Protein AF-0000000076983529 (afdb_homodimer)

Secondary structure (DSSP, 8-state):
-------EEEEEEEEEBTTBSSHHHHHHHHHTT---EE---SSS-TTGGG--S-EE--S--S---TTTTT--HHHHHTS-HHHHHHHHHHHHHHHHTT--GGGGTT--EEEEEE----HHHHHHTSSGGG--SHHHHHH-TTHHHHHHHHHHT--S-EEEEE-GGGHHHHHHHHHHHHHHHTS-SEEEEEEEE----HHHHHHHHHTT-B-TTS---TTBTT---B-BB-EEEEEEEEEGGG-S--SEEEEEEEEEE----TT-TTS--HHHHHHHHHHHHHHHT--GGGEEEEE------TTHHHHHHHHHHHHH-TT-SSPEEEE-THHHH-B-GGGHHHHHHHHHHHHHHHTEEPPPPS--SB-TT-HHHHTTSEEE--S-EE----EEEEEEE-TTSEEEEEEEEE------PPPPSS-EEEEEEESSHHHHHHHHHHHHH---HHHHHHHHHHHTS--TT--EEEEEEESSS--EEE-/-------EEEEEEEEEBTTBSSHHHHHHHHHTT---EE---SSS-TTGGG--S-EE--S--S---TTTTT--HHHHHTS-HHHHHHHHHHHHHHHHTT--GGGGTT--EEEEEE----HHHHHHTSSGGG--SHHHHHH-TTHHHHHHHHHHT--S-EEEEE-GGGHHHHHHHHHHHHHHHTS-SEEEEEEEE----HHHHHHHHHTT-B-TTS---TTBTT---B-BB-EEEEEEEEEGGG-S--SEEEEEEEEEE----TT-TTS--HHHHHHHHHHHHHHHT--GGGEEEEE------TTHHHHHHHHHHHHH-TT-SSPEEEE-THHHH-B-GGGHHHHHHHHHHHHHHHTEEPPPPS--SB-TT-HHHHTTSEEE--S-EE----EEEEEEE-TTSEEEEEEEEE------PPPPSS-EEEEEEESSHHHHHHHHHHHHH---HHHHHHHHHHHTS--TT--EEEEEEESSS--EEE-

Radius of gyration: 28.49 Å; Cα contacts (8 Å, |Δi|>4): 2525; chains: 2; bounding box: 72×77×71 Å

InterPro domains:
  IPR014030 Beta-ketoacyl synthase-like, N-terminal domain [PF00109] (6-241)
  IPR014031 Beta-ketoacyl synthase, C-terminal domain [PF02801] (247-363)
  IPR016039 Thiolase-like [G3DSA:3.40.47.10] (5-410)
  IPR016039 Thiolase-like [SSF53901] (6-410)
  IPR018201 Beta-ketoacyl synthase, active site [PS00606] (156-172)
  IPR020841 Polyketide synthase, beta-ketoacyl synthase domain [PS52004] (5-410)
  IPR020841 Polyketide synthase, beta-ketoacyl synthase domain [SM00825] (8-413)
  IPR032821 Polyketide synthase, C-terminal extension [PF16197] (366-473)
  IPR050091 Polyketide and Nonribosomal Peptide Biosynthesis Enzymes [PTHR43775] (7-478)

Sequence (966 aa):
MPSIADEIVISGISARLPESDNLWEFKEHLFNGHDMVTADDRRWPMGLHGLPTRNGKLKDLSKFDATFFGVHAKQAHSMDPQLRMLLELTYEAIVDAGVNPQSLRGSNTGVYIGVSTSESEEAFTSDPDSITGYALTGCCRAMFPNRISFAFDFKGQSFAIDTACSSSSLALDQAMSALRAGLCDAAIVGGTNLCLKPTTSLQFHRLGMLSAEGKCKAFDSTGAGYVRSEAATVLFLQRSTAAKRIYATVVHSKSNTDGNKQEGVTYPSGEIQEKLLREVYNEAKINPSEVVYVEAHGTGTKVGDPEEVNAITRVFCNNRTTPLLIGSVKSNMGHSEPASGLCSIAKVIIAMESGEIPANLHFKDPNPEISGLQDGKLKVVSENTPWNGGLVGVNSFGFGGANVHVILRSYPKPKPTPLIEGLKIFAHSGRTEEAVDVTLKCMEETKDQDLHELMADLINNPQAGHYYRGYTLLNGETVREIQMPSIADEIVISGISARLPESDNLWEFKEHLFNGHDMVTADDRRWPMGLHGLPTRNGKLKDLSKFDATFFGVHAKQAHSMDPQLRMLLELTYEAIVDAGVNPQSLRGSNTGVYIGVSTSESEEAFTSDPDSITGYALTGCCRAMFPNRISFAFDFKGQSFAIDTACSSSSLALDQAMSALRAGLCDAAIVGGTNLCLKPTTSLQFHRLGMLSAEGKCKAFDSTGAGYVRSEAATVLFLQRSTAAKRIYATVVHSKSNTDGNKQEGVTYPSGEIQEKLLREVYNEAKINPSEVVYVEAHGTGTKVGDPEEVNAITRVFCNNRTTPLLIGSVKSNMGHSEPASGLCSIAKVIIAMESGEIPANLHFKDPNPEISGLQDGKLKVVSENTPWNGGLVGVNSFGFGGANVHVILRSYPKPKPTPLIEGLKIFAHSGRTEEAVDVTLKCMEETKDQDLHELMADLINNPQAGHYYRGYTLLNGETVREIQ

Foldseek 3Di:
DPPQPFFKFFLFKWKFFFVRRTLVVVLVLQQVVAFSWDFDAPFHHACVVHFARTFGEGDDLPDAPCVQLVHDPVLVVLAQSLLRVLLVRLCRRCVSLLHALQVCAQFQEAEEEQDDAFPSLCVQPVDVVNDDPSNVCRGPQQNSFVSSCVSSNHDHHTGYFYLWQCRLLVSVQVQNVCCVVVRGAKYKGKYWFDDRDVVVSVVCVVVQAADNNQFQQFQAQPQRHFHAHTMMMITIMHTPVPTLGGLWTFQWKDKDFPPDDPVDQLAEALVVLLVRLVVTCVVSVHQLLQAQEEAEQGRSHPRVRLSPLLSVCVRHLVPHPAAREYAYCCRRRIRNISRRQVVSVSQLSSCLVVQKRGARPNHDHGRPSRVCVVVRNHDYRRHIGGHNWAWYKYWTAHSSGMTMIIIIGGDDDDDQDQQDPDKDKQKDFALDQVVRVVVQVVVQVDSGPSVSVSRSSNRVDDDPNGPKMWMFIHPDPTDIDMD/DPPQPQFKFFLFKWKFFFVRRTLVVVLVLLQVVAFSWDFDAPFHHACVVHFARTFGEGDDLPDAPCVQLVHDPVLVVLAQSLLRVLLVRLCRRCVSLLHALQVCAQFQEAEEEQDDAFPSLCVQPVDVVNDDPSNVCRGPQQNSFVSSCVSSNHDHHTGYFYLWQCRLLVSVQVQNVCCVVVRGAKYKGKYWFDDRDVVVSVVCVVVQAADNNQFQQFQAQPQRHFHAHTMMMITIMHTPVPTLGGLWTFQWKDKDFPPDDPVDQLAEALVVLLVRLVVTCVVSVHQLLQAQEEAEQGRSHPRVRLSPLLSVCVRHLVPHPAAREYAYCCRRRIRNISRRQVVSVSQLSSCLVVQKRGARPNHDHGRPSRVCVVVRNHDYRRHIGGHNWAWYKYWTAHSSGMTMIIIIGGDDDDDQDQQDADKDKQKDFALDPVVRVVVQVVVQVDSGPSVSVSRSSNRVDDDPNGPKMWIFIHPDPTDIDMD

Solvent-accessible surface area (backbone atoms only — not comparable to full-atom values): 47038 Å² total; per-residue (Å²): 120,80,81,80,66,85,40,46,20,35,26,16,56,28,34,36,34,30,72,10,85,32,61,67,52,39,50,50,36,39,70,70,64,45,67,34,41,41,73,60,56,93,73,50,66,67,42,54,99,73,40,53,45,30,36,13,41,57,81,77,72,87,74,71,69,33,72,81,69,70,41,55,69,74,45,52,69,38,32,26,55,66,45,53,48,49,50,52,28,48,53,45,5,37,46,58,22,45,41,48,66,71,78,44,46,71,29,46,31,23,27,25,25,3,41,70,80,55,71,54,39,55,66,55,47,68,46,70,88,69,49,58,23,43,36,55,71,26,26,42,58,24,31,49,19,19,48,45,26,25,72,48,17,17,30,12,43,35,31,22,27,18,24,40,26,14,7,15,37,45,20,44,38,51,46,50,51,33,46,75,70,62,67,24,67,32,30,41,31,26,15,32,31,76,77,78,50,69,51,63,56,44,25,43,46,56,63,58,47,44,15,75,85,29,48,13,16,33,60,17,59,76,22,55,6,27,15,60,17,18,29,37,34,24,37,26,35,32,36,48,85,77,46,82,35,69,60,27,34,54,73,44,59,47,60,31,24,48,23,52,53,93,85,36,61,65,52,78,47,30,67,50,53,32,50,48,54,52,50,47,31,60,75,60,71,45,65,50,61,63,43,53,36,35,39,41,52,35,49,3,28,74,60,54,28,34,33,50,50,42,25,47,38,67,61,36,46,59,90,50,93,63,52,37,36,33,41,26,61,21,28,33,33,25,40,20,38,15,14,32,25,46,52,43,49,50,53,50,48,52,18,51,75,66,37,30,40,56,36,26,39,73,55,85,47,73,24,81,77,25,58,36,60,73,73,50,47,32,37,72,34,63,47,72,36,82,42,94,59,47,35,32,38,38,41,20,57,10,55,48,23,27,35,29,42,37,35,36,30,49,50,80,73,69,76,78,58,75,63,73,84,54,78,38,82,46,52,40,62,17,63,39,65,64,54,28,49,52,49,47,50,48,54,65,70,48,91,44,41,64,56,51,52,35,51,44,57,40,49,77,41,88,55,90,73,44,70,18,40,29,39,30,40,34,80,57,74,86,47,75,50,74,86,120,79,81,81,66,85,39,47,20,36,25,15,57,29,35,36,33,30,72,10,84,32,60,66,52,38,51,52,37,39,70,68,64,44,67,34,42,41,72,61,56,91,70,50,66,66,40,56,99,73,39,54,45,31,36,14,42,58,80,78,74,87,75,70,69,35,73,82,68,70,41,53,70,73,45,52,69,38,31,26,55,65,44,53,48,49,50,53,27,47,54,46,5,38,46,59,20,46,41,47,66,73,77,43,48,71,30,45,32,23,27,26,24,3,42,69,80,57,70,52,39,55,66,56,46,68,46,69,88,70,49,59,23,44,34,54,72,26,26,42,59,25,33,50,20,18,48,44,24,25,73,46,16,17,31,12,44,35,30,22,27,16,24,39,25,14,8,15,36,45,20,43,39,51,46,51,53,33,47,75,70,62,68,25,67,30,28,42,31,28,14,32,31,78,78,76,51,68,52,62,56,45,25,42,46,56,62,59,47,43,14,74,84,30,47,14,16,32,62,17,59,77,23,55,6,28,16,59,18,19,28,37,34,25,38,28,35,32,36,48,86,78,47,81,34,69,59,25,32,54,73,43,61,46,60,30,25,47,23,53,53,93,86,36,61,66,51,79,46,31,66,51,53,31,52,49,54,52,49,47,31,58,75,60,71,47,64,50,62,64,44,54,34,35,41,40,52,34,48,3,29,73,60,56,28,35,32,51,51,41,24,48,37,67,62,36,45,60,91,51,91,63,53,38,34,32,40,25,60,20,28,32,33,24,40,20,38,15,14,33,28,47,52,42,49,51,52,50,48,52,18,50,75,66,36,30,40,54,35,26,39,72,56,84,46,72,24,84,75,25,59,38,60,74,73,50,46,32,38,72,35,62,46,72,36,82,41,92,59,46,35,31,39,38,41,20,58,10,56,48,24,28,36,31,42,37,34,37,31,50,48,80,74,69,76,78,58,72,63,73,85,54,79,38,84,46,51,42,61,18,62,39,67,64,54,30,49,52,50,47,50,47,52,63,70,45,91,43,42,63,58,50,52,36,52,44,56,40,47,76,40,88,54,90,73,43,71,18,39,30,38,29,38,33,80,58,73,82,47,75,51,74,85

Organism: Strigamia maritima (NCBI:txid126957)

Structure (mmCIF, N/CA/C/O backbone):
data_AF-0000000076983529-model_v1
#
loop_
_entity.id
_entity.type
_entity.pdbx_description
1 polymer 'Fatty acid synthase'
#
loop_
_atom_site.group_PDB
_atom_site.id
_atom_site.type_symbol
_atom_site.label_atom_id
_atom_site.label_alt_id
_atom_site.label_comp_id
_atom_site.label_asym_id
_atom_site.label_entity_id
_atom_site.label_seq_id
_atom_site.pdbx_PDB_ins_code
_atom_site.Cartn_x
_atom_site.Cartn_y
_atom_site.Cartn_z
_atom_site.occupancy
_atom_site.B_iso_or_equiv
_atom_site.auth_seq_id
_atom_site.auth_comp_id
_atom_site.auth_asym_id
_atom_site.auth_atom_id
_atom_site.pdbx_PDB_model_num
ATOM 1 N N . MET A 1 1 ? 3.68 6.93 40.625 1 24.62 1 MET A N 1
ATOM 2 C CA . MET A 1 1 ? 3.369 7.5 39.312 1 24.62 1 MET A CA 1
ATOM 3 C C . MET A 1 1 ? 2.5 6.547 38.5 1 24.62 1 MET A C 1
ATOM 5 O O . MET A 1 1 ? 2.705 5.332 38.531 1 24.62 1 MET A O 1
ATOM 9 N N . PRO A 1 2 ? 1.278 6.738 38.281 1 30.84 2 PRO A N 1
ATOM 10 C CA . PRO A 1 2 ? 0.49 5.668 37.688 1 30.84 2 PRO A CA 1
ATOM 11 C C . PRO A 1 2 ? 1.298 4.836 36.688 1 30.84 2 PRO A C 1
ATOM 13 O O . PRO A 1 2 ? 2.295 5.316 36.125 1 30.84 2 PRO A O 1
ATOM 16 N N . SER A 1 3 ? 1.383 3.572 36.781 1 38.12 3 SER A N 1
ATOM 17 C CA . SER A 1 3 ? 2.084 2.619 35.938 1 38.12 3 SER A CA 1
ATOM 18 C C . SER A 1 3 ? 2.145 3.109 34.469 1 38.12 3 SER A C 1
ATOM 20 O O . SER A 1 3 ? 1.112 3.422 33.875 1 38.12 3 SER A O 1
ATOM 22 N N . ILE A 1 4 ? 2.947 4.027 34.031 1 41.5 4 ILE A N 1
ATOM 23 C CA . ILE A 1 4 ? 3.137 4.617 32.719 1 41.5 4 ILE A CA 1
ATOM 24 C C . ILE A 1 4 ? 2.756 3.604 31.625 1 41.5 4 ILE A C 1
ATOM 26 O O . ILE A 1 4 ? 3.414 2.572 31.484 1 41.5 4 ILE A O 1
ATOM 30 N N . ALA A 1 5 ? 1.45 3.365 31.297 1 58.94 5 ALA A N 1
ATOM 31 C CA . ALA A 1 5 ? 0.813 2.533 30.281 1 58.94 5 ALA A CA 1
ATOM 32 C C . ALA A 1 5 ? 1.605 2.561 28.984 1 58.94 5 ALA A C 1
ATOM 34 O O . ALA A 1 5 ? 2.221 3.574 28.641 1 58.94 5 ALA A O 1
ATOM 35 N N . ASP A 1 6 ? 2.121 1.486 28.438 1 85.44 6 ASP A N 1
ATOM 36 C CA . ASP A 1 6 ? 2.793 1.19 27.172 1 85.44 6 ASP A CA 1
ATOM 37 C C . ASP A 1 6 ? 1.938 1.613 25.984 1 85.44 6 ASP A C 1
ATOM 39 O O . ASP A 1 6 ? 1.436 0.767 25.234 1 85.44 6 ASP A O 1
ATOM 43 N N . GLU A 1 7 ? 1.826 3.041 25.922 1 95.69 7 GLU A N 1
ATOM 44 C CA . GLU A 1 7 ? 1.001 3.615 24.859 1 95.69 7 GLU A CA 1
ATOM 45 C C . GLU A 1 7 ? 1.832 3.916 23.625 1 95.69 7 GLU A C 1
ATOM 47 O O . GLU A 1 7 ? 3.055 4.047 23.703 1 95.69 7 GLU A O 1
ATOM 52 N N . ILE A 1 8 ? 1.18 3.906 22.547 1 98.19 8 ILE A N 1
ATOM 53 C CA . ILE A 1 8 ? 1.848 4.297 21.312 1 98.19 8 ILE A CA 1
ATOM 54 C C . ILE A 1 8 ? 1.788 5.812 21.141 1 98.19 8 ILE A C 1
ATOM 56 O O . ILE A 1 8 ? 0.71 6.41 21.203 1 98.19 8 ILE A O 1
ATOM 60 N N . VAL A 1 9 ? 2.961 6.492 20.953 1 98.44 9 VAL A N 1
ATOM 61 C CA . VAL A 1 9 ? 3.012 7.949 20.938 1 98.44 9 VAL A CA 1
ATOM 62 C C . VAL A 1 9 ? 3.734 8.438 19.688 1 98.44 9 VAL A C 1
ATOM 64 O O . VAL A 1 9 ? 4.527 7.703 19.094 1 98.44 9 VAL A O 1
ATOM 67 N N . ILE A 1 10 ? 3.35 9.594 19.266 1 98.75 10 ILE A N 1
ATOM 68 C CA . ILE A 1 10 ? 4.152 10.344 18.312 1 98.75 10 ILE A CA 1
ATOM 69 C C . ILE A 1 10 ? 5.285 11.062 19.031 1 98.75 10 ILE A C 1
ATOM 71 O O . ILE A 1 10 ? 5.043 11.977 19.828 1 98.75 10 ILE A O 1
ATOM 75 N N . SER A 1 11 ? 6.5 10.656 18.719 1 97.62 11 SER A N 1
ATOM 76 C CA . SER A 1 11 ? 7.633 11.227 19.438 1 97.62 11 SER A CA 1
ATOM 77 C C . SER A 1 11 ? 8.461 12.141 18.547 1 97.62 11 SER A C 1
ATOM 79 O O . SER A 1 11 ? 9.25 12.953 19.031 1 97.62 11 SER A O 1
ATOM 81 N N . GLY A 1 12 ? 8.312 11.984 17.266 1 98.06 12 GLY A N 1
ATOM 82 C CA . GLY A 1 12 ? 8.992 12.828 16.297 1 98.06 12 GLY A CA 1
ATOM 83 C C . GLY A 1 12 ? 8.125 13.164 15.094 1 98.06 12 GLY A C 1
ATOM 84 O O . GLY A 1 12 ? 7.281 12.367 14.68 1 98.06 12 GLY A O 1
ATOM 85 N N . ILE A 1 13 ? 8.398 14.352 14.523 1 98.69 13 ILE A N 1
ATOM 86 C CA . ILE A 1 13 ? 7.641 14.797 13.359 1 98.69 13 ILE A CA 1
ATOM 87 C C . ILE A 1 13 ? 8.5 15.742 12.516 1 98.69 13 ILE A C 1
ATOM 89 O O . ILE A 1 13 ? 9.336 16.469 13.047 1 98.69 13 ILE A O 1
ATOM 93 N N . SER A 1 14 ? 8.367 15.633 11.242 1 98.56 14 SER A N 1
ATOM 94 C CA . SER A 1 14 ? 8.961 16.547 10.273 1 98.56 14 SER A CA 1
ATOM 95 C C . SER A 1 14 ? 8.094 16.672 9.023 1 98.56 14 SER A C 1
ATOM 97 O O . SER A 1 14 ? 7.297 15.773 8.727 1 98.56 14 SER A O 1
ATOM 99 N N . ALA A 1 15 ? 8.219 17.828 8.352 1 98.81 15 ALA A N 1
ATOM 100 C CA . ALA A 1 15 ? 7.359 18 7.184 1 98.81 15 ALA A CA 1
ATOM 101 C C . ALA A 1 15 ? 7.875 19.125 6.281 1 98.81 15 ALA A C 1
ATOM 103 O O . ALA A 1 15 ? 8.625 19.984 6.727 1 98.81 15 ALA A O 1
ATOM 104 N N . ARG A 1 16 ? 7.629 19.016 5.066 1 98.75 16 ARG A N 1
ATOM 105 C CA . ARG A 1 16 ? 7.582 20.094 4.078 1 98.75 16 ARG A CA 1
ATOM 106 C C . ARG A 1 16 ? 6.16 20.312 3.58 1 98.75 16 ARG A C 1
ATOM 108 O O . ARG A 1 16 ? 5.5 19.375 3.127 1 98.75 16 ARG A O 1
ATOM 115 N N . LEU A 1 17 ? 5.668 21.469 3.795 1 98.81 17 LEU A N 1
ATOM 116 C CA . LEU A 1 17 ? 4.309 21.828 3.422 1 98.81 17 LEU A CA 1
ATOM 117 C C . LEU A 1 17 ? 4.301 23.078 2.549 1 98.81 17 LEU A C 1
ATOM 119 O O . LEU A 1 17 ? 5.34 23.719 2.359 1 98.81 17 LEU A O 1
ATOM 123 N N . PRO A 1 18 ? 3.168 23.422 1.961 1 98.75 18 PRO A N 1
ATOM 124 C CA . PRO A 1 18 ? 3.18 24.578 1.069 1 98.75 18 PRO A CA 1
ATOM 125 C C . PRO A 1 18 ? 3.807 25.812 1.715 1 98.75 18 PRO A C 1
ATOM 127 O O . PRO A 1 18 ? 3.449 26.172 2.84 1 98.75 18 PRO A O 1
ATOM 130 N N . GLU A 1 19 ? 4.781 26.375 1.033 1 98.44 19 GLU A N 1
ATOM 131 C CA . GLU A 1 19 ? 5.469 27.594 1.438 1 98.44 19 GLU A CA 1
ATOM 132 C C . GLU A 1 19 ? 6.191 27.406 2.768 1 98.44 19 GLU A C 1
ATOM 134 O O . GLU A 1 19 ? 6.52 28.375 3.445 1 98.44 19 GLU A O 1
ATOM 139 N N . SER A 1 20 ? 6.379 26.188 3.209 1 98.5 20 SER A N 1
ATOM 140 C CA . SER A 1 20 ? 6.977 25.891 4.508 1 98.5 20 SER A CA 1
ATOM 141 C C . SER A 1 20 ? 8.031 24.781 4.391 1 98.5 20 SER A C 1
ATOM 143 O O . SER A 1 20 ? 7.707 23.641 4.082 1 98.5 20 SER A O 1
ATOM 145 N N . ASP A 1 21 ? 9.281 25.062 4.738 1 96.81 21 ASP A N 1
ATOM 146 C CA . ASP A 1 21 ? 10.367 24.094 4.637 1 96.81 21 ASP A CA 1
ATOM 147 C C . ASP A 1 21 ? 10.43 23.219 5.883 1 96.81 21 ASP A C 1
ATOM 149 O O . ASP A 1 21 ? 11.133 22.203 5.898 1 96.81 21 ASP A O 1
ATOM 153 N N . ASN A 1 22 ? 9.734 23.656 6.887 1 95.44 22 ASN A N 1
ATOM 154 C CA . ASN A 1 22 ? 9.695 22.938 8.148 1 95.44 22 ASN A CA 1
ATOM 155 C C . ASN A 1 22 ? 8.438 23.266 8.953 1 95.44 22 ASN A C 1
ATOM 157 O O . ASN A 1 22 ? 7.648 24.125 8.555 1 95.44 22 ASN A O 1
ATOM 161 N N . LEU A 1 23 ? 8.281 22.672 10.102 1 96.81 23 LEU A N 1
ATOM 162 C CA . LEU A 1 23 ? 7.062 22.797 10.891 1 96.81 23 LEU A CA 1
ATOM 163 C C . LEU A 1 23 ? 7.008 24.156 11.578 1 96.81 23 LEU A C 1
ATOM 165 O O . LEU A 1 23 ? 5.922 24.672 11.867 1 96.81 23 LEU A O 1
ATOM 169 N N . TRP A 1 24 ? 8.156 24.688 11.844 1 95 24 TRP A N 1
ATOM 170 C CA . TRP A 1 24 ? 8.172 26.016 12.461 1 95 24 TRP A CA 1
ATOM 171 C C . TRP A 1 24 ? 7.582 27.062 11.523 1 95 24 TRP A C 1
ATOM 173 O O . TRP A 1 24 ? 6.758 27.875 11.938 1 95 24 TRP A O 1
ATOM 183 N N . GLU A 1 25 ? 8.039 27.031 10.32 1 97.25 25 GLU A N 1
ATOM 184 C CA . GLU A 1 25 ? 7.496 27.953 9.328 1 97.25 25 GLU A CA 1
ATOM 185 C C . GLU A 1 25 ? 6.008 27.719 9.109 1 97.25 25 GLU A C 1
ATOM 187 O O . GLU A 1 25 ? 5.227 28.656 8.984 1 97.25 25 GLU A O 1
ATOM 192 N N . PHE A 1 26 ? 5.676 26.516 9.07 1 98.62 26 PHE A N 1
ATOM 193 C CA . PHE A 1 26 ? 4.273 26.172 8.891 1 98.62 26 PHE A CA 1
ATOM 194 C C . PHE A 1 26 ? 3.424 26.719 10.023 1 98.62 26 PHE A C 1
ATOM 196 O O . PHE A 1 26 ? 2.352 27.281 9.789 1 98.62 26 PHE A O 1
ATOM 203 N N . LYS A 1 27 ? 3.902 26.531 11.234 1 98.25 27 LYS A N 1
ATOM 204 C CA . LYS A 1 27 ? 3.242 27.078 12.422 1 98.25 27 LYS A CA 1
ATOM 205 C C . LYS A 1 27 ? 3.031 28.594 12.289 1 98.25 27 LYS A C 1
ATOM 207 O O . LYS A 1 27 ? 1.943 29.094 12.57 1 98.25 27 LYS A O 1
ATOM 212 N N . GLU A 1 28 ? 4.043 29.234 11.828 1 98.19 28 GLU A N 1
ATOM 213 C CA . GLU A 1 28 ? 3.947 30.672 11.641 1 98.19 28 GLU A CA 1
ATOM 214 C C . GLU A 1 28 ? 2.861 31.031 10.625 1 98.19 28 GLU A C 1
ATOM 216 O O . GLU A 1 28 ? 2.059 31.938 10.859 1 98.19 28 GLU A O 1
ATOM 221 N N . HIS A 1 29 ? 2.848 30.344 9.555 1 98.69 29 HIS A N 1
ATOM 222 C CA . HIS A 1 29 ? 1.834 30.594 8.531 1 98.69 29 HIS A CA 1
ATOM 223 C C . HIS A 1 29 ? 0.432 30.344 9.078 1 98.69 29 HIS A C 1
ATOM 225 O O . HIS A 1 29 ? -0.491 31.109 8.805 1 98.69 29 HIS A O 1
ATOM 231 N N . LEU A 1 30 ? 0.274 29.266 9.828 1 98.69 30 LEU A N 1
ATOM 232 C CA . LEU A 1 30 ? -1.032 28.906 10.367 1 98.69 30 LEU A CA 1
ATOM 233 C C . LEU A 1 30 ? -1.556 29.984 11.297 1 98.69 30 LEU A C 1
ATOM 235 O O . LEU A 1 30 ? -2.684 30.453 11.133 1 98.69 30 LEU A O 1
ATOM 239 N N . PHE A 1 31 ? -0.784 30.469 12.219 1 98.44 31 PHE A N 1
ATOM 240 C CA . PHE A 1 31 ? -1.246 31.391 13.258 1 98.44 31 PHE A CA 1
ATOM 241 C C . PHE A 1 31 ? -1.34 32.812 12.711 1 98.44 31 PHE A C 1
ATOM 243 O O . PHE A 1 31 ? -2.076 33.625 13.25 1 98.44 31 PHE A O 1
ATOM 250 N N . ASN A 1 32 ? -0.629 33.062 11.633 1 98.38 32 ASN A N 1
ATOM 251 C CA . ASN A 1 32 ? -0.755 34.375 10.984 1 98.38 32 ASN A CA 1
ATOM 252 C C . ASN A 1 32 ? -1.919 34.406 10 1 98.38 32 ASN A C 1
ATOM 254 O O . ASN A 1 32 ? -2.186 35.438 9.375 1 98.38 32 ASN A O 1
ATOM 258 N N . GLY A 1 33 ? -2.568 33.312 9.797 1 98.12 33 GLY A N 1
ATOM 259 C CA . GLY A 1 33 ? -3.717 33.25 8.906 1 98.12 33 GLY A CA 1
ATOM 260 C C . GLY A 1 33 ? -3.344 33.344 7.441 1 98.12 33 GLY A C 1
ATOM 261 O O . GLY A 1 33 ? -4.113 33.875 6.637 1 98.12 33 GLY A O 1
ATOM 262 N N . HIS A 1 34 ? -2.172 32.844 7.125 1 98.12 34 HIS A N 1
ATOM 263 C CA . HIS A 1 34 ? -1.717 32.938 5.742 1 98.12 34 HIS A CA 1
ATOM 264 C C . HIS A 1 34 ? -2.369 31.859 4.879 1 98.12 34 HIS A C 1
ATOM 266 O O . HIS A 1 34 ? -2.477 30.703 5.301 1 98.12 34 HIS A O 1
ATOM 272 N N . ASP A 1 35 ? -2.863 32.281 3.719 1 98.44 35 ASP A N 1
ATOM 273 C CA . ASP A 1 35 ? -3.234 31.344 2.658 1 98.44 35 ASP A CA 1
ATOM 274 C C . ASP A 1 35 ? -2.004 30.875 1.88 1 98.44 35 ASP A C 1
ATOM 276 O O . ASP A 1 35 ? -1.413 31.656 1.126 1 98.44 35 ASP A O 1
ATOM 280 N N . MET A 1 36 ? -1.664 29.625 2.035 1 98.75 36 MET A N 1
ATOM 281 C CA . MET A 1 36 ? -0.399 29.141 1.493 1 98.75 36 MET A CA 1
ATOM 282 C C . MET A 1 36 ? -0.584 28.609 0.076 1 98.75 36 MET A C 1
ATOM 284 O O . MET A 1 36 ? 0.35 28.062 -0.514 1 98.75 36 MET A O 1
ATOM 288 N N . VAL A 1 37 ? -1.776 28.703 -0.466 1 98.44 37 VAL A N 1
ATOM 289 C CA . VAL A 1 37 ? -2.053 28.391 -1.865 1 98.44 37 VAL A CA 1
ATOM 290 C C . VAL A 1 37 ? -1.729 29.609 -2.736 1 98.44 37 VAL A C 1
ATOM 292 O O . VAL A 1 37 ? -2.311 30.672 -2.559 1 98.44 37 VAL A O 1
ATOM 295 N N . THR A 1 38 ? -0.85 29.406 -3.68 1 98 38 THR A N 1
ATOM 296 C CA . THR A 1 38 ? -0.312 30.562 -4.387 1 98 38 THR A CA 1
ATOM 297 C C . THR A 1 38 ? -0.577 30.453 -5.883 1 98 38 THR A C 1
ATOM 299 O O . THR A 1 38 ? -0.898 29.375 -6.387 1 98 38 THR A O 1
ATOM 302 N N . ALA A 1 39 ? -0.518 31.594 -6.551 1 97.62 39 ALA A N 1
ATOM 303 C CA . ALA A 1 39 ? -0.576 31.688 -8.008 1 97.62 39 ALA A CA 1
ATOM 304 C C . ALA A 1 39 ? 0.782 32.062 -8.586 1 97.62 39 ALA A C 1
ATOM 306 O O . ALA A 1 39 ? 1.187 33.219 -8.523 1 97.62 39 ALA A O 1
ATOM 307 N N . ASP A 1 40 ? 1.529 31.125 -9.062 1 96.69 40 ASP A N 1
ATOM 308 C CA . ASP A 1 40 ? 2.824 31.328 -9.703 1 96.69 40 ASP A CA 1
ATOM 309 C C . ASP A 1 40 ? 3.152 30.188 -10.656 1 96.69 40 ASP A C 1
ATOM 311 O O . ASP A 1 40 ? 2.375 29.234 -10.789 1 96.69 40 ASP A O 1
ATOM 315 N N . ASP A 1 41 ? 4.246 30.266 -11.352 1 95.88 41 ASP A N 1
ATOM 316 C CA . ASP A 1 41 ? 4.531 29.312 -12.422 1 95.88 41 ASP A CA 1
ATOM 317 C C . ASP A 1 41 ? 5.668 28.375 -12.031 1 95.88 41 ASP A C 1
ATOM 319 O O . ASP A 1 41 ? 6.395 27.875 -12.898 1 95.88 41 ASP A O 1
ATOM 323 N N . ARG A 1 42 ? 5.891 28.109 -10.711 1 94.31 42 ARG A N 1
ATOM 324 C CA . ARG A 1 42 ? 6.977 27.25 -10.242 1 94.31 42 ARG A CA 1
ATOM 325 C C . ARG A 1 42 ? 6.824 25.828 -10.781 1 94.31 42 ARG A C 1
ATOM 327 O O . ARG A 1 42 ? 7.805 25.094 -10.883 1 94.31 42 ARG A O 1
ATOM 334 N N . ARG A 1 43 ? 5.68 25.438 -11.234 1 96.25 43 ARG A N 1
ATOM 335 C CA . ARG A 1 43 ? 5.41 24.094 -11.727 1 96.25 43 ARG A CA 1
ATOM 336 C C . ARG A 1 43 ? 5.062 24.125 -13.211 1 96.25 43 ARG A C 1
ATOM 338 O O . ARG A 1 43 ? 5.762 23.516 -14.031 1 96.25 43 ARG A O 1
ATOM 345 N N . TRP A 1 44 ? 4.098 24.875 -13.609 1 96.31 44 TRP A N 1
ATOM 346 C CA . TRP A 1 44 ? 3.691 25.078 -14.992 1 96.31 44 TRP A CA 1
ATOM 347 C C . TRP A 1 44 ? 3.059 26.469 -15.172 1 96.31 44 TRP A C 1
ATOM 349 O O . TRP A 1 44 ? 2.701 27.125 -14.188 1 96.31 44 TRP A O 1
ATOM 359 N N . PRO A 1 45 ? 2.922 26.938 -16.438 1 97 45 PRO A N 1
ATOM 360 C CA . PRO A 1 45 ? 2.318 28.266 -16.656 1 97 45 PRO A CA 1
ATOM 361 C C . PRO A 1 45 ? 0.9 28.359 -16.109 1 97 45 PRO A C 1
ATOM 363 O O . PRO A 1 45 ? 0.119 27.406 -16.219 1 97 45 PRO A O 1
ATOM 366 N N . MET A 1 46 ? 0.607 29.484 -15.516 1 96.19 46 MET A N 1
ATOM 367 C CA . MET A 1 46 ? -0.706 29.719 -14.922 1 96.19 46 MET A CA 1
ATOM 368 C C . MET A 1 46 ? -1.81 29.562 -15.969 1 96.19 46 MET A C 1
ATOM 370 O O . MET A 1 46 ? -1.699 30.078 -17.078 1 96.19 46 MET A O 1
ATOM 374 N N . GLY A 1 47 ? -2.799 28.812 -15.656 1 95.62 47 GLY A N 1
ATOM 375 C CA . GLY A 1 47 ? -3.967 28.672 -16.516 1 95.62 47 GLY A CA 1
ATOM 376 C C . GLY A 1 47 ? -3.783 27.641 -17.609 1 95.62 47 GLY A C 1
ATOM 377 O O . GLY A 1 47 ? -4.668 27.469 -18.453 1 95.62 47 GLY A O 1
ATOM 378 N N . LEU A 1 48 ? -2.672 26.969 -17.594 1 95.94 48 LEU A N 1
ATOM 379 C CA . LEU A 1 48 ? -2.406 25.953 -18.594 1 95.94 48 LEU A CA 1
ATOM 380 C C . LEU A 1 48 ? -3.574 24.984 -18.703 1 95.94 48 LEU A C 1
ATOM 382 O O . LEU A 1 48 ? -4.066 24.469 -17.688 1 95.94 48 LEU A O 1
ATOM 386 N N . HIS A 1 49 ? -4.113 24.719 -19.969 1 94.94 49 HIS A N 1
ATOM 387 C CA . HIS A 1 49 ? -5.207 23.812 -20.281 1 94.94 49 HIS A CA 1
ATOM 388 C C . HIS A 1 49 ? -6.484 24.203 -19.562 1 94.94 49 HIS A C 1
ATOM 390 O O . HIS A 1 49 ? -7.359 23.375 -19.328 1 94.94 49 HIS A O 1
ATOM 396 N N . GLY A 1 50 ? -6.582 25.406 -18.969 1 94.94 50 GLY A N 1
ATOM 397 C CA . GLY A 1 50 ? -7.766 25.875 -18.25 1 94.94 50 GLY A CA 1
ATOM 398 C C . GLY A 1 50 ? -7.746 25.516 -16.781 1 94.94 50 GLY A C 1
ATOM 399 O O . GLY A 1 50 ? -8.75 25.656 -16.078 1 94.94 50 GLY A O 1
ATOM 400 N N . LEU A 1 51 ? -6.629 25.109 -16.266 1 96.56 51 LEU A N 1
ATOM 401 C CA . LEU A 1 51 ? -6.484 24.734 -14.867 1 96.56 51 LEU A CA 1
ATOM 402 C C . LEU A 1 51 ? -6.582 25.953 -13.969 1 96.56 51 LEU A C 1
ATOM 404 O O . LEU A 1 51 ? -6.246 27.078 -14.383 1 96.56 51 LEU A O 1
ATOM 408 N N . PRO A 1 52 ? -7.094 25.703 -12.727 1 96.62 52 PRO A N 1
ATOM 409 C CA . PRO A 1 52 ? -7.004 26.812 -11.766 1 96.62 52 PRO A CA 1
ATOM 410 C C . PRO A 1 52 ? -5.586 27.359 -11.625 1 96.62 52 PRO A C 1
ATOM 412 O O . PRO A 1 52 ? -4.617 26.594 -11.672 1 96.62 52 PRO A O 1
ATOM 415 N N . THR A 1 53 ? -5.492 28.641 -11.328 1 97.31 53 THR A N 1
ATOM 416 C CA . THR A 1 53 ? -4.188 29.297 -11.344 1 97.31 53 THR A CA 1
ATOM 417 C C . THR A 1 53 ? -3.467 29.094 -10.016 1 97.31 53 THR A C 1
ATOM 419 O O . THR A 1 53 ? -2.252 29.297 -9.922 1 97.31 53 THR A O 1
ATOM 422 N N . ARG A 1 54 ? -4.246 28.75 -9 1 97.5 54 ARG A N 1
ATOM 423 C CA . ARG A 1 54 ? -3.67 28.625 -7.66 1 97.5 54 ARG A CA 1
ATOM 424 C C . ARG A 1 54 ? -3.557 27.172 -7.238 1 97.5 54 ARG A C 1
ATOM 426 O O . ARG A 1 54 ? -4.449 26.359 -7.512 1 97.5 54 ARG A O 1
ATOM 433 N N . ASN A 1 55 ? -2.479 26.797 -6.645 1 97.88 55 ASN A N 1
ATOM 434 C CA . ASN A 1 55 ? -2.273 25.484 -6.02 1 97.88 55 ASN A CA 1
ATOM 435 C C . ASN A 1 55 ? -1.219 25.547 -4.922 1 97.88 55 ASN A C 1
ATOM 437 O O . ASN A 1 55 ? -0.562 26.578 -4.742 1 97.88 55 ASN A O 1
ATOM 441 N N . GLY A 1 56 ? -1.248 24.578 -4.012 1 98.5 56 GLY A N 1
ATOM 442 C CA . GLY A 1 56 ? -0.246 24.531 -2.957 1 98.5 56 GLY A CA 1
ATOM 443 C C . GLY A 1 56 ? 1.074 23.938 -3.416 1 98.5 56 GLY A C 1
ATOM 444 O O . GLY A 1 56 ? 1.108 22.844 -3.984 1 98.5 56 GLY A O 1
ATOM 445 N N . LYS A 1 57 ? 2.174 24.672 -3.188 1 98.56 57 LYS A N 1
ATOM 446 C CA . LYS A 1 57 ? 3.467 24.219 -3.703 1 98.56 57 LYS A CA 1
ATOM 447 C C . LYS A 1 57 ? 4.535 24.266 -2.617 1 98.56 57 LYS A C 1
ATOM 449 O O . LYS A 1 57 ? 4.559 25.188 -1.799 1 98.56 57 LYS A O 1
ATOM 454 N N . LEU A 1 58 ? 5.367 23.25 -2.633 1 98.62 58 LEU A N 1
ATOM 455 C CA . LEU A 1 58 ? 6.594 23.328 -1.848 1 98.62 58 LEU A CA 1
ATOM 456 C C . LEU A 1 58 ? 7.551 24.359 -2.436 1 98.62 58 LEU A C 1
ATOM 458 O O . LEU A 1 58 ? 7.469 24.688 -3.623 1 98.62 58 LEU A O 1
ATOM 462 N N . LYS A 1 59 ? 8.461 24.859 -1.655 1 97.44 59 LYS A N 1
ATOM 463 C CA . LYS A 1 59 ? 9.328 25.953 -2.053 1 97.44 59 LYS A CA 1
ATOM 464 C C . LYS A 1 59 ? 10.359 25.516 -3.086 1 97.44 59 LYS A C 1
ATOM 466 O O . LYS A 1 59 ? 10.5 26.125 -4.141 1 97.44 59 LYS A O 1
ATOM 471 N N . ASP A 1 60 ? 11.133 24.5 -2.822 1 95.81 60 ASP A N 1
ATOM 472 C CA . ASP A 1 60 ? 12.234 24.062 -3.678 1 95.81 60 ASP A CA 1
ATOM 473 C C . ASP A 1 60 ? 12.328 22.547 -3.721 1 95.81 60 ASP A C 1
ATOM 475 O O . ASP A 1 60 ? 12.383 21.891 -2.678 1 95.81 60 ASP A O 1
ATOM 479 N N . LEU A 1 61 ? 12.336 22 -4.93 1 96.06 61 LEU A N 1
ATOM 480 C CA . LEU A 1 61 ? 12.406 20.547 -5.105 1 96.06 61 LEU A CA 1
ATOM 481 C C . LEU A 1 61 ? 13.766 20.125 -5.652 1 96.06 61 LEU A C 1
ATOM 483 O O . LEU A 1 61 ? 14.023 18.938 -5.848 1 96.06 61 LEU A O 1
ATOM 487 N N . SER A 1 62 ? 14.703 21.016 -5.844 1 93.12 62 SER A N 1
ATOM 488 C CA . SER A 1 62 ? 15.906 20.766 -6.637 1 93.12 62 SER A CA 1
ATOM 489 C C . SER A 1 62 ? 17.047 20.266 -5.766 1 93.12 62 SER A C 1
ATOM 491 O O . SER A 1 62 ? 18.094 19.844 -6.277 1 93.12 62 SER A O 1
ATOM 493 N N . LYS A 1 63 ? 16.844 20.297 -4.496 1 92.06 63 LYS A N 1
ATOM 494 C CA . LYS A 1 63 ? 17.969 20 -3.617 1 92.06 63 LYS A CA 1
ATOM 495 C C . LYS A 1 63 ? 17.797 18.656 -2.932 1 92.06 63 LYS A C 1
ATOM 497 O O . LYS A 1 63 ? 16.656 18.219 -2.672 1 92.06 63 LYS A O 1
ATOM 502 N N . PHE A 1 64 ? 18.938 18.016 -2.75 1 92.69 64 PHE A N 1
ATOM 503 C CA . PHE A 1 64 ? 19.031 16.734 -2.039 1 92.69 64 PHE A CA 1
ATOM 504 C C . PHE A 1 64 ? 20.438 16.5 -1.516 1 92.69 64 PHE A C 1
ATOM 506 O O . PHE A 1 64 ? 21.422 16.734 -2.23 1 92.69 64 PHE A O 1
ATOM 513 N N . ASP A 1 65 ? 20.531 16.078 -0.31 1 88.94 65 ASP A N 1
ATOM 514 C CA . ASP A 1 65 ? 21.844 15.773 0.25 1 88.94 65 ASP A CA 1
ATOM 515 C C . ASP A 1 65 ? 22.297 14.367 -0.135 1 88.94 65 ASP A C 1
ATOM 517 O O . ASP A 1 65 ? 22.422 13.492 0.725 1 88.94 65 ASP A O 1
ATOM 521 N N . ALA A 1 66 ? 22.656 14.219 -1.296 1 92.44 66 ALA A N 1
ATOM 522 C CA . ALA A 1 66 ? 22.984 12.914 -1.868 1 92.44 66 ALA A CA 1
ATOM 523 C C . ALA A 1 66 ? 24.172 12.273 -1.148 1 92.44 66 ALA A C 1
ATOM 525 O O . ALA A 1 66 ? 24.156 11.078 -0.848 1 92.44 66 ALA A O 1
ATOM 526 N N . THR A 1 67 ? 25.188 13.039 -0.828 1 88.88 67 THR A N 1
ATOM 527 C CA . THR A 1 67 ? 26.391 12.531 -0.191 1 88.88 67 THR A CA 1
ATOM 528 C C . THR A 1 67 ? 26.094 12 1.209 1 88.88 67 THR A C 1
ATOM 530 O O . THR A 1 67 ? 26.594 10.953 1.606 1 88.88 67 THR A O 1
ATOM 533 N N . PHE A 1 68 ? 25.234 12.727 1.872 1 88.06 68 PHE A N 1
ATOM 534 C CA . PHE A 1 68 ? 24.875 12.328 3.23 1 88.06 68 PHE A CA 1
ATOM 535 C C . PHE A 1 68 ? 24.219 10.961 3.238 1 88.06 68 PHE A C 1
ATOM 537 O O . PHE A 1 68 ? 24.469 10.148 4.133 1 88.06 68 PHE A O 1
ATOM 544 N N . PHE A 1 69 ? 23.422 10.672 2.258 1 93.06 69 PHE A N 1
ATOM 545 C CA . PHE A 1 69 ? 22.672 9.422 2.23 1 93.06 69 PHE A CA 1
ATOM 546 C C . PHE A 1 69 ? 23.375 8.375 1.385 1 93.06 69 PHE A C 1
ATOM 548 O O . PHE A 1 69 ? 22.812 7.324 1.086 1 93.06 69 PHE A O 1
ATOM 555 N N . GLY A 1 70 ? 24.547 8.719 0.886 1 90.12 70 GLY A N 1
ATOM 556 C CA . GLY A 1 70 ? 25.328 7.766 0.127 1 90.12 70 GLY A CA 1
ATOM 557 C C . GLY A 1 70 ? 24.75 7.461 -1.239 1 90.12 70 GLY A C 1
ATOM 558 O O . GLY A 1 70 ? 24.828 6.324 -1.712 1 90.12 70 GLY A O 1
ATOM 559 N N . VAL A 1 71 ? 24.109 8.398 -1.84 1 93.19 71 VAL A N 1
ATOM 560 C CA . VAL A 1 71 ? 23.516 8.211 -3.156 1 93.19 71 VAL A CA 1
ATOM 561 C C . VAL A 1 71 ? 24.391 8.867 -4.223 1 93.19 71 VAL A C 1
ATOM 563 O O . VAL A 1 71 ? 24.719 10.047 -4.121 1 93.19 71 VAL A O 1
ATOM 566 N N . HIS A 1 72 ? 24.781 8.094 -5.191 1 92 72 HIS A N 1
ATOM 567 C CA . HIS A 1 72 ? 25.594 8.625 -6.285 1 92 72 HIS A CA 1
ATOM 568 C C . HIS A 1 72 ? 24.812 9.664 -7.09 1 92 72 HIS A C 1
ATOM 570 O O . HIS A 1 72 ? 23.594 9.586 -7.199 1 92 72 HIS A O 1
ATOM 576 N N . ALA A 1 73 ? 25.531 10.539 -7.742 1 91.12 73 ALA A N 1
ATOM 577 C CA . ALA A 1 73 ? 24.953 11.695 -8.414 1 91.12 73 ALA A CA 1
ATOM 578 C C . ALA A 1 73 ? 23.984 11.266 -9.516 1 91.12 73 ALA A C 1
ATOM 580 O O . ALA A 1 73 ? 22.922 11.859 -9.672 1 91.12 73 ALA A O 1
ATOM 581 N N . LYS A 1 74 ? 24.359 10.289 -10.25 1 89.75 74 LYS A N 1
ATOM 582 C CA . LYS A 1 74 ? 23.516 9.828 -11.352 1 89.75 74 LYS A CA 1
ATOM 583 C C . LYS A 1 74 ? 22.188 9.281 -10.836 1 89.75 74 LYS A C 1
ATOM 585 O O . LYS A 1 74 ? 21.125 9.562 -11.406 1 89.75 74 LYS A O 1
ATOM 590 N N . GLN A 1 75 ? 22.281 8.555 -9.75 1 91.44 75 GLN A N 1
ATOM 591 C CA . GLN A 1 75 ? 21.078 8.023 -9.125 1 91.44 75 GLN A CA 1
ATOM 592 C C . GLN A 1 75 ? 20.234 9.141 -8.508 1 91.44 75 GLN A C 1
ATOM 594 O O . GLN A 1 75 ? 19.016 9.141 -8.625 1 91.44 75 GLN A O 1
ATOM 599 N N . ALA A 1 76 ? 20.875 10.055 -7.871 1 93.69 76 ALA A N 1
ATOM 600 C CA . ALA A 1 76 ? 20.172 11.156 -7.219 1 93.69 76 ALA A CA 1
ATOM 601 C C . ALA A 1 76 ? 19.391 11.977 -8.234 1 93.69 76 ALA A C 1
ATOM 603 O O . ALA A 1 76 ? 18.281 12.438 -7.938 1 93.69 76 ALA A O 1
ATOM 604 N N . HIS A 1 77 ? 19.922 12.109 -9.367 1 92 77 HIS A N 1
ATOM 605 C CA . HIS A 1 77 ? 19.297 12.898 -10.414 1 92 77 HIS A CA 1
ATOM 606 C C . HIS A 1 77 ? 18 12.242 -10.883 1 92 77 HIS A C 1
ATOM 608 O O . HIS A 1 77 ? 17.016 12.938 -11.164 1 92 77 HIS A O 1
ATOM 614 N N . SER A 1 78 ? 17.984 10.93 -10.898 1 92.81 78 SER A N 1
ATOM 615 C CA . SER A 1 78 ? 16.828 10.195 -11.414 1 92.81 78 SER A CA 1
ATOM 616 C C . SER A 1 78 ? 15.883 9.797 -10.297 1 92.81 78 SER A C 1
ATOM 618 O O . SER A 1 78 ? 14.93 9.039 -10.516 1 92.81 78 SER A O 1
ATOM 620 N N . MET A 1 79 ? 16.188 10.297 -9.117 1 96.12 79 MET A N 1
ATOM 621 C CA . MET A 1 79 ? 15.312 9.977 -7.988 1 96.12 79 MET A CA 1
ATOM 622 C C . MET A 1 79 ? 14.117 10.914 -7.938 1 96.12 79 MET A C 1
ATOM 624 O O . MET A 1 79 ? 14.258 12.125 -8.125 1 96.12 79 MET A O 1
ATOM 628 N N . ASP A 1 80 ? 12.961 10.359 -7.734 1 97.38 80 ASP A N 1
ATOM 629 C CA . ASP A 1 80 ? 11.773 11.164 -7.484 1 97.38 80 ASP A CA 1
ATOM 630 C C . ASP A 1 80 ? 12 12.125 -6.316 1 97.38 80 ASP A C 1
ATOM 632 O O . ASP A 1 80 ? 12.43 11.703 -5.234 1 97.38 80 ASP A O 1
ATOM 636 N N . PRO A 1 81 ? 11.719 13.422 -6.457 1 97.75 81 PRO A N 1
ATOM 637 C CA . PRO A 1 81 ? 11.891 14.352 -5.34 1 97.75 81 PRO A CA 1
ATOM 638 C C . PRO A 1 81 ? 11.133 13.922 -4.086 1 97.75 81 PRO A C 1
ATOM 640 O O . PRO A 1 81 ? 11.562 14.211 -2.969 1 97.75 81 PRO A O 1
ATOM 643 N N . GLN A 1 82 ? 10.023 13.25 -4.23 1 98.31 82 GLN A N 1
ATOM 644 C CA . GLN A 1 82 ? 9.297 12.727 -3.082 1 98.31 82 GLN A CA 1
ATOM 645 C C . GLN A 1 82 ? 10.18 11.812 -2.236 1 98.31 82 GLN A C 1
ATOM 647 O O . GLN A 1 82 ? 10.18 11.914 -1.008 1 98.31 82 GLN A O 1
ATOM 652 N N . LEU A 1 83 ? 10.867 10.922 -2.93 1 98.25 83 LEU A N 1
ATOM 653 C CA . LEU A 1 83 ? 11.75 9.992 -2.232 1 98.25 83 LEU A CA 1
ATOM 654 C C . LEU A 1 83 ? 12.898 10.734 -1.551 1 98.25 83 LEU A C 1
ATOM 656 O O . LEU A 1 83 ? 13.258 10.414 -0.415 1 98.25 83 LEU A O 1
ATOM 660 N N . ARG A 1 84 ? 13.477 11.695 -2.234 1 98.12 84 ARG A N 1
ATOM 661 C CA . ARG A 1 84 ? 14.539 12.508 -1.657 1 98.12 84 ARG A CA 1
ATOM 662 C C . ARG A 1 84 ? 14.07 13.18 -0.367 1 98.12 84 ARG A C 1
ATOM 664 O O . ARG A 1 84 ? 14.758 13.102 0.657 1 98.12 84 ARG A O 1
ATOM 671 N N . MET A 1 85 ? 12.93 13.758 -0.415 1 98.25 85 MET A N 1
ATOM 672 C CA . MET A 1 85 ? 12.398 14.453 0.753 1 98.25 85 MET A CA 1
ATOM 673 C C . MET A 1 85 ? 12.094 13.469 1.877 1 98.25 85 MET A C 1
ATOM 675 O O . MET A 1 85 ? 12.32 13.766 3.049 1 98.25 85 MET A O 1
ATOM 679 N N . LEU A 1 86 ? 11.578 12.328 1.512 1 98.69 86 LEU A N 1
ATOM 680 C CA . LEU A 1 86 ? 11.242 11.328 2.525 1 98.69 86 LEU A CA 1
ATOM 681 C C . LEU A 1 86 ? 12.484 10.898 3.295 1 98.69 86 LEU A C 1
ATOM 683 O O . LEU A 1 86 ? 12.43 10.68 4.508 1 98.69 86 LEU A O 1
ATOM 687 N N . LEU A 1 87 ? 13.609 10.75 2.611 1 98.38 87 LEU A N 1
ATOM 688 C CA . LEU A 1 87 ? 14.859 10.398 3.279 1 98.38 87 LEU A CA 1
ATOM 689 C C . LEU A 1 87 ? 15.266 11.477 4.273 1 98.38 87 LEU A C 1
ATOM 691 O O . LEU A 1 87 ? 15.562 11.18 5.434 1 98.38 87 LEU A O 1
ATOM 695 N N . GLU A 1 88 ? 15.227 12.688 3.854 1 97.62 88 GLU A N 1
ATOM 696 C CA . GLU A 1 88 ? 15.602 13.805 4.711 1 97.62 88 GLU A CA 1
ATOM 697 C C . GLU A 1 88 ? 14.648 13.938 5.891 1 97.62 88 GLU A C 1
ATOM 699 O O . GLU A 1 88 ? 15.078 14.102 7.035 1 97.62 88 GLU A O 1
ATOM 704 N N . LEU A 1 89 ? 13.406 13.859 5.602 1 98.69 89 LEU A N 1
ATOM 705 C CA . LEU A 1 89 ? 12.391 14.055 6.629 1 98.69 89 LEU A CA 1
ATOM 706 C C . LEU A 1 89 ? 12.414 12.922 7.645 1 98.69 89 LEU A C 1
ATOM 708 O O . LEU A 1 89 ? 12.133 13.133 8.828 1 98.69 89 LEU A O 1
ATOM 712 N N . THR A 1 90 ? 12.742 11.703 7.172 1 98.81 90 THR A N 1
ATOM 713 C CA . THR A 1 90 ? 12.883 10.594 8.109 1 98.81 90 THR A CA 1
ATOM 714 C C . THR A 1 90 ? 14 10.875 9.109 1 98.81 90 THR A C 1
ATOM 716 O O . THR A 1 90 ? 13.82 10.688 10.32 1 98.81 90 THR A O 1
ATOM 719 N N . TYR A 1 91 ? 15.133 11.328 8.617 1 96.81 91 TYR A N 1
ATOM 720 C CA . TYR A 1 91 ? 16.234 11.719 9.484 1 96.81 91 TYR A CA 1
ATOM 721 C C . TYR A 1 91 ? 15.797 12.789 10.477 1 96.81 91 TYR A C 1
ATOM 723 O O . TYR A 1 91 ? 16.047 12.664 11.68 1 96.81 91 TYR A O 1
ATOM 731 N N . GLU A 1 92 ? 15.133 13.781 10 1 95.94 92 GLU A N 1
ATOM 732 C CA . GLU A 1 92 ? 14.688 14.906 10.82 1 95.94 92 GLU A CA 1
ATOM 733 C C . GLU A 1 92 ? 13.703 14.453 11.891 1 95.94 92 GLU A C 1
ATOM 735 O O . GLU A 1 92 ? 13.766 14.914 13.031 1 95.94 92 GLU A O 1
ATOM 740 N N . ALA A 1 93 ? 12.789 13.578 11.555 1 98.25 93 ALA A N 1
ATOM 741 C CA . ALA A 1 93 ? 11.789 13.102 12.508 1 98.25 93 ALA A CA 1
ATOM 742 C C . ALA A 1 93 ? 12.438 12.297 13.633 1 98.25 93 ALA A C 1
ATOM 744 O O . ALA A 1 93 ? 12.047 12.406 14.797 1 98.25 93 ALA A O 1
ATOM 745 N N . ILE A 1 94 ? 13.43 11.477 13.281 1 96.56 94 ILE A N 1
ATOM 746 C CA . ILE A 1 94 ? 14.133 10.672 14.273 1 96.56 94 ILE A CA 1
ATOM 747 C C . ILE A 1 94 ? 14.875 11.586 15.242 1 96.56 94 ILE A C 1
ATOM 749 O O . ILE A 1 94 ? 14.797 11.414 16.453 1 96.56 94 ILE A O 1
ATOM 753 N N . VAL A 1 95 ? 15.57 12.625 14.703 1 92.12 95 VAL A N 1
ATOM 754 C CA . VAL A 1 95 ? 16.312 13.57 15.523 1 92.12 95 VAL A CA 1
ATOM 755 C C . VAL A 1 95 ? 15.359 14.391 16.375 1 92.12 95 VAL A C 1
ATOM 757 O O . VAL A 1 95 ? 15.641 14.68 17.547 1 92.12 95 VAL A O 1
ATOM 760 N N . ASP A 1 96 ? 14.234 14.727 15.805 1 93.38 96 ASP A N 1
ATOM 761 C CA . ASP A 1 96 ? 13.211 15.469 16.531 1 93.38 96 ASP A CA 1
ATOM 762 C C . ASP A 1 96 ? 12.734 14.703 17.766 1 93.38 96 ASP A C 1
ATOM 764 O O . ASP A 1 96 ? 12.391 15.305 18.781 1 93.38 96 ASP A O 1
ATOM 768 N N . ALA A 1 97 ? 12.75 13.43 17.688 1 95.06 97 ALA A N 1
ATOM 769 C CA . ALA A 1 97 ? 12.32 12.578 18.797 1 95.06 97 ALA A CA 1
ATOM 770 C C . ALA A 1 97 ? 13.406 12.477 19.859 1 95.06 97 ALA A C 1
ATOM 772 O O . ALA A 1 97 ? 13.203 11.852 20.906 1 95.06 97 ALA A O 1
ATOM 773 N N . GLY A 1 98 ? 14.57 13.047 19.562 1 90.38 98 GLY A N 1
ATOM 774 C CA . GLY A 1 98 ? 15.695 12.938 20.469 1 90.38 98 GLY A CA 1
ATOM 775 C C . GLY A 1 98 ? 16.453 11.625 20.328 1 90.38 98 GLY A C 1
ATOM 776 O O . GLY A 1 98 ? 17.156 11.211 21.25 1 90.38 98 GLY A O 1
ATOM 777 N N . VAL A 1 99 ? 16.25 10.945 19.219 1 91.38 99 VAL A N 1
ATOM 778 C CA . VAL A 1 99 ? 16.859 9.641 19 1 91.38 99 VAL A CA 1
ATOM 779 C C . VAL A 1 99 ? 18.016 9.758 18 1 91.38 99 VAL A C 1
ATOM 781 O O . VAL A 1 99 ? 17.891 10.477 17 1 91.38 99 VAL A O 1
ATOM 784 N N . ASN A 1 100 ? 19.109 9.133 18.297 1 87.88 100 ASN A N 1
ATOM 785 C CA . ASN A 1 100 ? 20.203 9.016 17.344 1 87.88 100 ASN A CA 1
ATOM 786 C C . ASN A 1 100 ? 19.891 7.988 16.25 1 87.88 100 ASN A C 1
ATOM 788 O O . ASN A 1 100 ? 19.719 6.805 16.547 1 87.88 100 ASN A O 1
ATOM 792 N N . PRO A 1 101 ? 19.844 8.391 15.047 1 92.19 101 PRO A N 1
ATOM 793 C CA . PRO A 1 101 ? 19.547 7.434 13.984 1 92.19 101 PRO A CA 1
ATOM 794 C C . PRO A 1 101 ? 20.469 6.219 13.992 1 92.19 101 PRO A C 1
ATOM 796 O O . PRO A 1 101 ? 20.047 5.121 13.609 1 92.19 101 PRO A O 1
ATOM 799 N N . GLN A 1 102 ? 21.672 6.332 14.453 1 90.88 102 GLN A N 1
ATOM 800 C CA . GLN A 1 102 ? 22.625 5.23 14.5 1 90.88 102 GLN A CA 1
ATOM 801 C C . GLN A 1 102 ? 22.172 4.152 15.477 1 90.88 102 GLN A C 1
ATOM 803 O O . GLN A 1 102 ? 22.453 2.967 15.281 1 90.88 102 GLN A O 1
ATOM 808 N N . SER A 1 103 ? 21.516 4.578 16.484 1 92.69 103 SER A N 1
ATOM 809 C CA . SER A 1 103 ? 21.062 3.635 17.5 1 92.69 103 SER A CA 1
ATOM 810 C C . SER A 1 103 ? 19.922 2.771 16.984 1 92.69 103 SER A C 1
ATOM 812 O O . SER A 1 103 ? 19.594 1.736 17.578 1 92.69 103 SER A O 1
ATOM 814 N N . LEU A 1 104 ? 19.312 3.172 15.898 1 96 104 LEU A N 1
ATOM 815 C CA . LEU A 1 104 ? 18.172 2.443 15.352 1 96 104 LEU A CA 1
ATOM 816 C C . LEU A 1 104 ? 18.625 1.438 14.297 1 96 104 LEU A C 1
ATOM 818 O O . LEU A 1 104 ? 17.828 0.616 13.836 1 96 104 LEU A O 1
ATOM 822 N N . ARG A 1 105 ? 19.922 1.519 13.875 1 96.88 105 ARG A N 1
ATOM 823 C CA . ARG A 1 105 ? 20.406 0.604 12.844 1 96.88 105 ARG A CA 1
ATOM 824 C C . ARG A 1 105 ? 20.25 -0.848 13.289 1 96.88 105 ARG A C 1
ATOM 826 O O . ARG A 1 105 ? 20.609 -1.205 14.406 1 96.88 105 ARG A O 1
ATOM 833 N N . GLY A 1 106 ? 19.641 -1.635 12.383 1 97.88 106 GLY A N 1
ATOM 834 C CA . GLY A 1 106 ? 19.422 -3.045 12.664 1 97.88 106 GLY A CA 1
ATOM 835 C C . GLY A 1 106 ? 18.172 -3.311 13.477 1 97.88 106 GLY A C 1
ATOM 836 O O . GLY A 1 106 ? 17.812 -4.465 13.727 1 97.88 106 GLY A O 1
ATOM 837 N N . SER A 1 107 ? 17.469 -2.268 13.844 1 98.25 107 SER A N 1
ATOM 838 C CA . SER A 1 107 ? 16.297 -2.418 14.703 1 98.25 107 SER A CA 1
ATOM 839 C C . SER A 1 107 ? 15.078 -2.885 13.914 1 98.25 107 SER A C 1
ATOM 841 O O . SER A 1 107 ? 15.047 -2.771 12.688 1 98.25 107 SER A O 1
ATOM 843 N N . ASN A 1 108 ? 14.148 -3.418 14.664 1 98.25 108 ASN A N 1
ATOM 844 C CA . ASN A 1 108 ? 12.867 -3.816 14.086 1 98.25 108 ASN A CA 1
ATOM 845 C C . ASN A 1 108 ? 11.922 -2.627 13.945 1 98.25 108 ASN A C 1
ATOM 847 O O . ASN A 1 108 ? 10.836 -2.623 14.523 1 98.25 108 ASN A O 1
ATOM 851 N N . THR A 1 109 ? 12.336 -1.66 13.141 1 98.81 109 THR A N 1
ATOM 852 C CA . THR A 1 109 ? 11.547 -0.468 12.844 1 98.81 109 THR A CA 1
ATOM 853 C C . THR A 1 109 ? 10.797 -0.625 11.523 1 98.81 109 THR A C 1
ATOM 855 O O . THR A 1 109 ? 11.406 -0.924 10.492 1 98.81 109 THR A O 1
ATOM 858 N N . GLY A 1 110 ? 9.445 -0.517 11.578 1 98.81 110 GLY A N 1
ATOM 859 C CA . GLY A 1 110 ? 8.641 -0.584 10.367 1 98.81 110 GLY A CA 1
ATOM 860 C C . GLY A 1 110 ? 8.578 0.734 9.617 1 98.81 110 GLY A C 1
ATOM 861 O O . GLY A 1 110 ? 8.766 1.8 10.211 1 98.81 110 GLY A O 1
ATOM 862 N N . VAL A 1 111 ? 8.406 0.686 8.312 1 98.94 111 VAL A N 1
ATOM 863 C CA . VAL A 1 111 ? 8.281 1.868 7.465 1 98.94 111 VAL A CA 1
ATOM 864 C C . VAL A 1 111 ? 7.004 1.771 6.629 1 98.94 111 VAL A C 1
ATOM 866 O O . VAL A 1 111 ? 6.852 0.846 5.828 1 98.94 111 VAL A O 1
ATOM 869 N N . TYR A 1 112 ? 6.082 2.703 6.828 1 98.94 112 TYR A N 1
ATOM 870 C CA . TYR A 1 112 ? 4.789 2.762 6.16 1 98.94 112 TYR A CA 1
ATOM 871 C C . TYR A 1 112 ? 4.594 4.102 5.457 1 98.94 112 TYR A C 1
ATOM 873 O O . TYR A 1 112 ? 4.539 5.148 6.105 1 98.94 112 TYR A O 1
ATOM 881 N N . ILE A 1 113 ? 4.457 4.07 4.09 1 98.94 113 ILE A N 1
ATOM 882 C CA . ILE A 1 113 ? 4.418 5.328 3.352 1 98.94 113 ILE A CA 1
ATOM 883 C C . ILE A 1 113 ? 3.139 5.398 2.521 1 98.94 113 ILE A C 1
ATOM 885 O O . ILE A 1 113 ? 2.891 4.531 1.68 1 98.94 113 ILE A O 1
ATOM 889 N N . GLY A 1 114 ? 2.275 6.406 2.795 1 98.88 114 GLY A N 1
ATOM 890 C CA . GLY A 1 114 ? 1.145 6.707 1.932 1 98.88 114 GLY A CA 1
ATOM 891 C C . GLY A 1 114 ? 1.53 7.492 0.692 1 98.88 114 GLY A C 1
ATOM 892 O O . GLY A 1 114 ? 1.994 8.625 0.792 1 98.88 114 GLY A O 1
ATOM 893 N N . VAL A 1 115 ? 1.369 6.902 -0.488 1 98.38 115 VAL A N 1
ATOM 894 C CA . VAL A 1 115 ? 1.733 7.543 -1.747 1 98.38 115 VAL A CA 1
ATOM 895 C C . VAL A 1 115 ? 0.894 6.969 -2.883 1 98.38 115 VAL A C 1
ATOM 897 O O . VAL A 1 115 ? 0.622 5.766 -2.914 1 98.38 115 VAL A O 1
ATOM 900 N N . SER A 1 116 ? 0.499 7.844 -3.797 1 96.44 116 SER A N 1
ATOM 901 C CA . SER A 1 116 ? -0.372 7.383 -4.875 1 96.44 116 SER A CA 1
ATOM 902 C C . SER A 1 116 ? 0.385 7.285 -6.195 1 96.44 116 SER A C 1
ATOM 904 O O . SER A 1 116 ? 0.153 6.367 -6.98 1 96.44 116 SER A O 1
ATOM 906 N N . THR A 1 117 ? 1.283 8.281 -6.445 1 92.44 117 THR A N 1
ATOM 907 C CA . THR A 1 117 ? 1.881 8.297 -7.777 1 92.44 117 THR A CA 1
ATOM 908 C C . THR A 1 117 ? 3.293 8.875 -7.73 1 92.44 117 THR A C 1
ATOM 910 O O . THR A 1 117 ? 3.658 9.562 -6.773 1 92.44 117 THR A O 1
ATOM 913 N N . SER A 1 118 ? 4.043 8.453 -8.695 1 93 118 SER A N 1
ATOM 914 C CA . SER A 1 118 ? 5.297 9.117 -9.055 1 93 118 SER A CA 1
ATOM 915 C C . SER A 1 118 ? 5.219 9.711 -10.461 1 93 118 SER A C 1
ATOM 917 O O . SER A 1 118 ? 5.34 8.992 -11.453 1 93 118 SER A O 1
ATOM 919 N N . GLU A 1 119 ? 5.082 10.961 -10.562 1 91.75 119 GLU A N 1
ATOM 920 C CA . GLU A 1 119 ? 4.973 11.625 -11.859 1 91.75 119 GLU A CA 1
ATOM 921 C C . GLU A 1 119 ? 6.34 11.797 -12.508 1 91.75 119 GLU A C 1
ATOM 923 O O . GLU A 1 119 ? 6.445 11.906 -13.734 1 91.75 119 GLU A O 1
ATOM 928 N N . SER A 1 120 ? 7.391 11.766 -11.75 1 92.5 120 SER A N 1
ATOM 929 C CA . SER A 1 120 ? 8.758 11.93 -12.227 1 92.5 120 SER A CA 1
ATOM 930 C C . SER A 1 120 ? 9.195 10.75 -13.078 1 92.5 120 SER A C 1
ATOM 932 O O . SER A 1 120 ? 9.969 10.914 -14.023 1 92.5 120 SER A O 1
ATOM 934 N N . GLU A 1 121 ? 8.727 9.609 -12.773 1 88.94 121 GLU A N 1
ATOM 935 C CA . GLU A 1 121 ? 9.125 8.422 -13.523 1 88.94 121 GLU A CA 1
ATOM 936 C C . GLU A 1 121 ? 8.781 8.562 -15 1 88.94 121 GLU A C 1
ATOM 938 O O . GLU A 1 121 ? 9.547 8.133 -15.867 1 88.94 121 GLU A O 1
ATOM 943 N N . GLU A 1 122 ? 7.656 9.086 -15.25 1 84.75 122 GLU A N 1
ATOM 944 C CA . GLU A 1 122 ? 7.211 9.266 -16.625 1 84.75 122 GLU A CA 1
ATOM 945 C C . GLU A 1 122 ? 8.172 10.148 -17.406 1 84.75 122 GLU A C 1
ATOM 947 O O . GLU A 1 122 ? 8.461 9.891 -18.578 1 84.75 122 GLU A O 1
ATOM 952 N N . ALA A 1 123 ? 8.609 11.141 -16.781 1 86.19 123 ALA A N 1
ATOM 953 C CA . ALA A 1 123 ? 9.523 12.07 -17.438 1 86.19 123 ALA A CA 1
ATOM 954 C C . ALA A 1 123 ? 10.844 11.391 -17.781 1 86.19 123 ALA A C 1
ATOM 956 O O . ALA A 1 123 ? 11.383 11.578 -18.875 1 86.19 123 ALA A O 1
ATOM 957 N N . PHE A 1 124 ? 11.305 10.578 -16.906 1 89.06 124 PHE A N 1
ATOM 958 C CA . PHE A 1 124 ? 12.617 9.961 -17.078 1 89.06 124 PHE A CA 1
ATOM 959 C C . PHE A 1 124 ? 12.547 8.828 -18.094 1 89.06 124 PHE A C 1
ATOM 961 O O . PHE A 1 124 ? 13.578 8.398 -18.625 1 89.06 124 PHE A O 1
ATOM 968 N N . THR A 1 125 ? 11.352 8.336 -18.422 1 87.62 125 THR A N 1
ATOM 969 C CA . THR A 1 125 ? 11.234 7.184 -19.297 1 87.62 125 THR A CA 1
ATOM 970 C C . THR A 1 125 ? 10.586 7.582 -20.625 1 87.62 125 THR A C 1
ATOM 972 O O . THR A 1 125 ? 10.188 6.719 -21.406 1 87.62 125 THR A O 1
ATOM 975 N N . SER A 1 126 ? 10.461 8.867 -20.875 1 86.19 126 SER A N 1
ATOM 976 C CA . SER A 1 126 ? 9.781 9.352 -22.078 1 86.19 126 SER A CA 1
ATOM 977 C C . SER A 1 126 ? 10.633 9.125 -23.312 1 86.19 126 SER A C 1
ATOM 979 O O . SER A 1 126 ? 10.109 8.82 -24.391 1 86.19 126 SER A O 1
ATOM 981 N N . ASP A 1 127 ? 11.969 9.227 -23.203 1 90.25 127 ASP A N 1
ATOM 982 C CA . ASP A 1 127 ? 12.914 8.992 -24.297 1 90.25 127 ASP A CA 1
ATOM 983 C C . ASP A 1 127 ? 13.68 7.688 -24.078 1 90.25 127 ASP A C 1
ATOM 985 O O . ASP A 1 127 ? 14.539 7.598 -23.203 1 90.25 127 ASP A O 1
ATOM 989 N N . PRO A 1 128 ? 13.375 6.742 -24.906 1 91.69 128 PRO A N 1
ATOM 990 C CA . PRO A 1 128 ? 14.008 5.434 -24.75 1 91.69 128 PRO A CA 1
ATOM 991 C C . PRO A 1 128 ? 15.531 5.516 -24.734 1 91.69 128 PRO A C 1
ATOM 993 O O . PRO A 1 128 ? 16.203 4.75 -24.031 1 91.69 128 PRO A O 1
ATOM 996 N N . ASP A 1 129 ? 16.141 6.438 -25.406 1 91.12 129 ASP A N 1
ATOM 997 C CA . ASP A 1 129 ? 17.594 6.539 -25.547 1 91.12 129 ASP A CA 1
ATOM 998 C C . ASP A 1 129 ? 18.25 7.043 -24.266 1 91.12 129 ASP A C 1
ATOM 1000 O O . ASP A 1 129 ? 19.438 6.832 -24.031 1 91.12 129 ASP A O 1
ATOM 1004 N N . SER A 1 130 ? 17.453 7.641 -23.469 1 89.69 130 SER A N 1
ATOM 1005 C CA . SER A 1 130 ? 18 8.227 -22.25 1 89.69 130 SER A CA 1
ATOM 1006 C C . SER A 1 130 ? 17.781 7.312 -21.047 1 89.69 130 SER A C 1
ATOM 1008 O O . SER A 1 130 ? 18.25 7.602 -19.938 1 89.69 130 SER A O 1
ATOM 1010 N N . ILE A 1 131 ? 17.188 6.211 -21.328 1 91.88 131 ILE A N 1
ATOM 1011 C CA . ILE A 1 131 ? 16.828 5.312 -20.234 1 91.88 131 ILE A CA 1
ATOM 1012 C C . ILE A 1 131 ? 18.062 4.543 -19.781 1 91.88 131 ILE A C 1
ATOM 1014 O O . ILE A 1 131 ? 18.734 3.889 -20.594 1 91.88 131 ILE A O 1
ATOM 1018 N N . THR A 1 132 ? 18.391 4.629 -18.484 1 88.62 132 THR A N 1
ATOM 1019 C CA . THR A 1 132 ? 19.547 3.945 -17.891 1 88.62 132 THR A CA 1
ATOM 1020 C C . THR A 1 132 ? 19.094 2.9 -16.875 1 88.62 132 THR A C 1
ATOM 1022 O O . THR A 1 132 ? 19.875 2.014 -16.516 1 88.62 132 THR A O 1
ATOM 1025 N N . GLY A 1 133 ? 17.922 3.004 -16.406 1 89.44 133 GLY A N 1
ATOM 1026 C CA . GLY A 1 133 ? 17.438 2.107 -15.359 1 89.44 133 GLY A CA 1
ATOM 1027 C C . GLY A 1 133 ? 17.375 2.758 -13.992 1 89.44 133 GLY A C 1
ATOM 1028 O O . GLY A 1 133 ? 16.656 2.291 -13.109 1 89.44 133 GLY A O 1
ATOM 1029 N N . TYR A 1 134 ? 18.016 3.844 -13.781 1 89.44 134 TYR A N 1
ATOM 1030 C CA . TYR A 1 134 ? 18.078 4.512 -12.484 1 89.44 134 TYR A CA 1
ATOM 1031 C C . TYR A 1 134 ? 16.734 5.086 -12.094 1 89.44 134 TYR A C 1
ATOM 1033 O O . TYR A 1 134 ? 16.422 5.215 -10.898 1 89.44 134 TYR A O 1
ATOM 1041 N N . ALA A 1 135 ? 15.906 5.301 -13.086 1 92 135 ALA A N 1
ATOM 1042 C CA . ALA A 1 135 ? 14.57 5.816 -12.789 1 92 135 ALA A CA 1
ATOM 1043 C C . ALA A 1 135 ? 13.719 4.754 -12.102 1 92 135 ALA A C 1
ATOM 1045 O O . ALA A 1 135 ? 12.852 5.078 -11.281 1 92 135 ALA A O 1
ATOM 1046 N N . LEU A 1 136 ? 13.992 3.557 -12.422 1 91.94 136 LEU A N 1
ATOM 1047 C CA . LEU A 1 136 ? 13.25 2.469 -11.797 1 91.94 136 LEU A CA 1
ATOM 1048 C C . LEU A 1 136 ? 13.523 2.416 -10.297 1 91.94 136 LEU A C 1
ATOM 1050 O O . LEU A 1 136 ? 12.594 2.41 -9.492 1 91.94 136 LEU A O 1
ATOM 1054 N N . THR A 1 137 ? 14.734 2.477 -9.867 1 92.69 137 THR A N 1
ATOM 1055 C CA . THR A 1 137 ? 15.102 2.406 -8.453 1 92.69 137 THR A CA 1
ATOM 1056 C C . THR A 1 137 ? 14.859 3.744 -7.766 1 92.69 137 THR A C 1
ATOM 1058 O O . THR A 1 137 ? 14.75 3.807 -6.539 1 92.69 137 THR A O 1
ATOM 1061 N N . GLY A 1 138 ? 14.711 4.742 -8.586 1 95.12 138 GLY A N 1
ATOM 1062 C CA . GLY A 1 138 ? 14.57 6.07 -8.008 1 95.12 138 GLY A CA 1
ATOM 1063 C C . GLY A 1 138 ? 13.133 6.547 -7.949 1 95.12 138 GLY A C 1
ATOM 1064 O O . GLY A 1 138 ? 12.812 7.488 -7.219 1 95.12 138 GLY A O 1
ATOM 1065 N N . CYS A 1 139 ? 12.258 5.832 -8.727 1 95.06 139 CYS A N 1
ATOM 1066 C CA . CYS A 1 139 ? 10.93 6.422 -8.844 1 95.06 139 CYS A CA 1
ATOM 1067 C C . CYS A 1 139 ? 9.852 5.402 -8.508 1 95.06 139 CYS A C 1
ATOM 1069 O O . CYS A 1 139 ? 8.711 5.77 -8.203 1 95.06 139 CYS A O 1
ATOM 1071 N N . CYS A 1 140 ? 10.164 4.105 -8.562 1 94.88 140 CYS A N 1
ATOM 1072 C CA . CYS A 1 140 ? 9.148 3.115 -8.227 1 94.88 140 CYS A CA 1
ATOM 1073 C C . CYS A 1 140 ? 8.648 3.312 -6.805 1 94.88 140 CYS A C 1
ATOM 1075 O O . CYS A 1 140 ? 9.438 3.531 -5.887 1 94.88 140 CYS A O 1
ATOM 1077 N N . ARG A 1 141 ? 7.355 3.209 -6.543 1 96.44 141 ARG A N 1
ATOM 1078 C CA . ARG A 1 141 ? 6.754 3.559 -5.262 1 96.44 141 ARG A CA 1
ATOM 1079 C C . ARG A 1 141 ? 7.23 2.621 -4.156 1 96.44 141 ARG A C 1
ATOM 1081 O O . ARG A 1 141 ? 7.375 3.035 -3.004 1 96.44 141 ARG A O 1
ATOM 1088 N N . ALA A 1 142 ? 7.477 1.371 -4.504 1 97.94 142 ALA A N 1
ATOM 1089 C CA . ALA A 1 142 ? 7.992 0.423 -3.52 1 97.94 142 ALA A CA 1
ATOM 1090 C C . ALA A 1 142 ? 9.297 0.926 -2.904 1 97.94 142 ALA A C 1
ATOM 1092 O O . ALA A 1 142 ? 9.594 0.624 -1.747 1 97.94 142 ALA A O 1
ATOM 1093 N N . MET A 1 143 ? 10.039 1.742 -3.646 1 97.69 143 MET A N 1
ATOM 1094 C CA . MET A 1 143 ? 11.352 2.209 -3.213 1 97.69 143 MET A CA 1
ATOM 1095 C C . MET A 1 143 ? 11.219 3.322 -2.18 1 97.69 143 MET A C 1
ATOM 1097 O O . MET A 1 143 ? 12.156 3.596 -1.43 1 97.69 143 MET A O 1
ATOM 1101 N N . PHE A 1 144 ? 10.055 3.951 -2.104 1 98.44 144 PHE A N 1
ATOM 1102 C CA . PHE A 1 144 ? 9.898 5.031 -1.136 1 98.44 144 PHE A CA 1
ATOM 1103 C C . PHE A 1 144 ? 10.102 4.516 0.285 1 98.44 144 PHE A C 1
ATOM 1105 O O . PHE A 1 144 ? 10.984 4.988 1.002 1 98.44 144 PHE A O 1
ATOM 1112 N N . PRO A 1 145 ? 9.398 3.502 0.688 1 98.81 145 PRO A N 1
ATOM 1113 C CA . PRO A 1 145 ? 9.664 2.947 2.018 1 98.81 145 PRO A CA 1
ATOM 1114 C C . PRO A 1 145 ? 10.938 2.102 2.061 1 98.81 145 PRO A C 1
ATOM 1116 O O . PRO A 1 145 ? 11.688 2.162 3.037 1 98.81 145 PRO A O 1
ATOM 1119 N N . ASN A 1 146 ? 11.266 1.302 1.008 1 98.62 146 ASN A N 1
ATOM 1120 C CA . ASN A 1 146 ? 12.383 0.362 1.037 1 98.62 146 ASN A CA 1
ATOM 1121 C C . ASN A 1 146 ? 13.727 1.086 1.098 1 98.62 146 ASN A C 1
ATOM 1123 O O . ASN A 1 146 ? 14.664 0.612 1.742 1 98.62 146 ASN A O 1
ATOM 1127 N N . ARG A 1 147 ? 13.836 2.232 0.372 1 98.31 147 ARG A N 1
ATOM 1128 C CA . ARG A 1 147 ? 15.07 3.006 0.415 1 98.31 147 ARG A CA 1
ATOM 1129 C C . ARG A 1 147 ? 15.281 3.629 1.791 1 98.31 147 ARG A C 1
ATOM 1131 O O . ARG A 1 147 ? 16.422 3.789 2.238 1 98.31 147 ARG A O 1
ATOM 1138 N N . ILE A 1 148 ? 14.18 4.027 2.43 1 98.81 148 ILE A N 1
ATOM 1139 C CA . ILE A 1 148 ? 14.289 4.5 3.805 1 98.81 148 ILE A CA 1
ATOM 1140 C C . ILE A 1 148 ? 14.852 3.389 4.688 1 98.81 148 ILE A C 1
ATOM 1142 O O . ILE A 1 148 ? 15.797 3.611 5.453 1 98.81 148 ILE A O 1
ATOM 1146 N N . SER A 1 149 ? 14.266 2.162 4.574 1 98.88 149 SER A N 1
ATOM 1147 C CA . SER A 1 149 ? 14.766 1.025 5.344 1 98.88 149 SER A CA 1
ATOM 1148 C C . SER A 1 149 ? 16.234 0.752 5.035 1 98.88 149 SER A C 1
ATOM 1150 O O . SER A 1 149 ? 17 0.416 5.934 1 98.88 149 SER A O 1
ATOM 1152 N N . PHE A 1 150 ? 16.609 0.941 3.814 1 98.5 150 PHE A N 1
ATOM 1153 C CA . PHE A 1 150 ? 18 0.732 3.389 1 98.5 150 PHE A CA 1
ATOM 1154 C C . PHE A 1 150 ? 18.922 1.775 4.008 1 98.5 150 PHE A C 1
ATOM 1156 O O . PHE A 1 150 ? 19.969 1.436 4.555 1 98.5 150 PHE A O 1
ATOM 1163 N N . ALA A 1 151 ? 18.531 3.027 3.902 1 97.88 151 ALA A N 1
ATOM 1164 C CA . ALA A 1 151 ? 19.375 4.133 4.348 1 97.88 151 ALA A CA 1
ATOM 1165 C C . ALA A 1 151 ? 19.609 4.07 5.855 1 97.88 151 ALA A C 1
ATOM 1167 O O . ALA A 1 151 ? 20.703 4.371 6.328 1 97.88 151 ALA A O 1
ATOM 1168 N N . PHE A 1 152 ? 18.594 3.592 6.605 1 98.25 152 PHE A N 1
ATOM 1169 C CA . PHE A 1 152 ? 18.688 3.654 8.062 1 98.25 152 PHE A CA 1
ATOM 1170 C C . PHE A 1 152 ? 18.844 2.26 8.656 1 98.25 152 PHE A C 1
ATOM 1172 O O . PHE A 1 152 ? 18.938 2.105 9.875 1 98.25 152 PHE A O 1
ATOM 1179 N N . ASP A 1 153 ? 18.844 1.224 7.793 1 98.44 153 ASP A N 1
ATOM 1180 C CA . ASP A 1 153 ? 19.031 -0.178 8.156 1 98.44 153 ASP A CA 1
ATOM 1181 C C . ASP A 1 153 ? 17.906 -0.672 9.062 1 98.44 153 ASP A C 1
ATOM 1183 O O . ASP A 1 153 ? 18.172 -1.283 10.102 1 98.44 153 ASP A O 1
ATOM 1187 N N . PHE A 1 154 ? 16.75 -0.302 8.742 1 98.81 154 PHE A N 1
ATOM 1188 C CA . PHE A 1 154 ? 15.57 -0.816 9.438 1 98.81 154 PHE A CA 1
ATOM 1189 C C . PHE A 1 154 ? 15.227 -2.219 8.953 1 98.81 154 PHE A C 1
ATOM 1191 O O . PHE A 1 154 ? 15.328 -2.512 7.762 1 98.81 154 PHE A O 1
ATOM 1198 N N . LYS A 1 155 ? 14.719 -3.1 9.852 1 98.69 155 LYS A N 1
ATOM 1199 C CA . LYS A 1 155 ? 14.508 -4.504 9.508 1 98.69 155 LYS A CA 1
ATOM 1200 C C . LYS A 1 155 ? 13.023 -4.855 9.531 1 98.69 155 LYS A C 1
ATOM 1202 O O . LYS A 1 155 ? 12.633 -5.945 9.109 1 98.69 155 LYS A O 1
ATOM 1207 N N . GLY A 1 156 ? 12.164 -3.947 9.969 1 98.25 156 GLY A N 1
ATOM 1208 C CA . GLY A 1 156 ? 10.734 -4.211 10.047 1 98.25 156 GLY A CA 1
ATOM 1209 C C . GLY A 1 156 ? 10.047 -4.152 8.695 1 98.25 156 GLY A C 1
ATOM 1210 O O . GLY A 1 156 ? 10.703 -4.012 7.664 1 98.25 156 GLY A O 1
ATOM 1211 N N . GLN A 1 157 ? 8.719 -4.273 8.711 1 97.81 157 GLN A N 1
ATOM 1212 C CA . GLN A 1 157 ? 7.926 -4.191 7.488 1 97.81 157 GLN A CA 1
ATOM 1213 C C . GLN A 1 157 ? 8.18 -2.871 6.762 1 97.81 157 GLN A C 1
ATOM 1215 O O . GLN A 1 157 ? 8.422 -1.844 7.398 1 97.81 157 GLN A O 1
ATOM 1220 N N . SER A 1 158 ? 8.141 -2.904 5.457 1 98.81 158 SER A N 1
ATOM 1221 C CA . SER A 1 158 ? 8.438 -1.736 4.633 1 98.81 158 SER A CA 1
ATOM 1222 C C . SER A 1 158 ? 7.621 -1.743 3.346 1 98.81 158 SER A C 1
ATOM 1224 O O . SER A 1 158 ? 7.961 -2.449 2.395 1 98.81 158 SER A O 1
ATOM 1226 N N . PHE A 1 159 ? 6.5 -0.951 3.336 1 98.75 159 PHE A N 1
ATOM 1227 C CA . PHE A 1 159 ? 5.707 -1.028 2.115 1 98.75 159 PHE A CA 1
ATOM 1228 C C . PHE A 1 159 ? 4.93 0.264 1.892 1 98.75 159 PHE A C 1
ATOM 1230 O O . PHE A 1 159 ? 4.688 1.02 2.836 1 98.75 159 PHE A O 1
ATOM 1237 N N . ALA A 1 160 ? 4.645 0.57 0.616 1 98.81 160 ALA A N 1
ATOM 1238 C CA . ALA A 1 160 ? 3.828 1.709 0.201 1 98.81 160 ALA A CA 1
ATOM 1239 C C . ALA A 1 160 ? 2.346 1.352 0.199 1 98.81 160 ALA A C 1
ATOM 1241 O O . ALA A 1 160 ? 1.972 0.225 -0.138 1 98.81 160 ALA A O 1
ATOM 1242 N N . ILE A 1 161 ? 1.524 2.365 0.562 1 98.56 161 ILE A N 1
ATOM 1243 C CA . ILE A 1 161 ? 0.082 2.197 0.699 1 98.56 161 ILE A CA 1
ATOM 1244 C C . ILE A 1 161 ? -0.643 3.236 -0.155 1 98.56 161 ILE A C 1
ATOM 1246 O O . ILE A 1 161 ? -0.231 4.395 -0.215 1 98.56 161 ILE A O 1
ATOM 1250 N N . ASP A 1 162 ? -1.779 2.77 -0.829 1 98.62 162 ASP A N 1
ATOM 1251 C CA . ASP A 1 162 ? -2.543 3.73 -1.618 1 98.62 162 ASP A CA 1
ATOM 1252 C C . ASP A 1 162 ? -4.043 3.537 -1.419 1 98.62 162 ASP A C 1
ATOM 1254 O O . ASP A 1 162 ? -4.598 2.504 -1.803 1 98.62 162 ASP A O 1
ATOM 1258 N N . THR A 1 163 ? -4.66 4.488 -0.828 1 98.5 163 THR A N 1
ATOM 1259 C CA . THR A 1 163 ? -6.109 4.645 -0.734 1 98.5 163 THR A CA 1
ATOM 1260 C C . THR A 1 163 ? -6.535 6.031 -1.213 1 98.5 163 THR A C 1
ATOM 1262 O O . THR A 1 163 ? -7.5 6.602 -0.695 1 98.5 163 THR A O 1
ATOM 1265 N N . ALA A 1 164 ? -5.711 6.617 -1.993 1 97.75 164 ALA A N 1
ATOM 1266 C CA . ALA A 1 164 ? -5.895 7.984 -2.467 1 97.75 164 ALA A CA 1
ATOM 1267 C C . ALA A 1 164 ? -5.711 8.984 -1.33 1 97.75 164 ALA A C 1
ATOM 1269 O O . ALA A 1 164 ? -4.672 9 -0.666 1 97.75 164 ALA A O 1
ATOM 1270 N N . CYS A 1 165 ? -6.715 9.758 -1.02 1 98.19 165 CYS A N 1
ATOM 1271 C CA . CYS A 1 165 ? -6.555 10.898 -0.119 1 98.19 165 CYS A CA 1
ATOM 1272 C C . CYS A 1 165 ? -6.328 10.43 1.314 1 98.19 165 CYS A C 1
ATOM 1274 O O . CYS A 1 165 ? -5.793 11.172 2.137 1 98.19 165 CYS A O 1
ATOM 1276 N N . SER A 1 166 ? -6.695 9.211 1.692 1 98.75 166 SER A N 1
ATOM 1277 C CA . SER A 1 166 ? -6.574 8.75 3.07 1 98.75 166 SER A CA 1
ATOM 1278 C C . SER A 1 166 ? -5.344 7.867 3.25 1 98.75 166 SER A C 1
ATOM 1280 O O . SER A 1 166 ? -5.215 7.168 4.258 1 98.75 166 SER A O 1
ATOM 1282 N N . SER A 1 167 ? -4.441 7.871 2.309 1 98.88 167 SER A N 1
ATOM 1283 C CA . SER A 1 167 ? -3.322 6.938 2.258 1 98.88 167 SER A CA 1
ATOM 1284 C C . SER A 1 167 ? -2.424 7.086 3.482 1 98.88 167 SER A C 1
ATOM 1286 O O . SER A 1 167 ? -2.047 6.094 4.105 1 98.88 167 SER A O 1
ATOM 1288 N N . SER A 1 168 ? -2.02 8.305 3.826 1 98.88 168 SER A N 1
ATOM 1289 C CA . SER A 1 168 ? -1.078 8.484 4.926 1 98.88 168 SER A CA 1
ATOM 1290 C C . SER A 1 168 ? -1.729 8.164 6.27 1 98.88 168 SER A C 1
ATOM 1292 O O . SER A 1 168 ? -1.067 7.676 7.188 1 98.88 168 SER A O 1
ATOM 1294 N N . SER A 1 169 ? -3.064 8.43 6.41 1 98.88 169 SER A N 1
ATOM 1295 C CA . SER A 1 169 ? -3.779 8.023 7.617 1 98.88 169 SER A CA 1
ATOM 1296 C C . SER A 1 169 ? -3.869 6.504 7.723 1 98.88 169 SER A C 1
ATOM 1298 O O . SER A 1 169 ? -3.783 5.945 8.82 1 98.88 169 SER A O 1
ATOM 1300 N N . LEU A 1 170 ? -4.09 5.898 6.586 1 98.88 170 LEU A N 1
ATOM 1301 C CA . LEU A 1 170 ? -4.109 4.441 6.602 1 98.88 170 LEU A CA 1
ATOM 1302 C C . LEU A 1 170 ? -2.734 3.885 6.953 1 98.88 170 LEU A C 1
ATOM 1304 O O . LEU A 1 170 ? -2.629 2.855 7.625 1 98.88 170 LEU A O 1
ATOM 1308 N N . ALA A 1 171 ? -1.682 4.555 6.449 1 98.88 171 ALA A N 1
ATOM 1309 C CA . ALA A 1 171 ? -0.328 4.172 6.84 1 98.88 171 ALA A CA 1
ATOM 1310 C C . ALA A 1 171 ? -0.161 4.219 8.359 1 98.88 171 ALA A C 1
ATOM 1312 O O . ALA A 1 171 ? 0.445 3.322 8.945 1 98.88 171 ALA A O 1
ATOM 1313 N N . LEU A 1 172 ? -0.683 5.223 8.969 1 98.94 172 LEU A N 1
ATOM 1314 C CA . LEU A 1 172 ? -0.644 5.344 10.422 1 98.94 172 LEU A CA 1
ATOM 1315 C C . LEU A 1 172 ? -1.425 4.211 11.078 1 98.94 172 LEU A C 1
ATOM 1317 O O . LEU A 1 172 ? -0.967 3.627 12.062 1 98.94 172 LEU A O 1
ATOM 1321 N N . ASP A 1 173 ? -2.582 3.926 10.562 1 98.62 173 ASP A N 1
ATOM 1322 C CA . ASP A 1 173 ? -3.404 2.842 11.094 1 98.62 173 ASP A CA 1
ATOM 1323 C C . ASP A 1 173 ? -2.668 1.507 11.016 1 98.62 173 ASP A C 1
ATOM 1325 O O . ASP A 1 173 ? -2.74 0.7 11.945 1 98.62 173 ASP A O 1
ATOM 1329 N N . GLN A 1 174 ? -1.962 1.287 9.914 1 98.38 174 GLN A N 1
ATOM 1330 C CA . GLN A 1 174 ? -1.179 0.065 9.758 1 98.38 174 GLN A CA 1
ATOM 1331 C C . GLN A 1 174 ? -0.022 0.026 10.758 1 98.38 174 GLN A C 1
ATOM 1333 O O . GLN A 1 174 ? 0.273 -1.022 11.336 1 98.38 174 GLN A O 1
ATOM 1338 N N . ALA A 1 175 ? 0.66 1.122 10.922 1 98.62 175 ALA A N 1
ATOM 1339 C CA . ALA A 1 175 ? 1.744 1.202 11.898 1 98.62 175 ALA A CA 1
ATOM 1340 C C . ALA A 1 175 ? 1.236 0.909 13.305 1 98.62 175 ALA A C 1
ATOM 1342 O O . ALA A 1 175 ? 1.887 0.191 14.07 1 98.62 175 ALA A O 1
ATOM 1343 N N . MET A 1 176 ? 0.061 1.456 13.633 1 97.69 176 MET A N 1
ATOM 1344 C CA . MET A 1 176 ? -0.553 1.222 14.938 1 97.69 176 MET A CA 1
ATOM 1345 C C . MET A 1 176 ? -0.827 -0.264 15.148 1 97.69 176 MET A C 1
ATOM 1347 O O . MET A 1 176 ? -0.536 -0.806 16.219 1 97.69 176 MET A O 1
ATOM 1351 N N . SER A 1 177 ? -1.382 -0.883 14.133 1 95.94 177 SER A N 1
ATOM 1352 C CA . SER A 1 177 ? -1.683 -2.309 14.219 1 95.94 177 SER A CA 1
ATOM 1353 C C . SER A 1 177 ? -0.415 -3.131 14.422 1 95.94 177 SER A C 1
ATOM 1355 O O . SER A 1 177 ? -0.408 -4.086 15.203 1 95.94 177 SER A O 1
ATOM 1357 N N . ALA A 1 178 ? 0.645 -2.791 13.703 1 96.62 178 ALA A N 1
ATOM 1358 C CA . ALA A 1 178 ? 1.911 -3.512 13.812 1 96.62 178 ALA A CA 1
ATOM 1359 C C . ALA A 1 178 ? 2.527 -3.34 15.195 1 96.62 178 ALA A C 1
ATOM 1361 O O . ALA A 1 178 ? 3.023 -4.305 15.789 1 96.62 178 ALA A O 1
ATOM 1362 N N . LEU A 1 179 ? 2.494 -2.143 15.695 1 96.88 179 LEU A N 1
ATOM 1363 C CA . LEU A 1 179 ? 3.045 -1.851 17.016 1 96.88 179 LEU A CA 1
ATOM 1364 C C . LEU A 1 179 ? 2.26 -2.576 18.109 1 96.88 179 LEU A C 1
ATOM 1366 O O . LEU A 1 179 ? 2.85 -3.16 19.016 1 96.88 179 LEU A O 1
ATOM 1370 N N . ARG A 1 180 ? 0.972 -2.613 17.984 1 94.31 180 ARG A N 1
ATOM 1371 C CA . ARG A 1 180 ? 0.113 -3.262 18.969 1 94.31 180 ARG A CA 1
ATOM 1372 C C . ARG A 1 180 ? 0.326 -4.773 18.969 1 94.31 180 ARG A C 1
ATOM 1374 O O . ARG A 1 180 ? 0.303 -5.406 20.031 1 94.31 180 ARG A O 1
ATOM 1381 N N . ALA A 1 181 ? 0.557 -5.289 17.75 1 92.25 181 ALA A N 1
ATOM 1382 C CA . ALA A 1 181 ? 0.718 -6.734 17.609 1 92.25 181 ALA A CA 1
ATOM 1383 C C . ALA A 1 181 ? 2.145 -7.164 17.953 1 92.25 181 ALA A C 1
ATOM 1385 O O . ALA A 1 181 ? 2.451 -8.359 17.969 1 92.25 181 ALA A O 1
ATOM 1386 N N . GLY A 1 182 ? 3.047 -6.207 18.188 1 93 182 GLY A N 1
ATOM 1387 C CA . GLY A 1 182 ? 4.434 -6.523 18.5 1 93 182 GLY A CA 1
ATOM 1388 C C . GLY A 1 182 ? 5.246 -6.895 17.281 1 93 182 GLY A C 1
ATOM 1389 O O . GLY A 1 182 ? 6.312 -7.5 17.391 1 93 182 GLY A O 1
ATOM 1390 N N . LEU A 1 183 ? 4.754 -6.535 16.109 1 93.62 183 LEU A N 1
ATOM 1391 C CA . LEU A 1 183 ? 5.449 -6.852 14.859 1 93.62 183 LEU A CA 1
ATOM 1392 C C . LEU A 1 183 ? 6.641 -5.922 14.648 1 93.62 183 LEU A C 1
ATOM 1394 O O . LEU A 1 183 ? 7.539 -6.223 13.859 1 93.62 183 LEU A O 1
ATOM 1398 N N . CYS A 1 184 ? 6.637 -4.742 15.289 1 96.19 184 CYS A N 1
ATOM 1399 C CA . CYS A 1 184 ? 7.773 -3.83 15.273 1 96.19 184 CYS A CA 1
ATOM 1400 C C . CYS A 1 184 ? 7.875 -3.062 16.594 1 96.19 184 CYS A C 1
ATOM 1402 O O . CYS A 1 184 ? 6.914 -3.02 17.359 1 96.19 184 CYS A O 1
ATOM 1404 N N . ASP A 1 185 ? 8.984 -2.471 16.828 1 97 185 ASP A N 1
ATOM 1405 C CA . ASP A 1 185 ? 9.25 -1.731 18.062 1 97 185 ASP A CA 1
ATOM 1406 C C . ASP A 1 185 ? 9.031 -0.234 17.859 1 97 185 ASP A C 1
ATOM 1408 O O . ASP A 1 185 ? 8.727 0.487 18.812 1 97 185 ASP A O 1
ATOM 1412 N N . ALA A 1 186 ? 9.242 0.228 16.703 1 98.5 186 ALA A N 1
ATOM 1413 C CA . ALA A 1 186 ? 9.039 1.607 16.266 1 98.5 186 ALA A CA 1
ATOM 1414 C C . ALA A 1 186 ? 8.586 1.663 14.812 1 98.5 186 ALA A C 1
ATOM 1416 O O . ALA A 1 186 ? 8.648 0.659 14.102 1 98.5 186 ALA A O 1
ATOM 1417 N N . ALA A 1 187 ? 8.078 2.791 14.438 1 98.88 187 ALA A N 1
ATOM 1418 C CA . ALA A 1 187 ? 7.574 2.885 13.07 1 98.88 187 ALA A CA 1
ATOM 1419 C C . ALA A 1 187 ? 7.801 4.281 12.492 1 98.88 187 ALA A C 1
ATOM 1421 O O . ALA A 1 187 ? 7.633 5.281 13.195 1 98.88 187 ALA A O 1
ATOM 1422 N N . ILE A 1 188 ? 8.289 4.305 11.297 1 98.94 188 ILE A N 1
ATOM 1423 C CA . ILE A 1 188 ? 8.281 5.504 10.461 1 98.94 188 ILE A CA 1
ATOM 1424 C C . ILE A 1 188 ? 7.012 5.539 9.617 1 98.94 188 ILE A C 1
ATOM 1426 O O . ILE A 1 188 ? 6.738 4.605 8.859 1 98.94 188 ILE A O 1
ATOM 1430 N N . VAL A 1 189 ? 6.199 6.559 9.781 1 98.94 189 VAL A N 1
ATOM 1431 C CA . VAL A 1 189 ? 4.988 6.75 8.992 1 98.94 189 VAL A CA 1
ATOM 1432 C C . VAL A 1 189 ? 5.113 8.016 8.148 1 98.94 189 VAL A C 1
ATOM 1434 O O . VAL A 1 189 ? 5.395 9.094 8.68 1 98.94 189 VAL A O 1
ATOM 1437 N N . GLY A 1 190 ? 4.922 7.902 6.832 1 98.94 190 GLY A N 1
ATOM 1438 C CA . GLY A 1 190 ? 5.07 9.062 5.965 1 98.94 190 GLY A CA 1
ATOM 1439 C C . GLY A 1 190 ? 3.951 9.195 4.949 1 98.94 190 GLY A C 1
ATOM 1440 O O . GLY A 1 190 ? 3.191 8.25 4.727 1 98.94 190 GLY A O 1
ATOM 1441 N N . GLY A 1 191 ? 3.742 10.32 4.406 1 98.81 191 GLY A N 1
ATOM 1442 C CA . GLY A 1 191 ? 2.863 10.664 3.299 1 98.81 191 GLY A CA 1
ATOM 1443 C C . GLY A 1 191 ? 3.447 11.719 2.381 1 98.81 191 GLY A C 1
ATOM 1444 O O . GLY A 1 191 ? 4.09 12.664 2.842 1 98.81 191 GLY A O 1
ATOM 1445 N N . THR A 1 192 ? 3.268 11.531 1.079 1 98.81 192 THR A N 1
ATOM 1446 C CA . THR A 1 192 ? 3.846 12.5 0.155 1 98.81 192 THR A CA 1
ATOM 1447 C C . THR A 1 192 ? 2.949 12.68 -1.067 1 98.81 192 THR A C 1
ATOM 1449 O O . THR A 1 192 ? 2.211 11.766 -1.443 1 98.81 192 THR A O 1
ATOM 1452 N N . ASN A 1 193 ? 2.996 13.867 -1.604 1 98.75 193 ASN A N 1
ATOM 1453 C CA . ASN A 1 193 ? 2.326 14.242 -2.846 1 98.75 193 ASN A CA 1
ATOM 1454 C C . ASN A 1 193 ? 3.01 15.422 -3.521 1 98.75 193 ASN A C 1
ATOM 1456 O O . ASN A 1 193 ? 3.295 16.438 -2.875 1 98.75 193 ASN A O 1
ATOM 1460 N N . LEU A 1 194 ? 3.35 15.266 -4.734 1 98.31 194 LEU A N 1
ATOM 1461 C CA . LEU A 1 194 ? 3.801 16.375 -5.574 1 98.31 194 LEU A CA 1
ATOM 1462 C C . LEU A 1 194 ? 2.914 16.516 -6.809 1 98.31 194 LEU A C 1
ATOM 1464 O O . LEU A 1 194 ? 2.383 15.516 -7.312 1 98.31 194 LEU A O 1
ATOM 1468 N N . CYS A 1 195 ? 2.715 17.703 -7.223 1 97.31 195 CYS A N 1
ATOM 1469 C CA . CYS A 1 195 ? 1.949 18.031 -8.422 1 97.31 195 CYS A CA 1
ATOM 1470 C C . CYS A 1 195 ? 2.859 18.547 -9.531 1 97.31 195 CYS A C 1
ATOM 1472 O O . CYS A 1 195 ? 3.01 19.75 -9.703 1 97.31 195 CYS A O 1
ATOM 1474 N N . LEU A 1 196 ? 3.33 17.594 -10.391 1 96.06 196 LEU A N 1
ATOM 1475 C CA . LEU A 1 196 ? 4.363 17.969 -11.344 1 96.06 196 LEU A CA 1
ATOM 1476 C C . LEU A 1 196 ? 3.85 17.859 -12.773 1 96.06 196 LEU A C 1
ATOM 1478 O O . LEU A 1 196 ? 4.445 18.422 -13.695 1 96.06 196 LEU A O 1
ATOM 1482 N N . LYS A 1 197 ? 2.824 17.141 -12.977 1 93.94 197 LYS A N 1
ATOM 1483 C CA . LYS A 1 197 ? 2.252 16.891 -14.297 1 93.94 197 LYS A CA 1
ATOM 1484 C C . LYS A 1 197 ? 0.895 17.562 -14.453 1 93.94 197 LYS A C 1
ATOM 1486 O O . LYS A 1 197 ? -0.104 17.094 -13.898 1 93.94 197 LYS A O 1
ATOM 1491 N N . PRO A 1 198 ? 0.768 18.594 -15.266 1 94.75 198 PRO A N 1
ATOM 1492 C CA . PRO A 1 198 ? -0.487 19.328 -15.398 1 94.75 198 PRO A CA 1
ATOM 1493 C C . PRO A 1 198 ? -1.648 18.453 -15.859 1 94.75 198 PRO A C 1
ATOM 1495 O O . PRO A 1 198 ? -2.797 18.703 -15.477 1 94.75 198 PRO A O 1
ATOM 1498 N N . THR A 1 199 ? -1.356 17.422 -16.625 1 94 199 THR A N 1
ATOM 1499 C CA . THR A 1 199 ? -2.432 16.594 -17.156 1 94 199 THR A CA 1
ATOM 1500 C C . THR A 1 199 ? -3.066 15.758 -16.047 1 94 199 THR A C 1
ATOM 1502 O O . THR A 1 199 ? -4.23 15.359 -16.156 1 94 199 THR A O 1
ATOM 1505 N N . THR A 1 200 ? -2.27 15.469 -15.008 1 94.25 200 THR A N 1
ATOM 1506 C CA . THR A 1 200 ? -2.877 14.828 -13.844 1 94.25 200 THR A CA 1
ATOM 1507 C C . THR A 1 200 ? -3.891 15.758 -13.188 1 94.25 200 THR A C 1
ATOM 1509 O O . THR A 1 200 ? -5 15.336 -12.852 1 94.25 200 THR A O 1
ATOM 1512 N N . SER A 1 201 ? -3.543 17 -12.992 1 95.88 201 SER A N 1
ATOM 1513 C CA . SER A 1 201 ? -4.449 17.984 -12.43 1 95.88 201 SER A CA 1
ATOM 1514 C C . SER A 1 201 ? -5.668 18.203 -13.328 1 95.88 201 SER A C 1
ATOM 1516 O O . SER A 1 201 ? -6.77 18.438 -12.836 1 95.88 201 SER A O 1
ATOM 1518 N N . LEU A 1 202 ? -5.434 18.094 -14.617 1 96.31 202 LEU A N 1
ATOM 1519 C CA . LEU A 1 202 ? -6.512 18.266 -15.586 1 96.31 202 LEU A CA 1
ATOM 1520 C C . LEU A 1 202 ? -7.59 17.203 -15.398 1 96.31 202 LEU A C 1
ATOM 1522 O O . LEU A 1 202 ? -8.781 17.484 -15.586 1 96.31 202 LEU A O 1
ATOM 1526 N N . GLN A 1 203 ? -7.184 16.016 -15.055 1 95 203 GLN A N 1
ATOM 1527 C CA . GLN A 1 203 ? -8.156 14.953 -14.789 1 95 203 GLN A CA 1
ATOM 1528 C C . GLN A 1 203 ? -9.094 15.344 -13.641 1 95 203 GLN A C 1
ATOM 1530 O O . GLN A 1 203 ? -10.312 15.203 -13.758 1 95 203 GLN A O 1
ATOM 1535 N N . PHE A 1 204 ? -8.555 15.859 -12.609 1 95.19 204 PHE A N 1
ATOM 1536 C CA . PHE A 1 204 ? -9.352 16.297 -11.461 1 95.19 204 PHE A CA 1
ATOM 1537 C C . PHE A 1 204 ? -10.273 17.438 -11.844 1 95.19 204 PHE A C 1
ATOM 1539 O O . PHE A 1 204 ? -11.422 17.5 -11.391 1 95.19 204 PHE A O 1
ATOM 1546 N N . HIS A 1 205 ? -9.727 18.25 -12.625 1 95.69 205 HIS A N 1
ATOM 1547 C CA . HIS A 1 205 ? -10.484 19.422 -13.078 1 95.69 205 HIS A CA 1
ATOM 1548 C C . HIS A 1 205 ? -11.695 19 -13.914 1 95.69 205 HIS A C 1
ATOM 1550 O O . HIS A 1 205 ? -12.797 19.5 -13.711 1 95.69 205 HIS A O 1
ATOM 1556 N N . ARG A 1 206 ? -11.469 18.078 -14.82 1 94.56 206 ARG A N 1
ATOM 1557 C CA . ARG A 1 206 ? -12.516 17.609 -15.719 1 94.56 206 ARG A CA 1
ATOM 1558 C C . ARG A 1 206 ? -13.594 16.844 -14.953 1 94.56 206 ARG A C 1
ATOM 1560 O O . ARG A 1 206 ? -14.742 16.766 -15.398 1 94.56 206 ARG A O 1
ATOM 1567 N N . LEU A 1 207 ? -13.234 16.344 -13.82 1 91.81 207 LEU A N 1
ATOM 1568 C CA . LEU A 1 207 ? -14.195 15.625 -12.984 1 91.81 207 LEU A CA 1
ATOM 1569 C C . LEU A 1 207 ? -14.961 16.594 -12.086 1 91.81 207 LEU A C 1
ATOM 1571 O O . LEU A 1 207 ? -15.828 16.172 -11.32 1 91.81 207 LEU A O 1
ATOM 1575 N N . GLY A 1 208 ? -14.586 17.828 -12.141 1 92.12 208 GLY A N 1
ATOM 1576 C CA . GLY A 1 208 ? -15.297 18.844 -11.383 1 92.12 208 GLY A CA 1
ATOM 1577 C C . GLY A 1 208 ? -14.914 18.875 -9.914 1 92.12 208 GLY A C 1
ATOM 1578 O O . GLY A 1 208 ? -15.664 19.391 -9.078 1 92.12 208 GLY A O 1
ATOM 1579 N N . MET A 1 209 ? -13.734 18.422 -9.594 1 93.75 209 MET A N 1
ATOM 1580 C CA . MET A 1 209 ? -13.352 18.281 -8.195 1 93.75 209 MET A CA 1
ATOM 1581 C C . MET A 1 209 ? -12.656 19.547 -7.699 1 93.75 209 MET A C 1
ATOM 1583 O O . MET A 1 209 ? -12.594 19.797 -6.496 1 93.75 209 MET A O 1
ATOM 1587 N N . LEU A 1 210 ? -12.164 20.344 -8.609 1 97.06 210 LEU A N 1
ATOM 1588 C CA . LEU A 1 210 ? -11.281 21.438 -8.203 1 97.06 210 LEU A CA 1
ATOM 1589 C C . LEU A 1 210 ? -12.047 22.75 -8.094 1 97.06 210 LEU A C 1
ATOM 1591 O O . LEU A 1 210 ? -12.945 23.016 -8.898 1 97.06 210 LEU A O 1
ATOM 1595 N N . SER A 1 211 ? -11.633 23.516 -7.121 1 97.12 211 SER A N 1
ATOM 1596 C CA . SER A 1 211 ? -12.172 24.859 -6.957 1 97.12 211 SER A CA 1
ATOM 1597 C C . SER A 1 211 ? -11.586 25.812 -7.996 1 97.12 211 SER A C 1
ATOM 1599 O O . SER A 1 211 ? -10.367 25.922 -8.133 1 97.12 211 SER A O 1
ATOM 1601 N N . ALA A 1 212 ? -12.438 26.531 -8.641 1 95.12 212 ALA A N 1
ATOM 1602 C CA . ALA A 1 212 ? -12 27.516 -9.633 1 95.12 212 ALA A CA 1
ATOM 1603 C C . ALA A 1 212 ? -11.266 28.672 -8.977 1 95.12 212 ALA A C 1
ATOM 1605 O O . ALA A 1 212 ? -10.336 29.25 -9.555 1 95.12 212 ALA A O 1
ATOM 1606 N N . GLU A 1 213 ? -11.617 28.984 -7.73 1 95.25 213 GLU A N 1
ATOM 1607 C CA . GLU A 1 213 ? -11.031 30.109 -7.012 1 95.25 213 GLU A CA 1
ATOM 1608 C C . GLU A 1 213 ? -9.688 29.719 -6.391 1 95.25 213 GLU A C 1
ATOM 1610 O O . GLU A 1 213 ? -8.938 30.594 -5.941 1 95.25 213 GLU A O 1
ATOM 1615 N N . GLY A 1 214 ? -9.438 28.469 -6.34 1 96.38 214 GLY A N 1
ATOM 1616 C CA . GLY A 1 214 ? -8.195 28.031 -5.723 1 96.38 214 GLY A CA 1
ATOM 1617 C C . GLY A 1 214 ? -8.211 28.141 -4.211 1 96.38 214 GLY A C 1
ATOM 1618 O O . GLY A 1 214 ? -7.207 28.516 -3.602 1 96.38 214 GLY A O 1
ATOM 1619 N N . LYS A 1 215 ? -9.359 27.875 -3.666 1 97.44 215 LYS A N 1
ATOM 1620 C CA . LYS A 1 215 ? -9.531 27.891 -2.215 1 97.44 215 LYS A CA 1
ATOM 1621 C C . LYS A 1 215 ? -10.367 26.703 -1.748 1 97.44 215 LYS A C 1
ATOM 1623 O O . LYS A 1 215 ? -11.406 26.391 -2.342 1 97.44 215 LYS A O 1
ATOM 1628 N N . CYS A 1 216 ? -9.812 26.016 -0.798 1 98.19 216 CYS A N 1
ATOM 1629 C CA . CYS A 1 216 ? -10.664 25.062 -0.093 1 98.19 216 CYS A CA 1
ATOM 1630 C C . CYS A 1 216 ? -11.539 25.766 0.938 1 98.19 216 CYS A C 1
ATOM 1632 O O . CYS A 1 216 ? -11.078 26.062 2.041 1 98.19 216 CYS A O 1
ATOM 1634 N N . LYS A 1 217 ? -12.812 25.953 0.665 1 98.19 217 LYS A N 1
ATOM 1635 C CA . LYS A 1 217 ? -13.719 26.672 1.562 1 98.19 217 LYS A CA 1
ATOM 1636 C C . LYS A 1 217 ? -14.508 25.703 2.434 1 98.19 217 LYS A C 1
ATOM 1638 O O . LYS A 1 217 ? -15.742 25.672 2.389 1 98.19 217 LYS A O 1
ATOM 1643 N N . ALA A 1 218 ? -13.781 25.031 3.248 1 98.12 218 ALA A N 1
ATOM 1644 C CA . ALA A 1 218 ? -14.359 24 4.105 1 98.12 218 ALA A CA 1
ATOM 1645 C C . ALA A 1 218 ? -15.492 24.578 4.953 1 98.12 218 ALA A C 1
ATOM 1647 O O . ALA A 1 218 ? -15.344 25.625 5.586 1 98.12 218 ALA A O 1
ATOM 1648 N N . PHE A 1 219 ? -16.672 23.938 4.953 1 98.12 219 PHE A N 1
ATOM 1649 C CA . PHE A 1 219 ? -17.844 24.172 5.797 1 98.12 219 PHE A CA 1
ATOM 1650 C C . PHE A 1 219 ? -18.609 25.406 5.344 1 98.12 219 PHE A C 1
ATOM 1652 O O . PHE A 1 219 ? -19.688 25.703 5.875 1 98.12 219 PHE A O 1
ATOM 1659 N N . ASP A 1 220 ? -18.062 26.141 4.414 1 98.06 220 ASP A N 1
ATOM 1660 C CA . ASP A 1 220 ? -18.688 27.375 3.955 1 98.06 220 ASP A CA 1
ATOM 1661 C C . ASP A 1 220 ? -19.766 27.094 2.91 1 98.06 220 ASP A C 1
ATOM 1663 O O . ASP A 1 220 ? -19.672 26.125 2.156 1 98.06 220 ASP A O 1
ATOM 1667 N N . SER A 1 221 ? -20.719 27.938 2.822 1 97.31 221 SER A N 1
ATOM 1668 C CA . SER A 1 221 ? -21.844 27.797 1.891 1 97.31 221 SER A CA 1
ATOM 1669 C C . SER A 1 221 ? -21.359 27.875 0.443 1 97.31 221 SER A C 1
ATOM 1671 O O . SER A 1 221 ? -22.016 27.344 -0.458 1 97.31 221 SER A O 1
ATOM 1673 N N . THR A 1 222 ? -20.203 28.406 0.239 1 96.62 222 THR A N 1
ATOM 1674 C CA . THR A 1 222 ? -19.719 28.609 -1.12 1 96.62 222 THR A CA 1
ATOM 1675 C C . THR A 1 222 ? -18.656 27.578 -1.475 1 96.62 222 THR A C 1
ATOM 1677 O O . THR A 1 222 ? -17.969 27.703 -2.48 1 96.62 222 THR A O 1
ATOM 1680 N N . GLY A 1 223 ? -18.516 26.594 -0.573 1 95.81 223 GLY A N 1
ATOM 1681 C CA . GLY A 1 223 ? -17.578 25.531 -0.927 1 95.81 223 GLY A CA 1
ATOM 1682 C C . GLY A 1 223 ? -17.859 24.938 -2.295 1 95.81 223 GLY A C 1
ATOM 1683 O O . GLY A 1 223 ? -19 24.594 -2.619 1 95.81 223 GLY A O 1
ATOM 1684 N N . ALA A 1 224 ? -16.781 24.828 -3.191 1 94.56 224 ALA A N 1
ATOM 1685 C CA . ALA A 1 224 ? -17.016 24.438 -4.574 1 94.56 224 ALA A CA 1
ATOM 1686 C C . ALA A 1 224 ? -15.93 23.469 -5.059 1 94.56 224 ALA A C 1
ATOM 1688 O O . ALA A 1 224 ? -15.734 23.297 -6.266 1 94.56 224 ALA A O 1
ATOM 1689 N N . GLY A 1 225 ? -15.172 22.922 -4.18 1 95.88 225 GLY A N 1
ATOM 1690 C CA . GLY A 1 225 ? -14.102 22.016 -4.57 1 95.88 225 GLY A CA 1
ATOM 1691 C C . GLY A 1 225 ? -12.828 22.234 -3.775 1 95.88 225 GLY A C 1
ATOM 1692 O O . GLY A 1 225 ? -12.727 23.188 -2.994 1 95.88 225 GLY A O 1
ATOM 1693 N N . TYR A 1 226 ? -11.867 21.297 -4.047 1 96.56 226 TYR A N 1
ATOM 1694 C CA . TYR A 1 226 ? -10.617 21.438 -3.309 1 96.56 226 TYR A CA 1
ATOM 1695 C C . TYR A 1 226 ? -9.492 21.922 -4.227 1 96.56 226 TYR A C 1
ATOM 1697 O O . TYR A 1 226 ? -9.727 22.188 -5.41 1 96.56 226 TYR A O 1
ATOM 1705 N N . VAL A 1 227 ? -8.391 22.25 -3.676 1 98.31 227 VAL A N 1
ATOM 1706 C CA . VAL A 1 227 ? -7.18 22.688 -4.371 1 98.31 227 VAL A CA 1
ATOM 1707 C C . VAL A 1 227 ? -6.07 21.656 -4.18 1 98.31 227 VAL A C 1
ATOM 1709 O O . VAL A 1 227 ? -5.766 21.266 -3.053 1 98.31 227 VAL A O 1
ATOM 1712 N N . ARG A 1 228 ? -5.516 21.188 -5.254 1 98.25 228 ARG A N 1
ATOM 1713 C CA . ARG A 1 228 ? -4.426 20.234 -5.117 1 98.25 228 ARG A CA 1
ATOM 1714 C C . ARG A 1 228 ? -3.197 20.875 -4.488 1 98.25 228 ARG A C 1
ATOM 1716 O O . ARG A 1 228 ? -2.916 22.047 -4.738 1 98.25 228 ARG A O 1
ATOM 1723 N N . SER A 1 229 ? -2.518 20.141 -3.719 1 98.69 229 SER A N 1
ATOM 1724 C CA . SER A 1 229 ? -1.381 20.703 -2.992 1 98.69 229 SER A CA 1
ATOM 1725 C C . SER A 1 229 ? -0.268 19.672 -2.834 1 98.69 229 SER A C 1
ATOM 1727 O O . SER A 1 229 ? -0.496 18.469 -3.004 1 98.69 229 SER A O 1
ATOM 1729 N N . GLU A 1 230 ? 0.922 20.188 -2.645 1 98.75 230 GLU A N 1
ATOM 1730 C CA . GLU A 1 230 ? 2.109 19.375 -2.4 1 98.75 230 GLU A CA 1
ATOM 1731 C C . GLU A 1 230 ? 2.439 19.312 -0.912 1 98.75 230 GLU A C 1
ATOM 1733 O O . GLU A 1 230 ? 2.225 20.281 -0.182 1 98.75 230 GLU A O 1
ATOM 1738 N N . ALA A 1 231 ? 2.902 18.141 -0.459 1 98.88 231 ALA A N 1
ATOM 1739 C CA . ALA A 1 231 ? 3.352 18 0.923 1 98.88 231 ALA A CA 1
ATOM 1740 C C . ALA A 1 231 ? 4.152 16.719 1.11 1 98.88 231 ALA A C 1
ATOM 1742 O O . ALA A 1 231 ? 3.992 15.766 0.347 1 98.88 231 ALA A O 1
ATOM 1743 N N . ALA A 1 232 ? 5.039 16.688 2.004 1 98.88 232 ALA A N 1
ATOM 1744 C CA . ALA A 1 232 ? 5.719 15.508 2.539 1 98.88 232 ALA A CA 1
ATOM 1745 C C . ALA A 1 232 ? 5.809 15.57 4.062 1 98.88 232 ALA A C 1
ATOM 1747 O O . ALA A 1 232 ? 6.273 16.562 4.621 1 98.88 232 ALA A O 1
ATOM 1748 N N . THR A 1 233 ? 5.266 14.609 4.734 1 98.88 233 THR A N 1
ATOM 1749 C CA . THR A 1 233 ? 5.238 14.578 6.195 1 98.88 233 THR A CA 1
ATOM 1750 C C . THR A 1 233 ? 5.68 13.211 6.711 1 98.88 233 THR A C 1
ATOM 1752 O O . THR A 1 233 ? 5.332 12.18 6.133 1 98.88 233 THR A O 1
ATOM 1755 N N . VAL A 1 234 ? 6.492 13.18 7.797 1 98.94 234 VAL A N 1
ATOM 1756 C CA . VAL A 1 234 ? 6.949 11.938 8.414 1 98.94 234 VAL A CA 1
ATOM 1757 C C . VAL A 1 234 ? 6.727 11.992 9.922 1 98.94 234 VAL A C 1
ATOM 1759 O O . VAL A 1 234 ? 7.004 13.016 10.555 1 98.94 234 VAL A O 1
ATOM 1762 N N . LEU A 1 235 ? 6.172 10.953 10.484 1 98.94 235 LEU A N 1
ATOM 1763 C CA . LEU A 1 235 ? 6.043 10.742 11.922 1 98.94 235 LEU A CA 1
ATOM 1764 C C . LEU A 1 235 ? 6.934 9.594 12.383 1 98.94 235 LEU A C 1
ATOM 1766 O O . LEU A 1 235 ? 7.133 8.625 11.641 1 98.94 235 LEU A O 1
ATOM 1770 N N . PHE A 1 236 ? 7.539 9.734 13.57 1 98.88 236 PHE A N 1
ATOM 1771 C CA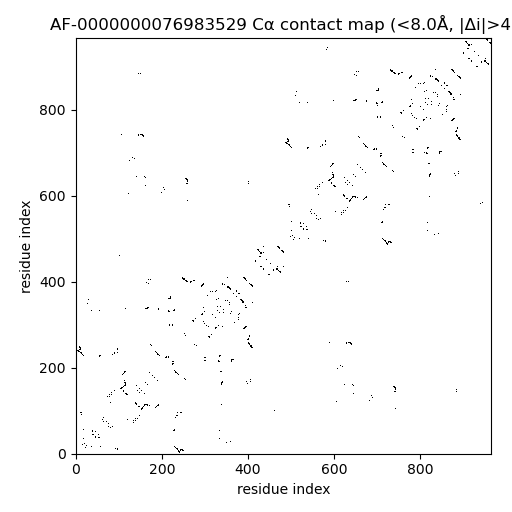 . PHE A 1 236 ? 8.203 8.641 14.266 1 98.88 236 PHE A CA 1
ATOM 1772 C C . PHE A 1 236 ? 7.383 8.18 15.461 1 98.88 236 PHE A C 1
ATOM 1774 O O . PHE A 1 236 ? 7.148 8.953 16.391 1 98.88 236 PHE A O 1
ATOM 1781 N N . LEU A 1 237 ? 6.844 6.926 15.422 1 98.88 237 LEU A N 1
ATOM 1782 C CA . LEU A 1 237 ? 6.02 6.344 16.469 1 98.88 237 LEU A CA 1
ATOM 1783 C C . LEU A 1 237 ? 6.812 5.34 17.297 1 98.88 237 LEU A C 1
ATOM 1785 O O . LEU A 1 237 ? 7.613 4.578 16.75 1 98.88 237 LEU A O 1
ATOM 1789 N N . GLN A 1 238 ? 6.594 5.309 18.5 1 97.81 238 GLN A N 1
ATOM 1790 C CA . GLN A 1 238 ? 7.148 4.305 19.406 1 97.81 238 GLN A CA 1
ATOM 1791 C C . GLN A 1 238 ? 6.352 4.227 20.703 1 97.81 238 GLN A C 1
ATOM 1793 O O . GLN A 1 238 ? 5.363 4.945 20.875 1 97.81 238 GLN A O 1
ATOM 1798 N N . ARG A 1 239 ? 6.652 3.318 21.547 1 97.25 239 ARG A N 1
ATOM 1799 C CA . ARG A 1 239 ? 6.012 3.189 22.844 1 97.25 239 ARG A CA 1
ATOM 1800 C C . ARG A 1 239 ? 6.465 4.301 23.797 1 97.25 239 ARG A C 1
ATOM 1802 O O . ARG A 1 239 ? 7.613 4.738 23.734 1 97.25 239 ARG A O 1
ATOM 1809 N N . SER A 1 240 ? 5.59 4.711 24.641 1 95.94 240 SER A N 1
ATOM 1810 C CA . SER A 1 240 ? 5.855 5.812 25.562 1 95.94 240 SER A CA 1
ATOM 1811 C C . SER A 1 240 ? 7.047 5.504 26.469 1 95.94 240 SER A C 1
ATOM 1813 O O . SER A 1 240 ? 7.797 6.406 26.844 1 95.94 240 SER A O 1
ATOM 1815 N N . THR A 1 241 ? 7.309 4.246 26.766 1 94.94 241 THR A N 1
ATOM 1816 C CA . THR A 1 241 ? 8.391 3.838 27.656 1 94.94 241 THR A CA 1
ATOM 1817 C C . THR A 1 241 ? 9.742 4.023 26.984 1 94.94 241 THR A C 1
ATOM 1819 O O . THR A 1 241 ? 10.766 4.168 27.656 1 94.94 241 THR A O 1
ATOM 1822 N N . ALA A 1 242 ? 9.734 4.074 25.672 1 94.31 242 ALA A N 1
ATOM 1823 C CA . ALA A 1 242 ? 10.977 4.223 24.922 1 94.31 242 ALA A CA 1
ATOM 1824 C C . ALA A 1 242 ? 11.164 5.664 24.469 1 94.31 242 ALA A C 1
ATOM 1826 O O . ALA A 1 242 ? 12.234 6.027 23.969 1 94.31 242 ALA A O 1
ATOM 1827 N N . ALA A 1 243 ? 10.172 6.531 24.672 1 94.38 243 ALA A N 1
ATOM 1828 C CA . ALA A 1 243 ? 10.172 7.863 24.078 1 94.38 243 ALA A CA 1
ATOM 1829 C C . ALA A 1 243 ? 10.836 8.883 25 1 94.38 243 ALA A C 1
ATOM 1831 O O . ALA A 1 243 ? 10.602 8.867 26.219 1 94.38 243 ALA A O 1
ATOM 1832 N N . LYS A 1 244 ? 11.648 9.75 24.438 1 89.56 244 LYS A N 1
ATOM 1833 C CA . LYS A 1 244 ? 12.258 10.852 25.172 1 89.56 244 LYS A CA 1
ATOM 1834 C C . LYS A 1 244 ? 11.398 12.109 25.078 1 89.56 244 LYS A C 1
ATOM 1836 O O . LYS A 1 244 ? 11.531 13.016 25.906 1 89.56 244 LYS A O 1
ATOM 1841 N N . ARG A 1 245 ? 10.641 12.094 24.062 1 89.25 245 ARG A N 1
ATOM 1842 C CA . ARG A 1 245 ? 9.688 13.172 23.812 1 89.25 245 ARG A CA 1
ATOM 1843 C C . ARG A 1 245 ? 8.352 12.617 23.344 1 89.25 245 ARG A C 1
ATOM 1845 O O . ARG A 1 245 ? 8.297 11.594 22.656 1 89.25 245 ARG A O 1
ATOM 1852 N N . ILE A 1 246 ? 7.266 13.336 23.812 1 94.81 246 ILE A N 1
ATOM 1853 C CA . ILE A 1 246 ? 5.934 12.914 23.391 1 94.81 246 ILE A CA 1
ATOM 1854 C C . ILE A 1 246 ? 5.141 14.125 22.891 1 94.81 246 ILE A C 1
ATOM 1856 O O . ILE A 1 246 ? 4.949 15.094 23.641 1 94.81 246 ILE A O 1
ATOM 1860 N N . TYR A 1 247 ? 4.758 14.078 21.656 1 96.5 247 TYR A N 1
ATOM 1861 C CA . TYR A 1 247 ? 3.875 15.102 21.109 1 96.5 247 TYR A CA 1
ATOM 1862 C C . TYR A 1 247 ? 2.418 14.789 21.422 1 96.5 247 TYR A C 1
ATOM 1864 O O . TYR A 1 247 ? 1.662 15.664 21.844 1 96.5 247 TYR A O 1
ATOM 1872 N N . ALA A 1 248 ? 2.031 13.562 21.203 1 98 248 ALA A N 1
ATOM 1873 C CA . ALA A 1 248 ? 0.654 13.109 21.375 1 98 248 ALA A CA 1
ATOM 1874 C C . ALA A 1 248 ? 0.582 11.594 21.469 1 98 248 ALA A C 1
ATOM 1876 O O . ALA A 1 248 ? 1.46 10.891 20.953 1 98 248 ALA A O 1
ATOM 1877 N N . THR A 1 249 ? -0.386 11.133 22.156 1 98.19 249 THR A N 1
ATOM 1878 C CA . THR A 1 249 ? -0.703 9.711 22.156 1 98.19 249 THR A CA 1
ATOM 1879 C C . THR A 1 249 ? -1.679 9.367 21.031 1 98.19 249 THR A C 1
ATOM 1881 O O . THR A 1 249 ? -2.68 10.062 20.844 1 98.19 249 THR A O 1
ATOM 1884 N N . VAL A 1 250 ? -1.334 8.383 20.234 1 98.75 250 VAL A N 1
ATOM 1885 C CA . VAL A 1 250 ? -2.316 7.82 19.312 1 98.75 250 VAL A CA 1
ATOM 1886 C C . VAL A 1 250 ? -3.172 6.785 20.047 1 98.75 250 VAL A C 1
ATOM 1888 O O . VAL A 1 250 ? -2.775 5.625 20.188 1 98.75 250 VAL A O 1
ATOM 1891 N N . VAL A 1 251 ? -4.34 7.168 20.375 1 98.31 251 VAL A N 1
ATOM 1892 C CA . VAL A 1 251 ? -5.18 6.367 21.25 1 98.31 251 VAL A CA 1
ATOM 1893 C C . VAL A 1 251 ? -5.766 5.188 20.484 1 98.31 251 VAL A C 1
ATOM 1895 O O . VAL A 1 251 ? -5.812 4.066 21 1 98.31 251 VAL A O 1
ATOM 1898 N N . HIS A 1 252 ? -6.285 5.492 19.312 1 98.19 252 HIS A N 1
ATOM 1899 C CA . HIS A 1 252 ? -6.914 4.473 18.484 1 98.19 252 HIS A CA 1
ATOM 1900 C C . HIS A 1 252 ? -7.035 4.934 17.047 1 98.19 252 HIS A C 1
ATOM 1902 O O . HIS A 1 252 ? -6.992 6.137 16.766 1 98.19 252 HIS A O 1
ATOM 1908 N N . SER A 1 253 ? -7.07 4.02 16.141 1 98.44 253 SER A N 1
ATOM 1909 C CA . SER A 1 253 ? -7.332 4.266 14.719 1 98.44 253 SER A CA 1
ATOM 1910 C C . SER A 1 253 ? -8.047 3.08 14.078 1 98.44 253 SER A C 1
ATOM 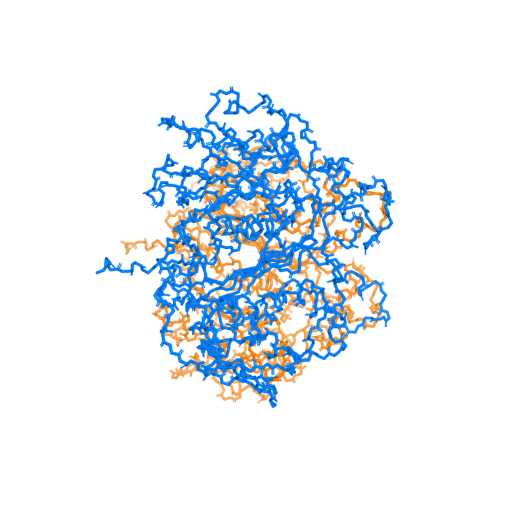1912 O O . SER A 1 253 ? -7.91 1.943 14.539 1 98.44 253 SER A O 1
ATOM 1914 N N . LYS A 1 254 ? -8.805 3.396 13.102 1 98.19 254 LYS A N 1
ATOM 1915 C CA . LYS A 1 254 ? -9.5 2.355 12.344 1 98.19 254 LYS A CA 1
ATOM 1916 C C . LYS A 1 254 ? -9.883 2.848 10.953 1 98.19 254 LYS A C 1
ATOM 1918 O O . LYS A 1 254 ? -9.961 4.055 10.719 1 98.19 254 LYS A O 1
ATOM 1923 N N . SER A 1 255 ? -10.008 1.9 10.07 1 98.44 255 SER A N 1
ATOM 1924 C CA . SER A 1 255 ? -10.445 2.215 8.711 1 98.44 255 SER A CA 1
ATOM 1925 C C . SER A 1 255 ? -11.602 1.318 8.281 1 98.44 255 SER A C 1
ATOM 1927 O O . SER A 1 255 ? -11.758 0.209 8.797 1 98.44 255 SER A O 1
ATOM 1929 N N . ASN A 1 256 ? -12.453 1.794 7.434 1 98.56 256 ASN A N 1
ATOM 1930 C CA . ASN A 1 256 ? -13.469 1.035 6.703 1 98.56 256 ASN A CA 1
ATOM 1931 C C . ASN A 1 256 ? -13.656 1.57 5.285 1 98.56 256 ASN A C 1
ATOM 1933 O O . ASN A 1 256 ? -12.867 2.396 4.82 1 98.56 256 ASN A O 1
ATOM 1937 N N . THR A 1 257 ? -14.594 0.98 4.535 1 98.69 257 THR A N 1
ATOM 1938 C CA . THR A 1 257 ? -14.844 1.411 3.162 1 98.69 257 THR A CA 1
ATOM 1939 C C . THR A 1 257 ? -16.344 1.568 2.91 1 98.69 257 THR A C 1
ATOM 1941 O O . THR A 1 257 ? -17.141 0.799 3.434 1 98.69 257 THR A O 1
ATOM 1944 N N . ASP A 1 258 ? -16.703 2.492 2.072 1 98.44 258 ASP A N 1
ATOM 1945 C CA . ASP A 1 258 ? -18.094 2.82 1.784 1 98.44 258 ASP A CA 1
ATOM 1946 C C . ASP A 1 258 ? -18.828 1.618 1.195 1 98.44 258 ASP A C 1
ATOM 1948 O O . ASP A 1 258 ? -19.984 1.353 1.553 1 98.44 258 ASP A O 1
ATOM 1952 N N . GLY A 1 259 ? -18.125 0.869 0.321 1 98 259 GLY A N 1
ATOM 1953 C CA . GLY A 1 259 ? -18.812 -0.148 -0.461 1 98 259 GLY A CA 1
ATOM 1954 C C . GLY A 1 259 ? -19.688 0.431 -1.552 1 98 259 GLY A C 1
ATOM 1955 O O . GLY A 1 259 ? -19.344 1.435 -2.174 1 98 259 GLY A O 1
ATOM 1956 N N . ASN A 1 260 ? -20.75 -0.264 -1.82 1 97.25 260 ASN A N 1
ATOM 1957 C CA . ASN A 1 260 ? -21.641 0.132 -2.906 1 97.25 260 ASN A CA 1
ATOM 1958 C C . ASN A 1 260 ? -22.484 1.343 -2.525 1 97.25 260 ASN A C 1
ATOM 1960 O O . ASN A 1 260 ? -22.953 1.447 -1.389 1 97.25 260 ASN A O 1
ATOM 1964 N N . LYS A 1 261 ? -22.609 2.258 -3.459 1 95.62 261 LYS A N 1
ATOM 1965 C CA . LYS A 1 261 ? -23.438 3.453 -3.332 1 95.62 261 LYS A CA 1
ATOM 1966 C C . LYS A 1 261 ? -24.203 3.729 -4.621 1 95.62 261 LYS A C 1
ATOM 1968 O O . LYS A 1 261 ? -23.656 3.6 -5.715 1 95.62 261 LYS A O 1
ATOM 1973 N N . GLN A 1 262 ? -25.328 4.223 -4.496 1 93.38 262 GLN A N 1
ATOM 1974 C CA . GLN A 1 262 ? -26.156 4.516 -5.668 1 93.38 262 GLN A CA 1
ATOM 1975 C C . GLN A 1 262 ? -25.594 5.699 -6.449 1 93.38 262 GLN A C 1
ATOM 1977 O O . GLN A 1 262 ? -25.688 5.738 -7.68 1 93.38 262 GLN A O 1
ATOM 1982 N N . GLU A 1 263 ? -24.953 6.582 -5.762 1 93 263 GLU A N 1
ATOM 1983 C CA . GLU A 1 263 ? -24.484 7.828 -6.371 1 93 263 GLU A CA 1
ATOM 1984 C C . GLU A 1 263 ? -23.188 7.605 -7.152 1 93 263 GLU A C 1
ATOM 1986 O O . GLU A 1 263 ? -22.797 8.445 -7.969 1 93 263 GLU A O 1
ATOM 1991 N N . GLY A 1 264 ? -22.516 6.473 -6.926 1 92.88 264 GLY A N 1
ATOM 1992 C CA . GLY A 1 264 ? -21.281 6.195 -7.633 1 92.88 264 GLY A CA 1
ATOM 1993 C C . GLY A 1 264 ? -20.094 6.008 -6.703 1 92.88 264 GLY A C 1
ATOM 1994 O O . GLY A 1 264 ? -20.188 6.301 -5.512 1 92.88 264 GLY A O 1
ATOM 1995 N N . VAL A 1 265 ? -19 5.641 -7.242 1 92.38 265 VAL A N 1
ATOM 1996 C CA . VAL A 1 265 ? -17.844 5.191 -6.473 1 92.38 265 VAL A CA 1
ATOM 1997 C C . VAL A 1 265 ? -17.172 6.387 -5.793 1 92.38 265 VAL A C 1
ATOM 1999 O O . VAL A 1 265 ? -16.625 6.258 -4.695 1 92.38 265 VAL A O 1
ATOM 2002 N N . THR A 1 266 ? -17.266 7.598 -6.371 1 92.38 266 THR A N 1
ATOM 2003 C CA . THR A 1 266 ? -16.531 8.742 -5.852 1 92.38 266 THR A CA 1
ATOM 2004 C C . THR A 1 266 ? -17.375 9.523 -4.844 1 92.38 266 THR A C 1
ATOM 2006 O O . THR A 1 266 ? -16.891 10.477 -4.227 1 92.38 266 THR A O 1
ATOM 2009 N N . TYR A 1 267 ? -18.641 9.164 -4.684 1 94.31 267 TYR A N 1
ATOM 2010 C CA . TYR A 1 267 ? -19.516 9.82 -3.711 1 94.31 267 TYR A CA 1
ATOM 2011 C C . TYR A 1 267 ? -19.219 9.328 -2.299 1 94.31 267 TYR A C 1
ATOM 2013 O O . TYR A 1 267 ? -19.031 8.125 -2.076 1 94.31 267 TYR A O 1
ATOM 2021 N N . PRO A 1 268 ? -19.094 10.219 -1.341 1 95.38 268 PRO A N 1
ATOM 2022 C CA . PRO A 1 268 ? -18.875 9.797 0.042 1 95.38 268 PRO A CA 1
ATOM 2023 C C . PRO A 1 268 ? -20.141 9.266 0.712 1 95.38 268 PRO A C 1
ATOM 2025 O O . PRO A 1 268 ? -21.25 9.641 0.332 1 95.38 268 PRO A O 1
ATOM 2028 N N . SER A 1 269 ? -19.969 8.375 1.677 1 97.5 269 SER A N 1
ATOM 2029 C CA . SER A 1 269 ? -21.094 7.852 2.453 1 97.5 269 SER A CA 1
ATOM 2030 C C . SER A 1 269 ? -21.031 8.336 3.898 1 97.5 269 SER A C 1
ATOM 2032 O O . SER A 1 269 ? -20.266 7.797 4.707 1 97.5 269 SER A O 1
ATOM 2034 N N . GLY A 1 270 ? -21.938 9.328 4.207 1 97.38 270 GLY A N 1
ATOM 2035 C CA . GLY A 1 270 ? -22.016 9.797 5.578 1 97.38 270 GLY A CA 1
ATOM 2036 C C . GLY A 1 270 ? -22.375 8.703 6.562 1 97.38 270 GLY A C 1
ATOM 2037 O O . GLY A 1 270 ? -21.891 8.703 7.699 1 97.38 270 GLY A O 1
ATOM 2038 N N . GLU A 1 271 ? -23.125 7.773 6.09 1 97.62 271 GLU A N 1
ATOM 2039 C CA . GLU A 1 271 ? -23.562 6.66 6.926 1 97.62 271 GLU A CA 1
ATOM 2040 C C . GLU A 1 271 ? -22.391 5.777 7.328 1 97.62 271 GLU A C 1
ATOM 2042 O O . GLU A 1 271 ? -22.25 5.402 8.492 1 97.62 271 GLU A O 1
ATOM 2047 N N . ILE A 1 272 ? -21.562 5.457 6.375 1 98.31 272 ILE A N 1
ATOM 2048 C CA . ILE A 1 272 ? -20.438 4.562 6.641 1 98.31 272 ILE A CA 1
ATOM 2049 C C . ILE A 1 272 ? -19.375 5.301 7.445 1 98.31 272 ILE A C 1
ATOM 2051 O O . ILE A 1 272 ? -18.719 4.707 8.305 1 98.31 272 ILE A O 1
ATOM 2055 N N . GLN A 1 273 ? -19.188 6.617 7.188 1 98.31 273 GLN A N 1
ATOM 2056 C CA . GLN A 1 273 ? -18.281 7.43 7.996 1 98.31 273 GLN A CA 1
ATOM 2057 C C . GLN A 1 273 ? -18.75 7.48 9.445 1 98.31 273 GLN A C 1
ATOM 2059 O O . GLN A 1 273 ? -17.938 7.375 10.367 1 98.31 273 GLN A O 1
ATOM 2064 N N . GLU A 1 274 ? -20.078 7.652 9.68 1 98.56 274 GLU A N 1
ATOM 2065 C CA . GLU A 1 274 ? -20.641 7.633 11.023 1 98.56 274 GLU A CA 1
ATOM 2066 C C . GLU A 1 274 ? -20.391 6.293 11.711 1 98.56 274 GLU A C 1
ATOM 2068 O O . GLU A 1 274 ? -20.016 6.258 12.883 1 98.56 274 GLU A O 1
ATOM 2073 N N . LYS A 1 275 ? -20.578 5.219 10.961 1 98.56 275 LYS A N 1
ATOM 2074 C CA . LYS A 1 275 ? -20.328 3.883 11.492 1 98.56 275 LYS A CA 1
ATOM 2075 C C . LYS A 1 275 ? -18.891 3.74 11.961 1 98.56 275 LYS A C 1
ATOM 2077 O O . LYS A 1 275 ? -18.625 3.176 13.023 1 98.56 275 LYS A O 1
ATOM 2082 N N . LEU A 1 276 ? -17.953 4.23 11.172 1 98.62 276 LEU A N 1
ATOM 2083 C CA . LEU A 1 276 ? -16.547 4.191 11.531 1 98.62 276 LEU A CA 1
ATOM 2084 C C . LEU A 1 276 ? -16.281 4.93 12.836 1 98.62 276 LEU A C 1
ATOM 2086 O O . LEU A 1 276 ? -15.602 4.414 13.727 1 98.62 276 LEU A O 1
ATOM 2090 N N . LEU A 1 277 ? -16.844 6.156 12.938 1 98.69 277 LEU A N 1
ATOM 2091 C CA . LEU A 1 277 ? -16.656 6.949 14.148 1 98.69 277 LEU A CA 1
ATOM 2092 C C . LEU A 1 277 ? -17.172 6.211 15.375 1 98.69 277 LEU A C 1
ATOM 2094 O O . LEU A 1 277 ? -16.484 6.125 16.391 1 98.69 277 LEU A O 1
ATOM 2098 N N . ARG A 1 278 ? -18.328 5.652 15.273 1 98.5 278 ARG A N 1
ATOM 2099 C CA . ARG A 1 278 ? -18.938 4.941 16.406 1 98.5 278 ARG A CA 1
ATOM 2100 C C . ARG A 1 278 ? -18.094 3.73 16.797 1 98.5 278 ARG A C 1
ATOM 2102 O O . ARG A 1 278 ? -17.875 3.479 17.984 1 98.5 278 ARG A O 1
ATOM 2109 N N . GLU A 1 279 ? -17.625 3.008 15.805 1 98.06 279 GLU A N 1
ATOM 2110 C CA . GLU A 1 279 ? -16.812 1.826 16.078 1 98.06 279 GLU A CA 1
ATOM 2111 C C . GLU A 1 279 ? -15.508 2.203 16.766 1 98.06 279 GLU A C 1
ATOM 2113 O O . GLU A 1 279 ? -15.086 1.542 17.719 1 98.06 279 GLU A O 1
ATOM 2118 N N . VAL A 1 280 ? -14.859 3.244 16.281 1 98.25 280 VAL A N 1
ATOM 2119 C CA . VAL A 1 280 ? -13.578 3.678 16.812 1 98.25 280 VAL A CA 1
ATOM 2120 C C . VAL A 1 280 ? -13.719 4.043 18.297 1 98.25 280 VAL A C 1
ATOM 2122 O O . VAL A 1 280 ? -12.938 3.594 19.125 1 98.25 280 VAL A O 1
ATOM 2125 N N . TYR A 1 281 ? -14.656 4.809 18.656 1 98.31 281 TYR A N 1
ATOM 2126 C CA . TYR A 1 281 ? -14.812 5.293 20.016 1 98.31 281 TYR A CA 1
ATOM 2127 C C . TYR A 1 281 ? -15.336 4.191 20.938 1 98.31 281 TYR A C 1
ATOM 2129 O O . TYR A 1 281 ? -14.977 4.129 22.109 1 98.31 281 TYR A O 1
ATOM 2137 N N . ASN A 1 282 ? -16.172 3.279 20.406 1 98.25 282 ASN A N 1
ATOM 2138 C CA . ASN A 1 282 ? -16.594 2.113 21.172 1 98.25 282 ASN A CA 1
ATOM 2139 C C . ASN A 1 282 ? -15.414 1.208 21.516 1 98.25 282 ASN A C 1
ATOM 2141 O O . ASN A 1 282 ? -15.266 0.769 22.656 1 98.25 282 ASN A O 1
ATOM 2145 N N . GLU A 1 283 ? -14.578 0.956 20.5 1 97.38 283 GLU A N 1
ATOM 2146 C CA . GLU A 1 283 ? -13.414 0.091 20.703 1 97.38 283 GLU A CA 1
ATOM 2147 C C . GLU A 1 283 ? -12.406 0.729 21.641 1 97.38 283 GLU A C 1
ATOM 2149 O O . GLU A 1 283 ? -11.75 0.031 22.422 1 97.38 283 GLU A O 1
ATOM 2154 N N . ALA A 1 284 ? -12.273 2.041 21.562 1 97.38 284 ALA A N 1
ATOM 2155 C CA . ALA A 1 284 ? -11.336 2.768 22.406 1 97.38 284 ALA A CA 1
ATOM 2156 C C . ALA A 1 284 ? -11.906 2.971 23.812 1 97.38 284 ALA A C 1
ATOM 2158 O O . ALA A 1 284 ? -11.188 3.395 24.719 1 97.38 284 ALA A O 1
ATOM 2159 N N . LYS A 1 285 ? -13.188 2.701 23.984 1 98.06 285 LYS A N 1
ATOM 2160 C CA . LYS A 1 285 ? -13.891 2.914 25.25 1 98.06 285 LYS A CA 1
ATOM 2161 C C . LYS A 1 285 ? -13.812 4.375 25.688 1 98.06 285 LYS A C 1
ATOM 2163 O O . LYS A 1 285 ? -13.484 4.672 26.844 1 98.06 285 LYS A O 1
ATOM 2168 N N . ILE A 1 286 ? -14.078 5.238 24.734 1 97.75 286 ILE A N 1
ATOM 2169 C CA . ILE A 1 286 ? -14.102 6.68 24.969 1 97.75 286 ILE A CA 1
ATOM 2170 C C . ILE A 1 286 ? -15.484 7.234 24.609 1 97.75 286 ILE A C 1
ATOM 2172 O O . ILE A 1 286 ? -16.047 6.875 23.578 1 97.75 286 ILE A O 1
ATOM 2176 N N . ASN A 1 287 ? -16.031 8 25.5 1 96.69 287 ASN A N 1
ATOM 2177 C CA . ASN A 1 287 ? -17.25 8.727 25.156 1 96.69 287 ASN A CA 1
ATOM 2178 C C . ASN A 1 287 ? -16.984 9.82 24.125 1 96.69 287 ASN A C 1
ATOM 2180 O O . ASN A 1 287 ? -16.172 10.719 24.359 1 96.69 287 ASN A O 1
ATOM 2184 N N . PRO A 1 288 ? -17.672 9.766 23.031 1 96.81 288 PRO A N 1
ATOM 2185 C CA . PRO A 1 288 ? -17.422 10.758 21.969 1 96.81 288 PRO A CA 1
ATOM 2186 C C . PRO A 1 288 ? -17.562 12.195 22.484 1 96.81 288 PRO A C 1
ATOM 2188 O O . PRO A 1 288 ? -16.922 13.102 21.938 1 96.81 288 PRO A O 1
ATOM 2191 N N . SER A 1 289 ? -18.328 12.406 23.484 1 94.81 289 SER A N 1
ATOM 2192 C CA . SER A 1 289 ? -18.547 13.75 24 1 94.81 289 SER A CA 1
ATOM 2193 C C . SER A 1 289 ? -17.297 14.297 24.672 1 94.81 289 SER A C 1
ATOM 2195 O O . SER A 1 289 ? -17.203 15.5 24.938 1 94.81 289 SER A O 1
ATOM 2197 N N . GLU A 1 290 ? -16.344 13.453 24.891 1 94.88 290 GLU A N 1
ATOM 2198 C CA . GLU A 1 290 ? -15.086 13.867 25.5 1 94.88 290 GLU A CA 1
ATOM 2199 C C . GLU A 1 290 ? -14.172 14.523 24.484 1 94.88 290 GLU A C 1
ATOM 2201 O O . GLU A 1 290 ? -13.188 15.18 24.844 1 94.88 290 GLU A O 1
ATOM 2206 N N . VAL A 1 291 ? -14.477 14.336 23.234 1 97.31 291 VAL A N 1
ATOM 2207 C CA . VAL A 1 291 ? -13.672 14.93 22.172 1 97.31 291 VAL A CA 1
ATOM 2208 C C . VAL A 1 291 ? -13.898 16.438 22.141 1 97.31 291 VAL A C 1
ATOM 2210 O O . VAL A 1 291 ? -15.047 16.906 22.125 1 97.31 291 VAL A O 1
ATOM 2213 N N . VAL A 1 292 ? -12.828 17.188 22.078 1 96.75 292 VAL A N 1
ATOM 2214 C CA . VAL A 1 292 ? -12.961 18.641 22.203 1 96.75 292 VAL A CA 1
ATOM 2215 C C . VAL A 1 292 ? -12.75 19.312 20.859 1 96.75 292 VAL A C 1
ATOM 2217 O O . VAL A 1 292 ? -13.133 20.469 20.656 1 96.75 292 VAL A O 1
ATOM 2220 N N . TYR A 1 293 ? -12.148 18.641 19.953 1 98.44 293 TYR A N 1
ATOM 2221 C CA . TYR A 1 293 ? -11.859 19.172 18.609 1 98.44 293 TYR A CA 1
ATOM 2222 C C . TYR A 1 293 ? -11.82 18.047 17.578 1 98.44 293 TYR A C 1
ATOM 2224 O O . TYR A 1 293 ? -11.312 16.969 17.859 1 98.44 293 TYR A O 1
ATOM 2232 N N . VAL A 1 294 ? -12.414 18.266 16.422 1 98.81 294 VAL A N 1
ATOM 2233 C CA . VAL A 1 294 ? -12.305 17.344 15.305 1 98.81 294 VAL A CA 1
ATOM 2234 C C . VAL A 1 294 ? -11.648 18.031 14.117 1 98.81 294 VAL A C 1
ATOM 2236 O O . VAL A 1 294 ? -12.141 19.062 13.641 1 98.81 294 VAL A O 1
ATOM 2239 N N . GLU A 1 295 ? -10.5 17.594 13.727 1 98.88 295 GLU A N 1
ATOM 2240 C CA . GLU A 1 295 ? -9.898 17.969 12.445 1 98.88 295 GLU A CA 1
ATOM 2241 C C . GLU A 1 295 ? -10.5 17.156 11.297 1 98.88 295 GLU A C 1
ATOM 2243 O O . GLU A 1 295 ? -10.109 16.016 11.062 1 98.88 295 GLU A O 1
ATOM 2248 N N . ALA A 1 296 ? -11.406 17.766 10.602 1 98.81 296 ALA A N 1
ATOM 2249 C CA . ALA A 1 296 ? -12.156 17.094 9.547 1 98.81 296 ALA A CA 1
ATOM 2250 C C . ALA A 1 296 ? -11.305 16.906 8.297 1 98.81 296 ALA A C 1
ATOM 2252 O O . ALA A 1 296 ? -10.273 17.562 8.141 1 98.81 296 ALA A O 1
ATOM 2253 N N . HIS A 1 297 ? -11.672 15.922 7.465 1 98.5 297 HIS A N 1
ATOM 2254 C CA . HIS A 1 297 ? -11.109 15.883 6.121 1 98.5 297 HIS A CA 1
ATOM 2255 C C . HIS A 1 297 ? -11.344 17.203 5.387 1 98.5 297 HIS A C 1
ATOM 2257 O O . HIS A 1 297 ? -10.422 17.781 4.812 1 98.5 297 HIS A O 1
ATOM 2263 N N . GLY A 1 298 ? -12.586 17.734 5.395 1 96 298 GLY A N 1
ATOM 2264 C CA . GLY A 1 298 ? -12.953 19.094 5.094 1 96 298 GLY A CA 1
ATOM 2265 C C . GLY A 1 298 ? -12.367 19.609 3.789 1 96 298 GLY A C 1
ATOM 2266 O O . GLY A 1 298 ? -11.609 20.578 3.779 1 96 298 GLY A O 1
ATOM 2267 N N . THR A 1 299 ? -12.75 19.047 2.691 1 92.19 299 THR A N 1
ATOM 2268 C CA . THR A 1 299 ? -12.18 19.406 1.402 1 92.19 299 THR A CA 1
ATOM 2269 C C . THR A 1 299 ? -12.836 20.672 0.853 1 92.19 299 THR A C 1
ATOM 2271 O O . THR A 1 299 ? -12.305 21.312 -0.063 1 92.19 299 THR A O 1
ATOM 2274 N N . GLY A 1 300 ? -13.984 21.031 1.412 1 94.44 300 GLY A N 1
ATOM 2275 C CA . GLY A 1 300 ? -14.711 22.172 0.878 1 94.44 300 GLY A CA 1
ATOM 2276 C C . GLY A 1 300 ? -15.531 21.844 -0.35 1 94.44 300 GLY A C 1
ATOM 2277 O O . GLY A 1 300 ? -15.781 22.703 -1.195 1 94.44 300 GLY A O 1
ATOM 2278 N N . THR A 1 301 ? -15.891 20.594 -0.488 1 92.19 301 THR A N 1
ATOM 2279 C CA . THR A 1 301 ? -16.703 20.188 -1.618 1 92.19 301 THR A CA 1
ATOM 2280 C C . THR A 1 301 ? -18.188 20.203 -1.249 1 92.19 301 THR A C 1
ATOM 2282 O O . THR A 1 301 ? -18.547 20.078 -0.075 1 92.19 301 THR A O 1
ATOM 2285 N N . LYS A 1 302 ? -19.031 20.281 -2.215 1 91.19 302 LYS A N 1
ATOM 2286 C CA . LYS A 1 302 ? -20.469 20.453 -2.033 1 91.19 302 LYS A CA 1
ATOM 2287 C C . LYS A 1 302 ? -21.078 19.234 -1.331 1 91.19 302 LYS A C 1
ATOM 2289 O O . LYS A 1 302 ? -22 19.375 -0.527 1 91.19 302 LYS A O 1
ATOM 2294 N N . VAL A 1 303 ? -20.547 18.141 -1.626 1 91.81 303 VAL A N 1
ATOM 2295 C CA . VAL A 1 303 ? -21.156 16.922 -1.1 1 91.81 303 VAL A CA 1
ATOM 2296 C C . VAL A 1 303 ? -20.359 16.406 0.086 1 91.81 303 VAL A C 1
ATOM 2298 O O . VAL A 1 303 ? -20.922 15.93 1.072 1 91.81 303 VAL A O 1
ATOM 2301 N N . GLY A 1 304 ? -19.062 16.484 0.044 1 94.62 304 GLY A N 1
ATOM 2302 C CA . GLY A 1 304 ? -18.172 15.914 1.047 1 94.62 304 GLY A CA 1
ATOM 2303 C C . GLY A 1 304 ? -18.375 16.516 2.424 1 94.62 304 GLY A C 1
ATOM 2304 O O . GLY A 1 304 ? -18.5 15.797 3.412 1 94.62 304 GLY A O 1
ATOM 2305 N N . ASP A 1 305 ? -18.438 17.812 2.502 1 96.94 305 ASP A N 1
ATOM 2306 C CA . ASP A 1 305 ? -18.516 18.5 3.789 1 96.94 305 ASP A CA 1
ATOM 2307 C C . ASP A 1 305 ? -19.828 18.172 4.512 1 96.94 305 ASP A C 1
ATOM 2309 O O . ASP A 1 305 ? -19.812 17.781 5.68 1 96.94 305 ASP A O 1
ATOM 2313 N N . PRO A 1 306 ? -21 18.266 3.832 1 97.31 306 PRO A N 1
ATOM 2314 C CA . PRO A 1 306 ? -22.25 17.938 4.527 1 97.31 306 PRO A CA 1
ATOM 2315 C C . PRO A 1 306 ? -22.297 16.484 4.992 1 97.31 306 PRO A C 1
ATOM 2317 O O . PRO A 1 306 ? -22.703 16.219 6.121 1 97.31 306 PRO A O 1
ATOM 2320 N N . GLU A 1 307 ? -21.859 15.539 4.109 1 97 307 GLU A N 1
ATOM 2321 C CA . GLU A 1 307 ? -21.859 14.133 4.492 1 97 307 GLU A CA 1
ATOM 2322 C C . GLU A 1 307 ? -20.984 13.898 5.727 1 97 307 GLU A C 1
ATOM 2324 O O . GLU A 1 307 ? -21.422 13.258 6.684 1 97 307 GLU A O 1
ATOM 2329 N N . GLU A 1 308 ? -19.828 14.43 5.75 1 98.25 308 GLU A N 1
ATOM 2330 C CA . GLU A 1 308 ? -18.859 14.234 6.82 1 98.25 308 GLU A CA 1
ATOM 2331 C C . GLU A 1 308 ? -19.312 14.922 8.102 1 98.25 308 GLU A C 1
ATOM 2333 O O . GLU A 1 308 ? -19.312 14.312 9.18 1 98.25 308 GLU A O 1
ATOM 2338 N N . VAL A 1 309 ? -19.688 16.188 8.039 1 98.31 309 VAL A N 1
ATOM 2339 C CA . VAL A 1 309 ? -19.906 17 9.227 1 98.31 309 VAL A CA 1
ATOM 2340 C C . VAL A 1 309 ? -21.234 16.609 9.875 1 98.31 309 VAL A C 1
ATOM 2342 O O . VAL A 1 309 ? -21.375 16.641 11.102 1 98.31 309 VAL A O 1
ATOM 2345 N N . ASN A 1 310 ? -22.188 16.219 9.07 1 98.12 310 ASN A N 1
ATOM 2346 C CA . ASN A 1 310 ? -23.422 15.711 9.672 1 98.12 310 ASN A CA 1
ATOM 2347 C C . ASN A 1 310 ? -23.172 14.406 10.422 1 98.12 310 ASN A C 1
ATOM 2349 O O . ASN A 1 310 ? -23.797 14.148 11.453 1 98.12 310 ASN A O 1
ATOM 2353 N N . ALA A 1 311 ? -22.281 13.562 9.867 1 98.12 311 ALA A N 1
ATOM 2354 C CA . ALA A 1 311 ? -21.875 12.367 10.609 1 98.12 311 ALA A CA 1
ATOM 2355 C C . ALA A 1 311 ? -21.188 12.75 11.914 1 98.12 311 ALA A C 1
ATOM 2357 O O . ALA A 1 311 ? -21.453 12.148 12.961 1 98.12 311 ALA A O 1
ATOM 2358 N N . ILE A 1 312 ? -20.297 13.734 11.867 1 98.44 312 ILE A N 1
ATOM 2359 C CA . ILE A 1 312 ? -19.625 14.25 13.062 1 98.44 312 ILE A CA 1
ATOM 2360 C C . ILE A 1 312 ? -20.672 14.703 14.086 1 98.44 312 ILE A C 1
ATOM 2362 O O . ILE A 1 312 ? -20.578 14.359 15.266 1 98.44 312 ILE A O 1
ATOM 2366 N N . THR A 1 313 ? -21.656 15.445 13.648 1 97.5 313 THR A N 1
ATOM 2367 C CA . THR A 1 313 ? -22.703 15.992 14.523 1 97.5 313 THR A CA 1
ATOM 2368 C C . THR A 1 313 ? -23.453 14.875 15.227 1 97.5 313 THR A C 1
ATOM 2370 O O . THR A 1 313 ? -23.672 14.93 16.438 1 97.5 313 THR A O 1
ATOM 2373 N N . ARG A 1 314 ? -23.781 13.852 14.5 1 96.75 314 ARG A N 1
ATOM 2374 C CA . ARG A 1 314 ? -24.578 12.766 15.039 1 96.75 314 ARG A CA 1
ATOM 2375 C C . ARG A 1 314 ? -23.797 11.961 16.078 1 96.75 314 ARG A C 1
ATOM 2377 O O . ARG A 1 314 ? -24.375 11.461 17.047 1 96.75 314 ARG A O 1
ATOM 2384 N N . VAL A 1 315 ? -22.5 11.914 15.914 1 97.75 315 VAL A N 1
ATOM 2385 C CA . VAL A 1 315 ? -21.703 11.047 16.781 1 97.75 315 VAL A CA 1
ATOM 2386 C C . VAL A 1 315 ? -21.219 11.844 18 1 97.75 315 VAL A C 1
ATOM 2388 O O . VAL A 1 315 ? -21.297 11.352 19.125 1 97.75 315 VAL A O 1
ATOM 2391 N N . PHE A 1 316 ? -20.797 13.07 17.812 1 97.56 316 PHE A N 1
ATOM 2392 C CA . PHE A 1 316 ? -20.062 13.75 18.859 1 97.56 316 PHE A CA 1
ATOM 2393 C C . PHE A 1 316 ? -20.953 14.719 19.609 1 97.56 316 PHE A C 1
ATOM 2395 O O . PHE A 1 316 ? -20.625 15.164 20.719 1 97.56 316 PHE A O 1
ATOM 2402 N N . CYS A 1 317 ? -22.078 15.094 19.094 1 95.5 317 CYS A N 1
ATOM 2403 C CA . CYS A 1 317 ? -22.781 16.234 19.672 1 95.5 317 CYS A CA 1
ATOM 2404 C C . CYS A 1 317 ? -24.047 15.781 20.391 1 95.5 317 CYS A C 1
ATOM 2406 O O . CYS A 1 317 ? -24.875 16.609 20.781 1 95.5 317 CYS A O 1
ATOM 2408 N N . ASN A 1 318 ? -24.078 14.469 20.531 1 87.94 318 ASN A N 1
ATOM 2409 C CA . ASN A 1 318 ? -25.188 14 21.344 1 87.94 318 ASN A CA 1
ATOM 2410 C C . ASN A 1 318 ? -24.969 14.336 22.828 1 87.94 318 ASN A C 1
ATOM 2412 O O . ASN A 1 318 ? -23.969 13.961 23.406 1 87.94 318 ASN A O 1
ATOM 2416 N N . ASN A 1 319 ? -25.828 15.141 23.453 1 84.38 319 ASN A N 1
ATOM 2417 C CA . ASN A 1 319 ? -25.812 15.5 24.859 1 84.38 319 ASN A CA 1
ATOM 2418 C C . ASN A 1 319 ? -24.641 16.406 25.203 1 84.38 319 ASN A C 1
ATOM 2420 O O . ASN A 1 319 ? -24.031 16.281 26.266 1 84.38 319 ASN A O 1
ATOM 2424 N N . ARG A 1 320 ? -24.203 17.125 24.25 1 87.56 320 ARG A N 1
ATOM 2425 C CA . ARG A 1 320 ? -23.125 18.078 24.516 1 87.56 320 ARG A CA 1
ATOM 2426 C C . ARG A 1 320 ? -23.688 19.406 25 1 87.56 320 ARG A C 1
ATOM 2428 O O . ARG A 1 320 ? -24.75 19.844 24.531 1 87.56 320 ARG A O 1
ATOM 2435 N N . THR A 1 321 ? -23.016 20.031 25.922 1 87 321 THR A N 1
ATOM 2436 C CA . THR A 1 321 ? -23.453 21.312 26.469 1 87 321 THR A CA 1
ATOM 2437 C C . THR A 1 321 ? -22.703 22.453 25.828 1 87 321 THR A C 1
ATOM 2439 O O . THR A 1 321 ? -23.109 23.625 25.938 1 87 321 THR A O 1
ATOM 2442 N N . THR A 1 322 ? -21.562 22.266 25.234 1 91.81 322 THR A N 1
ATOM 2443 C CA . THR A 1 322 ? -20.766 23.25 24.5 1 91.81 322 THR A CA 1
ATOM 2444 C C . THR A 1 322 ? -20.531 22.797 23.078 1 91.81 322 THR A C 1
ATOM 2446 O O . THR A 1 322 ? -20.484 21.594 22.797 1 91.81 322 THR A O 1
ATOM 2449 N N . PRO A 1 323 ? -20.391 23.719 22.203 1 95.88 323 PRO A N 1
ATOM 2450 C CA . PRO A 1 323 ? -20.203 23.312 20.812 1 95.88 323 PRO A CA 1
ATOM 2451 C C . PRO A 1 323 ? -18.891 22.547 20.609 1 95.88 323 PRO A C 1
ATOM 2453 O O . PRO A 1 323 ? -17.891 22.844 21.25 1 95.88 323 PRO A O 1
ATOM 2456 N N . LEU A 1 324 ? -18.922 21.594 19.766 1 97.88 324 LEU A N 1
ATOM 2457 C CA . LEU A 1 324 ? -17.719 20.922 19.312 1 97.88 324 LEU A CA 1
ATOM 2458 C C . LEU A 1 324 ? -16.953 21.781 18.312 1 97.88 324 LEU A C 1
ATOM 2460 O O . LEU A 1 324 ? -17.547 22.266 17.344 1 97.88 324 LEU A O 1
ATOM 2464 N N . LEU A 1 325 ? -15.695 22.016 18.578 1 98.38 325 LEU A N 1
ATOM 2465 C CA . LEU A 1 325 ? -14.859 22.781 17.656 1 98.38 325 LEU A CA 1
ATOM 2466 C C . LEU A 1 325 ? -14.43 21.906 16.484 1 98.38 325 LEU A C 1
ATOM 2468 O O . LEU A 1 325 ? -14.102 20.734 16.656 1 98.38 325 LEU A O 1
ATOM 2472 N N . ILE A 1 326 ? -14.539 22.484 15.25 1 98.62 326 ILE A N 1
ATOM 2473 C CA . ILE A 1 326 ? -14.094 21.75 14.078 1 98.62 326 ILE A CA 1
ATOM 2474 C C . ILE A 1 326 ? -13.219 22.641 13.203 1 98.62 326 ILE A C 1
ATOM 2476 O O . ILE A 1 326 ? -13.305 23.875 13.273 1 98.62 326 ILE A O 1
ATOM 2480 N N . GLY A 1 327 ? -12.383 22.078 12.445 1 98.62 327 GLY A N 1
ATOM 2481 C CA . GLY A 1 327 ? -11.531 22.75 11.484 1 98.62 327 GLY A CA 1
ATOM 2482 C C . GLY A 1 327 ? -10.945 21.812 10.438 1 98.62 327 GLY A C 1
ATOM 2483 O O . GLY A 1 327 ? -11.188 20.609 10.484 1 98.62 327 GLY A O 1
ATOM 2484 N N . SER A 1 328 ? -10.25 22.406 9.461 1 98.75 328 SER A N 1
ATOM 2485 C CA . SER A 1 328 ? -9.539 21.656 8.422 1 98.75 328 SER A CA 1
ATOM 2486 C C . SER A 1 328 ? -8.305 22.422 7.953 1 98.75 328 SER A C 1
ATOM 2488 O O . SER A 1 328 ? -8.398 23.594 7.574 1 98.75 328 SER A O 1
ATOM 2490 N N . VAL A 1 329 ? -7.215 21.703 7.922 1 98.81 329 VAL A N 1
ATOM 2491 C CA . VAL A 1 329 ? -5.949 22.328 7.531 1 98.81 329 VAL A CA 1
ATOM 2492 C C . VAL A 1 329 ? -5.988 22.688 6.047 1 98.81 329 VAL A C 1
ATOM 2494 O O . VAL A 1 329 ? -5.234 23.547 5.594 1 98.81 329 VAL A O 1
ATOM 2497 N N . LYS A 1 330 ? -6.91 22.078 5.262 1 98.56 330 LYS A N 1
ATOM 2498 C CA . LYS A 1 330 ? -6.969 22.266 3.816 1 98.56 330 LYS A CA 1
ATOM 2499 C C . LYS A 1 330 ? -7.348 23.703 3.455 1 98.56 330 LYS A C 1
ATOM 2501 O O . LYS A 1 330 ? -7.023 24.172 2.365 1 98.56 330 LYS A O 1
ATOM 2506 N N . SER A 1 331 ? -8.016 24.375 4.375 1 98.44 331 SER A N 1
ATOM 2507 C CA . SER A 1 331 ? -8.336 25.781 4.137 1 98.44 331 SER A CA 1
ATOM 2508 C C . SER A 1 331 ? -7.07 26.641 4.07 1 98.44 331 SER A C 1
ATOM 2510 O O . SER A 1 331 ? -7.066 27.703 3.441 1 98.44 331 SER A O 1
ATOM 2512 N N . ASN A 1 332 ? -6.008 26.188 4.703 1 98.69 332 ASN A N 1
ATOM 2513 C CA . ASN A 1 332 ? -4.762 26.938 4.773 1 98.69 332 ASN A CA 1
ATOM 2514 C C . ASN A 1 332 ? -3.789 26.531 3.672 1 98.69 332 ASN A C 1
ATOM 2516 O O . ASN A 1 332 ? -3.053 27.359 3.141 1 98.69 332 ASN A O 1
ATOM 2520 N N . MET A 1 333 ? -3.824 25.234 3.348 1 98.75 333 MET A N 1
ATOM 2521 C CA . MET A 1 333 ? -2.697 24.781 2.545 1 98.75 333 MET A CA 1
ATOM 2522 C C . MET A 1 333 ? -3.182 24.016 1.314 1 98.75 333 MET A C 1
ATOM 2524 O O . MET A 1 333 ? -2.373 23.516 0.53 1 98.75 333 MET A O 1
ATOM 2528 N N . GLY A 1 334 ? -4.438 23.875 1.104 1 98.62 334 GLY A N 1
ATOM 2529 C CA . GLY A 1 334 ? -4.961 23.016 0.057 1 98.62 334 GLY A CA 1
ATOM 2530 C C . GLY A 1 334 ? -5.004 21.547 0.458 1 98.62 334 GLY A C 1
ATOM 2531 O O . GLY A 1 334 ? -4.867 21.219 1.637 1 98.62 334 GLY A O 1
ATOM 2532 N N . HIS A 1 335 ? -5.34 20.734 -0.464 1 98.75 335 HIS A N 1
ATOM 2533 C CA . HIS A 1 335 ? -5.496 19.297 -0.242 1 98.75 335 HIS A CA 1
ATOM 2534 C C . HIS A 1 335 ? -4.336 18.516 -0.843 1 98.75 335 HIS A C 1
ATOM 2536 O O . HIS A 1 335 ? -4.207 18.422 -2.066 1 98.75 335 HIS A O 1
ATOM 2542 N N . SER A 1 336 ? -3.574 17.922 0.029 1 98.69 336 SER A N 1
ATOM 2543 C CA . SER A 1 336 ? -2.348 17.25 -0.39 1 98.69 336 SER A CA 1
ATOM 2544 C C . SER A 1 336 ? -2.6 15.773 -0.703 1 98.69 336 SER A C 1
ATOM 2546 O O . SER A 1 336 ? -1.658 14.984 -0.778 1 98.69 336 SER A O 1
ATOM 2548 N N . GLU A 1 337 ? -3.826 15.406 -0.807 1 98 337 GLU A N 1
ATOM 2549 C CA . GLU A 1 337 ? -4.254 14.094 -1.281 1 98 337 GLU A CA 1
ATOM 2550 C C . GLU A 1 337 ? -3.635 12.977 -0.448 1 98 337 GLU A C 1
ATOM 2552 O O . GLU A 1 337 ? -3.848 12.906 0.764 1 98 337 GLU A O 1
ATOM 2557 N N . PRO A 1 338 ? -2.717 12.07 -0.923 1 98.62 338 PRO A N 1
ATOM 2558 C CA . PRO A 1 338 ? -2.275 10.953 -0.087 1 98.62 338 PRO A CA 1
ATOM 2559 C C . PRO A 1 338 ? -1.548 11.414 1.176 1 98.62 338 PRO A C 1
ATOM 2561 O O . PRO A 1 338 ? -1.419 10.641 2.131 1 98.62 338 PRO A O 1
ATOM 2564 N N . ALA A 1 339 ? -1.062 12.602 1.235 1 98.75 339 ALA A N 1
ATOM 2565 C CA . ALA A 1 339 ? -0.326 13.102 2.395 1 98.75 339 ALA A CA 1
ATOM 2566 C C . ALA A 1 339 ? -1.255 13.828 3.363 1 98.75 339 ALA A C 1
ATOM 2568 O O . ALA A 1 339 ? -0.847 14.188 4.469 1 98.75 339 ALA A O 1
ATOM 2569 N N . SER A 1 340 ? -2.479 14 3.02 1 98.5 340 SER A N 1
ATOM 2570 C CA . SER A 1 340 ? -3.381 14.93 3.691 1 98.5 340 SER A CA 1
ATOM 2571 C C . SER A 1 340 ? -3.607 14.523 5.145 1 98.5 340 SER A C 1
ATOM 2573 O O . SER A 1 340 ? -3.691 15.383 6.027 1 98.5 340 SER A O 1
ATOM 2575 N N . GLY A 1 341 ? -3.715 13.219 5.426 1 98.75 341 GLY A N 1
ATOM 2576 C CA . GLY A 1 341 ? -3.926 12.766 6.789 1 98.75 341 GLY A CA 1
ATOM 2577 C C . GLY A 1 341 ? -2.85 13.234 7.75 1 98.75 341 GLY A C 1
ATOM 2578 O O . GLY A 1 341 ? -3.156 13.773 8.82 1 98.75 341 GLY A O 1
ATOM 2579 N N . LEU A 1 342 ? -1.63 13.109 7.363 1 98.94 342 LEU A N 1
ATOM 2580 C CA . LEU A 1 342 ? -0.521 13.484 8.234 1 98.94 342 LEU A CA 1
ATOM 2581 C C . LEU A 1 342 ? -0.381 15 8.312 1 98.94 342 LEU A C 1
ATOM 2583 O O . LEU A 1 342 ? 0.081 15.539 9.32 1 98.94 342 LEU A O 1
ATOM 2587 N N . CYS A 1 343 ? -0.784 15.711 7.266 1 98.88 343 CYS A N 1
ATOM 2588 C CA . CYS A 1 343 ? -0.808 17.172 7.332 1 98.88 343 CYS A CA 1
ATOM 2589 C C . CYS A 1 343 ? -1.801 17.656 8.383 1 98.88 343 CYS A C 1
ATOM 2591 O O . CYS A 1 343 ? -1.527 18.609 9.109 1 98.88 343 CYS A O 1
ATOM 2593 N N . SER A 1 344 ? -2.93 17 8.43 1 98.88 344 SER A N 1
ATOM 2594 C CA . SER A 1 344 ? -3.91 17.281 9.469 1 98.88 344 SER A CA 1
ATOM 2595 C C . SER A 1 344 ? -3.334 17.031 10.859 1 98.88 344 SER A C 1
ATOM 2597 O O . SER A 1 344 ? -3.52 17.844 11.766 1 98.88 344 SER A O 1
ATOM 2599 N N . ILE A 1 345 ? -2.652 16 10.992 1 98.94 345 ILE A N 1
ATOM 2600 C CA . ILE A 1 345 ? -2.068 15.641 12.281 1 98.94 345 ILE A CA 1
ATOM 2601 C C . ILE A 1 345 ? -0.979 16.641 12.656 1 98.94 345 ILE A C 1
ATOM 2603 O O . ILE A 1 345 ? -0.833 17.016 13.82 1 98.94 345 ILE A O 1
ATOM 2607 N N . ALA A 1 346 ? -0.212 17.062 11.672 1 98.88 346 ALA A N 1
ATOM 2608 C CA . ALA A 1 346 ? 0.792 18.094 11.922 1 98.88 346 ALA A CA 1
ATOM 2609 C C . ALA A 1 346 ? 0.157 19.359 12.516 1 98.88 346 ALA A C 1
ATOM 2611 O O . ALA A 1 346 ? 0.676 19.922 13.484 1 98.88 346 ALA A O 1
ATOM 2612 N N . LYS A 1 347 ? -0.922 19.781 11.945 1 98.88 347 LYS A N 1
ATOM 2613 C CA . LYS A 1 347 ? -1.629 20.953 12.477 1 98.88 347 LYS A CA 1
ATOM 2614 C C . LYS A 1 347 ? -2.09 20.703 13.906 1 98.88 347 LYS A C 1
ATOM 2616 O O . LYS A 1 347 ? -1.965 21.578 14.766 1 98.88 347 LYS A O 1
ATOM 2621 N N . VAL A 1 348 ? -2.635 19.547 14.156 1 98.81 348 VAL A N 1
ATOM 2622 C CA . VAL A 1 348 ? -3.152 19.203 15.484 1 98.81 348 VAL A CA 1
ATOM 2623 C C . VAL A 1 348 ? -2.018 19.234 16.5 1 98.81 348 VAL A C 1
ATOM 2625 O O . VAL A 1 348 ? -2.184 19.734 17.609 1 98.81 348 VAL A O 1
ATOM 2628 N N . ILE A 1 349 ? -0.878 18.688 16.109 1 98.25 349 ILE A N 1
ATOM 2629 C CA . ILE A 1 349 ? 0.277 18.672 17 1 98.25 349 ILE A CA 1
ATOM 2630 C C . ILE A 1 349 ? 0.726 20.094 17.297 1 98.25 349 ILE A C 1
ATOM 2632 O O . ILE A 1 349 ? 1.023 20.438 18.438 1 98.25 349 ILE A O 1
ATOM 2636 N N . ILE A 1 350 ? 0.784 20.922 16.266 1 97.75 350 ILE A N 1
ATOM 2637 C CA . ILE A 1 350 ? 1.133 22.328 16.453 1 97.75 350 ILE A CA 1
ATOM 2638 C C . ILE A 1 350 ? 0.157 22.984 17.422 1 97.75 350 ILE A C 1
ATOM 2640 O O . ILE A 1 350 ? 0.568 23.719 18.328 1 97.75 350 ILE A O 1
ATOM 2644 N N . ALA A 1 351 ? -1.093 22.703 17.25 1 98.19 351 ALA A N 1
ATOM 2645 C CA . ALA A 1 351 ? -2.117 23.25 18.141 1 98.19 351 ALA A CA 1
ATOM 2646 C C . ALA A 1 351 ? -1.9 22.781 19.578 1 98.19 351 ALA A C 1
ATOM 2648 O O . ALA A 1 351 ? -1.975 23.578 20.516 1 98.19 351 ALA A O 1
ATOM 2649 N N . MET A 1 352 ? -1.652 21.516 19.734 1 96.75 352 MET A N 1
ATOM 2650 C CA . MET A 1 352 ? -1.444 20.922 21.062 1 96.75 352 MET A CA 1
ATOM 2651 C C . MET A 1 352 ? -0.231 21.547 21.734 1 96.75 352 MET A C 1
ATOM 2653 O O . MET A 1 352 ? -0.282 21.875 22.922 1 96.75 352 MET A O 1
ATOM 2657 N N . GLU A 1 353 ? 0.833 21.719 20.953 1 93.19 353 GLU A N 1
ATOM 2658 C CA . GLU A 1 353 ? 2.074 22.266 21.5 1 93.19 353 GLU A CA 1
ATOM 2659 C C . GLU A 1 353 ? 1.93 23.734 21.828 1 93.19 353 GLU A C 1
ATOM 2661 O O . GLU A 1 353 ? 2.543 24.234 22.781 1 93.19 353 GLU A O 1
ATOM 2666 N N . SER A 1 354 ? 1.073 24.438 21.078 1 94.12 354 SER A N 1
ATOM 2667 C CA . SER A 1 354 ? 0.959 25.891 21.219 1 94.12 354 SER A CA 1
ATOM 2668 C C . SER A 1 354 ? -0.143 26.281 22.203 1 94.12 354 SER A C 1
ATOM 2670 O O . SER A 1 354 ? -0.201 27.422 22.656 1 94.12 354 SER A O 1
ATOM 2672 N N . GLY A 1 355 ? -1.039 25.375 22.484 1 95.38 355 GLY A N 1
ATOM 2673 C CA . GLY A 1 355 ? -2.184 25.688 23.328 1 95.38 355 GLY A CA 1
ATOM 2674 C C . GLY A 1 355 ? -3.215 26.547 22.625 1 95.38 355 GLY A C 1
ATOM 2675 O O . GLY A 1 355 ? -3.936 27.312 23.281 1 95.38 355 GLY A O 1
ATOM 2676 N N . GLU A 1 356 ? -3.184 26.469 21.359 1 97.62 356 GLU A N 1
ATOM 2677 C CA . GLU A 1 356 ? -4.066 27.266 20.516 1 97.62 356 GLU A CA 1
ATOM 2678 C C . GLU A 1 356 ? -4.344 26.562 19.188 1 97.62 356 GLU A C 1
ATOM 2680 O O . GLU A 1 356 ? -3.438 25.984 18.594 1 97.62 356 GLU A O 1
ATOM 2685 N N . ILE A 1 357 ? -5.637 26.547 18.734 1 98.56 357 ILE A N 1
ATOM 2686 C CA . ILE A 1 357 ? -5.992 25.984 17.438 1 98.56 357 ILE A CA 1
ATOM 2687 C C . ILE A 1 357 ? -5.93 27.078 16.375 1 98.56 357 ILE A C 1
ATOM 2689 O O . ILE A 1 357 ? -6.562 28.125 16.516 1 98.56 357 ILE A O 1
ATOM 2693 N N . PRO A 1 358 ? -5.148 26.891 15.336 1 98.56 358 PRO A N 1
ATOM 2694 C CA . PRO A 1 358 ? -5.078 27.891 14.281 1 98.56 358 PRO A CA 1
ATOM 2695 C C . PRO A 1 358 ? -6.402 28.062 13.539 1 98.56 358 PRO A C 1
ATOM 2697 O O . PRO A 1 358 ? -7.172 27.109 13.406 1 98.56 358 PRO A O 1
ATOM 2700 N N . ALA A 1 359 ? -6.598 29.203 12.969 1 98.56 359 ALA A N 1
ATOM 2701 C CA . ALA A 1 359 ? -7.848 29.594 12.32 1 98.56 359 ALA A CA 1
ATOM 2702 C C . ALA A 1 359 ? -8.062 28.812 11.023 1 98.56 359 ALA A C 1
ATOM 2704 O O . ALA A 1 359 ? -7.121 28.594 10.266 1 98.56 359 ALA A O 1
ATOM 2705 N N . ASN A 1 360 ? -9.25 28.297 10.82 1 98.19 360 ASN A N 1
ATOM 2706 C CA . ASN A 1 360 ? -9.773 27.844 9.531 1 98.19 360 ASN A CA 1
ATOM 2707 C C . ASN A 1 360 ? -10.062 29.016 8.602 1 98.19 360 ASN A C 1
ATOM 2709 O O . ASN A 1 360 ? -10.891 29.875 8.922 1 98.19 360 ASN A O 1
ATOM 2713 N N . LEU A 1 361 ? -9.461 29.016 7.465 1 98.25 361 LEU A N 1
ATOM 2714 C CA . LEU A 1 361 ? -9.609 30.156 6.555 1 98.25 361 LEU A CA 1
ATOM 2715 C C . LEU A 1 361 ? -10.836 29.984 5.664 1 98.25 361 LEU A C 1
ATOM 2717 O O . LEU A 1 361 ? -11.398 28.891 5.578 1 98.25 361 LEU A O 1
ATOM 2721 N N . HIS A 1 362 ? -11.289 31.094 5.016 1 97.81 362 HIS A N 1
ATOM 2722 C CA . HIS A 1 362 ? -12.281 31.156 3.949 1 97.81 362 HIS A CA 1
ATOM 2723 C C . HIS A 1 362 ? -13.656 30.703 4.445 1 97.81 362 HIS A C 1
ATOM 2725 O O . HIS A 1 362 ? -14.406 30.062 3.709 1 97.81 362 HIS A O 1
ATOM 2731 N N . PHE A 1 363 ? -13.891 30.781 5.703 1 98.06 363 PHE A N 1
ATOM 2732 C CA . PHE A 1 363 ? -15.195 30.484 6.281 1 98.06 363 PHE A CA 1
ATOM 2733 C C . PHE A 1 363 ? -15.93 31.766 6.637 1 98.06 363 PHE A C 1
ATOM 2735 O O . PHE A 1 363 ? -15.5 32.5 7.527 1 98.06 363 PHE A O 1
ATOM 2742 N N . LYS A 1 364 ? -16.969 32.062 5.945 1 96.5 364 LYS A N 1
ATOM 2743 C CA . LYS A 1 364 ? -17.719 33.281 6.168 1 96.5 364 LYS A CA 1
ATOM 2744 C C . LYS A 1 364 ? -19.172 32.969 6.559 1 96.5 364 LYS A C 1
ATOM 2746 O O . LYS A 1 364 ? -19.672 33.469 7.562 1 96.5 364 LYS A O 1
ATOM 2751 N N . ASP A 1 365 ? -19.859 32.125 5.719 1 96.44 365 ASP A N 1
ATOM 2752 C CA . ASP A 1 365 ? -21.234 31.703 5.965 1 96.44 365 ASP A CA 1
ATOM 2753 C C . ASP A 1 365 ? -21.359 30.188 6.074 1 96.44 365 ASP A C 1
ATOM 2755 O O . ASP A 1 365 ? -20.953 29.469 5.16 1 96.44 365 ASP A O 1
ATOM 2759 N N . PRO A 1 366 ? -21.969 29.75 7.148 1 97.31 366 PRO A N 1
ATOM 2760 C CA . PRO A 1 366 ? -22.078 28.312 7.312 1 97.31 366 PRO A CA 1
ATOM 2761 C C . PRO A 1 366 ? -22.891 27.656 6.191 1 97.31 366 PRO A C 1
ATOM 2763 O O . PRO A 1 366 ? -23.875 28.203 5.73 1 97.31 366 PRO A O 1
ATOM 2766 N N . ASN A 1 367 ? -22.406 26.531 5.723 1 97.44 367 ASN A N 1
ATOM 2767 C CA . ASN A 1 367 ? -23.156 25.734 4.758 1 97.44 367 ASN A CA 1
ATOM 2768 C C . ASN A 1 367 ? -24.516 25.328 5.297 1 97.44 367 ASN A C 1
ATOM 2770 O O . ASN A 1 367 ? -24.609 24.625 6.309 1 97.44 367 ASN A O 1
ATOM 2774 N N . PRO A 1 368 ? -25.609 25.641 4.676 1 96.69 368 PRO A N 1
ATOM 2775 C CA . PRO A 1 368 ? -26.953 25.359 5.211 1 96.69 368 PRO A CA 1
ATOM 2776 C C . PRO A 1 368 ? -27.281 23.875 5.281 1 96.69 368 PRO A C 1
ATOM 2778 O O . PRO A 1 368 ? -28.203 23.469 5.988 1 96.69 368 PRO A O 1
ATOM 2781 N N . GLU A 1 369 ? -26.531 23.062 4.574 1 96.94 369 GLU A N 1
ATOM 2782 C CA . GLU A 1 369 ? -26.766 21.625 4.566 1 96.94 369 GLU A CA 1
ATOM 2783 C C . GLU A 1 369 ? -26.125 20.953 5.773 1 96.94 369 GLU A C 1
ATOM 2785 O O . GLU A 1 369 ? -26.266 19.75 5.969 1 96.94 369 GLU A O 1
ATOM 2790 N N . ILE A 1 370 ? -25.438 21.719 6.574 1 97.12 370 ILE A N 1
ATOM 2791 C CA . ILE A 1 370 ? -24.828 21.203 7.793 1 97.12 370 ILE A CA 1
ATOM 2792 C C . ILE A 1 370 ? -25.609 21.672 9.008 1 97.12 370 ILE A C 1
ATOM 2794 O O . ILE A 1 370 ? -25.406 22.781 9.508 1 97.12 370 ILE A O 1
ATOM 2798 N N . SER A 1 371 ? -26.406 20.891 9.516 1 94.5 371 SER A N 1
ATOM 2799 C CA . SER A 1 371 ? -27.359 21.234 10.57 1 94.5 371 SER A CA 1
ATOM 2800 C C . SER A 1 371 ? -26.641 21.641 11.852 1 94.5 371 SER A C 1
ATOM 2802 O O . SER A 1 371 ? -27.062 22.578 12.531 1 94.5 371 SER A O 1
ATOM 2804 N N . GLY A 1 372 ? -25.531 21 12.133 1 95.5 372 GLY A N 1
ATOM 2805 C CA . GLY A 1 372 ? -24.797 21.266 13.359 1 95.5 372 GLY A CA 1
ATOM 2806 C C . GLY A 1 372 ? -24.25 22.672 13.422 1 95.5 372 GLY A C 1
ATOM 2807 O O . GLY A 1 372 ? -24.062 23.234 14.508 1 95.5 372 GLY A O 1
ATOM 2808 N N . LEU A 1 373 ? -23.984 23.219 12.281 1 96.38 373 LEU A N 1
ATOM 2809 C CA . LEU A 1 373 ? -23.5 24.594 12.234 1 96.38 373 LEU A CA 1
ATOM 2810 C C . LEU A 1 373 ? -24.656 25.578 12.398 1 96.38 373 LEU A C 1
ATOM 2812 O O . LEU A 1 373 ? -24.453 26.688 12.914 1 96.38 373 LEU A O 1
ATOM 2816 N N . GLN A 1 374 ? -25.828 25.172 12 1 93.81 374 GLN A N 1
ATOM 2817 C CA . GLN A 1 374 ? -27.016 26.031 12.07 1 93.81 374 GLN A CA 1
ATOM 2818 C C . GLN A 1 374 ? -27.562 26.094 13.5 1 93.81 374 GLN A C 1
ATOM 2820 O O . GLN A 1 374 ? -28.016 27.141 13.953 1 93.81 374 GLN A O 1
ATOM 2825 N N . ASP A 1 375 ? -27.469 25.031 14.211 1 92.94 375 ASP A N 1
ATOM 2826 C CA . ASP A 1 375 ? -28.094 24.984 15.523 1 92.94 375 ASP A CA 1
ATOM 2827 C C . ASP A 1 375 ? -27.062 25.188 16.625 1 92.94 375 ASP A C 1
ATOM 2829 O O . ASP A 1 375 ? -27.375 25.031 17.812 1 92.94 375 ASP A O 1
ATOM 2833 N N . GLY A 1 376 ? -25.812 25.375 16.312 1 93.62 376 GLY A N 1
ATOM 2834 C CA . GLY A 1 376 ? -24.812 25.781 17.266 1 93.62 376 GLY A CA 1
ATOM 2835 C C . GLY A 1 376 ? -24.125 24.609 17.953 1 93.62 376 GLY A C 1
ATOM 2836 O O . GLY A 1 376 ? -23.297 24.812 18.844 1 93.62 376 GLY A O 1
ATOM 2837 N N . LYS A 1 377 ? -24.391 23.422 17.562 1 96.19 377 LYS A N 1
ATOM 2838 C CA . LYS A 1 377 ? -23.75 22.25 18.141 1 96.19 377 LYS A CA 1
ATOM 2839 C C . LYS A 1 377 ? -22.281 22.156 17.734 1 96.19 377 LYS A C 1
ATOM 2841 O O . LYS A 1 377 ? -21.469 21.562 18.438 1 96.19 377 LYS A O 1
ATOM 2846 N N . LEU A 1 378 ? -22.016 22.703 16.578 1 97.69 378 LEU A N 1
ATOM 2847 C CA . LEU A 1 378 ? -20.656 22.797 16.062 1 97.69 378 LEU A CA 1
ATOM 2848 C C . LEU A 1 378 ? -20.203 24.25 15.938 1 97.69 378 LEU A C 1
ATOM 2850 O O . LEU A 1 378 ? -21.031 25.141 15.742 1 97.69 378 LEU A O 1
ATOM 2854 N N . LYS A 1 379 ? -18.969 24.438 16.078 1 97.69 379 LYS A N 1
ATOM 2855 C CA . LYS A 1 379 ? -18.375 25.75 15.844 1 97.69 379 LYS A CA 1
ATOM 2856 C C . LYS A 1 379 ? -17.078 25.625 15.047 1 97.69 379 LYS A C 1
ATOM 2858 O O . LYS A 1 379 ? -16.156 24.891 15.438 1 97.69 379 LYS A O 1
ATOM 2863 N N . VAL A 1 380 ? -17 26.312 13.93 1 98.56 380 VAL A N 1
ATOM 2864 C CA . VAL A 1 380 ? -15.781 26.359 13.133 1 98.56 380 VAL A CA 1
ATOM 2865 C C . VAL A 1 380 ? -14.773 27.297 13.789 1 98.56 380 VAL A C 1
ATOM 2867 O O . VAL A 1 380 ? -15.125 28.406 14.188 1 98.56 380 VAL A O 1
ATOM 2870 N N . VAL A 1 381 ? -13.547 26.844 13.914 1 98.5 381 VAL A N 1
ATOM 2871 C CA . VAL A 1 381 ? -12.5 27.688 14.469 1 98.5 381 VAL A CA 1
ATOM 2872 C C . VAL A 1 381 ? -12.055 28.719 13.414 1 98.5 381 VAL A C 1
ATOM 2874 O O . VAL A 1 381 ? -11.023 28.531 12.766 1 98.5 381 VAL A O 1
ATOM 2877 N N . SER A 1 382 ? -12.75 29.797 13.312 1 97.44 382 SER A N 1
ATOM 2878 C CA . SER A 1 382 ? -12.516 30.781 12.258 1 97.44 382 SER A CA 1
ATOM 2879 C C . SER A 1 382 ? -11.477 31.812 12.688 1 97.44 382 SER A C 1
ATOM 2881 O O . SER A 1 382 ? -11.07 32.656 11.891 1 97.44 382 SER A O 1
ATOM 2883 N N . GLU A 1 383 ? -11.07 31.828 13.938 1 98.06 383 GLU A N 1
ATOM 2884 C CA . GLU A 1 383 ? -9.977 32.625 14.5 1 98.06 383 GLU A CA 1
ATOM 2885 C C . GLU A 1 383 ? -9.125 31.781 15.453 1 98.06 383 GLU A C 1
ATOM 2887 O O . GLU A 1 383 ? -9.602 30.781 16.016 1 98.06 383 GLU A O 1
ATOM 2892 N N . ASN A 1 384 ? -7.871 32.25 15.5 1 98.56 384 ASN A N 1
ATOM 2893 C CA . ASN A 1 384 ? -7.055 31.516 16.469 1 98.56 384 ASN A CA 1
ATOM 2894 C C . ASN A 1 384 ? -7.773 31.391 17.812 1 98.56 384 ASN A C 1
ATOM 2896 O O . ASN A 1 384 ? -8.258 32.375 18.359 1 98.56 384 ASN A O 1
ATOM 2900 N N . THR A 1 385 ? -7.84 30.172 18.406 1 98.38 385 THR A N 1
ATOM 2901 C CA . THR A 1 385 ? -8.656 29.906 19.578 1 98.38 385 THR A CA 1
ATOM 2902 C C . THR A 1 385 ? -7.836 29.203 20.656 1 98.38 385 THR A C 1
ATOM 2904 O O . THR A 1 385 ? -7.328 28.094 20.438 1 98.38 385 THR A O 1
ATOM 2907 N N . PRO A 1 386 ? -7.738 29.844 21.844 1 97.06 386 PRO A N 1
ATOM 2908 C CA . PRO A 1 386 ? -7.07 29.141 22.938 1 97.06 386 PRO A CA 1
ATOM 2909 C C . PRO A 1 386 ? -7.695 27.781 23.25 1 97.06 386 PRO A C 1
ATOM 2911 O O . PRO A 1 386 ? -8.914 27.625 23.172 1 97.06 386 PRO A O 1
ATOM 2914 N N . TRP A 1 387 ? -6.832 26.875 23.594 1 91.12 387 TRP A N 1
ATOM 2915 C CA . TRP A 1 387 ? -7.258 25.484 23.703 1 91.12 387 TRP A CA 1
ATOM 2916 C C . TRP A 1 387 ? -6.414 24.734 24.734 1 91.12 387 TRP A C 1
ATOM 2918 O O . TRP A 1 387 ? -5.199 24.938 24.812 1 91.12 387 TRP A O 1
ATOM 2928 N N . ASN A 1 388 ? -7 23.953 25.656 1 89.62 388 ASN A N 1
ATOM 2929 C CA . ASN A 1 388 ? -6.301 23.25 26.719 1 89.62 388 ASN A CA 1
ATOM 2930 C C . ASN A 1 388 ? -5.895 21.844 26.297 1 89.62 388 ASN A C 1
ATOM 2932 O O . ASN A 1 388 ? -5.363 21.078 27.109 1 89.62 388 ASN A O 1
ATOM 2936 N N . GLY A 1 389 ? -6.148 21.516 25.141 1 93.19 389 GLY A N 1
ATOM 2937 C CA . GLY A 1 389 ? -5.816 20.172 24.672 1 93.19 389 GLY A CA 1
ATOM 2938 C C . GLY A 1 389 ? -6.898 19.156 24.984 1 93.19 389 GLY A C 1
ATOM 2939 O O . GLY A 1 389 ? -8.07 19.5 25.125 1 93.19 389 GLY A O 1
ATOM 2940 N N . GLY A 1 390 ? -6.559 17.859 24.938 1 96.12 390 GLY A N 1
ATOM 2941 C CA . GLY A 1 390 ? -7.496 16.781 25.156 1 96.12 390 GLY A CA 1
ATOM 2942 C C . GLY A 1 390 ? -7.559 15.789 24.016 1 96.12 390 GLY A C 1
ATOM 2943 O O . GLY A 1 390 ? -6.547 15.508 23.375 1 96.12 390 GLY A O 1
ATOM 2944 N N . LEU A 1 391 ? -8.75 15.242 23.891 1 98.06 391 LEU A N 1
ATOM 2945 C CA . LEU A 1 391 ? -8.977 14.25 22.844 1 98.06 391 LEU A CA 1
ATOM 2946 C C . LEU A 1 391 ? -9.375 14.922 21.547 1 98.06 391 LEU A C 1
ATOM 2948 O O . LEU A 1 391 ? -10.242 15.797 21.516 1 98.06 391 LEU A O 1
ATOM 2952 N N . VAL A 1 392 ? -8.711 14.547 20.516 1 98.75 392 VAL A N 1
ATOM 2953 C CA . VAL A 1 392 ? -8.953 15.094 19.188 1 98.75 392 VAL A CA 1
ATOM 2954 C C . VAL A 1 392 ? -9.242 13.953 18.203 1 98.75 392 VAL A C 1
ATOM 2956 O O . VAL A 1 392 ? -8.586 12.914 18.25 1 98.75 392 VAL A O 1
ATOM 2959 N N . GLY A 1 393 ? -10.281 14.117 17.391 1 98.81 393 GLY A N 1
ATOM 2960 C CA . GLY A 1 393 ? -10.516 13.219 16.281 1 98.81 393 GLY A CA 1
ATOM 2961 C C . GLY A 1 393 ? -10.008 13.758 14.953 1 98.81 393 GLY A C 1
ATOM 2962 O O . GLY A 1 393 ? -10.133 14.953 14.68 1 98.81 393 GLY A O 1
ATOM 2963 N N . VAL A 1 394 ? -9.383 12.938 14.172 1 98.94 394 VAL A N 1
ATOM 2964 C CA . VAL A 1 394 ? -8.898 13.328 12.852 1 98.94 394 VAL A CA 1
ATOM 2965 C C . VAL A 1 394 ? -9.531 12.438 11.781 1 98.94 394 VAL A C 1
ATOM 2967 O O . VAL A 1 394 ? -9.383 11.219 11.82 1 98.94 394 VAL A O 1
ATOM 2970 N N . ASN A 1 395 ? -10.234 13.039 10.836 1 98.88 395 ASN A N 1
ATOM 2971 C CA . ASN A 1 395 ? -10.828 12.336 9.703 1 98.88 395 ASN A CA 1
ATOM 2972 C C . ASN A 1 395 ? -9.93 12.398 8.469 1 98.88 395 ASN A C 1
ATOM 2974 O O . ASN A 1 395 ? -9.266 13.406 8.234 1 98.88 395 ASN A O 1
ATOM 2978 N N . SER A 1 396 ? -9.891 11.359 7.719 1 98.69 396 SER A N 1
ATOM 2979 C CA . SER A 1 396 ? -9.242 11.273 6.414 1 98.69 396 SER A CA 1
ATOM 2980 C C . SER A 1 396 ? -9.977 10.305 5.492 1 98.69 396 SER A C 1
ATOM 2982 O O . SER A 1 396 ? -10.078 9.109 5.785 1 98.69 396 SER A O 1
ATOM 2984 N N . PHE A 1 397 ? -10.445 10.789 4.355 1 98.44 397 PHE A N 1
ATOM 2985 C CA . PHE A 1 397 ? -11.312 9.984 3.496 1 98.44 397 PHE A CA 1
ATOM 2986 C C . PHE A 1 397 ? -10.812 10.008 2.055 1 98.44 397 PHE A C 1
ATOM 2988 O O . PHE A 1 397 ? -10.477 11.078 1.529 1 98.44 397 PHE A O 1
ATOM 2995 N N . GLY A 1 398 ? -10.742 8.805 1.457 1 96.94 398 GLY A N 1
ATOM 2996 C CA . GLY A 1 398 ? -10.367 8.703 0.054 1 96.94 398 GLY A CA 1
ATOM 2997 C C . GLY A 1 398 ? -11.57 8.703 -0.879 1 96.94 398 GLY A C 1
ATOM 2998 O O . GLY A 1 398 ? -12.633 8.195 -0.528 1 96.94 398 GLY A O 1
ATOM 2999 N N . PHE A 1 399 ? -11.352 9.148 -2.113 1 93.5 399 PHE A N 1
ATOM 3000 C CA . PHE A 1 399 ? -12.477 9.305 -3.033 1 93.5 399 PHE A CA 1
ATOM 3001 C C . PHE A 1 399 ? -12.984 7.949 -3.504 1 93.5 399 PHE A C 1
ATOM 3003 O O . PHE A 1 399 ? -14.094 7.848 -4.039 1 93.5 399 PHE A O 1
ATOM 3010 N N . GLY A 1 400 ? -12.211 6.898 -3.303 1 96 400 GLY A N 1
ATOM 3011 C CA . GLY A 1 400 ? -12.68 5.562 -3.619 1 96 400 GLY A CA 1
ATOM 3012 C C . GLY A 1 400 ? -13.492 4.934 -2.506 1 96 400 GLY A C 1
ATOM 3013 O O . GLY A 1 400 ? -14.016 3.826 -2.656 1 96 400 GLY A O 1
ATOM 3014 N N . GLY A 1 401 ? -13.562 5.629 -1.378 1 97.69 401 GLY A N 1
ATOM 3015 C CA . GLY A 1 401 ? -14.43 5.18 -0.303 1 97.69 401 GLY A CA 1
ATOM 3016 C C . GLY A 1 401 ? -13.672 4.703 0.919 1 97.69 401 GLY A C 1
ATOM 3017 O O . GLY A 1 401 ? -14.273 4.375 1.943 1 97.69 401 GLY A O 1
ATOM 3018 N N . ALA A 1 402 ? -12.406 4.684 0.884 1 98.62 402 ALA A N 1
ATOM 3019 C CA . ALA A 1 402 ? -11.617 4.262 2.041 1 98.62 402 ALA A CA 1
ATOM 3020 C C . ALA A 1 402 ? -11.586 5.352 3.107 1 98.62 402 ALA A C 1
ATOM 3022 O O . ALA A 1 402 ? -11.117 6.465 2.848 1 98.62 402 ALA A O 1
ATOM 3023 N N . ASN A 1 403 ? -12.078 5.031 4.297 1 98.81 403 ASN A N 1
ATOM 3024 C CA . ASN A 1 403 ? -12.18 5.977 5.402 1 98.81 403 ASN A CA 1
ATOM 3025 C C . ASN A 1 403 ? -11.234 5.609 6.547 1 98.81 403 ASN A C 1
ATOM 3027 O O . ASN A 1 403 ? -11.062 4.43 6.859 1 98.81 403 ASN A O 1
ATOM 3031 N N . VAL A 1 404 ? -10.609 6.621 7.094 1 98.88 404 VAL A N 1
ATOM 3032 C CA . VAL A 1 404 ? -9.773 6.41 8.273 1 98.88 404 VAL A CA 1
ATOM 3033 C C . VAL A 1 404 ? -10.102 7.461 9.328 1 98.88 404 VAL A C 1
ATOM 3035 O O . VAL A 1 404 ? -10.359 8.625 9 1 98.88 404 VAL A O 1
ATOM 3038 N N . HIS A 1 405 ? -10.188 7.078 10.547 1 98.88 405 HIS A N 1
ATOM 3039 C CA . HIS A 1 405 ? -10.32 7.973 11.688 1 98.88 405 HIS A CA 1
ATOM 3040 C C . HIS A 1 405 ? -9.266 7.668 12.75 1 98.88 405 HIS A C 1
ATOM 3042 O O . HIS A 1 405 ? -8.953 6.504 13 1 98.88 405 HIS A O 1
ATOM 3048 N N . VAL A 1 406 ? -8.695 8.719 13.32 1 98.88 406 VAL A N 1
ATOM 3049 C CA . VAL A 1 406 ? -7.652 8.594 14.328 1 98.88 406 VAL A CA 1
ATOM 3050 C C . VAL A 1 406 ? -8.023 9.406 15.562 1 98.88 406 VAL A C 1
ATOM 3052 O O . VAL A 1 406 ? -8.531 10.531 15.445 1 98.88 406 VAL A O 1
ATOM 3055 N N . ILE A 1 407 ? -7.824 8.852 16.734 1 98.88 407 ILE A N 1
ATOM 3056 C CA . ILE A 1 407 ? -7.977 9.57 18 1 98.88 407 ILE A CA 1
ATOM 3057 C C . ILE A 1 407 ? -6.602 9.93 18.547 1 98.88 407 ILE A C 1
ATOM 3059 O O . ILE A 1 407 ? -5.77 9.047 18.781 1 98.88 407 ILE A O 1
ATOM 3063 N N . LEU A 1 408 ? -6.395 11.203 18.781 1 98.75 408 LEU A N 1
ATOM 3064 C CA . LEU A 1 408 ? -5.176 11.688 19.422 1 98.75 408 LEU A CA 1
ATOM 3065 C C . LEU A 1 408 ? -5.477 12.273 20.797 1 98.75 408 LEU A C 1
ATOM 3067 O O . LEU A 1 408 ? -6.566 12.805 21.031 1 98.75 408 LEU A O 1
ATOM 3071 N N . ARG A 1 409 ? -4.555 12.133 21.688 1 98.25 409 ARG A N 1
ATOM 3072 C CA . ARG A 1 409 ? -4.629 12.773 23 1 98.25 409 ARG A CA 1
ATOM 3073 C C . ARG A 1 409 ? -3.406 13.648 23.25 1 98.25 409 ARG A C 1
ATOM 3075 O O . ARG A 1 409 ? -2.27 13.203 23.062 1 98.25 409 ARG A O 1
ATOM 3082 N N . SER A 1 410 ? -3.643 14.836 23.656 1 96.56 410 SER A N 1
ATOM 3083 C CA . SER A 1 410 ? -2.555 15.766 23.938 1 96.56 410 SER A CA 1
ATOM 3084 C C . SER A 1 410 ? -1.696 15.273 25.094 1 96.56 410 SER A C 1
ATOM 3086 O O . SER A 1 410 ? -2.203 14.641 26.031 1 96.56 410 SER A O 1
ATOM 3088 N N . TYR A 1 411 ? -0.443 15.516 24.922 1 92.31 411 TYR A N 1
ATOM 3089 C CA . TYR A 1 411 ? 0.486 15.266 26.016 1 92.31 411 TYR A CA 1
ATOM 3090 C C . TYR A 1 411 ? 0.656 16.516 26.891 1 92.31 411 TYR A C 1
ATOM 3092 O O . TYR A 1 411 ? 1.081 17.562 26.406 1 92.31 411 TYR A O 1
ATOM 3100 N N . PRO A 1 412 ? 0.233 16.344 28.125 1 82.5 412 PRO A N 1
ATOM 3101 C CA . PRO A 1 412 ? 0.399 17.516 28.984 1 82.5 412 PRO A CA 1
ATOM 3102 C C . PRO A 1 412 ? 1.865 17.859 29.219 1 82.5 412 PRO A C 1
ATOM 3104 O O . PRO A 1 412 ? 2.664 16.984 29.562 1 82.5 412 PRO A O 1
ATOM 3107 N N . LYS A 1 413 ? 2.281 18.938 28.781 1 72.12 413 LYS A N 1
ATOM 3108 C CA . LYS A 1 413 ? 3.678 19.328 28.969 1 72.12 413 LYS A CA 1
ATOM 3109 C C . LYS A 1 413 ? 3.973 19.609 30.438 1 72.12 413 LYS A C 1
ATOM 3111 O O . LYS A 1 413 ? 3.254 20.375 31.078 1 72.12 413 LYS A O 1
ATOM 3116 N N . PRO A 1 414 ? 4.789 18.703 30.828 1 61.34 414 PRO A N 1
ATOM 3117 C CA . PRO A 1 414 ? 5.164 19.031 32.188 1 61.34 414 PRO A CA 1
ATOM 3118 C C . PRO A 1 414 ? 5.746 20.438 32.312 1 61.34 414 PRO A C 1
ATOM 3120 O O . PRO A 1 414 ? 6.23 21 31.328 1 61.34 414 PRO A O 1
ATOM 3123 N N . LYS A 1 415 ? 5.566 21.031 33.438 1 59.34 415 LYS A N 1
ATOM 3124 C CA . LYS A 1 415 ? 6.203 22.312 33.719 1 59.34 415 LYS A CA 1
ATOM 3125 C C . LYS A 1 415 ? 7.691 22.281 33.406 1 59.34 415 LYS A C 1
ATOM 3127 O O . LYS A 1 415 ? 8.359 21.281 33.625 1 59.34 415 LYS A O 1
ATOM 3132 N N . PRO A 1 416 ? 8.07 23.312 32.5 1 59.31 416 PRO A N 1
ATOM 3133 C CA . PRO A 1 416 ? 9.484 23.344 32.156 1 59.31 416 PRO A CA 1
ATOM 3134 C C . PRO A 1 416 ? 10.406 23.109 33.344 1 59.31 416 PRO A C 1
ATOM 3136 O O . PRO A 1 416 ? 10.148 23.625 34.438 1 59.31 416 PRO A O 1
ATOM 3139 N N . THR A 1 417 ? 11.203 22.062 33.219 1 61.81 417 THR A N 1
ATOM 3140 C CA . THR A 1 417 ? 12.219 21.875 34.25 1 61.81 417 THR A CA 1
ATOM 3141 C C . THR A 1 417 ? 13.055 23.125 34.438 1 61.81 417 THR A C 1
ATOM 3143 O O . THR A 1 417 ? 13.492 23.734 33.438 1 61.81 417 THR A O 1
ATOM 3146 N N . PRO A 1 418 ? 13.062 23.578 35.625 1 63.03 418 PRO A N 1
ATOM 3147 C CA . PRO A 1 418 ? 13.906 24.766 35.844 1 63.03 418 PRO A CA 1
ATOM 3148 C C . PRO A 1 418 ? 15.305 24.609 35.25 1 63.03 418 PRO A C 1
ATOM 3150 O O . PRO A 1 418 ? 15.875 23.516 35.281 1 63.03 418 PRO A O 1
ATOM 3153 N N . LEU A 1 419 ? 15.633 25.609 34.5 1 65.25 419 LEU A N 1
ATOM 3154 C CA . LEU A 1 419 ? 16.984 25.625 33.938 1 65.25 419 LEU A CA 1
ATOM 3155 C C . LEU A 1 419 ? 18.016 25.391 35.031 1 65.25 419 LEU A C 1
ATOM 3157 O O . LEU A 1 419 ? 17.875 25.906 36.156 1 65.25 419 LEU A O 1
ATOM 3161 N N . ILE A 1 420 ? 18.812 24.375 34.875 1 63 420 ILE A N 1
ATOM 3162 C CA . ILE A 1 420 ? 19.906 24.172 35.812 1 63 420 ILE A CA 1
ATOM 3163 C C . ILE A 1 420 ? 20.734 25.453 35.969 1 63 420 ILE A C 1
ATOM 3165 O O . ILE A 1 420 ? 21.094 26.078 34.969 1 63 420 ILE A O 1
ATOM 3169 N N . GLU A 1 421 ? 20.781 25.828 37.188 1 70.06 421 GLU A N 1
ATOM 3170 C CA . GLU A 1 421 ? 21.625 26.984 37.531 1 70.06 421 GLU A CA 1
ATOM 3171 C C . GLU A 1 421 ? 23.094 26.641 37.406 1 70.06 421 GLU A C 1
ATOM 3173 O O . GLU A 1 421 ? 23.5 25.5 37.594 1 70.06 421 GLU A O 1
ATOM 3178 N N . GLY A 1 422 ? 23.938 27.453 36.625 1 75.25 422 GLY A N 1
ATOM 3179 C CA . GLY A 1 422 ? 25.375 27.266 36.5 1 75.25 422 GLY A CA 1
ATOM 3180 C C . GLY A 1 422 ? 25.828 27.125 35.031 1 75.25 422 GLY A C 1
ATOM 3181 O O . GLY A 1 422 ? 25 27 34.125 1 75.25 422 GLY A O 1
ATOM 3182 N N . LEU A 1 423 ? 27.031 27.141 34.969 1 80.75 423 LEU A N 1
ATOM 3183 C CA . LEU A 1 423 ? 27.672 27 33.656 1 80.75 423 LEU A CA 1
ATOM 3184 C C . LEU A 1 423 ? 27.547 25.578 33.125 1 80.75 423 LEU A C 1
ATOM 3186 O O . LEU A 1 423 ? 27.828 24.625 33.875 1 80.75 423 LEU A O 1
ATOM 3190 N N . LYS A 1 424 ? 26.859 25.406 31.984 1 83.81 424 LYS A N 1
ATOM 3191 C CA . LYS A 1 424 ? 26.703 24.094 31.328 1 83.81 424 LYS A CA 1
ATOM 3192 C C . LYS A 1 424 ? 27.344 24.094 29.953 1 83.81 424 LYS A C 1
ATOM 3194 O O . LYS A 1 424 ? 27.219 25.062 29.203 1 83.81 424 LYS A O 1
ATOM 3199 N N . ILE A 1 425 ? 28.109 22.984 29.734 1 85.25 425 ILE A N 1
ATOM 3200 C CA . ILE A 1 425 ? 28.688 22.812 28.406 1 85.25 425 ILE A CA 1
ATOM 3201 C C . ILE A 1 425 ? 27.688 22.062 27.516 1 85.25 425 ILE A C 1
ATOM 3203 O O . ILE A 1 425 ? 27.125 21.047 27.906 1 85.25 425 ILE A O 1
ATOM 3207 N N . PHE A 1 426 ? 27.438 22.656 26.438 1 87.25 426 PHE A N 1
ATOM 3208 C CA . PHE A 1 426 ? 26.641 22.016 25.391 1 87.25 426 PHE A CA 1
ATOM 3209 C C . PHE A 1 426 ? 27.484 21.719 24.156 1 87.25 426 PHE A C 1
ATOM 3211 O O . PHE A 1 426 ? 28.031 22.641 23.547 1 87.25 426 PHE A O 1
ATOM 3218 N N . ALA A 1 427 ? 27.578 20.422 23.922 1 87.19 427 ALA A N 1
ATOM 3219 C CA . ALA A 1 427 ? 28.375 20 22.766 1 87.19 427 ALA A CA 1
ATOM 3220 C C . ALA A 1 427 ? 27.469 19.484 21.641 1 87.19 427 ALA A C 1
ATOM 3222 O O . ALA A 1 427 ? 26.406 18.922 21.906 1 87.19 427 ALA A O 1
ATOM 3223 N N . HIS A 1 428 ? 27.891 19.859 20.438 1 86.56 428 HIS A N 1
ATOM 3224 C CA . HIS A 1 428 ? 27.172 19.375 19.266 1 86.56 428 HIS A CA 1
ATOM 3225 C C . HIS A 1 428 ? 28.125 19.094 18.109 1 86.56 428 HIS A C 1
ATOM 3227 O O . HIS A 1 428 ? 29.25 19.578 18.094 1 86.56 428 HIS A O 1
ATOM 3233 N N . SER A 1 429 ? 27.734 18.172 17.312 1 85.31 429 SER A N 1
ATOM 3234 C CA . SER A 1 429 ? 28.484 17.906 16.078 1 85.31 429 SER A CA 1
ATOM 3235 C C . SER A 1 429 ? 27.594 18.031 14.852 1 85.31 429 SER A C 1
ATOM 3237 O O . SER A 1 429 ? 26.375 17.984 14.953 1 85.31 429 SER A O 1
ATOM 3239 N N . GLY A 1 430 ? 28.219 18.375 13.773 1 84 430 GLY A N 1
ATOM 3240 C CA . GLY A 1 430 ? 27.5 18.531 12.508 1 84 430 GLY A CA 1
ATOM 3241 C C . GLY A 1 430 ? 28.375 18.281 11.297 1 84 430 GLY A C 1
ATOM 3242 O O . GLY A 1 430 ? 29.594 18.062 11.43 1 84 430 GLY A O 1
ATOM 3243 N N . ARG A 1 431 ? 27.828 18.25 10.203 1 81.69 431 ARG A N 1
ATOM 3244 C CA . ARG A 1 431 ? 28.547 17.969 8.961 1 81.69 431 ARG A CA 1
ATOM 3245 C C . ARG A 1 431 ? 29.297 19.203 8.477 1 81.69 431 ARG A C 1
ATOM 3247 O O . ARG A 1 431 ? 30.281 19.094 7.762 1 81.69 431 ARG A O 1
ATOM 3254 N N . THR A 1 432 ? 28.703 20.344 8.789 1 85.19 432 THR A N 1
ATOM 3255 C CA . THR A 1 432 ? 29.328 21.609 8.414 1 85.19 432 THR A CA 1
ATOM 3256 C C . THR A 1 432 ? 29.547 22.484 9.641 1 85.19 432 THR A C 1
ATOM 3258 O O . THR A 1 432 ? 28.906 22.297 10.672 1 85.19 432 THR A O 1
ATOM 3261 N N . GLU A 1 433 ? 30.453 23.359 9.43 1 89.31 433 GLU A N 1
ATOM 3262 C CA . GLU A 1 433 ? 30.703 24.328 10.492 1 89.31 433 GLU A CA 1
ATOM 3263 C C . GLU A 1 433 ? 29.453 25.156 10.773 1 89.31 433 GLU A C 1
ATOM 3265 O O . GLU A 1 433 ? 29.141 25.438 11.93 1 89.31 433 GLU A O 1
ATOM 3270 N N . GLU A 1 434 ? 28.828 25.484 9.727 1 88.56 434 GLU A N 1
ATOM 3271 C CA . GLU A 1 434 ? 27.625 26.297 9.844 1 88.56 434 GLU A CA 1
ATOM 3272 C C . GLU A 1 434 ? 26.547 25.578 10.633 1 88.56 434 GLU A C 1
ATOM 3274 O O . GLU A 1 434 ? 25.844 26.188 11.445 1 88.56 434 GLU A O 1
ATOM 3279 N N . ALA A 1 435 ? 26.406 24.344 10.43 1 87 435 ALA A N 1
ATOM 3280 C CA . ALA A 1 435 ? 25.391 23.547 11.117 1 87 435 ALA A CA 1
ATOM 3281 C C . ALA A 1 435 ? 25.656 23.516 12.625 1 87 435 ALA A C 1
ATOM 3283 O O . ALA A 1 435 ? 24.719 23.594 13.422 1 87 435 ALA A O 1
ATOM 3284 N N . VAL A 1 436 ? 26.875 23.375 12.984 1 88 436 VAL A N 1
ATOM 3285 C CA . VAL A 1 436 ? 27.25 23.359 14.398 1 88 436 VAL A CA 1
ATOM 3286 C C . VAL A 1 436 ? 26.984 24.734 15.008 1 88 436 VAL A C 1
ATOM 3288 O O . VAL A 1 436 ? 26.406 24.844 16.094 1 88 436 VAL A O 1
ATOM 3291 N N . ASP A 1 437 ? 27.344 25.656 14.219 1 90.38 437 ASP A N 1
ATOM 3292 C CA . ASP A 1 437 ? 27.203 27.031 14.695 1 90.38 437 ASP A CA 1
ATOM 3293 C C . ASP A 1 437 ? 25.734 27.375 14.945 1 90.38 437 ASP A C 1
ATOM 3295 O O . ASP A 1 437 ? 25.391 27.938 15.992 1 90.38 437 ASP A O 1
ATOM 3299 N N . VAL A 1 438 ? 24.922 27 14.016 1 86.94 438 VAL A N 1
ATOM 3300 C CA . VAL A 1 438 ? 23.5 27.297 14.102 1 86.94 438 VAL A CA 1
ATOM 3301 C C . VAL A 1 438 ? 22.875 26.578 15.297 1 86.94 438 VAL A C 1
ATOM 3303 O O . VAL A 1 438 ? 22.062 27.156 16.031 1 86.94 438 VAL A O 1
ATOM 3306 N N . THR A 1 439 ? 23.25 25.422 15.453 1 86.44 439 THR A N 1
ATOM 3307 C CA . THR A 1 439 ? 22.719 24.625 16.547 1 86.44 439 THR A CA 1
ATOM 3308 C C . THR A 1 439 ? 23.156 25.188 17.906 1 86.44 439 THR A C 1
ATOM 3310 O O . THR A 1 439 ? 22.344 25.312 18.828 1 86.44 439 THR A O 1
ATOM 3313 N N . LEU A 1 440 ? 24.422 25.5 18.031 1 87.44 440 LEU A N 1
ATOM 3314 C CA . LEU A 1 440 ? 24.938 26.047 19.266 1 87.44 440 LEU A CA 1
ATOM 3315 C C . LEU A 1 440 ? 24.281 27.391 19.594 1 87.44 440 LEU A C 1
ATOM 3317 O O . LEU A 1 440 ? 23.906 27.641 20.734 1 87.44 440 LEU A O 1
ATOM 3321 N N . LYS A 1 441 ? 24.062 28.125 18.547 1 86.94 441 LYS A N 1
ATOM 3322 C CA . LYS A 1 441 ? 23.406 29.422 18.719 1 86.94 441 LYS A CA 1
ATOM 3323 C C . LYS A 1 441 ? 21.969 29.234 19.219 1 86.94 441 LYS A C 1
ATOM 3325 O O . LYS A 1 441 ? 21.516 29.969 20.094 1 86.94 441 LYS A O 1
ATOM 3330 N N . CYS A 1 442 ? 21.359 28.312 18.625 1 84.25 442 CYS A N 1
ATOM 3331 C CA . CYS A 1 442 ? 19.984 28.031 19.016 1 84.25 442 CYS A CA 1
ATOM 3332 C C . CYS A 1 442 ? 19.922 27.609 20.484 1 84.25 442 CYS A C 1
ATOM 3334 O O . CYS A 1 442 ? 19 28 21.203 1 84.25 442 CYS A O 1
ATOM 3336 N N . MET A 1 443 ? 20.859 26.859 20.875 1 84.12 443 MET A N 1
ATOM 3337 C CA . MET A 1 443 ? 20.875 26.375 22.25 1 84.12 443 MET A CA 1
ATOM 3338 C C . MET A 1 443 ? 21.188 27.5 23.219 1 84.12 443 MET A C 1
ATOM 3340 O O . MET A 1 443 ? 20.703 27.5 24.359 1 84.12 443 MET A O 1
ATOM 3344 N N . GLU A 1 444 ? 21.938 28.406 22.781 1 84.62 444 GLU A N 1
ATOM 3345 C CA . GLU A 1 444 ? 22.266 29.578 23.594 1 84.62 444 GLU A CA 1
ATOM 3346 C C . GLU A 1 444 ? 21.016 30.422 23.844 1 84.62 444 GLU A C 1
ATOM 3348 O O . GLU A 1 444 ? 20.844 30.984 24.938 1 84.62 444 GLU A O 1
ATOM 3353 N N . GLU A 1 445 ? 20.25 30.391 22.828 1 80.25 445 GLU A N 1
ATOM 3354 C CA . GLU A 1 445 ? 19.109 31.281 22.859 1 80.25 445 GLU A CA 1
ATOM 3355 C C . GLU A 1 445 ? 17.906 30.609 23.531 1 80.25 445 GLU A C 1
ATOM 3357 O O . GLU A 1 445 ? 17.016 31.297 24.031 1 80.25 445 GLU A O 1
ATOM 3362 N N . THR A 1 446 ? 17.984 29.344 23.516 1 76.69 446 THR A N 1
ATOM 3363 C CA . THR A 1 446 ? 16.844 28.609 24.031 1 76.69 446 THR A CA 1
ATOM 3364 C C . THR A 1 446 ? 17.031 28.266 25.516 1 76.69 446 THR A C 1
ATOM 3366 O O . THR A 1 446 ? 18.047 27.688 25.891 1 76.69 446 THR A O 1
ATOM 3369 N N . LYS A 1 447 ? 16.141 28.75 26.328 1 74.19 447 LYS A N 1
ATOM 3370 C CA . LYS A 1 447 ? 16.172 28.453 27.75 1 74.19 447 LYS A CA 1
ATOM 3371 C C . LYS A 1 447 ? 15.266 27.266 28.094 1 74.19 447 LYS A C 1
ATOM 3373 O O . LYS A 1 447 ? 14.352 27.406 28.906 1 74.19 447 LYS A O 1
ATOM 3378 N N . ASP A 1 448 ? 15.422 26.203 27.359 1 76 448 ASP A N 1
ATOM 3379 C CA . ASP A 1 448 ? 14.648 24.969 27.531 1 76 448 ASP A CA 1
ATOM 3380 C C . ASP A 1 448 ? 15.547 23.812 27.938 1 76 448 ASP A C 1
ATOM 3382 O O . ASP A 1 448 ? 16.219 23.219 27.094 1 76 448 ASP A O 1
ATOM 3386 N N . GLN A 1 449 ? 15.461 23.516 29.188 1 74.88 449 GLN A N 1
ATOM 3387 C CA . GLN A 1 449 ? 16.328 22.469 29.734 1 74.88 449 GLN A CA 1
ATOM 3388 C C . GLN A 1 449 ? 16.062 21.125 29.062 1 74.88 449 GLN A C 1
ATOM 3390 O O . GLN A 1 449 ? 16.984 20.359 28.797 1 74.88 449 GLN A O 1
ATOM 3395 N N . ASP A 1 450 ? 14.898 20.922 28.828 1 74.06 450 ASP A N 1
ATOM 3396 C CA . ASP A 1 450 ? 14.547 19.641 28.203 1 74.06 450 ASP A CA 1
ATOM 3397 C C . ASP A 1 450 ? 15.141 19.531 26.812 1 74.06 450 ASP A C 1
ATOM 3399 O O . ASP A 1 450 ? 15.609 18.453 26.422 1 74.06 450 ASP A O 1
ATOM 3403 N N . LEU A 1 451 ? 15.07 20.609 26.172 1 78.69 451 LEU A N 1
ATOM 3404 C CA . LEU A 1 451 ? 15.664 20.625 24.844 1 78.69 451 LEU A CA 1
ATOM 3405 C C . LEU A 1 451 ? 17.172 20.438 24.922 1 78.69 451 LEU A C 1
ATOM 3407 O O . LEU A 1 451 ? 17.75 19.719 24.094 1 78.69 451 LEU A O 1
ATOM 3411 N N . HIS A 1 452 ? 17.75 21.062 25.875 1 77.25 452 HIS A N 1
ATOM 3412 C CA . HIS A 1 452 ? 19.188 20.922 26.062 1 77.25 452 HIS A CA 1
ATOM 3413 C C . HIS A 1 452 ? 19.562 19.469 26.312 1 77.25 452 HIS A C 1
ATOM 3415 O O . HIS A 1 452 ? 20.531 18.969 25.734 1 77.25 452 HIS A O 1
ATOM 3421 N N . GLU A 1 453 ? 18.797 18.891 27.125 1 76.06 453 GLU A N 1
ATOM 3422 C CA . GLU A 1 453 ? 19.062 17.5 27.469 1 76.06 453 GLU A CA 1
ATOM 3423 C C . GLU A 1 453 ? 18.844 16.578 26.281 1 76.06 453 GLU A C 1
ATOM 3425 O O . GLU A 1 453 ? 19.609 15.633 26.062 1 76.06 453 GLU A O 1
ATOM 3430 N N . LEU A 1 454 ? 17.859 16.906 25.672 1 77.75 454 LEU A N 1
ATOM 3431 C CA . LEU A 1 454 ? 17.531 16.094 24.5 1 77.75 454 LEU A CA 1
ATOM 3432 C C . LEU A 1 454 ? 18.641 16.172 23.469 1 77.75 454 LEU A C 1
ATOM 3434 O O . LEU A 1 454 ? 19.062 15.148 22.906 1 77.75 454 LEU A O 1
ATOM 3438 N N . MET A 1 455 ? 19.078 17.328 23.203 1 80.31 455 MET A N 1
ATOM 3439 C CA . MET A 1 455 ? 20.094 17.562 22.188 1 80.31 455 MET A CA 1
ATOM 3440 C C . MET A 1 455 ? 21.453 17.016 22.656 1 80.31 455 MET A C 1
ATOM 3442 O O . MET A 1 455 ? 22.234 16.547 21.828 1 80.31 455 MET A O 1
ATOM 3446 N N . ALA A 1 456 ? 21.672 17.125 23.922 1 75.25 456 ALA A N 1
ATOM 3447 C CA . ALA A 1 456 ? 22.922 16.609 24.469 1 75.25 456 ALA A CA 1
ATOM 3448 C C . ALA A 1 456 ? 23 15.094 24.312 1 75.25 456 ALA A C 1
ATOM 3450 O O . ALA A 1 456 ? 24.094 14.547 24.109 1 75.25 456 ALA A O 1
ATOM 3451 N N . ASP A 1 457 ? 21.922 14.531 24.375 1 75.38 457 ASP A N 1
ATOM 3452 C CA . ASP A 1 457 ? 21.875 13.078 24.234 1 75.38 457 ASP A CA 1
ATOM 3453 C C . ASP A 1 457 ? 22.234 12.648 22.797 1 75.38 457 ASP A C 1
ATOM 3455 O O . ASP A 1 457 ? 22.688 11.523 22.578 1 75.38 457 ASP A O 1
ATOM 3459 N N . LEU A 1 458 ? 22.062 13.492 21.938 1 74.19 458 LEU A N 1
ATOM 3460 C CA . LEU A 1 458 ? 22.281 13.172 20.531 1 74.19 458 LEU A CA 1
ATOM 3461 C C . LEU A 1 458 ? 23.781 13.086 20.219 1 74.19 458 LEU A C 1
ATOM 3463 O O . LEU A 1 458 ? 24.188 12.375 19.281 1 74.19 458 LEU A O 1
ATOM 3467 N N . ILE A 1 459 ? 24.547 13.828 20.938 1 66.94 459 ILE A N 1
ATOM 3468 C CA . ILE A 1 459 ? 25.969 13.914 20.641 1 66.94 459 ILE A CA 1
ATOM 3469 C C . ILE A 1 459 ? 26.688 12.711 21.234 1 66.94 459 ILE A C 1
ATOM 3471 O O . ILE A 1 459 ? 27.781 12.359 20.781 1 66.94 459 ILE A O 1
ATOM 3475 N N . ASN A 1 460 ? 26.125 12.141 22.172 1 64.5 460 ASN A N 1
ATOM 3476 C CA . ASN A 1 460 ? 26.812 11.062 22.875 1 64.5 460 ASN A CA 1
ATOM 3477 C C . ASN A 1 460 ? 27.047 9.867 21.953 1 64.5 460 ASN A C 1
ATOM 3479 O O . ASN A 1 460 ? 27.781 8.938 22.312 1 64.5 460 ASN A O 1
ATOM 3483 N N . ASN A 1 461 ? 26.547 9.992 20.797 1 61.09 461 ASN A N 1
ATOM 3484 C CA . ASN A 1 461 ? 26.781 8.883 19.875 1 61.09 461 ASN A CA 1
ATOM 3485 C C . ASN A 1 461 ? 27.406 9.352 18.562 1 61.09 461 ASN A C 1
ATOM 3487 O O . ASN A 1 461 ? 27.062 10.422 18.062 1 61.09 461 ASN A O 1
ATOM 3491 N N . PRO A 1 462 ? 28.562 8.695 18.281 1 59.56 462 PRO A N 1
ATOM 3492 C CA . PRO A 1 462 ? 29.203 9.078 17.016 1 59.56 462 PRO A CA 1
ATOM 3493 C C . PRO A 1 462 ? 28.219 9.125 15.852 1 59.56 462 PRO A C 1
ATOM 3495 O O . PRO A 1 462 ? 27.406 8.203 15.688 1 59.56 462 PRO A O 1
ATOM 3498 N N . GLN A 1 463 ? 28.078 10.32 15.398 1 64.25 463 GLN A N 1
ATOM 3499 C CA . GLN A 1 463 ? 27.25 10.461 14.211 1 64.25 463 GLN A CA 1
ATOM 3500 C C . GLN A 1 463 ? 28.094 10.414 12.938 1 64.25 463 GLN A C 1
ATOM 3502 O O . GLN A 1 463 ? 28.969 11.25 12.742 1 64.25 463 GLN A O 1
ATOM 3507 N N . ALA A 1 464 ? 27.875 9.367 12.203 1 65.56 464 ALA A N 1
ATOM 3508 C CA . ALA A 1 464 ? 28.609 9.219 10.945 1 65.56 464 ALA A CA 1
ATOM 3509 C C . ALA A 1 464 ? 28.391 10.438 10.039 1 65.56 464 ALA A C 1
ATOM 3511 O O . ALA A 1 464 ? 27.266 10.922 9.898 1 65.56 464 ALA A O 1
ATOM 3512 N N . GLY A 1 465 ? 29.484 11.078 9.672 1 71 465 GLY A N 1
ATOM 3513 C CA . GLY A 1 465 ? 29.422 12.164 8.711 1 71 465 GLY A CA 1
ATOM 3514 C C . GLY A 1 465 ? 29.531 13.539 9.352 1 71 465 GLY A C 1
ATOM 3515 O O . GLY A 1 465 ? 29.562 14.555 8.656 1 71 465 GLY A O 1
ATOM 3516 N N . HIS A 1 466 ? 29.516 13.492 10.656 1 79.31 466 HIS A N 1
ATOM 3517 C CA . HIS A 1 466 ? 29.719 14.766 11.328 1 79.31 466 HIS A CA 1
ATOM 3518 C C . HIS A 1 466 ? 31.203 15.102 11.43 1 79.31 466 HIS A C 1
ATOM 3520 O O . HIS A 1 466 ? 31.906 14.586 12.305 1 79.31 466 HIS A O 1
ATOM 3526 N N . TYR A 1 467 ? 31.609 15.984 10.625 1 81.38 467 TYR A N 1
ATOM 3527 C CA . TYR A 1 467 ? 33.031 16.312 10.531 1 81.38 467 TYR A CA 1
ATOM 3528 C C . TYR A 1 467 ? 33.406 17.453 11.469 1 81.38 467 TYR A C 1
ATOM 3530 O O . TYR A 1 467 ? 34.562 17.688 11.742 1 81.38 467 TYR A O 1
ATOM 3538 N N . TYR A 1 468 ? 32.406 18.125 11.883 1 87.31 468 TYR A N 1
ATOM 3539 C CA . TYR A 1 468 ? 32.625 19.281 12.727 1 87.31 468 TYR A CA 1
ATOM 3540 C C . TYR A 1 468 ? 32.062 19.078 14.125 1 87.31 468 TYR A C 1
ATOM 3542 O O . TYR A 1 468 ? 31.016 18.422 14.273 1 87.31 468 TYR A O 1
ATOM 3550 N N . ARG A 1 469 ? 32.781 19.531 15.039 1 89.25 469 ARG A N 1
ATOM 3551 C CA . ARG A 1 469 ? 32.312 19.5 16.422 1 89.25 469 ARG A CA 1
ATOM 3552 C C . ARG A 1 469 ? 32.562 20.828 17.109 1 89.25 469 ARG A C 1
ATOM 3554 O O . ARG A 1 469 ? 33.469 21.578 16.766 1 89.25 469 ARG A O 1
ATOM 3561 N N . GLY A 1 470 ? 31.625 21.109 17.984 1 89.56 470 GLY A N 1
ATOM 3562 C CA . GLY A 1 470 ? 31.75 22.344 18.734 1 89.56 470 GLY A CA 1
ATOM 3563 C C . GLY A 1 470 ? 31.016 22.312 20.062 1 89.56 470 GLY A C 1
ATOM 3564 O O . GLY A 1 470 ? 30.359 21.328 20.391 1 89.56 470 GLY A O 1
ATOM 3565 N N . TYR A 1 471 ? 31.344 23.281 20.844 1 90.81 471 TYR A N 1
ATOM 3566 C CA . TYR A 1 471 ? 30.641 23.422 22.125 1 90.81 471 TYR A CA 1
ATOM 3567 C C . TYR A 1 471 ? 30.391 24.891 22.438 1 90.81 471 TYR A C 1
ATOM 3569 O O . TYR A 1 471 ? 30.984 25.781 21.828 1 90.81 471 TYR A O 1
ATOM 3577 N N . THR A 1 472 ? 29.391 25.078 23.203 1 90.19 472 THR A N 1
ATOM 3578 C CA . THR A 1 472 ? 29.125 26.391 23.781 1 90.19 472 THR A CA 1
ATOM 3579 C C . THR A 1 472 ? 28.844 26.297 25.266 1 90.19 472 THR A C 1
ATOM 3581 O O . THR A 1 472 ? 28.656 25.188 25.797 1 90.19 472 THR A O 1
ATOM 3584 N N . LEU A 1 473 ? 29.062 27.375 25.953 1 87.31 473 LEU A N 1
ATOM 3585 C CA . LEU A 1 473 ? 28.719 27.453 27.359 1 87.31 473 LEU A CA 1
ATOM 3586 C C . LEU A 1 473 ? 27.344 28.094 27.547 1 87.31 473 LEU A C 1
ATOM 3588 O O . LEU A 1 473 ? 27.078 29.172 27 1 87.31 473 LEU A O 1
ATOM 3592 N N . LEU A 1 474 ? 26.516 27.344 28.219 1 86.31 474 LEU A N 1
ATOM 3593 C CA . LEU A 1 474 ? 25.188 27.859 28.516 1 86.31 474 LEU A CA 1
ATOM 3594 C C . LEU A 1 474 ? 25.156 28.516 29.891 1 86.31 474 LEU A C 1
ATOM 3596 O O . LEU A 1 474 ? 25.875 28.109 30.797 1 86.31 474 LEU A O 1
ATOM 3600 N N . ASN A 1 475 ? 24.312 29.516 30.078 1 79.5 475 ASN A N 1
ATOM 3601 C CA . ASN A 1 475 ? 24.094 30.219 31.328 1 79.5 475 ASN A CA 1
ATOM 3602 C C . ASN A 1 475 ? 25.328 31.062 31.719 1 79.5 475 ASN A C 1
ATOM 3604 O O . ASN A 1 475 ? 25.641 31.172 32.906 1 79.5 475 ASN A O 1
ATOM 3608 N N . GLY A 1 476 ? 26.156 31.422 30.906 1 75.94 476 GLY A N 1
ATOM 3609 C CA . GLY A 1 476 ? 27.312 32.25 31.141 1 75.94 476 GLY A CA 1
ATOM 3610 C C . GLY A 1 476 ? 27.719 33.062 29.922 1 75.94 476 GLY A C 1
ATOM 3611 O O . GLY A 1 476 ? 26.891 33.312 29.047 1 75.94 476 GLY A O 1
ATOM 3612 N N . GLU A 1 477 ? 29 33.531 30.047 1 78.19 477 GLU A N 1
ATOM 3613 C CA . GLU A 1 477 ? 29.531 34.219 28.875 1 78.19 477 GLU A CA 1
ATOM 3614 C C . GLU A 1 477 ? 29.641 33.281 27.672 1 78.19 477 GLU A C 1
ATOM 3616 O O . GLU A 1 477 ? 30.016 32.125 27.828 1 78.19 477 GLU A O 1
ATOM 3621 N N . THR A 1 478 ? 29.062 33.812 26.562 1 78.62 478 THR A N 1
ATOM 3622 C CA . THR A 1 478 ? 29.047 33 25.359 1 78.62 478 THR A CA 1
ATOM 3623 C C . THR A 1 478 ? 30.469 32.688 24.891 1 78.62 478 THR A C 1
ATOM 3625 O O . THR A 1 478 ? 31.234 33.625 24.609 1 78.62 478 THR A O 1
ATOM 3628 N N . VAL A 1 479 ? 30.875 31.516 25.016 1 84.56 479 VAL A N 1
ATOM 3629 C CA . VAL A 1 479 ? 32.094 30.969 24.438 1 84.56 479 VAL A CA 1
ATOM 3630 C C . VAL A 1 479 ? 31.781 29.828 23.484 1 84.56 479 VAL A C 1
ATOM 3632 O O . VAL A 1 479 ? 31.109 28.859 23.859 1 84.56 479 VAL A O 1
ATOM 3635 N N . ARG A 1 480 ? 32.031 30.078 22.219 1 88.88 480 ARG A N 1
ATOM 3636 C CA . ARG A 1 480 ? 31.75 29.062 21.203 1 88.88 480 ARG A CA 1
ATOM 3637 C C . ARG A 1 480 ? 33.031 28.688 20.438 1 88.88 480 ARG A C 1
ATOM 3639 O O . ARG A 1 480 ? 33.812 29.562 20.062 1 88.88 480 ARG A O 1
ATOM 3646 N N . GLU A 1 481 ? 33.281 27.438 20.391 1 90.19 481 GLU A N 1
ATOM 3647 C CA . GLU A 1 481 ? 34.375 26.922 19.562 1 90.19 481 GLU A CA 1
ATOM 3648 C C . GLU A 1 481 ? 33.906 25.797 18.641 1 90.19 481 GLU A C 1
ATOM 3650 O O . GLU A 1 481 ? 33.094 24.953 19.047 1 90.19 481 GLU A O 1
ATOM 3655 N N . ILE A 1 482 ? 34.25 25.922 17.453 1 91.62 482 ILE A N 1
ATOM 3656 C CA . ILE A 1 482 ? 33.938 24.906 16.453 1 91.62 482 ILE A CA 1
ATOM 3657 C C . ILE A 1 482 ? 35.219 24.438 15.766 1 91.62 482 ILE A C 1
ATOM 3659 O O . ILE A 1 482 ? 36.094 25.25 15.445 1 91.62 482 ILE A O 1
ATOM 3663 N N . GLN A 1 483 ? 35.5 23.141 15.68 1 86.62 483 GLN A N 1
ATOM 3664 C CA . GLN A 1 483 ? 36.625 22.562 14.992 1 86.62 483 GLN A CA 1
ATOM 3665 C C . GLN A 1 483 ? 36.188 21.516 13.961 1 86.62 483 GLN A C 1
ATOM 3667 O O . GLN A 1 483 ? 35.281 20.75 14.203 1 86.62 483 GLN A O 1
ATOM 3672 N N . MET B 1 1 ? -14.812 -35.125 16.625 1 24.42 1 MET B N 1
ATOM 3673 C CA . MET B 1 1 ? -14.008 -34.531 15.562 1 24.42 1 MET B CA 1
ATOM 3674 C C . MET B 1 1 ? -13.102 -33.438 16.109 1 24.42 1 MET B C 1
ATOM 3676 O O . MET B 1 1 ? -13.516 -32.656 16.984 1 24.42 1 MET B O 1
ATOM 3680 N N . PRO B 1 2 ? -11.867 -33.562 16.234 1 30.56 2 PRO B N 1
ATOM 3681 C CA . PRO B 1 2 ? -11.125 -32.531 16.969 1 30.56 2 PRO B CA 1
ATOM 3682 C C . PRO B 1 2 ? -11.719 -31.141 16.781 1 30.56 2 PRO B C 1
ATOM 3684 O O . PRO B 1 2 ? -12.406 -30.891 15.781 1 30.56 2 PRO B O 1
ATOM 3687 N N . SER B 1 3 ? -12.047 -30.422 17.766 1 37.88 3 SER B N 1
ATOM 3688 C CA . SER B 1 3 ? -12.609 -29.062 17.781 1 37.88 3 SER B CA 1
ATOM 3689 C C . SER B 1 3 ? -12.156 -28.266 16.562 1 37.88 3 SER B C 1
ATOM 3691 O O . SER B 1 3 ? -10.961 -28.141 16.297 1 37.88 3 SER B O 1
ATOM 3693 N N . ILE B 1 4 ? -12.617 -28.375 15.336 1 42.22 4 ILE B N 1
ATOM 3694 C CA . ILE B 1 4 ? -12.305 -27.734 14.07 1 42.22 4 ILE B CA 1
ATOM 3695 C C . ILE B 1 4 ? -11.75 -26.328 14.32 1 42.22 4 ILE B C 1
ATOM 3697 O O . ILE B 1 4 ? -12.469 -25.453 14.812 1 42.22 4 ILE B O 1
ATOM 3701 N N . ALA B 1 5 ? -10.414 -26.109 14.664 1 59.06 5 ALA B N 1
ATOM 3702 C CA . ALA B 1 5 ? -9.609 -24.922 14.922 1 59.06 5 ALA B CA 1
ATOM 3703 C C . ALA B 1 5 ? -9.945 -23.812 13.93 1 59.06 5 ALA B C 1
ATOM 3705 O O . ALA B 1 5 ? -10.305 -24.078 12.781 1 59.06 5 ALA B O 1
ATOM 3706 N N . ASP B 1 6 ? -10.422 -22.625 14.344 1 85.25 6 ASP B N 1
ATOM 3707 C CA . ASP B 1 6 ? -10.711 -21.359 13.656 1 85.25 6 ASP B CA 1
ATOM 3708 C C . ASP B 1 6 ? -9.477 -20.859 12.906 1 85.25 6 ASP B C 1
ATOM 3710 O O . ASP B 1 6 ? -8.906 -19.828 13.266 1 85.25 6 ASP B O 1
ATOM 3714 N N . GLU B 1 7 ? -9.156 -21.766 11.836 1 95.69 7 GLU B N 1
ATOM 3715 C CA . GLU B 1 7 ? -7.969 -21.453 11.039 1 95.69 7 GLU B CA 1
ATOM 3716 C C . GLU B 1 7 ? -8.32 -20.578 9.836 1 95.69 7 GLU B C 1
ATOM 3718 O O . GLU B 1 7 ? -9.477 -20.547 9.406 1 95.69 7 GLU B O 1
ATOM 3723 N N . ILE B 1 8 ? -7.383 -19.859 9.43 1 98.19 8 ILE B N 1
ATOM 3724 C CA . ILE B 1 8 ? -7.574 -19.078 8.219 1 98.19 8 ILE B CA 1
ATOM 3725 C C . ILE B 1 8 ? -7.246 -19.922 6.996 1 98.19 8 ILE B C 1
ATOM 3727 O O . ILE B 1 8 ? -6.164 -20.516 6.914 1 98.19 8 ILE B O 1
ATOM 3731 N N . VAL B 1 9 ? -8.188 -20.031 6.008 1 98.44 9 VAL B N 1
ATOM 3732 C CA . VAL B 1 9 ? -8.016 -20.953 4.887 1 98.44 9 VAL B CA 1
ATOM 3733 C C . VAL B 1 9 ? -8.234 -20.203 3.572 1 98.44 9 VAL B C 1
ATOM 3735 O O . VAL B 1 9 ? -8.906 -19.172 3.541 1 98.44 9 VAL B O 1
ATOM 3738 N N . ILE B 1 10 ? -7.574 -20.672 2.568 1 98.75 10 ILE B N 1
ATOM 3739 C CA . ILE B 1 10 ? -7.922 -20.297 1.199 1 98.75 10 ILE B CA 1
ATOM 3740 C C . ILE B 1 10 ? -9.102 -21.141 0.724 1 98.75 10 ILE B C 1
ATOM 3742 O O . ILE B 1 10 ? -8.984 -22.359 0.554 1 98.75 10 ILE B O 1
ATOM 3746 N N . SER B 1 11 ? -10.211 -20.469 0.48 1 97.62 11 SER B N 1
ATOM 3747 C CA . SER B 1 11 ? -11.414 -21.203 0.115 1 97.62 11 SER B CA 1
ATOM 3748 C C . SER B 1 11 ? -11.773 -20.984 -1.351 1 97.62 11 SER B C 1
ATOM 3750 O O . SER B 1 11 ? -12.547 -21.75 -1.928 1 97.62 11 SER B O 1
ATOM 3752 N N . GLY B 1 12 ? -11.258 -19.938 -1.915 1 98.12 12 GLY B N 1
ATOM 3753 C CA . GLY B 1 12 ? -11.469 -19.641 -3.322 1 98.12 12 GLY B CA 1
ATOM 3754 C C . GLY B 1 12 ? -10.234 -19.078 -4 1 98.12 12 GLY B C 1
ATOM 3755 O O . GLY B 1 12 ? -9.438 -18.391 -3.371 1 98.12 12 GLY B O 1
ATOM 3756 N N . ILE B 1 13 ? -10.148 -19.359 -5.316 1 98.69 13 ILE B N 1
ATOM 3757 C CA . ILE B 1 13 ? -9.008 -18.875 -6.09 1 98.69 13 ILE B CA 1
ATOM 3758 C C . ILE B 1 13 ? -9.414 -18.703 -7.551 1 98.69 13 ILE B C 1
ATOM 3760 O O . ILE B 1 13 ? -10.266 -19.438 -8.055 1 98.69 13 ILE B O 1
ATOM 3764 N N . SER B 1 14 ? -8.914 -17.688 -8.164 1 98.62 14 SER B N 1
ATOM 3765 C CA . SER B 1 14 ? -9.039 -17.438 -9.594 1 98.62 14 SER B CA 1
ATOM 3766 C C . SER B 1 14 ? -7.82 -16.703 -10.141 1 98.62 14 SER B C 1
ATOM 3768 O O . SER B 1 14 ? -7.109 -16.031 -9.391 1 98.62 14 SER B O 1
ATOM 3770 N N . ALA B 1 15 ? -7.559 -16.922 -11.445 1 98.81 15 ALA B N 1
ATOM 3771 C CA . ALA B 1 15 ? -6.363 -16.281 -11.984 1 98.81 15 ALA B CA 1
ATOM 3772 C C . ALA B 1 15 ? -6.406 -16.234 -13.508 1 98.81 15 ALA B C 1
ATOM 3774 O O . ALA B 1 15 ? -7.121 -17.016 -14.141 1 98.81 15 ALA B O 1
ATOM 3775 N N . ARG B 1 16 ? -5.805 -15.281 -14.047 1 98.75 16 ARG B N 1
ATOM 3776 C CA . ARG B 1 16 ? -5.297 -15.219 -15.414 1 98.75 16 ARG B CA 1
ATOM 3777 C C . ARG B 1 16 ? -3.773 -15.195 -15.43 1 98.75 16 ARG B C 1
ATOM 3779 O O . ARG B 1 16 ? -3.154 -14.352 -14.781 1 98.75 16 ARG B O 1
ATOM 3786 N N . LEU B 1 17 ? -3.217 -16.172 -16.031 1 98.81 17 LEU B N 1
ATOM 3787 C CA . LEU B 1 17 ? -1.767 -16.312 -16.109 1 98.81 17 LEU B CA 1
ATOM 3788 C C . LEU B 1 17 ? -1.305 -16.453 -17.562 1 98.81 17 LEU B C 1
ATOM 3790 O O . LEU B 1 17 ? -2.129 -16.547 -18.469 1 98.81 17 LEU B O 1
ATOM 3794 N N . PRO B 1 18 ? -0.008 -16.375 -17.797 1 98.75 18 PRO B N 1
ATOM 3795 C CA . PRO B 1 18 ? 0.428 -16.438 -19.188 1 98.75 18 PRO B CA 1
ATOM 3796 C C . PRO B 1 18 ? -0.176 -17.625 -19.953 1 98.75 18 PRO B C 1
ATOM 3798 O O . PRO B 1 18 ? -0.135 -18.75 -19.469 1 98.75 18 PRO B O 1
ATOM 3801 N N . GLU B 1 19 ? -0.797 -17.312 -21.062 1 98.44 19 GLU B N 1
ATOM 3802 C CA . GLU B 1 19 ? -1.387 -18.281 -21.969 1 98.44 19 GLU B CA 1
ATOM 3803 C C . GLU B 1 19 ? -2.506 -19.062 -21.281 1 98.44 19 GLU B C 1
ATOM 3805 O O . GLU B 1 19 ? -2.885 -20.156 -21.75 1 98.44 19 GLU B O 1
ATOM 3810 N N . SER B 1 20 ? -2.996 -18.609 -20.156 1 98.5 20 SER B N 1
ATOM 3811 C CA . SER B 1 20 ? -4.004 -19.312 -19.375 1 98.5 20 SER B CA 1
ATOM 3812 C C . SER B 1 20 ? -5.121 -18.375 -18.938 1 98.5 20 SER B C 1
ATOM 3814 O O . SER B 1 20 ? -4.891 -17.453 -18.141 1 98.5 20 SER B O 1
ATOM 3816 N N . ASP B 1 21 ? -6.363 -18.625 -19.328 1 96.88 21 ASP B N 1
ATOM 3817 C CA . ASP B 1 21 ? -7.492 -17.766 -18.984 1 96.88 21 ASP B CA 1
ATOM 3818 C C . ASP B 1 21 ? -8.07 -18.141 -17.625 1 96.88 21 ASP B C 1
ATOM 3820 O O . ASP B 1 21 ? -8.891 -17.406 -17.078 1 96.88 21 ASP B O 1
ATOM 3824 N N . ASN B 1 22 ? -7.652 -19.297 -17.172 1 95.56 22 ASN B N 1
ATOM 3825 C CA . ASN B 1 22 ? -8.117 -19.781 -15.875 1 95.56 22 ASN B CA 1
ATOM 3826 C C . ASN B 1 22 ? -7.137 -20.797 -15.281 1 95.56 22 ASN B C 1
ATOM 3828 O O . ASN B 1 22 ? -6.145 -21.156 -15.922 1 95.56 22 ASN B O 1
ATOM 3832 N N . LEU B 1 23 ? -7.43 -21.297 -14.125 1 96.88 23 LEU B N 1
ATOM 3833 C CA . LEU B 1 23 ? -6.516 -22.172 -13.391 1 96.88 23 LEU B CA 1
ATOM 3834 C C . LEU B 1 23 ? -6.469 -23.562 -14.008 1 96.88 23 LEU B C 1
ATOM 3836 O O . LEU B 1 23 ? -5.461 -24.266 -13.898 1 96.88 23 LEU B O 1
ATOM 3840 N N . TRP B 1 24 ? -7.551 -23.922 -14.617 1 95.12 24 TRP B N 1
ATOM 3841 C CA . TRP B 1 24 ? -7.562 -25.234 -15.273 1 95.12 24 TRP B CA 1
ATOM 3842 C C . TRP B 1 24 ? -6.566 -25.281 -16.422 1 95.12 24 TRP B C 1
ATOM 3844 O O . TRP B 1 24 ? -5.797 -26.234 -16.547 1 95.12 24 TRP B O 1
ATOM 3854 N N . GLU B 1 25 ? -6.629 -24.297 -17.234 1 97.38 25 GLU B N 1
ATOM 3855 C CA . GLU B 1 25 ? -5.672 -24.203 -18.328 1 97.38 25 GLU B CA 1
ATOM 3856 C C . GLU B 1 25 ? -4.242 -24.109 -17.812 1 97.38 25 GLU B C 1
ATOM 3858 O O . GLU B 1 25 ? -3.33 -24.719 -18.375 1 97.38 25 GLU B O 1
ATOM 3863 N N . PHE B 1 26 ? -4.094 -23.359 -16.844 1 98.62 26 PHE B N 1
ATOM 3864 C CA . PHE B 1 26 ? -2.775 -23.203 -16.234 1 98.62 26 PHE B CA 1
ATOM 3865 C C . PHE B 1 26 ? -2.246 -24.547 -15.75 1 98.62 26 PHE B C 1
ATOM 3867 O O . PHE B 1 26 ? -1.081 -24.891 -15.977 1 98.62 26 PHE B O 1
ATOM 3874 N N . LYS B 1 27 ? -3.096 -25.281 -15.055 1 98.25 27 LYS B N 1
ATOM 3875 C CA . LYS B 1 27 ? -2.758 -26.609 -14.586 1 98.25 27 LYS B CA 1
ATOM 3876 C C . LYS B 1 27 ? -2.297 -27.5 -15.734 1 98.25 27 LYS B C 1
ATOM 3878 O O . LYS B 1 27 ? -1.283 -28.203 -15.625 1 98.25 27 LYS B O 1
ATOM 3883 N N . GLU B 1 28 ? -3.006 -27.422 -16.797 1 98.25 28 GLU B N 1
ATOM 3884 C CA . GLU B 1 28 ? -2.645 -28.203 -17.969 1 98.25 28 GLU B CA 1
ATOM 3885 C C . GLU B 1 28 ? -1.261 -27.828 -18.5 1 98.25 28 GLU B C 1
ATOM 3887 O O . GLU B 1 28 ? -0.443 -28.703 -18.797 1 98.25 28 GLU B O 1
ATOM 3892 N N . HIS B 1 29 ? -1.021 -26.578 -18.578 1 98.69 29 HIS B N 1
ATOM 3893 C CA . HIS B 1 29 ? 0.281 -26.125 -19.047 1 98.69 29 HIS B CA 1
ATOM 3894 C C . HIS B 1 29 ? 1.395 -26.578 -18.109 1 98.69 29 HIS B C 1
ATOM 3896 O O . HIS B 1 29 ? 2.459 -27 -18.562 1 98.69 29 HIS B O 1
ATOM 3902 N N . LEU B 1 30 ? 1.152 -26.469 -16.812 1 98.69 30 LEU B N 1
ATOM 3903 C CA . LEU B 1 30 ? 2.16 -26.844 -15.82 1 98.69 30 LEU B CA 1
ATOM 3904 C C . LEU B 1 30 ? 2.527 -28.328 -15.945 1 98.69 30 LEU B C 1
ATOM 3906 O O . LEU B 1 30 ? 3.707 -28.672 -16.047 1 98.69 30 LEU B O 1
ATOM 3910 N N . PHE B 1 31 ? 1.586 -29.203 -16.016 1 98.44 31 PHE B N 1
ATOM 3911 C CA . PHE B 1 31 ? 1.84 -30.641 -15.977 1 98.44 31 PHE B CA 1
ATOM 3912 C C . PHE B 1 31 ? 2.309 -31.156 -17.328 1 98.44 31 PHE B C 1
ATOM 3914 O O . PHE B 1 31 ? 2.961 -32.188 -17.422 1 98.44 31 PHE B O 1
ATOM 3921 N N . ASN B 1 32 ? 2.008 -30.391 -18.375 1 98.38 32 ASN B N 1
ATOM 3922 C CA . ASN B 1 32 ? 2.516 -30.75 -19.703 1 98.38 32 ASN B CA 1
ATOM 3923 C C . ASN B 1 32 ? 3.918 -30.188 -19.922 1 98.38 32 ASN B C 1
ATOM 3925 O O . ASN B 1 32 ? 4.512 -30.406 -20.984 1 98.38 32 ASN B O 1
ATOM 3929 N N . GLY B 1 33 ? 4.434 -29.453 -19.016 1 98.12 33 GLY B N 1
ATOM 3930 C CA . GLY B 1 33 ? 5.777 -28.906 -19.125 1 98.12 33 GLY B CA 1
ATOM 3931 C C . GLY B 1 33 ? 5.898 -27.797 -20.156 1 98.12 33 GLY B C 1
ATOM 3932 O O . GLY B 1 33 ? 6.945 -27.641 -20.781 1 98.12 33 GLY B O 1
ATOM 3933 N N . HIS B 1 34 ? 4.816 -27.078 -20.328 1 98.12 34 HIS B N 1
ATOM 3934 C CA . HIS B 1 34 ? 4.828 -26.016 -21.328 1 98.12 34 HIS B CA 1
ATOM 3935 C C . HIS B 1 34 ? 5.543 -24.766 -20.812 1 98.12 34 HIS B C 1
ATOM 3937 O O . HIS B 1 34 ? 5.344 -24.359 -19.656 1 98.12 34 HIS B O 1
ATOM 3943 N N . ASP B 1 35 ? 6.434 -24.219 -21.625 1 98.44 35 ASP B N 1
ATOM 3944 C CA . ASP B 1 35 ? 6.969 -22.875 -21.422 1 98.44 35 ASP B CA 1
ATOM 3945 C C . ASP B 1 35 ? 5.988 -21.812 -21.891 1 98.44 35 ASP B C 1
ATOM 3947 O O . ASP B 1 35 ? 5.785 -21.641 -23.094 1 98.44 35 ASP B O 1
ATOM 3951 N N . MET B 1 36 ? 5.43 -21.094 -20.969 1 98.75 36 MET B N 1
ATOM 3952 C CA . MET B 1 36 ? 4.336 -20.188 -21.297 1 98.75 36 MET B CA 1
ATOM 3953 C C . MET B 1 36 ? 4.871 -18.797 -21.656 1 98.75 36 MET B C 1
ATOM 3955 O O . MET B 1 36 ? 4.094 -17.875 -21.875 1 98.75 36 MET B O 1
ATOM 3959 N N . VAL B 1 37 ? 6.168 -18.625 -21.672 1 98.44 37 VAL B N 1
ATOM 3960 C CA . VAL B 1 37 ? 6.812 -17.422 -22.156 1 98.44 37 VAL B CA 1
ATOM 3961 C C . VAL B 1 37 ? 6.957 -17.484 -23.672 1 98.44 37 VAL B C 1
ATOM 3963 O O . VAL B 1 37 ? 7.609 -18.375 -24.203 1 98.44 37 VAL B O 1
ATOM 3966 N N . THR B 1 38 ? 6.387 -16.5 -24.328 1 97.94 38 THR B N 1
ATOM 3967 C CA . THR B 1 38 ? 6.266 -16.625 -25.766 1 97.94 38 THR B CA 1
ATOM 3968 C C . THR B 1 38 ? 6.961 -15.453 -26.469 1 97.94 38 THR B C 1
ATOM 3970 O O . THR B 1 38 ? 7.262 -14.438 -25.844 1 97.94 38 THR B O 1
ATOM 3973 N N . ALA B 1 39 ? 7.27 -15.656 -27.734 1 97.62 39 ALA B N 1
ATOM 3974 C CA . ALA B 1 39 ? 7.789 -14.617 -28.625 1 97.62 39 ALA B CA 1
ATOM 3975 C C . ALA B 1 39 ? 6.75 -14.219 -29.672 1 97.62 39 ALA B C 1
ATOM 3977 O O . ALA B 1 39 ? 6.52 -14.945 -30.641 1 97.62 39 ALA B O 1
ATOM 3978 N N . ASP B 1 40 ? 6.055 -13.148 -29.453 1 96.62 40 ASP B N 1
ATOM 3979 C CA . ASP B 1 40 ? 5.066 -12.602 -30.375 1 96.62 40 ASP B CA 1
ATOM 3980 C C . ASP B 1 40 ? 4.883 -11.102 -30.156 1 96.62 40 ASP B C 1
ATOM 3982 O O . ASP B 1 40 ? 5.52 -10.516 -29.266 1 96.62 40 ASP B O 1
ATOM 3986 N N . ASP B 1 41 ? 4.09 -10.477 -30.953 1 95.88 41 ASP B N 1
ATOM 3987 C CA . ASP B 1 41 ? 4.016 -9.016 -30.938 1 95.88 41 ASP B CA 1
ATOM 3988 C C . ASP B 1 41 ? 2.688 -8.539 -30.359 1 95.88 41 ASP B C 1
ATOM 3990 O O . ASP B 1 41 ? 2.197 -7.465 -30.719 1 95.88 41 ASP B O 1
ATOM 3994 N N . ARG B 1 42 ? 2.029 -9.344 -29.469 1 94.31 42 ARG B N 1
ATOM 3995 C CA . ARG B 1 42 ? 0.741 -8.984 -28.875 1 94.31 42 ARG B CA 1
ATOM 3996 C C . ARG B 1 42 ? 0.846 -7.695 -28.062 1 94.31 42 ARG B C 1
ATOM 3998 O O . ARG B 1 42 ? -0.152 -7.004 -27.859 1 94.31 42 ARG B O 1
ATOM 4005 N N . ARG B 1 43 ? 2.002 -7.289 -27.672 1 96.31 43 ARG B N 1
ATOM 4006 C CA . ARG B 1 43 ? 2.215 -6.098 -26.859 1 96.31 43 ARG B CA 1
ATOM 4007 C C . ARG B 1 43 ? 3.004 -5.043 -27.625 1 96.31 43 ARG B C 1
ATOM 4009 O O . ARG B 1 43 ? 2.516 -3.932 -27.844 1 96.31 43 ARG B O 1
ATOM 4016 N N . TRP B 1 44 ? 4.137 -5.371 -28.125 1 96.31 44 TRP B N 1
ATOM 4017 C CA . TRP B 1 44 ? 4.977 -4.52 -28.953 1 96.31 44 TRP B CA 1
ATOM 4018 C C . TRP B 1 44 ? 5.828 -5.355 -29.906 1 96.31 44 TRP B C 1
ATOM 4020 O O . TRP B 1 44 ? 5.957 -6.57 -29.734 1 96.31 44 TRP B O 1
ATOM 4030 N N . PRO B 1 45 ? 6.418 -4.727 -30.953 1 97 45 PRO B N 1
ATOM 4031 C CA . PRO B 1 45 ? 7.246 -5.48 -31.906 1 97 45 PRO B CA 1
ATOM 4032 C C . PRO B 1 45 ? 8.422 -6.176 -31.219 1 97 45 PRO B C 1
ATOM 4034 O O . PRO B 1 45 ? 9.055 -5.602 -30.328 1 97 45 PRO B O 1
ATOM 4037 N N . MET B 1 46 ? 8.68 -7.383 -31.641 1 96.12 46 MET B N 1
ATOM 4038 C CA . MET B 1 46 ? 9.766 -8.172 -31.078 1 96.12 46 MET B CA 1
ATOM 4039 C C . MET B 1 46 ? 11.102 -7.449 -31.219 1 96.12 46 MET B C 1
ATOM 4041 O O . MET B 1 46 ? 11.406 -6.926 -32.281 1 96.12 46 MET B O 1
ATOM 4045 N N . GLY B 1 47 ? 11.836 -7.359 -30.172 1 95.56 47 GLY B N 1
ATOM 4046 C CA . GLY B 1 47 ? 13.172 -6.797 -30.203 1 95.56 47 GLY B CA 1
ATOM 4047 C C . GLY B 1 47 ? 13.188 -5.281 -30.125 1 95.56 47 GLY B C 1
ATOM 4048 O O . GLY B 1 47 ? 14.25 -4.66 -30.188 1 95.56 47 GLY B O 1
ATOM 4049 N N . LEU B 1 48 ? 12.039 -4.703 -29.938 1 95.94 48 LEU B N 1
ATOM 4050 C CA . LEU B 1 48 ? 11.953 -3.25 -29.828 1 95.94 48 LEU B CA 1
ATOM 4051 C C . LEU B 1 48 ? 12.938 -2.721 -28.797 1 95.94 48 LEU B C 1
ATOM 4053 O O . LEU B 1 48 ? 13.008 -3.24 -27.672 1 95.94 48 LEU B O 1
ATOM 4057 N N . HIS B 1 49 ? 13.797 -1.687 -29.156 1 94.94 49 HIS B N 1
ATOM 4058 C CA . HIS B 1 49 ? 14.781 -1.024 -28.312 1 94.94 49 HIS B CA 1
ATOM 4059 C C . HIS B 1 49 ? 15.82 -2.018 -27.797 1 94.94 49 HIS B C 1
ATOM 4061 O O . HIS B 1 49 ? 16.438 -1.785 -26.766 1 94.94 49 HIS B O 1
ATOM 4067 N N . GLY B 1 50 ? 15.914 -3.242 -28.344 1 95 50 GLY B N 1
ATOM 4068 C CA . GLY B 1 50 ? 16.875 -4.25 -27.906 1 95 50 GLY B CA 1
ATOM 4069 C C . GLY B 1 50 ? 16.344 -5.137 -26.797 1 95 50 GLY B C 1
ATOM 4070 O O . GLY B 1 50 ? 17.094 -5.91 -26.203 1 95 50 GLY B O 1
ATOM 4071 N N . LEU B 1 51 ? 15.078 -5.098 -26.547 1 96.56 51 LEU B N 1
ATOM 4072 C CA . LEU B 1 51 ? 14.445 -5.902 -25.5 1 96.56 51 LEU B CA 1
ATOM 4073 C C . LEU B 1 51 ? 14.453 -7.379 -25.875 1 96.56 51 LEU B C 1
ATOM 4075 O O . LEU B 1 51 ? 14.43 -7.719 -27.062 1 96.56 51 LEU B O 1
ATOM 4079 N N . PRO B 1 52 ? 14.5 -8.234 -24.812 1 96.62 52 PRO B N 1
ATOM 4080 C CA . PRO B 1 52 ? 14.289 -9.648 -25.125 1 96.62 52 PRO B CA 1
ATOM 4081 C C . PRO B 1 52 ? 12.992 -9.898 -25.891 1 96.62 52 PRO B C 1
ATOM 4083 O O . PRO B 1 52 ? 11.984 -9.227 -25.641 1 96.62 52 PRO B O 1
ATOM 4086 N N . THR B 1 53 ? 13.008 -10.93 -26.719 1 97.31 53 THR B N 1
ATOM 4087 C CA . THR B 1 53 ? 11.883 -11.133 -27.641 1 97.31 53 THR B CA 1
ATOM 4088 C C . THR B 1 53 ? 10.766 -11.906 -26.953 1 97.31 53 THR B C 1
ATOM 4090 O O . THR B 1 53 ? 9.633 -11.922 -27.422 1 97.31 53 THR B O 1
ATOM 4093 N N . ARG B 1 54 ? 11.125 -12.555 -25.844 1 97.44 54 ARG B N 1
ATOM 4094 C CA . ARG B 1 54 ? 10.148 -13.406 -25.156 1 97.44 54 ARG B CA 1
ATOM 4095 C C . ARG B 1 54 ? 9.695 -12.781 -23.844 1 97.44 54 ARG B C 1
ATOM 4097 O O . ARG B 1 54 ? 10.492 -12.188 -23.125 1 97.44 54 ARG B O 1
ATOM 4104 N N . ASN B 1 55 ? 8.445 -12.836 -23.547 1 97.88 55 ASN B N 1
ATOM 4105 C CA . ASN B 1 55 ? 7.867 -12.445 -22.281 1 97.88 55 ASN B CA 1
ATOM 4106 C C . ASN B 1 55 ? 6.551 -13.172 -22.016 1 97.88 55 ASN B C 1
ATOM 4108 O O . ASN B 1 55 ? 6.035 -13.867 -22.891 1 97.88 55 ASN B O 1
ATOM 4112 N N . GLY B 1 56 ? 6.152 -13.25 -20.734 1 98.5 56 GLY B N 1
ATOM 4113 C CA . GLY B 1 56 ? 4.879 -13.867 -20.406 1 98.5 56 GLY B CA 1
ATOM 4114 C C . GLY B 1 56 ? 3.691 -12.953 -20.625 1 98.5 56 GLY B C 1
ATOM 4115 O O . GLY B 1 56 ? 3.67 -11.82 -20.141 1 98.5 56 GLY B O 1
ATOM 4116 N N . LYS B 1 57 ? 2.695 -13.422 -21.391 1 98.56 57 LYS B N 1
ATOM 4117 C CA . LYS B 1 57 ? 1.576 -12.555 -21.75 1 98.56 57 LYS B CA 1
ATOM 4118 C C . LYS B 1 57 ? 0.241 -13.25 -21.5 1 98.56 57 LYS B C 1
ATOM 4120 O O . LYS B 1 57 ? 0.105 -14.453 -21.734 1 98.56 57 LYS B O 1
ATOM 4125 N N . LEU B 1 58 ? -0.684 -12.461 -20.984 1 98.62 58 LEU B N 1
ATOM 4126 C CA . LEU B 1 58 ? -2.068 -12.922 -20.984 1 98.62 58 LEU B CA 1
ATOM 4127 C C . LEU B 1 58 ? -2.631 -12.992 -22.391 1 98.62 58 LEU B C 1
ATOM 4129 O O . LEU B 1 58 ? -2.137 -12.312 -23.297 1 98.62 58 LEU B O 1
ATOM 4133 N N . LYS B 1 59 ? -3.66 -13.766 -22.594 1 97.44 59 LYS B N 1
ATOM 4134 C CA . LYS B 1 59 ? -4.188 -14.031 -23.938 1 97.44 59 LYS B CA 1
ATOM 4135 C C . LYS B 1 59 ? -4.902 -12.812 -24.5 1 97.44 59 LYS B C 1
ATOM 4137 O O . LYS B 1 59 ? -4.602 -12.375 -25.609 1 97.44 59 LYS B O 1
ATOM 4142 N N . ASP B 1 60 ? -5.867 -12.258 -23.828 1 95.81 60 ASP B N 1
ATOM 4143 C CA . ASP B 1 60 ? -6.699 -11.164 -24.328 1 95.81 60 ASP B CA 1
ATOM 4144 C C . ASP B 1 60 ? -6.996 -10.156 -23.219 1 95.81 60 ASP B C 1
ATOM 4146 O O . ASP B 1 60 ? -7.469 -10.523 -22.141 1 95.81 60 ASP B O 1
ATOM 4150 N N . LEU B 1 61 ? -6.719 -8.891 -23.516 1 96.06 61 LEU B N 1
ATOM 4151 C CA . LEU B 1 61 ? -6.945 -7.828 -22.531 1 96.06 61 LEU B CA 1
ATOM 4152 C C . LEU B 1 61 ? -8.117 -6.945 -22.953 1 96.06 61 LEU B C 1
ATOM 4154 O O . LEU B 1 61 ? -8.469 -6 -22.25 1 96.06 61 LEU B O 1
ATOM 4158 N N . SER B 1 62 ? -8.805 -7.227 -24.031 1 93.12 62 SER B N 1
ATOM 4159 C CA . SER B 1 62 ? -9.727 -6.289 -24.656 1 93.12 62 SER B CA 1
ATOM 4160 C C . SER B 1 62 ? -11.148 -6.465 -24.125 1 93.12 62 SER B C 1
ATOM 4162 O O . SER B 1 62 ? -12.023 -5.656 -24.422 1 93.12 62 SER B O 1
ATOM 4164 N N . LYS B 1 63 ? -11.344 -7.48 -23.359 1 92.06 63 LYS B N 1
ATOM 4165 C CA . LYS B 1 63 ? -12.719 -7.793 -22.984 1 92.06 63 LYS B CA 1
ATOM 4166 C C . LYS B 1 63 ? -12.961 -7.48 -21.5 1 92.06 63 LYS B C 1
ATOM 4168 O O . LYS B 1 63 ? -12.047 -7.566 -20.688 1 92.06 63 LYS B O 1
ATOM 4173 N N . PHE B 1 64 ? -14.195 -7.047 -21.281 1 92.5 64 PHE B N 1
ATOM 4174 C CA . PHE B 1 64 ? -14.68 -6.766 -19.922 1 92.5 64 PHE B CA 1
ATOM 4175 C C . PHE B 1 64 ? -16.203 -6.797 -19.875 1 92.5 64 PHE B C 1
ATOM 4177 O O . PHE B 1 64 ? -16.859 -6.25 -20.766 1 92.5 64 PHE B O 1
ATOM 4184 N N . ASP B 1 65 ? -16.734 -7.434 -18.906 1 88.94 65 ASP B N 1
ATOM 4185 C CA . ASP B 1 65 ? -18.188 -7.465 -18.75 1 88.94 65 ASP B CA 1
ATOM 4186 C C . ASP B 1 65 ? -18.688 -6.211 -18.047 1 88.94 65 ASP B C 1
ATOM 4188 O O . ASP B 1 65 ? -19.203 -6.285 -16.922 1 88.94 65 ASP B O 1
ATOM 4192 N N . ALA B 1 66 ? -18.688 -5.18 -18.719 1 92.44 66 ALA B N 1
ATOM 4193 C CA . ALA B 1 66 ? -19 -3.871 -18.156 1 92.44 66 ALA B CA 1
ATOM 4194 C C . ALA B 1 66 ? -20.438 -3.834 -17.609 1 92.44 66 ALA B C 1
ATOM 4196 O O . ALA B 1 66 ? -20.688 -3.305 -16.531 1 92.44 66 ALA B O 1
ATOM 4197 N N . THR B 1 67 ? -21.375 -4.414 -18.312 1 88.94 67 THR B N 1
ATOM 4198 C CA . THR B 1 67 ? -22.781 -4.387 -17.938 1 88.94 67 THR B CA 1
ATOM 4199 C C . THR B 1 67 ? -23 -5.156 -16.641 1 88.94 67 THR B C 1
ATOM 4201 O O . THR B 1 67 ? -23.766 -4.715 -15.773 1 88.94 67 THR B O 1
ATOM 4204 N N . PHE B 1 68 ? -22.312 -6.246 -16.547 1 87.94 68 PHE B N 1
ATOM 4205 C CA . PHE B 1 68 ? -22.453 -7.074 -15.352 1 87.94 68 PHE B CA 1
ATOM 4206 C C . PHE B 1 68 ? -22.031 -6.309 -14.109 1 87.94 68 PHE B C 1
ATOM 4208 O O . PHE B 1 68 ? -22.672 -6.43 -13.055 1 87.94 68 PHE B O 1
ATOM 4215 N N . PHE B 1 69 ? -21.031 -5.504 -14.211 1 93 69 PHE B N 1
ATOM 4216 C CA . PHE B 1 69 ? -20.5 -4.797 -13.055 1 93 69 PHE B CA 1
ATOM 4217 C C . PHE B 1 69 ? -21.062 -3.387 -12.969 1 93 69 PHE B C 1
ATOM 4219 O O . PHE B 1 69 ? -20.594 -2.57 -12.172 1 93 69 PHE B O 1
ATOM 4226 N N . GLY B 1 70 ? -21.953 -3.059 -13.867 1 89.94 70 GLY B N 1
ATOM 4227 C CA . GLY B 1 70 ? -22.594 -1.759 -13.828 1 89.94 70 GLY B CA 1
ATOM 4228 C C . GLY B 1 70 ? -21.672 -0.616 -14.211 1 89.94 70 GLY B C 1
ATOM 4229 O O . GLY B 1 70 ? -21.781 0.479 -13.648 1 89.94 70 GLY B O 1
ATOM 4230 N N . VAL B 1 71 ? -20.75 -0.856 -15.055 1 93 71 VAL B N 1
ATOM 4231 C CA . VAL B 1 71 ? -19.812 0.167 -15.5 1 93 71 VAL B CA 1
ATOM 4232 C C . VAL B 1 71 ? -20.219 0.687 -16.875 1 93 71 VAL B C 1
ATOM 4234 O O . VAL B 1 71 ? -20.375 -0.094 -17.812 1 93 71 VAL B O 1
ATOM 4237 N N . HIS B 1 72 ? -20.391 1.979 -16.969 1 91.94 72 HIS B N 1
ATOM 4238 C CA . HIS B 1 72 ? -20.734 2.586 -18.25 1 91.94 72 HIS B CA 1
ATOM 4239 C C . HIS B 1 72 ? -19.609 2.416 -19.266 1 91.94 72 HIS B C 1
ATOM 4241 O O . HIS B 1 72 ? -18.438 2.379 -18.891 1 91.94 72 HIS B O 1
ATOM 4247 N N . ALA B 1 73 ? -19.953 2.453 -20.531 1 90.94 73 ALA B N 1
ATOM 4248 C CA . ALA B 1 73 ? -19.031 2.137 -21.609 1 90.94 73 ALA B CA 1
ATOM 4249 C C . ALA B 1 73 ? -17.844 3.098 -21.625 1 90.94 73 ALA B C 1
ATOM 4251 O O . ALA B 1 73 ? -16.703 2.682 -21.828 1 90.94 73 ALA B O 1
ATOM 4252 N N . LYS B 1 74 ? -18.109 4.336 -21.422 1 89.56 74 LYS B N 1
ATOM 4253 C CA . LYS B 1 74 ? -17.047 5.344 -21.453 1 89.56 74 LYS B CA 1
ATOM 4254 C C . LYS B 1 74 ? -16.047 5.113 -20.328 1 89.56 74 LYS B C 1
ATOM 4256 O O . LYS B 1 74 ? -14.836 5.223 -20.547 1 89.56 74 LYS B O 1
ATOM 4261 N N . GLN B 1 75 ? -16.578 4.77 -19.203 1 91.31 75 GLN B N 1
ATOM 4262 C CA . GLN B 1 75 ? -15.711 4.469 -18.062 1 91.31 75 GLN B CA 1
ATOM 4263 C C . GLN B 1 75 ? -14.945 3.168 -18.281 1 91.31 75 GLN B C 1
ATOM 4265 O O . GLN B 1 75 ? -13.758 3.08 -17.969 1 91.31 75 GLN B O 1
ATOM 4270 N N . ALA B 1 76 ? -15.602 2.189 -18.797 1 93.69 76 ALA B N 1
ATOM 4271 C CA . ALA B 1 76 ? -14.984 0.891 -19.031 1 93.69 76 ALA B CA 1
ATOM 4272 C C . ALA B 1 76 ? -13.805 1.017 -20 1 93.69 76 ALA B C 1
ATOM 4274 O O . ALA B 1 76 ? -12.789 0.33 -19.844 1 93.69 76 ALA B O 1
ATOM 4275 N N . HIS B 1 77 ? -13.945 1.864 -20.922 1 92.06 77 HIS B N 1
ATOM 4276 C CA . HIS B 1 77 ? -12.906 2.061 -21.922 1 92.06 77 HIS B CA 1
ATOM 4277 C C . HIS B 1 77 ? -11.633 2.637 -21.297 1 92.06 77 HIS B C 1
ATOM 4279 O O . HIS B 1 77 ? -10.523 2.27 -21.688 1 92.06 77 HIS B O 1
ATOM 4285 N N . SER B 1 78 ? -11.805 3.48 -20.312 1 92.69 78 SER B N 1
ATOM 4286 C CA . SER B 1 78 ? -10.68 4.172 -19.688 1 92.69 78 SER B CA 1
ATOM 4287 C C . SER B 1 78 ? -10.188 3.434 -18.453 1 92.69 78 SER B C 1
ATOM 4289 O O . SER B 1 78 ? -9.328 3.934 -17.719 1 92.69 78 SER B O 1
ATOM 4291 N N . MET B 1 79 ? -10.766 2.281 -18.25 1 96.12 79 MET B N 1
ATOM 4292 C CA . MET B 1 79 ? -10.352 1.5 -17.094 1 96.12 79 MET B CA 1
ATOM 4293 C C . MET B 1 79 ? -9.102 0.688 -17.391 1 96.12 79 MET B C 1
ATOM 4295 O O . MET B 1 79 ? -8.992 0.088 -18.469 1 96.12 79 MET B O 1
ATOM 4299 N N . ASP B 1 80 ? -8.172 0.717 -16.5 1 97.38 80 ASP B N 1
ATOM 4300 C CA . ASP B 1 80 ? -7.012 -0.165 -16.609 1 97.38 80 ASP B CA 1
ATOM 4301 C C . ASP B 1 80 ? -7.441 -1.625 -16.719 1 97.38 80 ASP B C 1
ATOM 4303 O O . ASP B 1 80 ? -8.242 -2.111 -15.914 1 97.38 80 ASP B O 1
ATOM 4307 N N . PRO B 1 81 ? -6.938 -2.387 -17.703 1 97.75 81 PRO B N 1
ATOM 4308 C CA . PRO B 1 81 ? -7.305 -3.801 -17.828 1 97.75 81 PRO B CA 1
ATOM 4309 C C . PRO B 1 81 ? -7.039 -4.586 -16.547 1 97.75 81 PRO B C 1
ATOM 4311 O O . PRO B 1 81 ? -7.746 -5.555 -16.25 1 97.75 81 PRO B O 1
ATOM 4314 N N . GLN B 1 82 ? -6.059 -4.211 -15.766 1 98.38 82 GLN B N 1
ATOM 4315 C CA . GLN B 1 82 ? -5.801 -4.859 -14.484 1 98.38 82 GLN B CA 1
ATOM 4316 C C . GLN B 1 82 ? -7.031 -4.789 -13.586 1 98.38 82 GLN B C 1
ATOM 4318 O O . GLN B 1 82 ? -7.395 -5.781 -12.945 1 98.38 82 GLN B O 1
ATOM 4323 N N . LEU B 1 83 ? -7.602 -3.6 -13.516 1 98.25 83 LEU B N 1
ATOM 4324 C CA . LEU B 1 83 ? -8.781 -3.406 -12.68 1 98.25 83 LEU B CA 1
ATOM 4325 C C . LEU B 1 83 ? -9.961 -4.227 -13.203 1 98.25 83 LEU B C 1
ATOM 4327 O O . LEU B 1 83 ? -10.688 -4.836 -12.422 1 98.25 83 LEU B O 1
ATOM 4331 N N . ARG B 1 84 ? -10.141 -4.227 -14.508 1 98.12 84 ARG B N 1
ATOM 4332 C CA . ARG B 1 84 ? -11.195 -5.023 -15.125 1 98.12 84 ARG B CA 1
ATOM 4333 C C . ARG B 1 84 ? -11.062 -6.496 -14.75 1 98.12 84 ARG B C 1
ATOM 4335 O O . ARG B 1 84 ? -12.031 -7.125 -14.312 1 98.12 84 ARG B O 1
ATOM 4342 N N . MET B 1 85 ? -9.891 -7 -14.859 1 98.25 85 MET B N 1
ATOM 4343 C CA . MET B 1 85 ? -9.648 -8.406 -14.547 1 98.25 85 MET B CA 1
ATOM 4344 C C . MET B 1 85 ? -9.852 -8.68 -13.062 1 98.25 85 MET B C 1
ATOM 4346 O O . MET B 1 85 ? -10.383 -9.727 -12.688 1 98.25 85 MET B O 1
ATOM 4350 N N . LEU B 1 86 ? -9.422 -7.754 -12.25 1 98.69 86 LEU B N 1
ATOM 4351 C CA . LEU B 1 86 ? -9.57 -7.941 -10.805 1 98.69 86 LEU B CA 1
ATOM 4352 C C . LEU B 1 86 ? -11.039 -8.07 -10.422 1 98.69 86 LEU B C 1
ATOM 4354 O O . LEU B 1 86 ? -11.391 -8.852 -9.539 1 98.69 86 LEU B O 1
ATOM 4358 N N . LE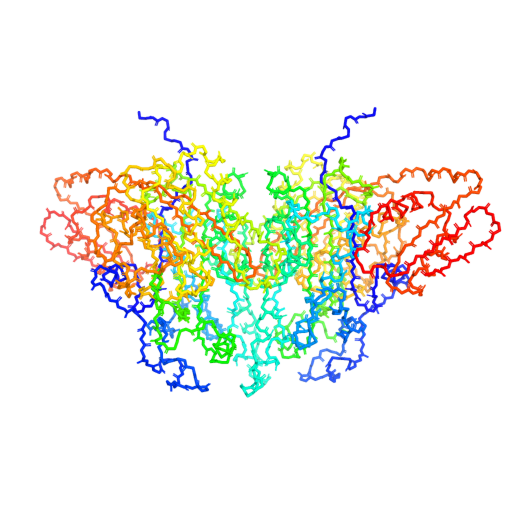U B 1 87 ? -11.898 -7.281 -11.047 1 98.38 87 LEU B N 1
ATOM 4359 C CA . LEU B 1 87 ? -13.328 -7.375 -10.781 1 98.38 87 LEU B CA 1
ATOM 4360 C C . LEU B 1 87 ? -13.859 -8.758 -11.148 1 98.38 87 LEU B C 1
ATOM 4362 O O . LEU B 1 87 ? -14.539 -9.398 -10.352 1 98.38 87 LEU B O 1
ATOM 4366 N N . GLU B 1 88 ? -13.516 -9.211 -12.297 1 97.69 88 GLU B N 1
ATOM 4367 C CA . GLU B 1 88 ? -13.969 -10.516 -12.773 1 97.69 88 GLU B CA 1
ATOM 4368 C C . GLU B 1 88 ? -13.414 -11.641 -11.898 1 97.69 88 GLU B C 1
ATOM 4370 O O . GLU B 1 88 ? -14.148 -12.539 -11.492 1 97.69 88 GLU B O 1
ATOM 4375 N N . LEU B 1 89 ? -12.18 -11.555 -11.617 1 98.69 89 LEU B N 1
ATOM 4376 C CA . LEU B 1 89 ? -11.508 -12.609 -10.867 1 98.69 89 LEU B CA 1
ATOM 4377 C C . LEU B 1 89 ? -12.016 -12.648 -9.43 1 98.69 89 LEU B C 1
ATOM 4379 O O . LEU B 1 89 ? -12.086 -13.719 -8.82 1 98.69 89 LEU B O 1
ATOM 4383 N N . THR B 1 90 ? -12.352 -11.469 -8.875 1 98.81 90 THR B N 1
ATOM 4384 C CA . THR B 1 90 ? -12.938 -11.453 -7.539 1 98.81 90 THR B CA 1
ATOM 4385 C C . THR B 1 90 ? -14.258 -12.219 -7.516 1 98.81 90 THR B C 1
ATOM 4387 O O . THR B 1 90 ? -14.492 -13.047 -6.629 1 98.81 90 THR B O 1
ATOM 4390 N N . TYR B 1 91 ? -15.102 -11.969 -8.5 1 96.81 91 TYR B N 1
ATOM 4391 C CA . TYR B 1 91 ? -16.344 -12.711 -8.633 1 96.81 91 TYR B CA 1
ATOM 4392 C C . TYR B 1 91 ? -16.078 -14.203 -8.734 1 96.81 91 TYR B C 1
ATOM 4394 O O . TYR B 1 91 ? -16.703 -15 -8.031 1 96.81 91 TYR B O 1
ATOM 4402 N N . GLU B 1 92 ? -15.164 -14.578 -9.562 1 96 92 GLU B N 1
ATOM 4403 C CA . GLU B 1 92 ? -14.836 -15.984 -9.805 1 96 92 GLU B CA 1
ATOM 4404 C C . GLU B 1 92 ? -14.312 -16.656 -8.539 1 96 92 GLU B C 1
ATOM 4406 O O . GLU B 1 92 ? -14.656 -17.797 -8.25 1 96 92 GLU B O 1
ATOM 4411 N N . ALA B 1 93 ? -13.477 -15.969 -7.781 1 98.31 93 ALA B N 1
ATOM 4412 C CA . ALA B 1 93 ? -12.898 -16.547 -6.562 1 98.31 93 ALA B CA 1
ATOM 4413 C C . ALA B 1 93 ? -13.977 -16.781 -5.508 1 98.31 93 ALA B C 1
ATOM 4415 O O . ALA B 1 93 ? -13.953 -17.781 -4.801 1 98.31 93 ALA B O 1
ATOM 4416 N N . ILE B 1 94 ? -14.922 -15.852 -5.402 1 96.56 94 ILE B N 1
ATOM 4417 C CA . ILE B 1 94 ? -16 -15.984 -4.438 1 96.56 94 ILE B CA 1
ATOM 4418 C C . ILE B 1 94 ? -16.875 -17.188 -4.805 1 96.56 94 ILE B C 1
ATOM 4420 O O . ILE B 1 94 ? -17.188 -18.016 -3.943 1 96.56 94 ILE B O 1
ATOM 4424 N N . VAL B 1 95 ? -17.203 -17.328 -6.109 1 92.06 95 VAL B N 1
ATOM 4425 C CA . VAL B 1 95 ? -18.016 -18.438 -6.586 1 92.06 95 VAL B CA 1
ATOM 4426 C C . VAL B 1 95 ? -17.25 -19.75 -6.418 1 92.06 95 VAL B C 1
ATOM 4428 O O . VAL B 1 95 ? -17.844 -20.781 -6.051 1 92.06 95 VAL B O 1
ATOM 4431 N N . ASP B 1 96 ? -15.977 -19.703 -6.66 1 93.38 96 ASP B N 1
ATOM 4432 C CA . ASP B 1 96 ? -15.133 -20.875 -6.492 1 93.38 96 ASP B CA 1
ATOM 4433 C C . ASP B 1 96 ? -15.18 -21.391 -5.059 1 93.38 96 ASP B C 1
ATOM 4435 O O . ASP B 1 96 ? -15.086 -22.609 -4.82 1 93.38 96 ASP B O 1
ATOM 4439 N N . ALA B 1 97 ? -15.359 -20.531 -4.133 1 95.06 97 ALA B N 1
ATOM 4440 C CA . ALA B 1 97 ? -15.422 -20.891 -2.719 1 95.06 97 ALA B CA 1
ATOM 4441 C C . ALA B 1 97 ? -16.781 -21.469 -2.361 1 95.06 97 ALA B C 1
ATOM 4443 O O . ALA B 1 97 ? -17.016 -21.891 -1.225 1 95.06 97 ALA B O 1
ATOM 4444 N N . GLY B 1 98 ? -17.703 -21.422 -3.324 1 90.31 98 GLY B N 1
ATOM 4445 C CA . GLY B 1 98 ? -19.062 -21.875 -3.064 1 90.31 98 GLY B CA 1
ATOM 4446 C C . GLY B 1 98 ? -19.922 -20.828 -2.383 1 90.31 98 GLY B C 1
ATOM 4447 O O . GLY B 1 98 ? -20.938 -21.156 -1.76 1 90.31 98 GLY B O 1
ATOM 4448 N N . VAL B 1 99 ? -19.484 -19.594 -2.457 1 91.31 99 VAL B N 1
ATOM 4449 C CA . VAL B 1 99 ? -20.188 -18.5 -1.78 1 91.31 99 VAL B CA 1
ATOM 4450 C C . VAL B 1 99 ? -20.938 -17.656 -2.805 1 91.31 99 VAL B C 1
ATOM 4452 O O . VAL B 1 99 ? -20.406 -17.375 -3.887 1 91.31 99 VAL B O 1
ATOM 4455 N N . ASN B 1 100 ? -22.156 -17.312 -2.494 1 87.75 100 ASN B N 1
ATOM 4456 C CA . ASN B 1 100 ? -22.906 -16.344 -3.291 1 87.75 100 ASN B CA 1
ATOM 4457 C C . ASN B 1 100 ? -22.438 -14.914 -3.043 1 87.75 100 ASN B C 1
ATOM 4459 O O . ASN B 1 100 ? -22.531 -14.414 -1.922 1 87.75 100 ASN B O 1
ATOM 4463 N N . PRO B 1 101 ? -21.953 -14.273 -4.031 1 92.19 101 PRO B N 1
ATOM 4464 C CA . PRO B 1 101 ? -21.469 -12.906 -3.828 1 92.19 101 PRO B CA 1
ATOM 4465 C C . PRO B 1 101 ? -22.516 -12 -3.188 1 92.19 101 PRO B C 1
ATOM 4467 O O . PRO B 1 101 ? -22.172 -11.078 -2.445 1 92.19 101 PRO B O 1
ATOM 4470 N N . GLN B 1 102 ? -23.766 -12.234 -3.375 1 90.75 102 GLN B N 1
ATOM 4471 C CA . GLN B 1 102 ? -24.844 -11.43 -2.807 1 90.75 102 GLN B CA 1
ATOM 4472 C C . GLN B 1 102 ? -24.891 -11.555 -1.286 1 90.75 102 GLN B C 1
ATOM 4474 O O . GLN B 1 102 ? -25.25 -10.602 -0.59 1 90.75 102 GLN B O 1
ATOM 4479 N N . SER B 1 103 ? -24.516 -12.68 -0.832 1 92.56 103 SER B N 1
ATOM 4480 C CA . SER B 1 103 ? -24.547 -12.922 0.608 1 92.56 103 SER B CA 1
ATOM 4481 C C . SER B 1 103 ? -23.438 -12.148 1.32 1 92.56 103 SER B C 1
ATOM 4483 O O . SER B 1 103 ? -23.469 -11.984 2.541 1 92.56 103 SER B O 1
ATOM 4485 N N . LEU B 1 104 ? -22.484 -11.672 0.576 1 96 104 LEU B N 1
ATOM 4486 C CA . LEU B 1 104 ? -21.344 -10.969 1.166 1 96 104 LEU B CA 1
ATOM 4487 C C . LEU B 1 104 ? -21.594 -9.461 1.183 1 96 104 LEU B C 1
ATOM 4489 O O . LEU B 1 104 ? -20.828 -8.711 1.79 1 96 104 LEU B O 1
ATOM 4493 N N . ARG B 1 105 ? -22.672 -9 0.48 1 96.81 105 ARG B N 1
ATOM 4494 C CA . ARG B 1 105 ? -22.953 -7.566 0.431 1 96.81 105 ARG B CA 1
ATOM 4495 C C . ARG B 1 105 ? -23.156 -7 1.832 1 96.81 105 ARG B C 1
ATOM 4497 O O . ARG B 1 105 ? -23.891 -7.574 2.637 1 96.81 105 ARG B O 1
ATOM 4504 N N . GLY B 1 106 ? -22.422 -5.914 2.105 1 97.88 106 GLY B N 1
ATOM 4505 C CA . GLY B 1 106 ? -22.516 -5.262 3.402 1 97.88 106 GLY B CA 1
ATOM 4506 C C . GLY B 1 106 ? -21.625 -5.898 4.457 1 97.88 106 GLY B C 1
ATOM 4507 O O . GLY B 1 106 ? -21.547 -5.402 5.582 1 97.88 106 GLY B O 1
ATOM 4508 N N . SER B 1 107 ? -20.906 -6.934 4.082 1 98.25 107 SER B N 1
ATOM 4509 C CA . SER B 1 107 ? -20.109 -7.668 5.051 1 98.25 107 SER B CA 1
ATOM 4510 C C . SER B 1 107 ? -18.797 -6.953 5.332 1 98.25 107 SER B C 1
ATOM 4512 O O . SER B 1 107 ? -18.359 -6.102 4.551 1 98.25 107 SER B O 1
ATOM 4514 N N . ASN B 1 108 ? -18.219 -7.32 6.457 1 98.25 108 ASN B N 1
ATOM 4515 C CA . ASN B 1 108 ? -16.906 -6.82 6.82 1 98.25 108 ASN B CA 1
ATOM 4516 C C . ASN B 1 108 ? -15.797 -7.609 6.133 1 98.25 108 ASN B C 1
ATOM 4518 O O . ASN B 1 108 ? -14.953 -8.211 6.797 1 98.25 108 ASN B O 1
ATOM 4522 N N . THR B 1 109 ? -15.797 -7.547 4.805 1 98.81 109 THR B N 1
ATOM 4523 C CA . THR B 1 109 ? -14.789 -8.203 3.975 1 98.81 109 THR B CA 1
ATOM 4524 C C . THR B 1 109 ? -13.703 -7.211 3.564 1 98.81 109 THR B C 1
ATOM 4526 O O . THR B 1 109 ? -13.992 -6.152 3.004 1 98.81 109 THR B O 1
ATOM 4529 N N . GLY B 1 110 ? -12.43 -7.512 3.932 1 98.81 110 GLY B N 1
ATOM 4530 C CA . GLY B 1 110 ? -11.312 -6.672 3.533 1 98.81 110 GLY B CA 1
ATOM 4531 C C . GLY B 1 110 ? -10.82 -6.957 2.123 1 98.81 110 GLY B C 1
ATOM 4532 O O . GLY B 1 110 ? -11.023 -8.055 1.603 1 98.81 110 GLY B O 1
ATOM 4533 N N . VAL B 1 111 ? -10.266 -5.965 1.465 1 98.94 111 VAL B N 1
ATOM 4534 C CA . VAL B 1 111 ? -9.711 -6.098 0.122 1 98.94 111 VAL B CA 1
ATOM 4535 C C . VAL B 1 111 ? -8.273 -5.59 0.108 1 98.94 111 VAL B C 1
ATOM 4537 O O . VAL B 1 111 ? -8.016 -4.418 0.392 1 98.94 111 VAL B O 1
ATOM 4540 N N . TYR B 1 112 ? -7.324 -6.465 -0.203 1 98.94 112 TYR B N 1
ATOM 4541 C CA . TYR B 1 112 ? -5.891 -6.188 -0.231 1 98.94 112 TYR B CA 1
ATOM 4542 C C . TYR B 1 112 ? -5.297 -6.535 -1.589 1 98.94 112 TYR B C 1
ATOM 4544 O O . TYR B 1 112 ? -5.281 -7.703 -1.988 1 98.94 112 TYR B O 1
ATOM 4552 N N . ILE B 1 113 ? -4.754 -5.504 -2.312 1 98.94 113 ILE B N 1
ATOM 4553 C CA . ILE B 1 113 ? -4.301 -5.75 -3.678 1 98.94 113 ILE B CA 1
ATOM 4554 C C . ILE B 1 113 ? -2.832 -5.355 -3.812 1 98.94 113 ILE B C 1
ATOM 4556 O O . ILE B 1 113 ? -2.465 -4.203 -3.562 1 98.94 113 ILE B O 1
ATOM 4560 N N . GLY B 1 114 ? -1.955 -6.336 -4.156 1 98.88 114 GLY B N 1
ATOM 4561 C CA . GLY B 1 114 ? -0.581 -6.043 -4.531 1 98.88 114 GLY B CA 1
ATOM 4562 C C . GLY B 1 114 ? -0.444 -5.551 -5.961 1 98.88 114 GLY B C 1
ATOM 4563 O O . GLY B 1 114 ? -0.729 -6.285 -6.906 1 98.88 114 GLY B O 1
ATOM 4564 N N . VAL B 1 115 ? -0.021 -4.297 -6.141 1 98.44 115 VAL B N 1
ATOM 4565 C CA . VAL B 1 115 ? 0.118 -3.697 -7.465 1 98.44 115 VAL B CA 1
ATOM 4566 C C . VAL B 1 115 ? 1.169 -2.592 -7.422 1 98.44 115 VAL B C 1
ATOM 4568 O O . VAL B 1 115 ? 1.255 -1.845 -6.445 1 98.44 115 VAL B O 1
ATOM 4571 N N . SER B 1 116 ? 1.951 -2.518 -8.492 1 96.5 116 SER B N 1
ATOM 4572 C CA . SER B 1 116 ? 3.031 -1.537 -8.5 1 96.5 116 SER B CA 1
ATOM 4573 C C . SER B 1 116 ? 2.709 -0.36 -9.406 1 96.5 116 SER B C 1
ATOM 4575 O O . SER B 1 116 ? 3.031 0.787 -9.094 1 96.5 116 SER B O 1
ATOM 4577 N N . THR B 1 117 ? 2.086 -0.662 -10.594 1 92.44 117 THR B N 1
ATOM 4578 C CA . THR B 1 117 ? 1.936 0.431 -11.547 1 92.44 117 THR B CA 1
ATOM 4579 C C . THR B 1 117 ? 0.682 0.24 -12.391 1 92.44 117 THR B C 1
ATOM 4581 O O . THR B 1 117 ? 0.143 -0.866 -12.469 1 92.44 117 THR B O 1
ATOM 4584 N N . SER B 1 118 ? 0.221 1.355 -12.875 1 93.19 118 SER B N 1
ATOM 4585 C CA . SER B 1 118 ? -0.742 1.397 -13.969 1 93.19 118 SER B CA 1
ATOM 4586 C C . SER B 1 118 ? -0.148 2.07 -15.203 1 93.19 118 SER B C 1
ATOM 4588 O O . SER B 1 118 ? -0.071 3.299 -15.266 1 93.19 118 SER B O 1
ATOM 4590 N N . GLU B 1 119 ? 0.204 1.329 -16.172 1 91.81 119 GLU B N 1
ATOM 4591 C CA . GLU B 1 119 ? 0.802 1.878 -17.375 1 91.81 119 GLU B CA 1
ATOM 4592 C C . GLU B 1 119 ? -0.263 2.459 -18.312 1 91.81 119 GLU B C 1
ATOM 4594 O O . GLU B 1 119 ? 0.025 3.346 -19.109 1 91.81 119 GLU B O 1
ATOM 4599 N N . SER B 1 120 ? -1.481 2.047 -18.172 1 92.62 120 SER B N 1
ATOM 4600 C CA . SER B 1 120 ? -2.602 2.5 -18.984 1 92.62 120 SER B CA 1
ATOM 4601 C C . SER B 1 120 ? -2.93 3.965 -18.703 1 92.62 120 SER B C 1
ATOM 4603 O O . SER B 1 120 ? -3.344 4.695 -19.609 1 92.62 120 SER B O 1
ATOM 4605 N N . GLU B 1 121 ? -2.752 4.375 -17.516 1 89.31 121 GLU B N 1
ATOM 4606 C CA . GLU B 1 121 ? -3.062 5.758 -17.172 1 89.31 121 GLU B CA 1
ATOM 4607 C C . GLU B 1 121 ? -2.256 6.738 -18.016 1 89.31 121 GLU B C 1
ATOM 4609 O O . GLU B 1 121 ? -2.77 7.781 -18.422 1 89.31 121 GLU B O 1
ATOM 4614 N N . GLU B 1 122 ? -1.046 6.418 -18.203 1 85.06 122 GLU B N 1
ATOM 4615 C CA . GLU B 1 122 ? -0.171 7.285 -18.984 1 85.06 122 GLU B CA 1
ATOM 4616 C C . GLU B 1 122 ? -0.699 7.457 -20.406 1 85.06 122 GLU B C 1
ATOM 4618 O O . GLU B 1 122 ? -0.635 8.555 -20.969 1 85.06 122 GLU B O 1
ATOM 4623 N N . ALA B 1 123 ? -1.154 6.41 -20.922 1 86.38 123 ALA B N 1
ATOM 4624 C CA . ALA B 1 123 ? -1.67 6.453 -22.297 1 86.38 123 ALA B CA 1
ATOM 4625 C C . ALA B 1 123 ? -2.904 7.344 -22.391 1 86.38 123 ALA B C 1
ATOM 4627 O O . ALA B 1 123 ? -3.041 8.133 -23.328 1 86.38 123 ALA B O 1
ATOM 4628 N N . PHE B 1 124 ? -3.732 7.273 -21.406 1 89.25 124 PHE B N 1
ATOM 4629 C CA . PHE B 1 124 ? -5 7.992 -21.453 1 89.25 124 PHE B CA 1
ATOM 4630 C C . PHE B 1 124 ? -4.793 9.477 -21.156 1 89.25 124 PHE B C 1
ATOM 4632 O O . PHE B 1 124 ? -5.66 10.297 -21.453 1 89.25 124 PHE B O 1
ATOM 4639 N N . THR B 1 125 ? -3.646 9.844 -20.594 1 87.75 125 THR B N 1
ATOM 4640 C CA . THR B 1 125 ? -3.434 11.227 -20.188 1 87.75 125 THR B CA 1
ATOM 4641 C C . THR B 1 125 ? -2.355 11.883 -21.047 1 87.75 125 THR B C 1
ATOM 4643 O O . THR B 1 125 ? -1.865 12.969 -20.719 1 87.75 125 THR B O 1
ATOM 4646 N N . SER B 1 126 ? -1.967 11.242 -22.125 1 86.25 126 SER B N 1
ATOM 4647 C CA . SER B 1 126 ? -0.887 11.742 -22.969 1 86.25 126 SER B CA 1
ATOM 4648 C C . SER B 1 126 ? -1.334 12.961 -23.781 1 86.25 126 SER B C 1
ATOM 4650 O O . SER B 1 126 ? -0.553 13.883 -24 1 86.25 126 SER B O 1
ATOM 4652 N N . ASP B 1 127 ? -2.613 13 -24.203 1 90.25 127 ASP B N 1
ATOM 4653 C CA . ASP B 1 127 ? -3.191 14.117 -24.938 1 90.25 127 ASP B CA 1
ATOM 4654 C C . ASP B 1 127 ? -4.176 14.898 -24.078 1 90.25 127 ASP B C 1
ATOM 4656 O O . ASP B 1 127 ? -5.266 14.414 -23.766 1 90.25 127 ASP B O 1
ATOM 4660 N N . PRO B 1 128 ? -3.779 16.078 -23.734 1 91.75 128 PRO B N 1
ATOM 4661 C CA . PRO B 1 128 ? -4.629 16.875 -22.859 1 91.75 128 PRO B CA 1
ATOM 4662 C C . PRO B 1 128 ? -6.051 17.047 -23.391 1 91.75 128 PRO B C 1
ATOM 4664 O O . PRO B 1 128 ? -7.004 17.094 -22.609 1 91.75 128 PRO B O 1
ATOM 4667 N N . ASP B 1 129 ? -6.273 17.062 -24.656 1 91.19 129 ASP B N 1
ATOM 4668 C CA . ASP B 1 129 ? -7.574 17.312 -25.266 1 91.19 129 ASP B CA 1
ATOM 4669 C C . ASP B 1 129 ? -8.508 16.109 -25.109 1 91.19 129 ASP B C 1
ATOM 4671 O O . ASP B 1 129 ? -9.727 16.25 -25.188 1 91.19 129 ASP B O 1
ATOM 4675 N N . SER B 1 130 ? -7.93 15.008 -24.859 1 89.69 130 SER B N 1
ATOM 4676 C CA . SER B 1 130 ? -8.727 13.789 -24.781 1 89.69 130 SER B CA 1
ATOM 4677 C C . SER B 1 130 ? -9.039 13.438 -23.328 1 89.69 130 SER B C 1
ATOM 4679 O O . SER B 1 130 ? -9.773 12.484 -23.047 1 89.69 130 SER B O 1
ATOM 4681 N N . ILE B 1 131 ? -8.555 14.273 -22.453 1 91.88 131 ILE B N 1
ATOM 4682 C CA . ILE B 1 131 ? -8.695 13.961 -21.047 1 91.88 131 ILE B CA 1
ATOM 4683 C C . ILE B 1 131 ? -10.109 14.289 -20.578 1 91.88 131 ILE B C 1
ATOM 4685 O O . ILE B 1 131 ? -10.578 15.414 -20.75 1 91.88 131 ILE B O 1
ATOM 4689 N N . THR B 1 132 ? -10.805 13.305 -20.016 1 88.5 132 THR B N 1
ATOM 4690 C CA . THR B 1 132 ? -12.172 13.461 -19.516 1 88.5 132 THR B CA 1
ATOM 4691 C C . THR B 1 132 ? -12.211 13.289 -18 1 88.5 132 THR B C 1
ATOM 4693 O O . THR B 1 132 ? -13.188 13.688 -17.344 1 88.5 132 THR B O 1
ATOM 4696 N N . GLY B 1 133 ? -11.234 12.688 -17.422 1 89.38 133 GLY B N 1
ATOM 4697 C CA . GLY B 1 133 ? -11.227 12.398 -16 1 89.38 133 GLY B CA 1
ATOM 4698 C C . GLY B 1 133 ? -11.5 10.938 -15.688 1 89.38 133 GLY B C 1
ATOM 4699 O O . GLY B 1 133 ? -11.172 10.461 -14.602 1 89.38 133 GLY B O 1
ATOM 4700 N N . TYR B 1 134 ? -12 10.188 -16.578 1 89.19 134 TYR B N 1
ATOM 4701 C CA . TYR B 1 134 ? -12.367 8.789 -16.359 1 89.19 134 TYR B CA 1
ATOM 4702 C C . TYR B 1 134 ? -11.125 7.926 -16.156 1 89.19 134 TYR B C 1
ATOM 4704 O O . TYR B 1 134 ? -11.188 6.902 -15.477 1 89.19 134 TYR B O 1
ATOM 4712 N N . ALA B 1 135 ? -10.023 8.414 -16.656 1 91.81 135 ALA B N 1
ATOM 4713 C CA . ALA B 1 135 ? -8.781 7.664 -16.453 1 91.81 135 ALA B CA 1
ATOM 4714 C C . ALA B 1 135 ? -8.352 7.699 -14.992 1 91.81 135 ALA B C 1
ATOM 4716 O O . ALA B 1 135 ? -7.742 6.746 -14.5 1 91.81 135 ALA B O 1
ATOM 4717 N N . LEU B 1 136 ? -8.688 8.75 -14.359 1 91.81 136 LEU B N 1
ATOM 4718 C CA . LEU B 1 136 ? -8.352 8.852 -12.945 1 91.81 136 LEU B CA 1
ATOM 4719 C C . LEU B 1 136 ? -9.086 7.797 -12.125 1 91.81 136 LEU B C 1
ATOM 4721 O O . LEU B 1 136 ? -8.461 7.059 -11.359 1 91.81 136 LEU B O 1
ATOM 4725 N N . THR B 1 137 ? -10.336 7.605 -12.305 1 92.62 137 THR B N 1
ATOM 4726 C CA . THR B 1 137 ? -11.133 6.641 -11.555 1 92.62 137 THR B CA 1
ATOM 4727 C C . THR B 1 137 ? -10.914 5.227 -12.094 1 92.62 137 THR B C 1
ATOM 4729 O O . THR B 1 137 ? -11.172 4.246 -11.391 1 92.62 137 THR B O 1
ATOM 4732 N N . GLY B 1 138 ? -10.375 5.191 -13.273 1 94.94 138 GLY B N 1
ATOM 4733 C CA . GLY B 1 138 ? -10.227 3.891 -13.898 1 94.94 138 GLY B CA 1
ATOM 4734 C C . GLY B 1 138 ? -8.82 3.328 -13.781 1 94.94 138 GLY B C 1
ATOM 4735 O O . GLY B 1 138 ? -8.609 2.129 -13.977 1 94.94 138 GLY B O 1
ATOM 4736 N N . CYS B 1 139 ? -7.871 4.246 -13.43 1 94.94 139 CYS B N 1
ATOM 4737 C CA . CYS B 1 139 ? -6.5 3.762 -13.531 1 94.94 139 CYS B CA 1
ATOM 4738 C C . CYS B 1 139 ? -5.742 3.996 -12.227 1 94.94 139 CYS B C 1
ATOM 4740 O O . CYS B 1 139 ? -4.711 3.369 -11.984 1 94.94 139 CYS B O 1
ATOM 4742 N N . CYS B 1 140 ? -6.219 4.898 -11.375 1 94.88 140 CYS B N 1
ATOM 4743 C CA . CYS B 1 140 ? -5.52 5.129 -10.117 1 94.88 140 CYS B CA 1
ATOM 4744 C C . CYS B 1 140 ? -5.449 3.848 -9.289 1 94.88 140 CYS B C 1
ATOM 4746 O O . CYS B 1 140 ? -6.441 3.127 -9.172 1 94.88 140 CYS B O 1
ATOM 4748 N N . ARG B 1 141 ? -4.332 3.533 -8.672 1 96.38 141 ARG B N 1
ATOM 4749 C CA . ARG B 1 141 ? -4.105 2.25 -8.008 1 96.38 141 ARG B CA 1
ATOM 4750 C C . ARG B 1 141 ? -5.039 2.074 -6.816 1 96.38 141 ARG B C 1
ATOM 4752 O O . ARG B 1 141 ? -5.461 0.958 -6.516 1 96.38 141 ARG B O 1
ATOM 4759 N N . ALA B 1 142 ? -5.34 3.164 -6.145 1 97.94 142 ALA B N 1
ATOM 4760 C CA . ALA B 1 142 ? -6.266 3.094 -5.02 1 97.94 142 ALA B CA 1
ATOM 4761 C C . ALA B 1 142 ? -7.609 2.502 -5.445 1 97.94 142 ALA B C 1
ATOM 4763 O O . ALA B 1 142 ? -8.297 1.864 -4.645 1 97.94 142 ALA B O 1
ATOM 4764 N N . MET B 1 143 ? -7.953 2.662 -6.719 1 97.69 143 MET B N 1
ATOM 4765 C CA . MET B 1 143 ? -9.25 2.234 -7.223 1 97.69 143 MET B CA 1
ATOM 4766 C C . MET B 1 143 ? -9.281 0.724 -7.434 1 97.69 143 MET B C 1
ATOM 4768 O O . MET B 1 143 ? -10.359 0.123 -7.496 1 97.69 143 MET B O 1
ATOM 4772 N N . PHE B 1 144 ? -8.125 0.093 -7.512 1 98.44 144 PHE B N 1
ATOM 4773 C CA . PHE B 1 144 ? -8.125 -1.35 -7.727 1 98.44 144 PHE B CA 1
ATOM 4774 C C . PHE B 1 144 ? -8.828 -2.068 -6.582 1 98.44 144 PHE B C 1
ATOM 4776 O O . PHE B 1 144 ? -9.812 -2.779 -6.801 1 98.44 144 PHE B O 1
ATOM 4783 N N . PRO B 1 145 ? -8.438 -1.831 -5.359 1 98.81 145 PRO B N 1
ATOM 4784 C CA . PRO B 1 145 ? -9.18 -2.445 -4.258 1 98.81 145 PRO B CA 1
ATOM 4785 C C . PRO B 1 145 ? -10.508 -1.753 -3.982 1 98.81 145 PRO B C 1
ATOM 4787 O O . PRO B 1 145 ? -11.508 -2.418 -3.699 1 98.81 145 PRO B O 1
ATOM 4790 N N . ASN B 1 146 ? -10.609 -0.399 -4.082 1 98.62 146 ASN B N 1
ATOM 4791 C CA . ASN B 1 146 ? -11.812 0.343 -3.695 1 98.62 146 ASN B CA 1
ATOM 4792 C C . ASN B 1 146 ? -12.984 0.037 -4.625 1 98.62 146 ASN B C 1
ATOM 4794 O O . ASN B 1 146 ? -14.133 -0.01 -4.184 1 98.62 146 ASN B O 1
ATOM 4798 N N . ARG B 1 147 ? -12.688 -0.131 -5.949 1 98.25 147 ARG B N 1
ATOM 4799 C CA . ARG B 1 147 ? -13.742 -0.471 -6.891 1 98.25 147 ARG B CA 1
ATOM 4800 C C . ARG B 1 147 ? -14.273 -1.877 -6.637 1 98.25 147 ARG B C 1
ATOM 4802 O O . ARG B 1 147 ? -15.461 -2.148 -6.852 1 98.25 147 ARG B O 1
ATOM 4809 N N . ILE B 1 148 ? -13.383 -2.775 -6.238 1 98.81 148 ILE B N 1
ATOM 4810 C CA . ILE B 1 148 ? -13.836 -4.102 -5.836 1 98.81 148 ILE B CA 1
ATOM 4811 C C . ILE B 1 148 ? -14.805 -3.982 -4.66 1 98.81 148 ILE B C 1
ATOM 4813 O O . ILE B 1 148 ? -15.891 -4.562 -4.684 1 98.81 148 ILE B O 1
ATOM 4817 N N . SER B 1 149 ? -14.398 -3.199 -3.613 1 98.88 149 SER B N 1
ATOM 4818 C CA . SER B 1 149 ? -15.273 -2.986 -2.465 1 98.88 149 SER B CA 1
ATOM 4819 C C . SER B 1 149 ? -16.594 -2.363 -2.887 1 98.88 149 SER B C 1
ATOM 4821 O O . SER B 1 149 ? -17.656 -2.713 -2.354 1 98.88 149 SER B O 1
ATOM 4823 N N . PHE B 1 150 ? -16.547 -1.501 -3.85 1 98.5 150 PHE B N 1
ATOM 4824 C CA . PHE B 1 150 ? -17.75 -0.84 -4.363 1 98.5 150 PHE B CA 1
ATOM 4825 C C . PHE B 1 150 ? -18.656 -1.836 -5.082 1 98.5 150 PHE B C 1
ATOM 4827 O O . PHE B 1 150 ? -19.859 -1.879 -4.832 1 98.5 150 PHE B O 1
ATOM 4834 N N . ALA B 1 151 ? -18.078 -2.615 -5.973 1 97.81 151 ALA B N 1
ATOM 4835 C CA . ALA B 1 151 ? -18.844 -3.527 -6.816 1 97.81 151 ALA B CA 1
ATOM 4836 C C . ALA B 1 151 ? -19.531 -4.594 -5.977 1 97.81 151 ALA B C 1
ATOM 4838 O O . ALA B 1 151 ? -20.672 -4.977 -6.266 1 97.81 151 ALA B O 1
ATOM 4839 N N . PHE B 1 152 ? -18.891 -5.02 -4.871 1 98.25 152 PHE B N 1
ATOM 4840 C CA . PHE B 1 152 ? -19.422 -6.145 -4.109 1 98.25 152 PHE B CA 1
ATOM 4841 C C . PHE B 1 152 ? -19.953 -5.684 -2.76 1 98.25 152 PHE B C 1
ATOM 4843 O O . PHE B 1 152 ? -20.438 -6.492 -1.967 1 98.25 152 PHE B O 1
ATOM 4850 N N . ASP B 1 153 ? -19.828 -4.375 -2.469 1 98.38 153 ASP B N 1
ATOM 4851 C CA . ASP B 1 153 ? -20.328 -3.727 -1.261 1 98.38 153 ASP B CA 1
ATOM 4852 C C . ASP B 1 153 ? -19.625 -4.266 -0.016 1 98.38 153 ASP B C 1
ATOM 4854 O O . ASP B 1 153 ? -20.281 -4.625 0.965 1 98.38 153 ASP B O 1
ATOM 4858 N N . PHE B 1 154 ? -18.375 -4.426 -0.116 1 98.81 154 PHE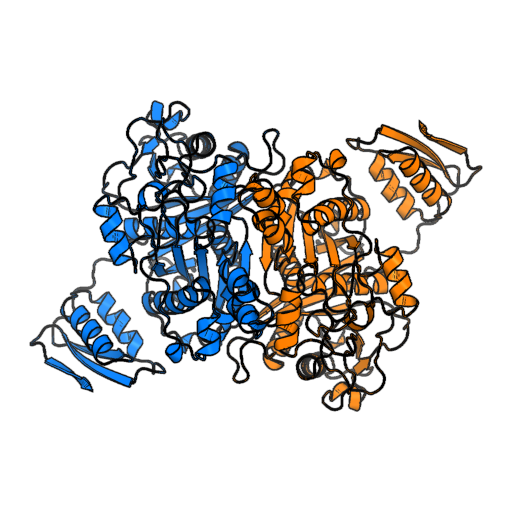 B N 1
ATOM 4859 C CA . PHE B 1 154 ? -17.562 -4.801 1.037 1 98.81 154 PHE B CA 1
ATOM 4860 C C . PHE B 1 154 ? -17.297 -3.594 1.929 1 98.81 154 PHE B C 1
ATOM 4862 O O . PHE B 1 154 ? -17.078 -2.488 1.433 1 98.81 154 PHE B O 1
ATOM 4869 N N . LYS B 1 155 ? -17.234 -3.799 3.273 1 98.69 155 LYS B N 1
ATOM 4870 C CA . LYS B 1 155 ? -17.141 -2.674 4.199 1 98.69 155 LYS B CA 1
ATOM 4871 C C . LYS B 1 155 ? -15.797 -2.684 4.938 1 98.69 155 LYS B C 1
ATOM 4873 O O . LYS B 1 155 ? -15.469 -1.728 5.641 1 98.69 155 LYS B O 1
ATOM 4878 N N . GLY B 1 156 ? -14.992 -3.717 4.773 1 98.25 156 GLY B N 1
ATOM 4879 C CA . GLY B 1 156 ? -13.711 -3.818 5.457 1 98.25 156 GLY B CA 1
ATOM 4880 C C . GLY B 1 156 ? -12.641 -2.938 4.848 1 98.25 156 GLY B C 1
ATOM 4881 O O . GLY B 1 156 ? -12.914 -2.152 3.939 1 98.25 156 GLY B O 1
ATOM 4882 N N . GLN B 1 157 ? -11.414 -3.07 5.367 1 97.81 157 GLN B N 1
ATOM 4883 C CA . GLN B 1 157 ? -10.281 -2.314 4.84 1 97.81 157 GLN B CA 1
ATOM 4884 C C . GLN B 1 157 ? -10.102 -2.57 3.346 1 97.81 157 GLN B C 1
ATOM 4886 O O . GLN B 1 157 ? -10.375 -3.67 2.859 1 97.81 157 GLN B O 1
ATOM 4891 N N . SER B 1 158 ? -9.664 -1.561 2.631 1 98.81 158 SER B N 1
ATOM 4892 C CA . SER B 1 158 ? -9.523 -1.637 1.18 1 98.81 158 SER B CA 1
ATOM 4893 C C . SER B 1 158 ? -8.359 -0.778 0.695 1 98.81 158 SER B C 1
ATOM 4895 O O . SER B 1 158 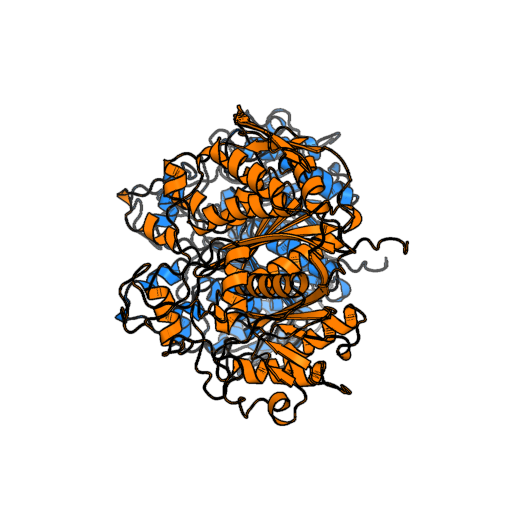? -8.484 0.443 0.583 1 98.81 158 SER B O 1
ATOM 4897 N N . PHE B 1 159 ? -7.18 -1.438 0.425 1 98.75 159 PHE B N 1
ATOM 4898 C CA . PHE B 1 159 ? -6.07 -0.582 0.026 1 98.75 159 PHE B CA 1
ATOM 4899 C C . PHE B 1 159 ? -5.078 -1.35 -0.841 1 98.75 159 PHE B C 1
ATOM 4901 O O . PHE B 1 159 ? -5.031 -2.58 -0.797 1 98.75 159 PHE B O 1
ATOM 4908 N N . ALA B 1 160 ? -4.379 -0.621 -1.719 1 98.81 160 ALA B N 1
ATOM 4909 C CA . ALA B 1 160 ? -3.316 -1.154 -2.568 1 98.81 160 ALA B CA 1
ATOM 4910 C C . ALA B 1 160 ? -1.974 -1.146 -1.842 1 98.81 160 ALA B C 1
ATOM 4912 O O . ALA B 1 160 ? -1.686 -0.229 -1.069 1 98.81 160 ALA B O 1
ATOM 4913 N N . ILE B 1 161 ? -1.157 -2.188 -2.15 1 98.56 161 ILE B N 1
ATOM 4914 C CA . ILE B 1 161 ? 0.132 -2.398 -1.503 1 98.56 161 ILE B CA 1
ATOM 4915 C C . ILE B 1 161 ? 1.228 -2.52 -2.561 1 98.56 161 ILE B C 1
ATOM 4917 O O . ILE B 1 161 ? 1.027 -3.152 -3.6 1 98.56 161 ILE B O 1
ATOM 4921 N N . ASP B 1 162 ? 2.436 -1.88 -2.242 1 98.62 162 ASP B N 1
ATOM 4922 C CA . ASP B 1 162 ? 3.539 -2.01 -3.189 1 98.62 162 ASP B CA 1
ATOM 4923 C C . ASP B 1 162 ? 4.859 -2.258 -2.465 1 98.62 162 ASP B C 1
ATOM 4925 O O . ASP B 1 162 ? 5.344 -1.393 -1.732 1 98.62 162 ASP B O 1
ATOM 4929 N N . THR B 1 163 ? 5.398 -3.398 -2.662 1 98.5 163 THR B N 1
ATOM 4930 C CA . THR B 1 163 ? 6.754 -3.781 -2.279 1 98.5 163 THR B CA 1
ATOM 4931 C C . THR B 1 163 ? 7.508 -4.363 -3.471 1 98.5 163 THR B C 1
ATOM 4933 O O . THR B 1 163 ? 8.344 -5.258 -3.309 1 98.5 163 THR B O 1
ATOM 4936 N N . ALA B 1 164 ? 7.051 -4.02 -4.617 1 97.75 164 ALA B N 1
ATOM 4937 C CA . ALA B 1 164 ? 7.57 -4.559 -5.871 1 97.75 164 ALA B CA 1
ATOM 4938 C C . ALA B 1 164 ? 7.199 -6.031 -6.027 1 97.75 164 ALA B C 1
ATOM 4940 O O . ALA B 1 164 ? 6.023 -6.391 -5.965 1 97.75 164 ALA B O 1
ATOM 4941 N N . CYS B 1 165 ? 8.164 -6.91 -6.129 1 98.25 165 CYS B N 1
ATOM 4942 C CA . CYS B 1 165 ? 7.906 -8.289 -6.52 1 98.25 165 CYS B CA 1
ATOM 4943 C C . CYS B 1 165 ? 7.18 -9.047 -5.41 1 98.25 165 CYS B C 1
ATOM 4945 O O . CYS B 1 165 ? 6.527 -10.055 -5.664 1 98.25 165 CYS B O 1
ATOM 4947 N N . SER B 1 166 ? 7.23 -8.609 -4.156 1 98.75 166 SER B N 1
ATOM 4948 C CA . SER B 1 166 ? 6.621 -9.336 -3.047 1 98.75 166 SER B CA 1
ATOM 4949 C C . SER B 1 166 ? 5.281 -8.727 -2.656 1 98.75 166 SER B C 1
ATOM 4951 O O . SER B 1 166 ? 4.746 -9.023 -1.586 1 98.75 166 SER B O 1
ATOM 4953 N N . SER B 1 167 ? 4.719 -7.891 -3.479 1 98.88 167 SER B N 1
ATOM 4954 C CA . SER B 1 167 ? 3.545 -7.094 -3.145 1 98.88 167 SER B CA 1
ATOM 4955 C C . SER B 1 167 ? 2.344 -7.98 -2.832 1 98.88 167 SER B C 1
ATOM 4957 O O . SER B 1 167 ? 1.651 -7.77 -1.836 1 98.88 167 SER B O 1
ATOM 4959 N N . SER B 1 168 ? 2.045 -8.953 -3.672 1 98.88 168 SER B N 1
ATOM 4960 C CA . SER B 1 168 ? 0.847 -9.758 -3.465 1 98.88 168 SER B CA 1
ATOM 4961 C C . SER B 1 168 ? 0.999 -10.672 -2.25 1 98.88 168 SER B C 1
ATOM 4963 O O . SER B 1 168 ? 0.021 -10.961 -1.557 1 98.88 168 SER B O 1
ATOM 4965 N N . SER B 1 169 ? 2.24 -11.148 -1.962 1 98.88 169 SER B N 1
ATOM 4966 C CA . SER B 1 169 ? 2.482 -11.906 -0.742 1 98.88 169 SER B CA 1
ATOM 4967 C C . SER B 1 169 ? 2.307 -11.039 0.499 1 98.88 169 SER B C 1
ATOM 4969 O O . SER B 1 169 ? 1.806 -11.508 1.524 1 98.88 169 SER B O 1
ATOM 4971 N N . LEU B 1 170 ? 2.777 -9.828 0.371 1 98.88 170 LEU B N 1
ATOM 4972 C CA . LEU B 1 170 ? 2.572 -8.914 1.492 1 98.88 170 LEU B CA 1
ATOM 4973 C C . LEU B 1 170 ? 1.089 -8.625 1.693 1 98.88 170 LEU B C 1
ATOM 4975 O O . LEU B 1 170 ? 0.632 -8.461 2.828 1 98.88 170 LEU B O 1
ATOM 4979 N N . ALA B 1 171 ? 0.357 -8.508 0.566 1 98.88 171 ALA B N 1
ATOM 4980 C CA . ALA B 1 171 ? -1.093 -8.359 0.666 1 98.88 171 ALA B CA 1
ATOM 4981 C C . ALA B 1 171 ? -1.71 -9.516 1.449 1 98.88 171 ALA B C 1
ATOM 4983 O O . ALA B 1 171 ? -2.594 -9.305 2.283 1 98.88 171 ALA B O 1
ATOM 4984 N N . LEU B 1 172 ? -1.256 -10.688 1.202 1 98.94 172 LEU B N 1
ATOM 4985 C CA . LEU B 1 172 ? -1.723 -11.859 1.934 1 98.94 172 LEU B CA 1
ATOM 4986 C C . LEU B 1 172 ? -1.36 -11.758 3.412 1 98.94 172 LEU B C 1
ATOM 4988 O O . LEU B 1 172 ? -2.18 -12.07 4.277 1 98.94 172 LEU B O 1
ATOM 4992 N N . ASP B 1 173 ? -0.155 -11.359 3.684 1 98.62 173 ASP B N 1
ATOM 4993 C CA . ASP B 1 173 ? 0.293 -11.195 5.062 1 98.62 173 ASP B CA 1
ATOM 4994 C C . ASP B 1 173 ? -0.575 -10.18 5.805 1 98.62 173 ASP B C 1
ATOM 4996 O O . ASP B 1 173 ? -0.916 -10.383 6.969 1 98.62 173 ASP B O 1
ATOM 5000 N N . GLN B 1 174 ? -0.929 -9.102 5.125 1 98.38 174 GLN B N 1
ATOM 5001 C CA . GLN B 1 174 ? -1.798 -8.094 5.723 1 98.38 174 GLN B CA 1
ATOM 5002 C C . GLN B 1 174 ? -3.197 -8.648 5.965 1 98.38 174 GLN B C 1
ATOM 5004 O O . GLN B 1 174 ? -3.807 -8.375 7.004 1 98.38 174 GLN B O 1
ATOM 5009 N N . ALA B 1 175 ? -3.727 -9.367 5.02 1 98.62 175 ALA B N 1
ATOM 5010 C CA . ALA B 1 175 ? -5.035 -9.992 5.188 1 98.62 175 ALA B CA 1
ATOM 5011 C C . ALA B 1 175 ? -5.035 -10.953 6.375 1 98.62 175 ALA B C 1
ATOM 5013 O O . ALA B 1 175 ? -5.988 -10.977 7.156 1 98.62 175 ALA B O 1
ATOM 5014 N N . MET B 1 176 ? -3.953 -11.719 6.508 1 97.69 176 MET B N 1
ATOM 5015 C CA . MET B 1 176 ? -3.811 -12.648 7.625 1 97.69 176 MET B CA 1
ATOM 5016 C C . MET B 1 176 ? -3.838 -11.906 8.953 1 97.69 176 MET B C 1
ATOM 5018 O O . MET B 1 176 ? -4.52 -12.328 9.891 1 97.69 176 MET B O 1
ATOM 5022 N N . SER B 1 177 ? -3.096 -10.828 9.016 1 95.94 177 SER B N 1
ATOM 5023 C CA . SER B 1 177 ? -3.047 -10.031 10.234 1 95.94 177 SER B CA 1
ATOM 5024 C C . SER B 1 177 ? -4.422 -9.477 10.586 1 95.94 177 SER B C 1
ATOM 5026 O O . SER B 1 177 ? -4.809 -9.445 11.758 1 95.94 177 SER B O 1
ATOM 5028 N N . ALA B 1 178 ? -5.148 -8.984 9.594 1 96.62 178 ALA B N 1
ATOM 5029 C CA . ALA B 1 178 ? -6.477 -8.422 9.812 1 96.62 178 ALA B CA 1
ATOM 5030 C C . ALA B 1 178 ? -7.457 -9.492 10.289 1 96.62 178 ALA B C 1
ATOM 5032 O O . ALA B 1 178 ? -8.242 -9.25 11.203 1 96.62 178 ALA B O 1
ATOM 5033 N N . LEU B 1 179 ? -7.398 -10.633 9.68 1 96.94 179 LEU B N 1
ATOM 5034 C CA . LEU B 1 179 ? -8.281 -11.734 10.047 1 96.94 179 LEU B CA 1
ATOM 5035 C C . LEU B 1 179 ? -7.98 -12.211 11.469 1 96.94 179 LEU B C 1
ATOM 5037 O O . LEU B 1 179 ? -8.906 -12.445 12.25 1 96.94 179 LEU B O 1
ATOM 5041 N N . ARG B 1 180 ? -6.742 -12.297 11.82 1 94.38 180 ARG B N 1
ATOM 5042 C CA . ARG B 1 180 ? -6.332 -12.758 13.141 1 94.38 180 ARG B CA 1
ATOM 5043 C C . ARG B 1 180 ? -6.758 -11.766 14.219 1 94.38 180 ARG B C 1
ATOM 5045 O O . ARG B 1 180 ? -7.156 -12.172 15.32 1 94.38 180 ARG B O 1
ATOM 5052 N N . ALA B 1 181 ? -6.68 -10.484 13.844 1 92.38 181 ALA B N 1
ATOM 5053 C CA . ALA B 1 181 ? -7.004 -9.438 14.805 1 92.38 181 ALA B CA 1
ATOM 5054 C C . ALA B 1 181 ? -8.508 -9.211 14.883 1 92.38 181 ALA B C 1
ATOM 5056 O O . ALA B 1 181 ? -8.984 -8.422 15.703 1 92.38 181 ALA B O 1
ATOM 5057 N N . GLY B 1 182 ? -9.289 -9.859 14.023 1 93.12 182 GLY B N 1
ATOM 5058 C CA . GLY B 1 182 ? -10.734 -9.688 14.016 1 93.12 182 GLY B CA 1
ATOM 5059 C C . GLY B 1 182 ? -11.18 -8.406 13.336 1 93.12 182 GLY B C 1
ATOM 5060 O O . GLY B 1 182 ? -12.305 -7.949 13.539 1 93.12 182 GLY B O 1
ATOM 5061 N N . LEU B 1 183 ? -10.305 -7.816 12.539 1 93.75 183 LEU B N 1
ATOM 5062 C CA . LEU B 1 183 ? -10.625 -6.57 11.852 1 93.75 183 LEU B CA 1
ATOM 5063 C C . LEU B 1 183 ? -11.539 -6.828 10.664 1 93.75 183 LEU B C 1
ATOM 5065 O O . LEU B 1 183 ? -12.195 -5.91 10.164 1 93.75 183 LEU B O 1
ATOM 5069 N N . CYS B 1 184 ? -11.555 -8.055 10.141 1 96.25 184 CYS B N 1
ATOM 5070 C CA . CYS B 1 184 ? -12.484 -8.461 9.094 1 96.25 184 CYS B CA 1
ATOM 5071 C C . CYS B 1 184 ? -12.867 -9.93 9.234 1 96.25 184 CYS B C 1
ATOM 5073 O O . CYS B 1 184 ? -12.195 -10.68 9.945 1 96.25 184 CYS B O 1
ATOM 5075 N N . ASP B 1 185 ? -13.906 -10.328 8.57 1 97.06 185 ASP B N 1
ATOM 5076 C CA . ASP B 1 185 ? -14.422 -11.688 8.633 1 97.06 185 ASP B CA 1
ATOM 5077 C C . ASP B 1 185 ? -13.93 -12.523 7.453 1 97.06 185 ASP B C 1
ATOM 5079 O O . ASP B 1 185 ? -13.82 -13.75 7.551 1 97.06 185 ASP B O 1
ATOM 5083 N N . ALA B 1 186 ? -13.703 -11.914 6.379 1 98.5 186 ALA B N 1
ATOM 5084 C CA . ALA B 1 186 ? -13.18 -12.492 5.145 1 98.5 186 ALA B CA 1
ATOM 5085 C C . ALA B 1 186 ? -12.297 -11.484 4.406 1 98.5 186 ALA B C 1
ATOM 5087 O O . ALA B 1 186 ? -12.289 -10.297 4.734 1 98.5 186 ALA B O 1
ATOM 5088 N N . ALA B 1 187 ? -11.539 -11.984 3.488 1 98.88 187 ALA B N 1
ATOM 5089 C CA . ALA B 1 187 ? -10.625 -11.086 2.789 1 98.88 187 ALA B CA 1
ATOM 5090 C C . ALA B 1 187 ? -10.453 -11.5 1.331 1 98.88 187 ALA B C 1
ATOM 5092 O O . ALA B 1 187 ? -10.359 -12.695 1.028 1 98.88 187 ALA B O 1
ATOM 5093 N N . ILE B 1 188 ? -10.539 -10.547 0.476 1 98.94 188 ILE B N 1
ATOM 5094 C CA . ILE B 1 188 ? -10.102 -10.68 -0.908 1 98.94 188 ILE B CA 1
ATOM 5095 C C . ILE B 1 188 ? -8.641 -10.25 -1.028 1 98.94 188 ILE B C 1
ATOM 5097 O O . ILE B 1 188 ? -8.281 -9.125 -0.672 1 98.94 188 ILE B O 1
ATOM 5101 N N . VAL B 1 189 ? -7.773 -11.148 -1.461 1 98.94 189 VAL B N 1
ATOM 5102 C CA . VAL B 1 189 ? -6.363 -10.844 -1.688 1 98.94 189 VAL B CA 1
ATOM 5103 C C . VAL B 1 189 ? -6.039 -10.992 -3.174 1 98.94 189 VAL B C 1
ATOM 5105 O O . VAL B 1 189 ? -6.309 -12.039 -3.773 1 98.94 189 VAL B O 1
ATOM 5108 N N . GLY B 1 190 ? -5.461 -9.945 -3.779 1 98.94 190 GLY B N 1
ATOM 5109 C CA . GLY B 1 190 ? -5.164 -10.008 -5.203 1 98.94 190 GLY B CA 1
ATOM 5110 C C . GLY B 1 190 ? -3.781 -9.484 -5.547 1 98.94 190 GLY B C 1
ATOM 5111 O O . GLY B 1 190 ? -3.137 -8.836 -4.723 1 98.94 190 GLY B O 1
ATOM 5112 N N . GLY B 1 191 ? -3.25 -9.828 -6.656 1 98.81 191 GLY B N 1
ATOM 5113 C CA . GLY B 1 191 ? -2.033 -9.336 -7.281 1 98.81 191 GLY B CA 1
ATOM 5114 C C . GLY B 1 191 ? -2.141 -9.227 -8.789 1 98.81 191 GLY B C 1
ATOM 5115 O O . GLY B 1 191 ? -2.744 -10.086 -9.438 1 98.81 191 GLY B O 1
ATOM 5116 N N . THR B 1 192 ? -1.601 -8.141 -9.344 1 98.81 192 THR B N 1
ATOM 5117 C CA . THR B 1 192 ? -1.714 -7.969 -10.781 1 98.81 192 THR B CA 1
ATOM 5118 C C . THR B 1 192 ? -0.47 -7.289 -11.352 1 98.81 192 THR B C 1
ATOM 5120 O O . THR B 1 192 ? 0.201 -6.527 -10.648 1 98.81 192 THR B O 1
ATOM 5123 N N . ASN B 1 193 ? -0.172 -7.637 -12.57 1 98.75 193 ASN B N 1
ATOM 5124 C CA . ASN B 1 193 ? 0.895 -7.023 -13.352 1 98.75 193 ASN B CA 1
ATOM 5125 C C . ASN B 1 193 ? 0.64 -7.164 -14.852 1 98.75 193 ASN B C 1
ATOM 5127 O O . ASN B 1 193 ? 0.333 -8.258 -15.336 1 98.75 193 ASN B O 1
ATOM 5131 N N . LEU B 1 194 ? 0.669 -6.09 -15.531 1 98.31 194 LEU B N 1
ATOM 5132 C CA . LEU B 1 194 ? 0.67 -6.09 -16.984 1 98.31 194 LEU B CA 1
ATOM 5133 C C . LEU B 1 194 ? 1.904 -5.379 -17.531 1 98.31 194 LEU B C 1
ATOM 5135 O O . LEU B 1 194 ? 2.408 -4.441 -16.906 1 98.31 194 LEU B O 1
ATOM 5139 N N . CYS B 1 195 ? 2.398 -5.855 -18.609 1 97.38 195 CYS B N 1
ATOM 5140 C CA . CYS B 1 195 ? 3.535 -5.258 -19.312 1 97.38 195 CYS B CA 1
ATOM 5141 C C . CYS B 1 195 ? 3.098 -4.613 -20.625 1 97.38 195 CYS B C 1
ATOM 5143 O O . CYS B 1 195 ? 3.191 -5.23 -21.688 1 97.38 195 CYS B O 1
ATOM 5145 N N . LEU B 1 196 ? 2.779 -3.295 -20.547 1 96.06 196 LEU B N 1
ATOM 5146 C CA . LEU B 1 196 ? 2.16 -2.662 -21.703 1 96.06 196 LEU B CA 1
ATOM 5147 C C . LEU B 1 196 ? 3.072 -1.588 -22.281 1 96.06 196 LEU B C 1
ATOM 5149 O O . LEU B 1 196 ? 2.887 -1.166 -23.422 1 96.06 196 LEU B O 1
ATOM 5153 N N . LYS B 1 197 ? 3.986 -1.113 -21.531 1 94 197 LYS B N 1
ATOM 5154 C CA . LYS B 1 197 ? 4.895 -0.04 -21.922 1 94 197 LYS B CA 1
ATOM 5155 C C . LYS B 1 197 ? 6.316 -0.561 -22.109 1 94 197 LYS B C 1
ATOM 5157 O O . LYS B 1 197 ? 7.016 -0.83 -21.125 1 94 197 LYS B O 1
ATOM 5162 N N . PRO B 1 198 ? 6.836 -0.614 -23.312 1 94.75 198 PRO B N 1
ATOM 5163 C CA . PRO B 1 198 ? 8.164 -1.175 -23.562 1 94.75 198 PRO B CA 1
ATOM 5164 C C . PRO B 1 198 ? 9.266 -0.442 -22.812 1 94.75 198 PRO B C 1
ATOM 5166 O O . PRO B 1 198 ? 10.266 -1.053 -22.422 1 94.75 198 PRO B O 1
ATOM 5169 N N . THR B 1 199 ? 9.078 0.842 -22.562 1 94.06 199 THR B N 1
ATOM 5170 C CA . THR B 1 199 ? 10.125 1.612 -21.906 1 94.06 199 THR B CA 1
ATOM 5171 C C . THR B 1 199 ? 10.258 1.211 -20.438 1 94.06 199 THR B C 1
ATOM 5173 O O . THR B 1 199 ? 11.32 1.376 -19.844 1 94.06 199 THR B O 1
ATOM 5176 N N . THR B 1 200 ? 9.156 0.721 -19.875 1 94.31 200 THR B N 1
ATOM 5177 C CA . THR B 1 200 ? 9.266 0.156 -18.531 1 94.31 200 THR B CA 1
ATOM 5178 C C . THR B 1 200 ? 10.156 -1.084 -18.547 1 94.31 200 THR B C 1
ATOM 5180 O O . THR B 1 200 ? 11.031 -1.234 -17.688 1 94.31 200 THR B O 1
ATOM 5183 N N . SER B 1 201 ? 9.961 -1.953 -19.469 1 95.94 201 SER B N 1
ATOM 5184 C CA . SER B 1 201 ? 10.781 -3.148 -19.625 1 95.94 201 SER B CA 1
ATOM 5185 C C . SER B 1 201 ? 12.234 -2.783 -19.922 1 95.94 201 SER B C 1
ATOM 5187 O O . SER B 1 201 ? 13.156 -3.484 -19.484 1 95.94 201 SER B O 1
ATOM 5189 N N . LEU B 1 202 ? 12.391 -1.705 -20.656 1 96.31 202 LEU B N 1
ATOM 5190 C CA . LEU B 1 202 ? 13.734 -1.25 -21.016 1 96.31 202 LEU B CA 1
ATOM 5191 C C . LEU B 1 202 ? 14.531 -0.874 -19.781 1 96.31 202 LEU B C 1
ATOM 5193 O O . LEU B 1 202 ? 15.742 -1.084 -19.719 1 96.31 202 LEU B O 1
ATOM 5197 N N . GLN B 1 203 ? 13.875 -0.317 -18.797 1 95 203 GLN B N 1
ATOM 5198 C CA . GLN B 1 203 ? 14.547 0.006 -17.547 1 95 203 GLN B CA 1
ATOM 5199 C C . GLN B 1 203 ? 15.133 -1.246 -16.891 1 95 203 GLN B C 1
ATOM 5201 O O . GLN B 1 203 ? 16.297 -1.252 -16.469 1 95 203 GLN B O 1
ATOM 5206 N N . PHE B 1 204 ? 14.383 -2.277 -16.844 1 95.19 204 PHE B N 1
ATOM 5207 C CA . PHE B 1 204 ? 14.836 -3.535 -16.266 1 95.19 204 PHE B CA 1
ATOM 5208 C C . PHE B 1 204 ? 15.992 -4.117 -17.062 1 95.19 204 PHE B C 1
ATOM 5210 O O . PHE B 1 204 ? 16.938 -4.668 -16.5 1 95.19 204 PHE B O 1
ATOM 5217 N N . HIS B 1 205 ? 15.844 -3.965 -18.312 1 95.69 205 HIS B N 1
ATOM 5218 C CA . HIS B 1 205 ? 16.875 -4.469 -19.219 1 95.69 205 HIS B CA 1
ATOM 5219 C C . HIS B 1 205 ? 18.188 -3.75 -19 1 95.69 205 HIS B C 1
ATOM 5221 O O . HIS B 1 205 ? 19.25 -4.387 -18.922 1 95.69 205 HIS B O 1
ATOM 5227 N N . ARG B 1 206 ? 18.141 -2.453 -18.906 1 94.5 206 ARG B N 1
ATOM 5228 C CA . ARG B 1 206 ? 19.328 -1.626 -18.734 1 94.5 206 ARG B CA 1
ATOM 5229 C C . ARG B 1 206 ? 19.984 -1.871 -17.391 1 94.5 206 ARG B C 1
ATOM 5231 O O . ARG B 1 206 ? 21.188 -1.642 -17.219 1 94.5 206 ARG B O 1
ATOM 5238 N N . LEU B 1 207 ? 19.219 -2.355 -16.469 1 91.88 207 LEU B N 1
ATOM 5239 C CA . LEU B 1 207 ? 19.75 -2.674 -15.148 1 91.88 207 LEU B CA 1
ATOM 5240 C C . LEU B 1 207 ? 20.344 -4.078 -15.125 1 91.88 207 LEU B C 1
ATOM 5242 O O . LEU B 1 207 ? 20.859 -4.523 -14.102 1 91.88 207 LEU B O 1
ATOM 5246 N N . GLY B 1 208 ? 20.188 -4.781 -16.203 1 92.12 208 GLY B N 1
ATOM 5247 C CA . GLY B 1 208 ? 20.781 -6.105 -16.312 1 92.12 208 GLY B CA 1
ATOM 5248 C C . GLY B 1 208 ? 19.969 -7.18 -15.602 1 92.12 208 GLY B C 1
ATOM 5249 O O . GLY B 1 208 ? 20.5 -8.242 -15.281 1 92.12 208 GLY B O 1
ATOM 5250 N N . MET B 1 209 ? 18.688 -6.953 -15.438 1 93.69 209 MET B N 1
ATOM 5251 C CA . MET B 1 209 ? 17.875 -7.875 -14.648 1 93.69 209 MET B CA 1
ATOM 5252 C C . MET B 1 209 ? 17.25 -8.945 -15.539 1 93.69 209 MET B C 1
ATOM 5254 O O . MET B 1 209 ? 16.859 -10.008 -15.055 1 93.69 209 MET B O 1
ATOM 5258 N N . LEU B 1 210 ? 17.203 -8.703 -16.828 1 97.06 210 LEU B N 1
ATOM 5259 C CA . LEU B 1 210 ? 16.406 -9.57 -17.688 1 97.06 210 LEU B CA 1
ATOM 5260 C C . LEU B 1 210 ? 17.281 -10.594 -18.391 1 97.06 210 LEU B C 1
ATOM 5262 O O . LEU B 1 210 ? 18.422 -10.289 -18.766 1 97.06 210 LEU B O 1
ATOM 5266 N N . SER B 1 211 ? 16.719 -11.758 -18.531 1 97.12 211 SER B N 1
ATOM 5267 C CA . SER B 1 211 ? 17.375 -12.812 -19.297 1 97.12 211 SER B CA 1
ATOM 5268 C C . SER B 1 211 ? 17.281 -12.555 -20.797 1 97.12 211 SER B C 1
ATOM 5270 O O . SER B 1 211 ? 16.203 -12.336 -21.328 1 97.12 211 SER B O 1
ATOM 5272 N N . ALA B 1 212 ? 18.391 -12.648 -21.453 1 95.06 212 ALA B N 1
ATOM 5273 C CA . ALA B 1 212 ? 18.422 -12.445 -22.906 1 95.06 212 ALA B CA 1
ATOM 5274 C C . ALA B 1 212 ? 17.719 -13.578 -23.625 1 95.06 212 ALA B C 1
ATOM 5276 O O . ALA B 1 212 ? 17.109 -13.367 -24.672 1 95.06 212 ALA B O 1
ATOM 5277 N N . GLU B 1 213 ? 17.703 -14.758 -23.031 1 95.19 213 GLU B N 1
ATOM 5278 C CA . GLU B 1 213 ? 17.094 -15.938 -23.656 1 95.19 213 GLU B CA 1
ATOM 5279 C C . GLU B 1 213 ? 15.586 -15.969 -23.422 1 95.19 213 GLU B C 1
ATOM 5281 O O . GLU B 1 213 ? 14.875 -16.75 -24.047 1 95.19 213 GLU B O 1
ATOM 5286 N N . GLY B 1 214 ? 15.148 -15.172 -22.531 1 96.44 214 GLY B N 1
ATOM 5287 C CA . GLY B 1 214 ? 13.727 -15.172 -22.219 1 96.44 214 GLY B CA 1
ATOM 5288 C C . GLY B 1 214 ? 13.289 -16.391 -21.422 1 96.44 214 GLY B C 1
ATOM 5289 O O . GLY B 1 214 ? 12.211 -16.953 -21.672 1 96.44 214 GLY B O 1
ATOM 5290 N N . LYS B 1 215 ? 14.164 -16.812 -20.562 1 97.5 215 LYS B N 1
ATOM 5291 C CA . LYS B 1 215 ? 13.875 -17.938 -19.688 1 97.5 215 LYS B CA 1
ATOM 5292 C C . LYS B 1 215 ? 14.344 -17.656 -18.25 1 97.5 215 LYS B C 1
ATOM 5294 O O . LYS B 1 215 ? 15.453 -17.172 -18.047 1 97.5 215 LYS B O 1
ATOM 5299 N N . CYS B 1 216 ? 13.43 -17.859 -17.359 1 98.19 216 CYS B N 1
ATOM 5300 C CA . CYS B 1 216 ? 13.867 -17.922 -15.961 1 98.19 216 CYS B CA 1
ATOM 5301 C C . CYS B 1 216 ? 14.469 -19.281 -15.633 1 98.19 216 CYS B C 1
ATOM 5303 O O . CYS B 1 216 ? 13.75 -20.234 -15.352 1 98.19 216 CYS B O 1
ATOM 5305 N N . LYS B 1 217 ? 15.781 -19.375 -15.547 1 98.19 217 LYS B N 1
ATOM 5306 C CA . LYS B 1 217 ? 16.453 -20.641 -15.289 1 98.19 217 LYS B CA 1
ATOM 5307 C C . LYS B 1 217 ? 16.781 -20.812 -13.812 1 98.19 217 LYS B C 1
ATOM 5309 O O . LYS B 1 217 ? 17.953 -20.938 -13.438 1 98.19 217 LYS B O 1
ATOM 5314 N N . ALA B 1 218 ? 15.758 -20.891 -13.062 1 98.12 218 ALA B N 1
ATOM 5315 C CA . ALA B 1 218 ? 15.883 -20.969 -11.609 1 98.12 218 ALA B CA 1
ATOM 5316 C C . ALA B 1 218 ? 16.781 -22.141 -11.203 1 98.12 218 ALA B C 1
ATOM 5318 O O . ALA B 1 218 ? 16.594 -23.266 -11.688 1 98.12 218 ALA B O 1
ATOM 5319 N N . PHE B 1 219 ? 17.797 -21.922 -10.367 1 98.12 219 PHE B N 1
ATOM 5320 C CA . PHE B 1 219 ? 18.656 -22.875 -9.695 1 98.12 219 PHE B CA 1
ATOM 5321 C C . PHE B 1 219 ? 19.703 -23.422 -10.648 1 98.12 219 PHE B C 1
ATOM 5323 O O . PHE B 1 219 ? 20.594 -24.172 -10.242 1 98.12 219 PHE B O 1
ATOM 5330 N N . ASP B 1 220 ? 19.594 -23.109 -11.906 1 98 220 ASP B N 1
ATOM 5331 C CA . ASP B 1 220 ? 20.5 -23.641 -12.922 1 98 220 ASP B CA 1
ATOM 5332 C C . ASP B 1 220 ? 21.797 -22.828 -12.977 1 98 220 ASP B C 1
ATOM 5334 O O . ASP B 1 220 ? 21.781 -21.625 -12.703 1 98 220 ASP B O 1
ATOM 5338 N N . SER B 1 221 ? 22.844 -23.438 -13.367 1 97.31 221 SER B N 1
ATOM 5339 C CA . SER B 1 221 ? 24.156 -22.812 -13.453 1 97.31 221 SER B CA 1
ATOM 5340 C C . SER B 1 221 ? 24.172 -21.688 -14.484 1 97.31 221 SER B C 1
ATOM 5342 O O . SER B 1 221 ? 24.984 -20.766 -14.406 1 97.31 221 SER B O 1
ATOM 5344 N N . THR B 1 222 ? 23.219 -21.703 -15.375 1 96.62 222 THR B N 1
ATOM 5345 C CA . THR B 1 222 ? 23.203 -20.734 -16.453 1 96.62 222 THR B CA 1
ATOM 5346 C C . THR B 1 222 ? 22.172 -19.656 -16.203 1 96.62 222 THR B C 1
ATOM 5348 O O . THR B 1 222 ? 21.828 -18.875 -17.094 1 96.62 222 THR B O 1
ATOM 5351 N N . GLY B 1 223 ? 21.625 -19.688 -14.984 1 95.81 223 GLY B N 1
ATOM 5352 C CA . GLY B 1 223 ? 20.703 -18.609 -14.664 1 95.81 223 GLY B CA 1
ATOM 5353 C C . GLY B 1 223 ? 21.281 -17.234 -14.922 1 95.81 223 GLY B C 1
ATOM 5354 O O . GLY B 1 223 ? 22.406 -16.938 -14.5 1 95.81 223 GLY B O 1
ATOM 5355 N N . ALA B 1 224 ? 20.531 -16.328 -15.688 1 94.56 224 ALA B N 1
ATOM 5356 C CA . ALA B 1 224 ? 21.109 -15.062 -16.125 1 94.56 224 ALA B CA 1
ATOM 5357 C C . ALA B 1 224 ? 20.094 -13.93 -16 1 94.56 224 ALA B C 1
ATOM 5359 O O . ALA B 1 224 ? 20.266 -12.883 -16.625 1 94.56 224 ALA B O 1
ATOM 5360 N N . GLY B 1 225 ? 19.047 -14.125 -15.305 1 95.88 225 GLY B N 1
ATOM 5361 C CA . GLY B 1 225 ? 18.016 -13.102 -15.18 1 95.88 225 GLY B CA 1
ATOM 5362 C C . GLY B 1 225 ? 16.609 -13.656 -15.281 1 95.88 225 GLY B C 1
ATOM 5363 O O . GLY B 1 225 ? 16.422 -14.836 -15.57 1 95.88 225 GLY B O 1
ATOM 5364 N N . TYR B 1 226 ? 15.648 -12.719 -15.016 1 96.56 226 TYR B N 1
ATOM 5365 C CA . TYR B 1 226 ? 14.273 -13.18 -15.086 1 96.56 226 TYR B CA 1
ATOM 5366 C C . TYR B 1 226 ? 13.57 -12.617 -16.312 1 96.56 226 TYR B C 1
ATOM 5368 O O . TYR B 1 226 ? 14.188 -11.922 -17.125 1 96.56 226 TYR B O 1
ATOM 5376 N N . VAL B 1 227 ? 12.414 -13.086 -16.594 1 98.31 227 VAL B N 1
ATOM 5377 C CA . VAL B 1 227 ? 11.562 -12.656 -17.703 1 98.31 227 VAL B CA 1
ATOM 5378 C C . VAL B 1 227 ? 10.305 -11.977 -17.156 1 98.31 227 VAL B C 1
ATOM 5380 O O . VAL B 1 227 ? 9.617 -12.539 -16.297 1 98.31 227 VAL B O 1
ATOM 5383 N N . ARG B 1 228 ? 10.047 -10.781 -17.578 1 98.25 228 ARG B N 1
ATOM 5384 C CA . ARG B 1 228 ? 8.836 -10.109 -17.109 1 98.25 228 ARG B CA 1
ATOM 5385 C C . ARG B 1 228 ? 7.586 -10.82 -17.625 1 98.25 228 ARG B C 1
ATOM 5387 O O . ARG B 1 228 ? 7.57 -11.336 -18.734 1 98.25 228 ARG B O 1
ATOM 5394 N N . SER B 1 229 ? 6.602 -10.828 -16.828 1 98.69 229 SER B N 1
ATOM 5395 C CA . SER B 1 229 ? 5.395 -11.57 -17.188 1 98.69 229 SER B CA 1
ATOM 5396 C C . SER B 1 229 ? 4.145 -10.867 -16.656 1 98.69 229 SER B C 1
ATOM 5398 O O . SER B 1 229 ? 4.234 -10 -15.781 1 98.69 229 SER B O 1
ATOM 5400 N N . GLU B 1 230 ? 3.047 -11.164 -17.297 1 98.75 230 GLU B N 1
ATOM 5401 C CA . GLU B 1 230 ? 1.735 -10.656 -16.906 1 98.75 230 GLU B CA 1
ATOM 5402 C C . GLU B 1 230 ? 0.956 -11.695 -16.109 1 98.75 230 GLU B C 1
ATOM 5404 O O . GLU B 1 230 ? 1.079 -12.898 -16.359 1 98.75 230 GLU B O 1
ATOM 5409 N N . ALA B 1 231 ? 0.205 -11.234 -15.117 1 98.88 231 ALA B N 1
ATOM 5410 C CA . ALA B 1 231 ? -0.665 -12.125 -14.352 1 98.88 231 ALA B CA 1
ATOM 5411 C C . ALA B 1 231 ? -1.667 -11.336 -13.516 1 98.88 231 ALA B C 1
ATOM 5413 O O . ALA B 1 231 ? -1.425 -10.172 -13.18 1 98.88 231 ALA B O 1
ATOM 5414 N N . ALA B 1 232 ? -2.781 -11.859 -13.258 1 98.88 232 ALA B N 1
ATOM 5415 C CA . ALA B 1 232 ? -3.76 -11.422 -12.266 1 98.88 232 ALA B CA 1
ATOM 5416 C C . ALA B 1 232 ? -4.301 -12.602 -11.469 1 98.88 232 ALA B C 1
ATOM 5418 O O . ALA B 1 232 ? -4.766 -13.586 -12.039 1 98.88 232 ALA B O 1
ATOM 5419 N N . THR B 1 233 ? -4.141 -12.578 -10.18 1 98.94 233 THR B N 1
ATOM 5420 C CA . THR B 1 233 ? -4.57 -13.664 -9.305 1 98.94 233 THR B CA 1
ATOM 5421 C C . THR B 1 233 ? -5.348 -13.125 -8.109 1 98.94 233 THR B C 1
ATOM 5423 O O . THR B 1 233 ? -5 -12.078 -7.555 1 98.94 233 THR B O 1
ATOM 5426 N N . VAL B 1 234 ? -6.449 -13.812 -7.707 1 98.94 234 VAL B N 1
ATOM 5427 C CA . VAL B 1 234 ? -7.25 -13.422 -6.555 1 98.94 234 VAL B CA 1
ATOM 5428 C C . VAL B 1 234 ? -7.5 -14.633 -5.656 1 98.94 234 VAL B C 1
ATOM 5430 O O . VAL B 1 234 ? -7.801 -15.719 -6.148 1 98.94 234 VAL B O 1
ATOM 5433 N N . LEU B 1 235 ? -7.305 -14.477 -4.371 1 98.94 235 LEU B N 1
ATOM 5434 C CA . LEU B 1 235 ? -7.656 -15.445 -3.344 1 98.94 235 LEU B CA 1
ATOM 5435 C C . LEU B 1 235 ? -8.805 -14.938 -2.484 1 98.94 235 LEU B C 1
ATOM 5437 O O . LEU B 1 235 ? -8.914 -13.734 -2.242 1 98.94 235 LEU B O 1
ATOM 5441 N N . PHE B 1 236 ? -9.719 -15.828 -2.098 1 98.88 236 PHE B N 1
ATOM 5442 C CA . PHE B 1 236 ? -10.727 -15.562 -1.077 1 98.88 236 PHE B CA 1
ATOM 5443 C C . PHE B 1 236 ? -10.398 -16.297 0.215 1 98.88 236 PHE B C 1
ATOM 5445 O O . PHE B 1 236 ? -10.344 -17.531 0.237 1 98.88 236 PHE B O 1
ATOM 5452 N N . LEU B 1 237 ? -10.07 -15.539 1.307 1 98.88 237 LEU B N 1
ATOM 5453 C CA . LEU B 1 237 ? -9.703 -16.094 2.607 1 98.88 237 LEU B CA 1
ATOM 5454 C C . LEU B 1 237 ? -10.859 -15.961 3.598 1 98.88 237 LEU B C 1
ATOM 5456 O O . LEU B 1 237 ? -11.555 -14.945 3.611 1 98.88 237 LEU B O 1
ATOM 5460 N N . GLN B 1 238 ? -11.023 -16.891 4.383 1 97.75 238 GLN B N 1
ATOM 5461 C CA . GLN B 1 238 ? -11.969 -16.859 5.488 1 97.75 238 GLN B CA 1
ATOM 5462 C C . GLN B 1 238 ? -11.633 -17.906 6.543 1 97.75 238 GLN B C 1
ATOM 5464 O O . GLN B 1 238 ? -10.648 -18.641 6.402 1 97.75 238 GLN B O 1
ATOM 5469 N N . ARG B 1 239 ? -12.305 -17.906 7.621 1 97.25 239 ARG B N 1
ATOM 5470 C CA . ARG B 1 239 ? -12.125 -18.906 8.664 1 97.25 239 ARG B CA 1
ATOM 5471 C C . ARG B 1 239 ? -12.672 -20.266 8.227 1 97.25 239 ARG B C 1
ATOM 5473 O O . ARG B 1 239 ? -13.672 -20.328 7.512 1 97.25 239 ARG B O 1
ATOM 5480 N N . SER B 1 240 ? -12.055 -21.312 8.68 1 96 240 SER B N 1
ATOM 5481 C CA . SER B 1 240 ? -12.422 -22.672 8.289 1 96 240 SER B CA 1
ATOM 5482 C C . SER B 1 240 ? -13.867 -22.969 8.672 1 96 240 SER B C 1
ATOM 5484 O O . SER B 1 240 ? -14.555 -23.719 7.973 1 96 240 SER B O 1
ATOM 5486 N N . THR B 1 241 ? -14.398 -22.375 9.727 1 94.94 241 THR B N 1
ATOM 5487 C CA . THR B 1 241 ? -15.75 -22.625 10.211 1 94.94 241 THR B CA 1
ATOM 5488 C C . THR B 1 241 ? -16.781 -22.031 9.266 1 94.94 241 THR B C 1
ATOM 5490 O O . THR B 1 241 ? -17.938 -22.484 9.234 1 94.94 241 THR B O 1
ATOM 5493 N N . ALA B 1 242 ? -16.359 -21.078 8.484 1 94.31 242 ALA B N 1
ATOM 5494 C CA . ALA B 1 242 ? -17.281 -20.406 7.551 1 94.31 242 ALA B CA 1
ATOM 5495 C C . ALA B 1 242 ? -17.094 -20.953 6.133 1 94.31 242 ALA B C 1
ATOM 5497 O O . ALA B 1 242 ? -17.891 -20.641 5.242 1 94.31 242 ALA B O 1
ATOM 5498 N N . ALA B 1 243 ? -16.109 -21.797 5.902 1 94.38 243 ALA B N 1
ATOM 5499 C CA . ALA B 1 243 ? -15.719 -22.203 4.547 1 94.38 243 ALA B CA 1
ATOM 5500 C C . ALA B 1 243 ? -16.469 -23.453 4.109 1 94.38 243 ALA B C 1
ATOM 5502 O O . ALA B 1 243 ? -16.641 -24.391 4.887 1 94.38 243 ALA B O 1
ATOM 5503 N N . LYS B 1 244 ? -16.938 -23.453 2.879 1 89.44 244 LYS B N 1
ATOM 5504 C CA . LYS B 1 244 ? -17.578 -24.609 2.273 1 89.44 244 LYS B CA 1
ATOM 5505 C C . LYS B 1 244 ? -16.547 -25.469 1.534 1 89.44 244 LYS B C 1
ATOM 5507 O O . LYS B 1 244 ? -16.781 -26.656 1.29 1 89.44 244 LYS B O 1
ATOM 5512 N N . ARG B 1 245 ? -15.539 -24.812 1.194 1 89.19 245 ARG B N 1
ATOM 5513 C CA . ARG B 1 245 ? -14.406 -25.438 0.527 1 89.19 245 ARG B CA 1
ATOM 5514 C C . ARG B 1 245 ? -13.078 -24.938 1.091 1 89.19 245 ARG B C 1
ATOM 5516 O O . ARG B 1 245 ? -12.969 -23.781 1.479 1 89.19 245 ARG B O 1
ATOM 5523 N N . ILE B 1 246 ? -12.094 -25.906 1.137 1 94.75 246 ILE B N 1
ATOM 5524 C CA . ILE B 1 246 ? -10.773 -25.516 1.625 1 94.75 246 ILE B CA 1
ATOM 5525 C C . ILE B 1 246 ? -9.695 -26.031 0.672 1 94.75 246 ILE B C 1
ATOM 5527 O O . ILE B 1 246 ? -9.609 -27.234 0.419 1 94.75 246 ILE B O 1
ATOM 5531 N N . TYR B 1 247 ? -8.969 -25.125 0.108 1 96.44 247 TYR B N 1
ATOM 5532 C CA . TYR B 1 247 ? -7.82 -25.5 -0.707 1 96.44 247 TYR B CA 1
ATOM 5533 C C . TYR B 1 247 ? -6.594 -25.75 0.162 1 96.44 247 TYR B C 1
ATOM 5535 O O . TYR B 1 247 ? -5.883 -26.734 -0.027 1 96.44 247 TYR B O 1
ATOM 5543 N N . ALA B 1 248 ? -6.34 -24.859 1.084 1 98 248 ALA B N 1
ATOM 5544 C CA . ALA B 1 248 ? -5.168 -24.906 1.953 1 98 248 ALA B CA 1
ATOM 5545 C C . ALA B 1 248 ? -5.355 -24.031 3.18 1 98 248 ALA B C 1
ATOM 5547 O O . ALA B 1 248 ? -6.125 -23.062 3.146 1 98 248 ALA B O 1
ATOM 5548 N N . THR B 1 249 ? -4.723 -24.391 4.207 1 98.19 249 THR B N 1
ATOM 5549 C CA . THR B 1 249 ? -4.641 -23.547 5.391 1 98.19 249 THR B CA 1
ATOM 5550 C C . THR B 1 249 ? -3.428 -22.625 5.309 1 98.19 249 THR B C 1
ATOM 5552 O O . THR B 1 249 ? -2.324 -23.062 4.98 1 98.19 249 THR B O 1
ATOM 5555 N N . VAL B 1 250 ? -3.648 -21.344 5.488 1 98.75 250 VAL B N 1
ATOM 5556 C CA . VAL B 1 250 ? -2.525 -20.438 5.691 1 98.75 250 VAL B CA 1
ATOM 5557 C C . VAL B 1 250 ? -2.102 -20.453 7.16 1 98.75 250 VAL B C 1
ATOM 5559 O O . VAL B 1 250 ? -2.691 -19.766 7.992 1 98.75 250 VAL B O 1
ATOM 5562 N N . VAL B 1 251 ? -1.046 -21.109 7.418 1 98.31 251 VAL B N 1
ATOM 5563 C CA . VAL B 1 251 ? -0.647 -21.391 8.789 1 98.31 251 VAL B CA 1
ATOM 5564 C C . VAL B 1 251 ? -0.034 -20.141 9.422 1 98.31 251 VAL B C 1
ATOM 5566 O O . VAL B 1 251 ? -0.313 -19.828 10.578 1 98.31 251 VAL B O 1
ATOM 5569 N N . HIS B 1 252 ? 0.859 -19.531 8.672 1 98.19 252 HIS B N 1
ATOM 5570 C CA . HIS B 1 252 ? 1.555 -18.359 9.164 1 98.19 252 HIS B CA 1
ATOM 5571 C C . HIS B 1 252 ? 2.184 -17.562 8.016 1 98.19 252 HIS B C 1
ATOM 5573 O O . HIS B 1 252 ? 2.398 -18.109 6.93 1 98.19 252 HIS B O 1
ATOM 5579 N N . SER B 1 253 ? 2.357 -16.312 8.211 1 98.44 253 SER B N 1
ATOM 5580 C CA . SER B 1 253 ? 3.076 -15.43 7.289 1 98.44 253 SER B CA 1
ATOM 5581 C C . SER B 1 253 ? 3.768 -14.297 8.039 1 98.44 253 SER B C 1
ATOM 5583 O O . SER B 1 253 ? 3.33 -13.898 9.117 1 98.44 253 SER B O 1
ATOM 5585 N N . LYS B 1 254 ? 4.828 -13.867 7.465 1 98.12 254 LYS B N 1
ATOM 5586 C CA . LYS B 1 254 ? 5.562 -12.742 8.031 1 98.12 254 LYS B CA 1
ATOM 5587 C C . LYS B 1 254 ? 6.426 -12.055 6.98 1 98.12 254 LYS B C 1
ATOM 5589 O O . LYS B 1 254 ? 6.746 -12.656 5.949 1 98.12 254 LYS B O 1
ATOM 5594 N N . SER B 1 255 ? 6.68 -10.805 7.23 1 98.44 255 SER B N 1
ATOM 5595 C CA . SER B 1 255 ? 7.551 -10.039 6.344 1 98.44 255 SER B CA 1
ATOM 5596 C C . SER B 1 255 ? 8.641 -9.312 7.129 1 98.44 255 SER B C 1
ATOM 5598 O O . SER B 1 255 ? 8.469 -9.023 8.312 1 98.44 255 SER B O 1
ATOM 5600 N N . ASN B 1 256 ? 9.773 -9.086 6.543 1 98.56 256 ASN B N 1
ATOM 5601 C CA . ASN B 1 256 ? 10.836 -8.203 7.012 1 98.56 256 ASN B CA 1
ATOM 5602 C C . ASN B 1 256 ? 11.531 -7.5 5.852 1 98.56 256 ASN B C 1
ATOM 5604 O O . ASN B 1 256 ? 11.055 -7.555 4.715 1 98.56 256 ASN B O 1
ATOM 5608 N N . THR B 1 257 ? 12.562 -6.703 6.16 1 98.69 257 THR B N 1
ATOM 5609 C CA . THR B 1 257 ? 13.281 -5.973 5.121 1 98.69 257 THR B CA 1
ATOM 5610 C C . THR B 1 257 ? 14.789 -6.105 5.316 1 98.69 257 THR B C 1
ATOM 5612 O O . THR B 1 257 ? 15.273 -6.133 6.449 1 98.69 257 THR B O 1
ATOM 5615 N N . ASP B 1 258 ? 15.523 -6.109 4.246 1 98.44 258 ASP B N 1
ATOM 5616 C CA . ASP B 1 258 ? 16.969 -6.305 4.258 1 98.44 258 ASP B CA 1
ATOM 5617 C C . ASP B 1 258 ? 17.672 -5.203 5.055 1 98.44 258 ASP B C 1
ATOM 5619 O O . ASP B 1 258 ? 18.609 -5.473 5.809 1 98.44 258 ASP B O 1
ATOM 5623 N N . GLY B 1 259 ? 17.156 -3.957 4.898 1 98 259 GLY B N 1
ATOM 5624 C CA . GLY B 1 259 ? 17.891 -2.818 5.43 1 98 259 GLY B CA 1
ATOM 5625 C C . GLY B 1 259 ? 19.141 -2.49 4.637 1 98 259 GLY B C 1
ATOM 5626 O O . GLY B 1 259 ? 19.156 -2.602 3.41 1 98 259 GLY B O 1
ATOM 5627 N N . ASN B 1 260 ? 20.125 -2.008 5.336 1 97.31 260 ASN B N 1
ATOM 5628 C CA . ASN B 1 260 ? 21.344 -1.566 4.688 1 97.31 260 ASN B CA 1
ATOM 5629 C C . ASN B 1 260 ? 22.219 -2.75 4.254 1 97.31 260 ASN B C 1
ATOM 5631 O O . ASN B 1 260 ? 22.312 -3.744 4.977 1 97.31 260 ASN B O 1
ATOM 5635 N N . LYS B 1 261 ? 22.75 -2.645 3.059 1 95.69 261 LYS B N 1
ATOM 5636 C CA . LYS B 1 261 ? 23.656 -3.623 2.482 1 95.69 261 LYS B CA 1
ATOM 5637 C C . LYS B 1 261 ? 24.828 -2.938 1.77 1 95.69 261 LYS B C 1
ATOM 5639 O O . LYS B 1 261 ? 24.625 -1.939 1.072 1 95.69 261 LYS B O 1
ATOM 5644 N N . GLN B 1 262 ? 25.922 -3.51 1.808 1 93.44 262 GLN B N 1
ATOM 5645 C CA . GLN B 1 262 ? 27.094 -2.932 1.167 1 93.44 262 GLN B CA 1
ATOM 5646 C C . GLN B 1 262 ? 26.984 -3.006 -0.354 1 93.44 262 GLN B C 1
ATOM 5648 O O . GLN B 1 262 ? 27.453 -2.115 -1.06 1 93.44 262 GLN B O 1
ATOM 5653 N N . GLU B 1 263 ? 26.281 -4 -0.824 1 93.12 263 GLU B N 1
ATOM 5654 C CA . GLU B 1 263 ? 26.219 -4.258 -2.26 1 93.12 263 GLU B CA 1
ATOM 5655 C C . GLU B 1 263 ? 25.219 -3.332 -2.939 1 93.12 263 GLU B C 1
ATOM 5657 O O . GLU B 1 263 ? 25.234 -3.191 -4.164 1 93.12 263 GLU B O 1
ATOM 5662 N N . GLY B 1 264 ? 24.359 -2.68 -2.148 1 93 264 GLY B N 1
ATOM 5663 C CA . GLY B 1 264 ? 23.359 -1.784 -2.727 1 93 264 GLY B CA 1
ATOM 5664 C C . GLY B 1 264 ? 21.938 -2.197 -2.422 1 93 264 GLY B C 1
ATOM 5665 O O . GLY B 1 264 ? 21.688 -3.303 -1.93 1 93 264 GLY B O 1
ATOM 5666 N N . VAL B 1 265 ? 21.016 -1.401 -2.801 1 92.56 265 VAL B N 1
ATOM 5667 C CA . VAL B 1 265 ? 19.625 -1.529 -2.375 1 92.56 265 VAL B CA 1
ATOM 5668 C C . VAL B 1 265 ? 18.969 -2.705 -3.096 1 92.56 265 VAL B C 1
ATOM 5670 O O . VAL B 1 265 ? 18.094 -3.379 -2.535 1 92.56 265 VAL B O 1
ATOM 5673 N N . THR B 1 266 ? 19.422 -3.043 -4.312 1 92.62 266 THR B N 1
ATOM 5674 C CA . THR B 1 266 ? 18.734 -4.055 -5.109 1 92.62 266 THR B CA 1
ATOM 5675 C C . THR B 1 266 ? 19.328 -5.438 -4.859 1 92.62 266 THR B C 1
ATOM 5677 O O . THR B 1 266 ? 18.828 -6.438 -5.375 1 92.62 266 THR B O 1
ATOM 5680 N N . TYR B 1 267 ? 20.422 -5.52 -4.113 1 94.44 267 TYR B N 1
ATOM 5681 C CA . TYR B 1 267 ? 21.031 -6.801 -3.781 1 94.44 267 TYR B CA 1
ATOM 5682 C C . TYR B 1 267 ? 20.25 -7.512 -2.684 1 94.44 267 TYR B C 1
ATOM 5684 O O . TYR B 1 267 ? 19.844 -6.887 -1.701 1 94.44 267 TYR B O 1
ATOM 5692 N N . PRO B 1 268 ? 19.969 -8.789 -2.838 1 95.38 268 PRO B N 1
ATOM 5693 C CA . PRO B 1 268 ? 19.266 -9.531 -1.786 1 95.38 268 PRO B CA 1
ATOM 5694 C C . PRO B 1 268 ? 20.172 -9.891 -0.61 1 95.38 268 PRO B C 1
ATOM 5696 O O . PRO B 1 268 ? 21.391 -10 -0.775 1 95.38 268 PRO B O 1
ATOM 5699 N N . SER B 1 269 ? 19.578 -10.023 0.567 1 97.56 269 SER B N 1
ATOM 5700 C CA . SER B 1 269 ? 20.312 -10.445 1.752 1 97.56 269 SER B CA 1
ATOM 5701 C C . SER B 1 269 ? 19.875 -11.844 2.199 1 97.56 269 SER B C 1
ATOM 5703 O O . SER B 1 269 ? 18.828 -12 2.826 1 97.56 269 SER B O 1
ATOM 5705 N N . GLY B 1 270 ? 20.797 -12.852 1.901 1 97.38 270 GLY B N 1
ATOM 5706 C CA . GLY B 1 270 ? 20.516 -14.203 2.361 1 97.38 270 GLY B CA 1
ATOM 5707 C C . GLY B 1 270 ? 20.375 -14.305 3.869 1 97.38 270 GLY B C 1
ATOM 5708 O O . GLY B 1 270 ? 19.578 -15.094 4.375 1 97.38 270 GLY B O 1
ATOM 5709 N N . GLU B 1 271 ? 21.109 -13.461 4.535 1 97.62 271 GLU B N 1
ATOM 5710 C CA . GLU B 1 271 ? 21.094 -13.453 5.996 1 97.62 271 GLU B CA 1
ATOM 5711 C C . GLU B 1 271 ? 19.719 -13.023 6.531 1 97.62 271 GLU B C 1
ATOM 5713 O O . GLU B 1 271 ? 19.188 -13.648 7.441 1 97.62 271 GLU B O 1
ATOM 5718 N N . ILE B 1 272 ? 19.203 -11.977 5.969 1 98.31 272 ILE B N 1
ATOM 5719 C CA . ILE B 1 272 ? 17.922 -11.445 6.453 1 98.31 272 ILE B CA 1
ATOM 5720 C C . ILE B 1 272 ? 16.781 -12.367 6.027 1 98.31 272 ILE B C 1
ATOM 5722 O O . ILE B 1 272 ? 15.812 -12.539 6.766 1 98.31 272 ILE B O 1
ATOM 5726 N N . GLN B 1 273 ? 16.891 -12.969 4.824 1 98.31 273 GLN B N 1
ATOM 5727 C CA . GLN B 1 273 ? 15.914 -13.969 4.395 1 98.31 273 GLN B CA 1
ATOM 5728 C C . GLN B 1 273 ? 15.906 -15.164 5.336 1 98.31 273 GLN B C 1
ATOM 5730 O O . GLN B 1 273 ? 14.836 -15.68 5.691 1 98.31 273 GLN B O 1
ATOM 5735 N N . GLU B 1 274 ? 17.109 -15.648 5.746 1 98.5 274 GLU B N 1
ATOM 5736 C CA . GLU B 1 274 ? 17.219 -16.734 6.711 1 98.5 274 GLU B CA 1
ATOM 5737 C C . GLU B 1 274 ? 16.562 -16.375 8.039 1 98.5 274 GLU B C 1
ATOM 5739 O O . GLU B 1 274 ? 15.852 -17.172 8.633 1 98.5 274 GLU B O 1
ATOM 5744 N N . LYS B 1 275 ? 16.828 -15.141 8.484 1 98.56 275 LYS B N 1
ATOM 5745 C CA . LYS B 1 275 ? 16.234 -14.664 9.727 1 98.56 275 LYS B CA 1
ATOM 5746 C C . LYS B 1 275 ? 14.703 -14.711 9.656 1 98.56 275 LYS B C 1
ATOM 5748 O O . LYS B 1 275 ? 14.047 -15.117 10.617 1 98.56 275 LYS B O 1
ATOM 5753 N N . LEU B 1 276 ? 14.141 -14.297 8.547 1 98.62 276 LEU B N 1
ATOM 5754 C CA . LEU B 1 276 ? 12.703 -14.328 8.344 1 98.62 276 LEU B CA 1
ATOM 5755 C C . LEU B 1 276 ? 12.164 -15.75 8.453 1 98.62 276 LEU B C 1
ATOM 5757 O O . LEU B 1 276 ? 11.172 -15.992 9.148 1 98.62 276 LEU B O 1
ATOM 5761 N N . LEU B 1 277 ? 12.852 -16.703 7.77 1 98.69 277 LEU B N 1
ATOM 5762 C CA . LEU B 1 277 ? 12.406 -18.094 7.805 1 98.69 277 LEU B CA 1
ATOM 5763 C C . LEU B 1 277 ? 12.414 -18.625 9.234 1 98.69 277 LEU B C 1
ATOM 5765 O O . LEU B 1 277 ? 11.438 -19.234 9.672 1 98.69 277 LEU B O 1
ATOM 5769 N N . ARG B 1 278 ? 13.445 -18.359 9.945 1 98.5 278 ARG B N 1
ATOM 5770 C CA . ARG B 1 278 ? 13.555 -18.844 11.312 1 98.5 278 ARG B CA 1
ATOM 5771 C C . ARG B 1 278 ? 12.461 -18.25 12.203 1 98.5 278 ARG B C 1
ATOM 5773 O O . ARG B 1 278 ? 11.859 -18.953 13.016 1 98.5 278 ARG B O 1
ATOM 5780 N N . GLU B 1 279 ? 12.234 -16.969 12.039 1 98.06 279 GLU B N 1
ATOM 5781 C CA . GLU B 1 279 ? 11.211 -16.312 12.836 1 98.06 279 GLU B CA 1
ATOM 5782 C C . GLU B 1 279 ? 9.82 -16.875 12.547 1 98.06 279 GLU B C 1
ATOM 5784 O O . GLU B 1 279 ? 9.031 -17.109 13.461 1 98.06 279 GLU B O 1
ATOM 5789 N N . VAL B 1 280 ? 9.523 -17.078 11.289 1 98.25 280 VAL B N 1
ATOM 5790 C CA . VAL B 1 280 ? 8.211 -17.562 10.867 1 98.25 280 VAL B CA 1
ATOM 5791 C C . VAL B 1 280 ? 7.949 -18.938 11.484 1 98.25 280 VAL B C 1
ATOM 5793 O O . VAL B 1 280 ? 6.887 -19.172 12.062 1 98.25 280 VAL B O 1
ATOM 5796 N N . TYR B 1 281 ? 8.836 -19.844 11.398 1 98.31 281 TYR B N 1
ATOM 5797 C CA . TYR B 1 281 ? 8.633 -21.203 11.867 1 98.31 281 TYR B CA 1
ATOM 5798 C C . TYR B 1 281 ? 8.68 -21.281 13.391 1 98.31 281 TYR B C 1
ATOM 5800 O O . TYR B 1 281 ? 7.969 -22.078 14 1 98.31 281 TYR B O 1
ATOM 5808 N N . ASN B 1 282 ? 9.492 -20.422 14.031 1 98.25 282 ASN B N 1
ATOM 5809 C CA . ASN B 1 282 ? 9.469 -20.312 15.484 1 98.25 282 ASN B CA 1
ATOM 5810 C C . ASN B 1 282 ? 8.117 -19.828 16 1 98.25 282 ASN B C 1
ATOM 5812 O O . ASN B 1 282 ? 7.562 -20.391 16.938 1 98.25 282 ASN B O 1
ATOM 5816 N N . GLU B 1 283 ? 7.613 -18.781 15.352 1 97.38 283 GLU B N 1
ATOM 5817 C CA . GLU B 1 283 ? 6.332 -18.203 15.758 1 97.38 283 GLU B CA 1
ATOM 5818 C C . GLU B 1 283 ? 5.188 -19.188 15.508 1 97.38 283 GLU B C 1
ATOM 5820 O O . GLU B 1 283 ? 4.223 -19.219 16.281 1 97.38 283 GLU B O 1
ATOM 5825 N N . ALA B 1 284 ? 5.289 -19.922 14.43 1 97.38 284 ALA B N 1
ATOM 5826 C CA . ALA B 1 284 ? 4.254 -20.891 14.078 1 97.38 284 ALA B CA 1
ATOM 5827 C C . ALA B 1 284 ? 4.387 -22.172 14.906 1 97.38 284 ALA B C 1
ATOM 5829 O O . ALA B 1 284 ? 3.494 -23.016 14.891 1 97.38 284 ALA B O 1
ATOM 5830 N N . LYS B 1 285 ? 5.492 -22.328 15.602 1 98 285 LYS B N 1
ATOM 5831 C CA . LYS B 1 285 ? 5.793 -23.516 16.391 1 98 285 LYS B CA 1
ATOM 5832 C C . LYS B 1 285 ? 5.805 -24.766 15.508 1 98 285 LYS B C 1
ATOM 5834 O O . LYS B 1 285 ? 5.188 -25.781 15.852 1 98 285 LYS B O 1
ATOM 5839 N N . ILE B 1 286 ? 6.477 -24.641 14.391 1 97.69 286 ILE B N 1
ATOM 5840 C CA . ILE B 1 286 ? 6.648 -25.734 13.445 1 97.69 286 ILE B CA 1
ATOM 5841 C C . ILE B 1 286 ? 8.133 -26.016 13.242 1 97.69 286 ILE B C 1
ATOM 5843 O O . ILE B 1 286 ? 8.938 -25.094 13.102 1 97.69 286 ILE B O 1
ATOM 5847 N N . ASN B 1 287 ? 8.492 -27.25 13.328 1 96.69 287 ASN B N 1
ATOM 5848 C CA . ASN B 1 287 ? 9.844 -27.641 12.961 1 96.69 287 ASN B CA 1
ATOM 5849 C C . ASN B 1 287 ? 10.078 -27.516 11.461 1 96.69 287 ASN B C 1
ATOM 5851 O O . ASN B 1 287 ? 9.383 -28.156 10.664 1 96.69 287 ASN B O 1
ATOM 5855 N N . PRO B 1 288 ? 11.055 -26.766 11.078 1 96.75 288 PRO B N 1
ATOM 5856 C CA . PRO B 1 288 ? 11.297 -26.562 9.648 1 96.75 288 PRO B CA 1
ATOM 5857 C C . PRO B 1 288 ? 11.477 -27.875 8.891 1 96.75 288 PRO B C 1
ATOM 5859 O O . PRO B 1 288 ? 11.18 -27.953 7.699 1 96.75 288 PRO B O 1
ATOM 5862 N N . SER B 1 289 ? 11.922 -28.875 9.539 1 94.81 289 SER B N 1
ATOM 5863 C CA . SER B 1 289 ? 12.164 -30.172 8.891 1 94.81 289 SER B CA 1
ATOM 5864 C C . SER B 1 289 ? 10.859 -30.828 8.469 1 94.81 289 SER B C 1
ATOM 5866 O O . SER B 1 289 ? 10.867 -31.781 7.688 1 94.81 289 SER B O 1
ATOM 5868 N N . GLU B 1 290 ? 9.781 -30.312 8.953 1 94.88 290 GLU B N 1
ATOM 5869 C CA . GLU B 1 290 ? 8.469 -30.859 8.602 1 94.88 290 GLU B CA 1
ATOM 5870 C C . GLU B 1 290 ? 8.016 -30.359 7.23 1 94.88 290 GLU B C 1
ATOM 5872 O O . GLU B 1 290 ? 7.082 -30.906 6.645 1 94.88 290 GLU B O 1
ATOM 5877 N N . VAL B 1 291 ? 8.664 -29.344 6.758 1 97.38 291 VAL B N 1
ATOM 5878 C CA . VAL B 1 291 ? 8.32 -28.797 5.445 1 97.38 291 VAL B CA 1
ATOM 5879 C C . VAL B 1 291 ? 8.773 -29.766 4.352 1 97.38 291 VAL B C 1
ATOM 5881 O O . VAL B 1 291 ? 9.914 -30.219 4.348 1 97.38 291 VAL B O 1
ATOM 5884 N N . VAL B 1 292 ? 7.891 -30.031 3.416 1 96.75 292 VAL B N 1
ATOM 5885 C CA . VAL B 1 292 ? 8.18 -31.062 2.439 1 96.75 292 VAL B CA 1
ATOM 5886 C C . VAL B 1 292 ? 8.5 -30.438 1.086 1 96.75 292 VAL B C 1
ATOM 5888 O O . VAL B 1 292 ? 9.078 -31.094 0.214 1 96.75 292 VAL B O 1
ATOM 5891 N N . TYR B 1 293 ? 8.125 -29.234 0.881 1 98.44 293 TYR B N 1
ATOM 5892 C CA . TYR B 1 293 ? 8.352 -28.516 -0.371 1 98.44 293 TYR B CA 1
ATOM 5893 C C . TYR B 1 293 ? 8.461 -27.016 -0.13 1 98.44 293 TYR B C 1
ATOM 5895 O O . TYR B 1 293 ? 7.738 -26.469 0.702 1 98.44 293 TYR B O 1
ATOM 5903 N N . VAL B 1 294 ? 9.406 -26.375 -0.783 1 98.81 294 VAL B N 1
ATOM 5904 C CA . VAL B 1 294 ? 9.516 -24.922 -0.754 1 98.81 294 VAL B CA 1
ATOM 5905 C C . VAL B 1 294 ? 9.367 -24.359 -2.168 1 98.81 294 VAL B C 1
ATOM 5907 O O . VAL B 1 294 ? 10.125 -24.734 -3.068 1 98.81 294 VAL B O 1
ATOM 5910 N N . GLU B 1 295 ? 8.344 -23.609 -2.408 1 98.88 295 GLU B N 1
ATOM 5911 C CA . GLU B 1 295 ? 8.227 -22.797 -3.611 1 98.88 295 GLU B CA 1
ATOM 5912 C C . GLU B 1 295 ? 9.031 -21.5 -3.479 1 98.88 295 GLU B C 1
ATOM 5914 O O . GLU B 1 295 ? 8.562 -20.531 -2.861 1 98.88 295 GLU B O 1
ATOM 5919 N N . ALA B 1 296 ? 10.188 -21.484 -4.062 1 98.81 296 ALA B N 1
ATOM 5920 C CA . ALA B 1 296 ? 11.117 -20.375 -3.928 1 98.81 296 ALA B CA 1
ATOM 5921 C C . ALA B 1 296 ? 10.672 -19.188 -4.77 1 98.81 296 ALA B C 1
ATOM 5923 O O . ALA B 1 296 ? 9.844 -19.328 -5.676 1 98.81 296 ALA B O 1
ATOM 5924 N N . HIS B 1 297 ? 11.109 -17.984 -4.398 1 98.44 297 HIS B N 1
ATOM 5925 C CA . HIS B 1 297 ? 10.992 -16.859 -5.316 1 98.44 297 HIS B CA 1
ATOM 5926 C C . HIS B 1 297 ? 11.641 -17.172 -6.66 1 98.44 297 HIS B C 1
ATOM 5928 O O . HIS B 1 297 ? 11.031 -16.984 -7.711 1 98.44 297 HIS B O 1
ATOM 5934 N N . GLY B 1 298 ? 12.891 -17.688 -6.66 1 95.88 298 GLY B N 1
ATOM 5935 C CA . GLY B 1 298 ? 13.539 -18.391 -7.758 1 95.88 298 GLY B CA 1
ATOM 5936 C C . GLY B 1 298 ? 13.469 -17.641 -9.07 1 95.88 298 GLY B C 1
ATOM 5937 O O . GLY B 1 298 ? 12.922 -18.141 -10.055 1 95.88 298 GLY B O 1
ATOM 5938 N N . THR B 1 299 ? 14.078 -16.5 -9.156 1 92.06 299 THR B N 1
ATOM 5939 C CA . THR B 1 299 ? 13.992 -15.68 -10.352 1 92.06 299 THR B CA 1
ATOM 5940 C C . THR B 1 299 ? 14.961 -16.156 -11.422 1 92.06 299 THR B C 1
ATOM 5942 O O . THR B 1 299 ? 14.844 -15.797 -12.594 1 92.06 299 THR B O 1
ATOM 5945 N N . GLY B 1 300 ? 15.93 -16.984 -11.016 1 94.44 300 GLY B N 1
ATOM 5946 C CA . GLY B 1 300 ? 16.938 -17.406 -11.969 1 94.44 300 GLY B CA 1
ATOM 5947 C C . GLY B 1 300 ? 18.047 -16.391 -12.164 1 94.44 300 GLY B C 1
ATOM 5948 O O . GLY B 1 300 ? 18.656 -16.328 -13.227 1 94.44 300 GLY B O 1
ATOM 5949 N N . THR B 1 301 ? 18.234 -15.555 -11.195 1 92.19 301 THR B N 1
ATOM 5950 C CA . THR B 1 301 ? 19.297 -14.555 -11.273 1 92.19 301 THR B CA 1
ATOM 5951 C C . THR B 1 301 ? 20.578 -15.07 -10.617 1 92.19 301 THR B C 1
ATOM 5953 O O . THR B 1 301 ? 20.531 -15.93 -9.742 1 92.19 301 THR B O 1
ATOM 5956 N N . LYS B 1 302 ? 21.688 -14.516 -10.984 1 91.12 302 LYS B N 1
ATOM 5957 C CA . LYS B 1 302 ? 23 -14.969 -10.555 1 91.12 302 LYS B CA 1
ATOM 5958 C C . LYS B 1 302 ? 23.188 -14.82 -9.047 1 91.12 302 LYS B C 1
ATOM 5960 O O . LYS B 1 302 ? 23.812 -15.656 -8.406 1 91.12 302 LYS B O 1
ATOM 5965 N N . VAL B 1 303 ? 22.609 -13.812 -8.547 1 91.81 303 VAL B N 1
ATOM 5966 C CA . VAL B 1 303 ? 22.828 -13.531 -7.129 1 91.81 303 VAL B CA 1
ATOM 5967 C C . VAL B 1 303 ? 21.625 -13.977 -6.309 1 91.81 303 VAL B C 1
ATOM 5969 O O . VAL B 1 303 ? 21.781 -14.5 -5.203 1 91.81 303 VAL B O 1
ATOM 5972 N N . GLY B 1 304 ? 20.438 -13.812 -6.801 1 94.56 304 GLY B N 1
ATOM 5973 C CA . GLY B 1 304 ? 19.219 -14.078 -6.066 1 94.56 304 GLY B CA 1
ATOM 5974 C C . GLY B 1 304 ? 19.062 -15.539 -5.672 1 94.56 304 GLY B C 1
ATOM 5975 O O . GLY B 1 304 ? 18.781 -15.844 -4.512 1 94.56 304 GLY B O 1
ATOM 5976 N N . ASP B 1 305 ? 19.297 -16.422 -6.586 1 97 305 ASP B N 1
ATOM 5977 C CA . ASP B 1 305 ? 19.078 -17.844 -6.344 1 97 305 ASP B CA 1
ATOM 5978 C C . ASP B 1 305 ? 20.031 -18.375 -5.273 1 97 305 ASP B C 1
ATOM 5980 O O . ASP B 1 305 ? 19.594 -19.016 -4.309 1 97 305 ASP B O 1
ATOM 5984 N N . PRO B 1 306 ? 21.359 -18.109 -5.371 1 97.31 306 PRO B N 1
ATOM 5985 C CA . PRO B 1 306 ? 22.266 -18.609 -4.34 1 97.31 306 PRO B CA 1
ATOM 5986 C C . PRO B 1 306 ? 21.953 -18.047 -2.955 1 97.31 306 PRO B C 1
ATOM 5988 O O . PRO B 1 306 ? 21.953 -18.797 -1.969 1 97.31 306 PRO B O 1
ATOM 5991 N N . GLU B 1 307 ? 21.672 -16.719 -2.877 1 97.06 307 GLU B N 1
ATOM 5992 C CA . GLU B 1 307 ? 21.328 -16.109 -1.59 1 97.06 307 GLU B CA 1
ATOM 5993 C C . GLU B 1 307 ? 20.109 -16.766 -0.972 1 97.06 307 GLU B C 1
ATOM 5995 O O . GLU B 1 307 ? 20.125 -17.156 0.199 1 97.06 307 GLU B O 1
ATOM 6000 N N . GLU B 1 308 ? 19.094 -16.953 -1.728 1 98.19 308 GLU B N 1
ATOM 6001 C CA . GLU B 1 308 ? 17.812 -17.484 -1.26 1 98.19 308 GLU B CA 1
ATOM 6002 C C . GLU B 1 308 ? 17.938 -18.969 -0.909 1 98.19 308 GLU B C 1
ATOM 6004 O O . GLU B 1 308 ? 17.516 -19.391 0.168 1 98.19 308 GLU B O 1
ATOM 6009 N N . VAL B 1 309 ? 18.5 -19.781 -1.782 1 98.31 309 VAL B N 1
ATOM 6010 C CA . VAL B 1 309 ? 18.469 -21.234 -1.646 1 98.31 309 VAL B CA 1
ATOM 6011 C C . VAL B 1 309 ? 19.453 -21.672 -0.564 1 98.31 309 VAL B C 1
ATOM 6013 O O . VAL B 1 309 ? 19.203 -22.641 0.156 1 98.31 309 VAL B O 1
ATOM 6016 N N . ASN B 1 310 ? 20.547 -20.953 -0.447 1 98.12 310 ASN B N 1
ATOM 6017 C CA . ASN B 1 310 ? 21.438 -21.266 0.664 1 98.12 310 ASN B CA 1
ATOM 6018 C C . ASN B 1 310 ? 20.797 -20.969 2.01 1 98.12 310 ASN B C 1
ATOM 6020 O O . ASN B 1 310 ? 21.016 -21.672 2.988 1 98.12 310 ASN B O 1
ATOM 6024 N N . ALA B 1 311 ? 20 -19.875 2.057 1 98.06 311 ALA B N 1
ATOM 6025 C CA . ALA B 1 311 ? 19.203 -19.625 3.258 1 98.06 311 ALA B CA 1
ATOM 6026 C C . ALA B 1 311 ? 18.219 -20.75 3.514 1 98.06 311 ALA B C 1
ATOM 6028 O O . ALA B 1 311 ? 18.047 -21.203 4.648 1 98.06 311 ALA B O 1
ATOM 6029 N N . ILE B 1 312 ? 17.547 -21.219 2.469 1 98.44 312 ILE B N 1
ATOM 6030 C CA . ILE B 1 312 ? 16.625 -22.344 2.559 1 98.44 312 ILE B CA 1
ATOM 6031 C C . ILE B 1 312 ? 17.344 -23.562 3.125 1 98.44 312 ILE B C 1
ATOM 6033 O O . ILE B 1 312 ? 16.844 -24.219 4.035 1 98.44 312 ILE B O 1
ATOM 6037 N N . THR B 1 313 ? 18.531 -23.844 2.617 1 97.5 313 THR B N 1
ATOM 6038 C CA . THR B 1 313 ? 19.312 -25.016 3.023 1 97.5 313 THR B CA 1
ATOM 6039 C C . THR B 1 313 ? 19.641 -24.938 4.512 1 97.5 313 THR B C 1
ATOM 6041 O O . THR B 1 313 ? 19.469 -25.922 5.238 1 97.5 313 THR B O 1
ATOM 6044 N N . ARG B 1 314 ? 20.031 -23.797 4.965 1 96.75 314 ARG B N 1
ATOM 6045 C CA . ARG B 1 314 ? 20.453 -23.641 6.352 1 96.75 314 ARG B CA 1
ATOM 6046 C C . ARG B 1 314 ? 19.281 -23.797 7.309 1 96.75 314 ARG B C 1
ATOM 6048 O O . ARG B 1 314 ? 19.438 -24.297 8.422 1 96.75 314 ARG B O 1
ATOM 6055 N N . VAL B 1 315 ? 18.094 -23.438 6.855 1 97.75 315 VAL B N 1
ATOM 6056 C CA . VAL B 1 315 ? 16.953 -23.438 7.758 1 97.75 315 VAL B CA 1
ATOM 6057 C C . VAL B 1 315 ? 16.25 -24.781 7.715 1 97.75 315 VAL B C 1
ATOM 6059 O O . VAL B 1 315 ? 15.891 -25.344 8.758 1 97.75 315 VAL B O 1
ATOM 6062 N N . PHE B 1 316 ? 16.094 -25.359 6.547 1 97.56 316 PHE B N 1
ATOM 6063 C CA . PHE B 1 316 ? 15.172 -26.484 6.406 1 97.56 316 PHE B CA 1
ATOM 6064 C C . PHE B 1 316 ? 15.922 -27.812 6.387 1 97.56 316 PHE B C 1
ATOM 6066 O O . PHE B 1 316 ? 15.328 -28.875 6.578 1 97.56 316 PHE B O 1
ATOM 6073 N N . CYS B 1 317 ? 17.188 -27.828 6.148 1 95.5 317 CYS B N 1
ATOM 6074 C CA . CYS B 1 317 ? 17.844 -29.078 5.836 1 95.5 317 CYS B CA 1
ATOM 6075 C C . CYS B 1 317 ? 18.75 -29.531 6.984 1 95.5 317 CYS B C 1
ATOM 6077 O O . CYS B 1 317 ? 19.531 -30.469 6.836 1 95.5 317 CYS B O 1
ATOM 6079 N N . ASN B 1 318 ? 18.531 -28.797 8.055 1 88.12 318 ASN B N 1
ATOM 6080 C CA . ASN B 1 318 ? 19.234 -29.281 9.234 1 88.12 318 ASN B CA 1
ATOM 6081 C C . ASN B 1 318 ? 18.641 -30.594 9.758 1 88.12 318 ASN B C 1
ATOM 6083 O O . ASN B 1 318 ? 17.453 -30.656 10.07 1 88.12 318 ASN B O 1
ATOM 6087 N N . ASN B 1 319 ? 19.375 -31.703 9.781 1 84.5 319 ASN B N 1
ATOM 6088 C CA . ASN B 1 319 ? 18.969 -33 10.32 1 84.5 319 ASN B CA 1
ATOM 6089 C C . ASN B 1 319 ? 17.891 -33.656 9.461 1 84.5 319 ASN B C 1
ATOM 6091 O O . ASN B 1 319 ? 16.984 -34.281 9.984 1 84.5 319 ASN B O 1
ATOM 6095 N N . ARG B 1 320 ? 17.891 -33.312 8.227 1 87.56 320 ARG B N 1
ATOM 6096 C CA . ARG B 1 320 ? 16.953 -33.969 7.328 1 87.56 320 ARG B CA 1
ATOM 6097 C C . ARG B 1 320 ? 17.531 -35.281 6.77 1 87.56 320 ARG B C 1
ATOM 6099 O O . ARG B 1 320 ? 18.719 -35.344 6.492 1 87.56 320 ARG B O 1
ATOM 6106 N N . THR B 1 321 ? 16.703 -36.25 6.617 1 87 321 THR B N 1
ATOM 6107 C CA . THR B 1 321 ? 17.141 -37.562 6.105 1 87 321 THR B CA 1
ATOM 6108 C C . THR B 1 321 ? 16.797 -37.688 4.625 1 87 321 THR B C 1
ATOM 6110 O O . THR B 1 321 ? 17.312 -38.562 3.941 1 87 321 THR B O 1
ATOM 6113 N N . THR B 1 322 ? 15.898 -36.938 4.082 1 91.94 322 THR B N 1
ATOM 6114 C CA . THR B 1 322 ? 15.523 -36.906 2.674 1 91.94 322 THR B CA 1
ATOM 6115 C C . THR B 1 322 ? 15.664 -35.5 2.119 1 91.94 322 THR B C 1
ATOM 6117 O O . THR B 1 322 ? 15.531 -34.531 2.857 1 91.94 322 THR B O 1
ATOM 6120 N N . PRO B 1 323 ? 15.938 -35.406 0.874 1 95.88 323 PRO B N 1
ATOM 6121 C CA . PRO B 1 323 ? 16.125 -34.062 0.313 1 95.88 323 PRO B CA 1
ATOM 6122 C C . PRO B 1 323 ? 14.844 -33.219 0.377 1 95.88 323 PRO B C 1
ATOM 6124 O O . PRO B 1 323 ? 13.742 -33.75 0.21 1 95.88 323 PRO B O 1
ATOM 6127 N N . LEU B 1 324 ? 14.992 -32 0.621 1 97.88 324 LEU B N 1
ATOM 6128 C CA . LEU B 1 324 ? 13.891 -31.047 0.5 1 97.88 324 LEU B CA 1
ATOM 6129 C C . LEU B 1 324 ? 13.617 -30.719 -0.963 1 97.88 324 LEU B C 1
ATOM 6131 O O . LEU B 1 324 ? 14.531 -30.375 -1.711 1 97.88 324 LEU B O 1
ATOM 6135 N N . LEU B 1 325 ? 12.383 -30.891 -1.376 1 98.38 325 LEU B N 1
ATOM 6136 C CA . LEU B 1 325 ? 11.992 -30.531 -2.736 1 98.38 325 LEU B CA 1
ATOM 6137 C C . LEU B 1 325 ? 11.828 -29.031 -2.881 1 98.38 325 LEU B C 1
ATOM 6139 O O . LEU B 1 325 ? 11.289 -28.375 -1.988 1 98.38 325 LEU B O 1
ATOM 6143 N N . ILE B 1 326 ? 12.383 -28.484 -4 1 98.62 326 ILE B N 1
ATOM 6144 C CA . ILE B 1 326 ? 12.219 -27.062 -4.254 1 98.62 326 ILE B CA 1
ATOM 6145 C C . ILE B 1 326 ? 11.805 -26.844 -5.703 1 98.62 326 ILE B C 1
ATOM 6147 O O . ILE B 1 326 ? 12.047 -27.688 -6.562 1 98.62 326 ILE B O 1
ATOM 6151 N N . GLY B 1 327 ? 11.172 -25.781 -5.973 1 98.62 327 GLY B N 1
ATOM 6152 C CA . GLY B 1 327 ? 10.766 -25.344 -7.301 1 98.62 327 GLY B CA 1
ATOM 6153 C C . GLY B 1 327 ? 10.406 -23.875 -7.363 1 98.62 327 GLY B C 1
ATOM 6154 O O . GLY B 1 327 ? 10.438 -23.172 -6.348 1 98.62 327 GLY B O 1
ATOM 6155 N N . SER B 1 328 ? 10.141 -23.406 -8.586 1 98.75 328 SER B N 1
ATOM 6156 C CA . SER B 1 328 ? 9.672 -22.031 -8.836 1 98.75 328 SER B CA 1
ATOM 6157 C C . SER B 1 328 ? 8.773 -21.984 -10.062 1 98.75 328 SER B C 1
ATOM 6159 O O . SER B 1 328 ? 9.156 -22.453 -11.141 1 98.75 328 SER B O 1
ATOM 6161 N N . VAL B 1 329 ? 7.656 -21.344 -9.875 1 98.81 329 VAL B N 1
ATOM 6162 C CA . VAL B 1 329 ? 6.68 -21.25 -10.953 1 98.81 329 VAL B CA 1
ATOM 6163 C C . VAL B 1 329 ? 7.227 -20.359 -12.07 1 98.81 329 VAL B C 1
ATOM 6165 O O . VAL B 1 329 ? 6.785 -20.453 -13.219 1 98.81 329 VAL B O 1
ATOM 6168 N N . LYS B 1 330 ? 8.242 -19.531 -11.781 1 98.56 330 LYS B N 1
ATOM 6169 C CA . LYS B 1 330 ? 8.773 -18.547 -12.734 1 98.56 330 LYS B CA 1
ATOM 6170 C C . LYS B 1 330 ? 9.445 -19.25 -13.914 1 98.56 330 LYS B C 1
ATOM 6172 O O . LYS B 1 330 ? 9.555 -18.672 -15 1 98.56 330 LYS B O 1
ATOM 6177 N N . SER B 1 331 ? 9.898 -20.469 -13.695 1 98.44 331 SER B N 1
ATOM 6178 C CA . SER B 1 331 ? 10.484 -21.234 -14.797 1 98.44 331 SER B CA 1
ATOM 6179 C C . SER B 1 331 ? 9.445 -21.531 -15.867 1 98.44 331 SER B C 1
ATOM 6181 O O . SER B 1 331 ? 9.789 -21.734 -17.031 1 98.44 331 SER B O 1
ATOM 6183 N N . ASN B 1 332 ? 8.18 -21.562 -15.492 1 98.69 332 ASN B N 1
ATOM 6184 C CA . ASN B 1 332 ? 7.102 -21.922 -16.406 1 98.69 332 ASN B CA 1
ATOM 6185 C C . ASN B 1 332 ? 6.461 -20.672 -17.031 1 98.69 332 ASN B C 1
ATOM 6187 O O . ASN B 1 332 ? 6.047 -20.703 -18.188 1 98.69 332 ASN B O 1
ATOM 6191 N N . MET B 1 333 ? 6.41 -19.625 -16.234 1 98.75 333 MET B N 1
ATOM 6192 C CA . MET B 1 333 ? 5.527 -18.547 -16.688 1 98.75 333 MET B CA 1
ATOM 6193 C C . MET B 1 333 ? 6.246 -17.203 -16.656 1 98.75 333 MET B C 1
ATOM 6195 O O . MET B 1 333 ? 5.652 -16.172 -16.984 1 98.75 333 MET B O 1
ATOM 6199 N N . GLY B 1 334 ? 7.473 -17.141 -16.297 1 98.56 334 GLY B N 1
ATOM 6200 C CA . GLY B 1 334 ? 8.164 -15.883 -16.078 1 98.56 334 GLY B CA 1
ATOM 6201 C C . GLY B 1 334 ? 7.859 -15.258 -14.734 1 98.56 334 GLY B C 1
ATOM 6202 O O . GLY B 1 334 ? 7.324 -15.922 -13.844 1 98.56 334 GLY B O 1
ATOM 6203 N N . HIS B 1 335 ? 8.336 -14.094 -14.539 1 98.69 335 HIS B N 1
ATOM 6204 C CA . HIS B 1 335 ? 8.195 -13.367 -13.273 1 98.69 335 HIS B CA 1
ATOM 6205 C C . HIS B 1 335 ? 7.172 -12.25 -13.391 1 98.69 335 HIS B C 1
ATOM 6207 O O . HIS B 1 335 ? 7.418 -11.242 -14.062 1 98.69 335 HIS B O 1
ATOM 6213 N N . SER B 1 336 ? 6.102 -12.414 -12.664 1 98.69 336 SER B N 1
ATOM 6214 C CA . SER B 1 336 ? 4.977 -11.484 -12.781 1 98.69 336 SER B CA 1
ATOM 6215 C C . SER B 1 336 ? 5.09 -10.352 -11.766 1 98.69 336 SER B C 1
ATOM 6217 O O . SER B 1 336 ? 4.113 -9.648 -11.5 1 98.69 336 SER B O 1
ATOM 6219 N N . GLU B 1 337 ? 6.219 -10.227 -11.164 1 98 337 GLU B N 1
ATOM 6220 C CA . GLU B 1 337 ? 6.574 -9.094 -10.312 1 98 337 GLU B CA 1
ATOM 6221 C C . GLU B 1 337 ? 5.566 -8.922 -9.172 1 98 337 GLU B C 1
ATOM 6223 O O . GLU B 1 337 ? 5.383 -9.828 -8.359 1 98 337 GLU B O 1
ATOM 6228 N N . PRO B 1 338 ? 4.723 -7.852 -9.055 1 98.62 338 PRO B N 1
ATOM 6229 C CA . PRO B 1 338 ? 3.881 -7.707 -7.863 1 98.62 338 PRO B CA 1
ATOM 6230 C C . PRO B 1 338 ? 2.875 -8.844 -7.711 1 98.62 338 PRO B C 1
ATOM 6232 O O . PRO B 1 338 ? 2.342 -9.055 -6.617 1 98.62 338 PRO B O 1
ATOM 6235 N N . ALA B 1 339 ? 2.584 -9.578 -8.719 1 98.75 339 ALA B N 1
ATOM 6236 C CA . ALA B 1 339 ? 1.608 -10.664 -8.656 1 98.75 339 ALA B CA 1
ATOM 6237 C C . ALA B 1 339 ? 2.291 -11.992 -8.359 1 98.75 339 ALA B C 1
ATOM 6239 O O . ALA B 1 339 ? 1.62 -13.008 -8.125 1 98.75 339 ALA B O 1
ATOM 6240 N N . SER B 1 340 ? 3.57 -12.023 -8.32 1 98.5 340 SER B N 1
ATOM 6241 C CA . SER B 1 340 ? 4.348 -13.258 -8.359 1 98.5 340 SER B CA 1
ATOM 6242 C C . SER B 1 340 ? 4.051 -14.133 -7.145 1 98.5 340 SER B C 1
ATOM 6244 O O . SER B 1 340 ? 3.986 -15.359 -7.262 1 98.5 340 SER B O 1
ATOM 6246 N N . GLY B 1 341 ? 3.875 -13.547 -5.965 1 98.75 341 GLY B N 1
ATOM 6247 C CA . GLY B 1 341 ? 3.584 -14.32 -4.77 1 98.75 341 GLY B CA 1
ATOM 6248 C C . GLY B 1 341 ? 2.348 -15.188 -4.902 1 98.75 341 GLY B C 1
ATOM 6249 O O . GLY B 1 341 ? 2.383 -16.375 -4.598 1 98.75 341 GLY B O 1
ATOM 6250 N N . LEU B 1 342 ? 1.301 -14.633 -5.402 1 98.94 342 LEU B N 1
ATOM 6251 C CA . LEU B 1 342 ? 0.047 -15.367 -5.523 1 98.94 342 LEU B CA 1
ATOM 6252 C C . LEU B 1 342 ? 0.116 -16.375 -6.676 1 98.94 342 LEU B C 1
ATOM 6254 O O . LEU B 1 342 ? -0.549 -17.406 -6.641 1 98.94 342 LEU B O 1
ATOM 6258 N N . CYS B 1 343 ? 0.924 -16.078 -7.691 1 98.88 343 CYS B N 1
ATOM 6259 C CA . CYS B 1 343 ? 1.142 -17.062 -8.75 1 98.88 343 CYS B CA 1
ATOM 6260 C C . CYS B 1 343 ? 1.822 -18.312 -8.203 1 98.88 343 CYS B C 1
ATOM 6262 O O . CYS B 1 343 ? 1.482 -19.438 -8.594 1 98.88 343 CYS B O 1
ATOM 6264 N N . SER B 1 344 ? 2.775 -18.094 -7.336 1 98.88 344 SER B N 1
ATOM 6265 C CA . SER B 1 344 ? 3.42 -19.219 -6.66 1 98.88 344 SER B CA 1
ATOM 6266 C C . SER B 1 344 ? 2.414 -20.031 -5.848 1 98.88 344 SER B C 1
ATOM 6268 O O . SER B 1 344 ? 2.43 -21.266 -5.879 1 98.88 344 SER B O 1
ATOM 6270 N N . ILE B 1 345 ? 1.569 -19.375 -5.188 1 98.94 345 ILE B N 1
ATOM 6271 C CA . ILE B 1 345 ? 0.572 -20.047 -4.355 1 98.94 345 ILE B CA 1
ATOM 6272 C C . ILE B 1 345 ? -0.417 -20.797 -5.238 1 98.94 345 ILE B C 1
ATOM 6274 O O . ILE B 1 345 ? -0.856 -21.891 -4.891 1 98.94 345 ILE B O 1
ATOM 6278 N N . ALA B 1 346 ? -0.772 -20.203 -6.363 1 98.88 346 ALA B N 1
ATOM 6279 C CA . ALA B 1 346 ? -1.639 -20.906 -7.312 1 98.88 346 ALA B CA 1
ATOM 6280 C C . ALA B 1 346 ? -1.039 -22.25 -7.723 1 98.88 346 ALA B C 1
ATOM 6282 O O . ALA B 1 346 ? -1.739 -23.266 -7.758 1 98.88 346 ALA B O 1
ATOM 6283 N N . LYS B 1 347 ? 0.223 -22.234 -8.047 1 98.88 347 LYS B N 1
ATOM 6284 C CA . LYS B 1 347 ? 0.895 -23.484 -8.406 1 98.88 347 LYS B CA 1
ATOM 6285 C C . LYS B 1 347 ? 0.85 -24.484 -7.254 1 98.88 347 LYS B C 1
ATOM 6287 O O . LYS B 1 347 ? 0.599 -25.672 -7.465 1 98.88 347 LYS B O 1
ATOM 6292 N N . VAL B 1 348 ? 1.111 -24.016 -6.059 1 98.81 348 VAL B N 1
ATOM 6293 C CA . VAL B 1 348 ? 1.142 -24.891 -4.887 1 98.81 348 VAL B CA 1
ATOM 6294 C C . VAL B 1 348 ? -0.237 -25.5 -4.664 1 98.81 348 VAL B C 1
ATOM 6296 O O . VAL B 1 348 ? -0.348 -26.688 -4.355 1 98.81 348 VAL B O 1
ATOM 6299 N N . ILE B 1 349 ? -1.269 -24.688 -4.832 1 98.19 349 ILE B N 1
ATOM 6300 C CA . ILE B 1 349 ? -2.631 -25.188 -4.66 1 98.19 349 ILE B CA 1
ATOM 6301 C C . ILE B 1 349 ? -2.93 -26.25 -5.715 1 98.19 349 ILE B C 1
ATOM 6303 O O . ILE B 1 349 ? -3.514 -27.297 -5.41 1 98.19 349 ILE B O 1
ATOM 6307 N N . ILE B 1 350 ? -2.549 -25.984 -6.949 1 97.75 350 ILE B N 1
ATOM 6308 C CA . ILE B 1 350 ? -2.721 -26.969 -8.023 1 97.75 350 ILE B CA 1
ATOM 6309 C C . ILE B 1 350 ? -2.008 -28.266 -7.656 1 97.75 350 ILE B C 1
ATOM 6311 O O . ILE B 1 350 ? -2.561 -29.344 -7.828 1 97.75 350 ILE B O 1
ATOM 6315 N N . ALA B 1 351 ? -0.822 -28.141 -7.156 1 98.19 351 ALA B N 1
ATOM 6316 C CA . ALA B 1 351 ? -0.054 -29.312 -6.738 1 98.19 351 ALA B CA 1
ATOM 6317 C C . ALA B 1 351 ? -0.771 -30.078 -5.625 1 98.19 351 ALA B C 1
ATOM 6319 O O . ALA B 1 351 ? -0.875 -31.297 -5.668 1 98.19 351 ALA B O 1
ATOM 6320 N N . MET B 1 352 ? -1.245 -29.344 -4.648 1 96.75 352 MET B N 1
ATOM 6321 C CA . MET B 1 352 ? -1.936 -29.953 -3.51 1 96.75 352 MET B CA 1
ATOM 6322 C C . MET B 1 352 ? -3.195 -30.672 -3.963 1 96.75 352 MET B C 1
ATOM 6324 O O . MET B 1 352 ? -3.461 -31.797 -3.52 1 96.75 352 MET B O 1
ATOM 6328 N N . GLU B 1 353 ? -3.928 -30.031 -4.871 1 93.19 353 GLU B N 1
ATOM 6329 C CA . GLU B 1 353 ? -5.18 -30.594 -5.352 1 93.19 353 GLU B CA 1
ATOM 6330 C C . GLU B 1 353 ? -4.926 -31.812 -6.242 1 93.19 353 GLU B C 1
ATOM 6332 O O . GLU B 1 353 ? -5.723 -32.75 -6.262 1 93.19 353 GLU B O 1
ATOM 6337 N N . SER B 1 354 ? -3.785 -31.828 -6.938 1 94.12 354 SER B N 1
ATOM 6338 C CA . SER B 1 354 ? -3.502 -32.875 -7.926 1 94.12 354 SER B CA 1
ATOM 6339 C C . SER B 1 354 ? -2.709 -34.031 -7.312 1 94.12 354 SER B C 1
ATOM 6341 O O . SER B 1 354 ? -2.627 -35.094 -7.891 1 94.12 354 SER B O 1
ATOM 6343 N N . GLY B 1 355 ? -2.094 -33.781 -6.18 1 95.38 355 GLY B N 1
ATOM 6344 C CA . GLY B 1 355 ? -1.229 -34.781 -5.582 1 95.38 355 GLY B CA 1
ATOM 6345 C C . GLY B 1 355 ? 0.082 -34.969 -6.324 1 95.38 355 GLY B C 1
ATOM 6346 O O . GLY B 1 355 ? 0.675 -36.062 -6.301 1 95.38 355 GLY B O 1
ATOM 6347 N N . GLU B 1 356 ? 0.425 -33.969 -6.996 1 97.62 356 GLU B N 1
ATOM 6348 C CA . GLU B 1 356 ? 1.634 -33.938 -7.816 1 97.62 356 GLU B CA 1
ATOM 6349 C C . GLU B 1 356 ? 2.197 -32.531 -7.961 1 97.62 356 GLU B C 1
ATOM 6351 O O . GLU B 1 356 ? 1.446 -31.578 -8.141 1 97.62 356 GLU B O 1
ATOM 6356 N N . ILE B 1 357 ? 3.555 -32.375 -7.812 1 98.56 357 ILE B N 1
ATOM 6357 C CA . ILE B 1 357 ? 4.207 -31.094 -8.023 1 98.56 357 ILE B CA 1
ATOM 6358 C C . ILE B 1 357 ? 4.637 -30.969 -9.477 1 98.56 357 ILE B C 1
ATOM 6360 O O . ILE B 1 357 ? 5.348 -31.828 -10 1 98.56 357 ILE B O 1
ATOM 6364 N N . PRO B 1 358 ? 4.195 -29.938 -10.164 1 98.56 358 PRO B N 1
ATOM 6365 C CA . PRO B 1 358 ? 4.605 -29.766 -11.562 1 98.56 358 PRO B CA 1
ATOM 6366 C C . PRO B 1 358 ? 6.105 -29.516 -11.703 1 98.56 358 PRO B C 1
ATOM 6368 O O . PRO B 1 358 ? 6.723 -28.906 -10.82 1 98.56 358 PRO B O 1
ATOM 6371 N N . ALA B 1 359 ? 6.633 -29.844 -12.828 1 98.56 359 ALA B N 1
ATOM 6372 C CA . ALA B 1 359 ? 8.062 -29.781 -13.117 1 98.56 359 ALA B CA 1
ATOM 6373 C C . ALA B 1 359 ? 8.555 -28.344 -13.203 1 98.56 359 ALA B C 1
ATOM 6375 O O . ALA B 1 359 ? 7.867 -27.484 -13.766 1 98.56 359 ALA B O 1
ATOM 6376 N N . ASN B 1 360 ? 9.656 -28.031 -12.562 1 98.19 360 ASN B N 1
ATOM 6377 C CA . ASN B 1 360 ? 10.469 -26.844 -12.812 1 98.19 360 ASN B CA 1
ATOM 6378 C C . ASN B 1 360 ? 11.203 -26.938 -14.148 1 98.19 360 ASN B C 1
ATOM 6380 O O . ASN B 1 360 ? 12.008 -27.844 -14.359 1 98.19 360 ASN B O 1
ATOM 6384 N N . LEU B 1 361 ? 10.992 -25.984 -14.977 1 98.25 361 LEU B N 1
ATOM 6385 C CA . LEU B 1 361 ? 11.578 -26.031 -16.312 1 98.25 361 LEU B CA 1
ATOM 6386 C C . LEU B 1 361 ? 12.977 -25.438 -16.328 1 98.25 361 LEU B C 1
ATOM 6388 O O . LEU B 1 361 ? 13.375 -24.766 -15.367 1 98.25 361 LEU B O 1
ATOM 6392 N N . HIS B 1 362 ? 13.773 -25.719 -17.406 1 97.75 362 HIS B N 1
ATOM 6393 C CA . HIS B 1 362 ? 15.039 -25.094 -17.75 1 97.75 362 HIS B CA 1
ATOM 6394 C C . HIS B 1 362 ? 16.109 -25.391 -16.703 1 97.75 362 HIS B C 1
ATOM 6396 O O . HIS B 1 362 ? 16.953 -24.531 -16.422 1 97.75 362 HIS B O 1
ATOM 6402 N N . PHE B 1 363 ? 15.945 -26.406 -15.969 1 98.06 363 PHE B N 1
ATOM 6403 C CA . PHE B 1 363 ? 16.953 -26.859 -15.016 1 98.06 363 PHE B CA 1
ATOM 6404 C C . PHE B 1 363 ? 17.734 -28.062 -15.562 1 98.06 363 PHE B C 1
ATOM 6406 O O . PHE B 1 363 ? 17.156 -29.141 -15.742 1 98.06 363 PHE B O 1
ATOM 6413 N N . LYS B 1 364 ? 18.953 -27.859 -15.844 1 96.5 364 LYS B N 1
ATOM 6414 C CA . LYS B 1 364 ? 19.781 -28.922 -16.406 1 96.5 364 LYS B CA 1
ATOM 6415 C C . LYS B 1 364 ? 20.969 -29.234 -15.508 1 96.5 364 LYS B C 1
ATOM 6417 O O . LYS B 1 364 ? 21.203 -30.391 -15.148 1 96.5 364 LYS B O 1
ATOM 6422 N N . ASP B 1 365 ? 21.766 -28.172 -15.125 1 96.44 365 ASP B N 1
ATOM 6423 C CA . ASP B 1 365 ? 22.922 -28.297 -14.25 1 96.44 365 ASP B CA 1
ATOM 6424 C C . ASP B 1 365 ? 22.781 -27.438 -13 1 96.44 365 ASP B C 1
ATOM 6426 O O . ASP B 1 365 ? 22.578 -26.234 -13.102 1 96.44 365 ASP B O 1
ATOM 6430 N N . PRO B 1 366 ? 22.953 -28.062 -11.867 1 97.31 366 PRO B N 1
ATOM 6431 C CA . PRO B 1 366 ? 22.797 -27.281 -10.641 1 97.31 366 PRO B CA 1
ATOM 6432 C C . PRO B 1 366 ? 23.797 -26.141 -10.539 1 97.31 366 PRO B C 1
ATOM 6434 O O . PRO B 1 366 ? 24.953 -26.297 -10.922 1 97.31 366 PRO B O 1
ATOM 6437 N N . 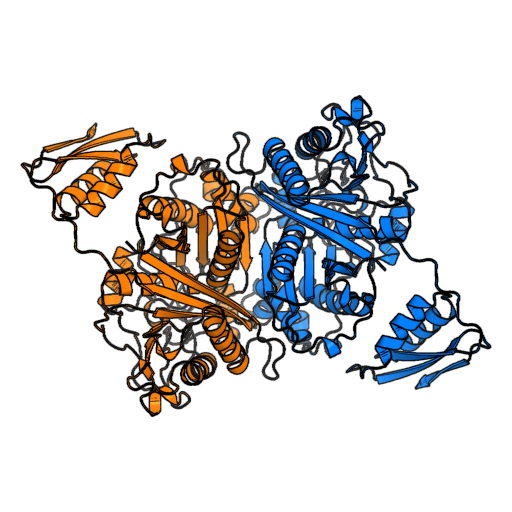ASN B 1 367 ? 23.328 -25 -10.117 1 97.38 367 ASN B N 1
ATOM 6438 C CA . ASN B 1 367 ? 24.203 -23.875 -9.836 1 97.38 367 ASN B CA 1
ATOM 6439 C C . ASN B 1 367 ? 25.266 -24.219 -8.789 1 97.38 367 ASN B C 1
ATOM 6441 O O . ASN B 1 367 ? 24.922 -24.547 -7.656 1 97.38 367 ASN B O 1
ATOM 6445 N N . PRO B 1 368 ? 26.516 -24.109 -9.047 1 96.75 368 PRO B N 1
ATOM 6446 C CA . PRO B 1 368 ? 27.578 -24.547 -8.133 1 96.75 368 PRO B CA 1
ATOM 6447 C C . PRO B 1 368 ? 27.641 -23.688 -6.863 1 96.75 368 PRO B C 1
ATOM 6449 O O . PRO B 1 368 ? 28.234 -24.109 -5.863 1 96.75 368 PRO B O 1
ATOM 6452 N N . GLU B 1 369 ? 27.031 -22.531 -6.887 1 96.94 369 GLU B N 1
ATOM 6453 C CA . GLU B 1 369 ? 27.047 -21.656 -5.723 1 96.94 369 GLU B CA 1
ATOM 6454 C C . GLU B 1 369 ? 25.969 -22.031 -4.719 1 96.94 369 GLU B C 1
ATOM 6456 O O . GLU B 1 369 ? 25.859 -21.438 -3.65 1 96.94 369 GLU B O 1
ATOM 6461 N N . ILE B 1 370 ? 25.188 -23.031 -5.043 1 97.12 370 ILE B N 1
ATOM 6462 C CA . ILE B 1 370 ? 24.156 -23.531 -4.145 1 97.12 370 ILE B CA 1
ATOM 6463 C C . ILE B 1 370 ? 24.594 -24.859 -3.549 1 97.12 370 ILE B C 1
ATOM 6465 O O . ILE B 1 370 ? 24.422 -25.922 -4.168 1 97.12 370 ILE B O 1
ATOM 6469 N N . SER B 1 371 ? 25.062 -24.875 -2.404 1 94.5 371 SER B N 1
ATOM 6470 C CA . SER B 1 371 ? 25.688 -26.031 -1.769 1 94.5 371 SER B CA 1
ATOM 6471 C C . SER B 1 371 ? 24.688 -27.156 -1.566 1 94.5 371 SER B C 1
ATOM 6473 O O . SER B 1 371 ? 25.016 -28.328 -1.753 1 94.5 371 SER B O 1
ATOM 6475 N N . GLY B 1 372 ? 23.469 -26.797 -1.274 1 95.56 372 GLY B N 1
ATOM 6476 C CA . GLY B 1 372 ? 22.438 -27.797 -1.002 1 95.56 372 GLY B CA 1
ATOM 6477 C C . GLY B 1 372 ? 22.109 -28.656 -2.207 1 95.56 372 GLY B C 1
ATOM 6478 O O . GLY B 1 372 ? 21.688 -29.812 -2.059 1 95.56 372 GLY B O 1
ATOM 6479 N N . LEU B 1 373 ? 22.297 -28.094 -3.354 1 96.38 373 LEU B N 1
ATOM 6480 C CA . LEU B 1 373 ? 22.062 -28.859 -4.574 1 96.38 373 LEU B CA 1
ATOM 6481 C C . LEU B 1 373 ? 23.25 -29.781 -4.875 1 96.38 373 LEU B C 1
ATOM 6483 O O . LEU B 1 373 ? 23.078 -30.844 -5.484 1 96.38 373 LEU B O 1
ATOM 6487 N N . GLN B 1 374 ? 24.422 -29.391 -4.422 1 93.75 374 GLN B N 1
ATOM 6488 C CA . GLN B 1 374 ? 25.641 -30.172 -4.656 1 93.75 374 GLN B CA 1
ATOM 6489 C C . GLN B 1 374 ? 25.719 -31.375 -3.719 1 93.75 374 GLN B C 1
ATOM 6491 O O . GLN B 1 374 ? 26.156 -32.438 -4.117 1 93.75 374 GLN B O 1
ATOM 6496 N N . ASP B 1 375 ? 25.25 -31.219 -2.535 1 93 375 ASP B N 1
ATOM 6497 C CA . ASP B 1 375 ? 25.422 -32.281 -1.545 1 93 375 ASP B CA 1
ATOM 6498 C C . ASP B 1 375 ? 24.141 -33.094 -1.382 1 93 375 ASP B C 1
ATOM 6500 O O . ASP B 1 375 ? 24.047 -33.938 -0.486 1 93 375 ASP B O 1
ATOM 6504 N N . GLY B 1 376 ? 23.109 -32.781 -2.084 1 93.69 376 GLY B N 1
ATOM 6505 C CA . GLY B 1 376 ? 21.922 -33.625 -2.158 1 93.69 376 GLY B CA 1
ATOM 6506 C C . GLY B 1 376 ? 20.891 -33.281 -1.092 1 93.69 376 GLY B C 1
ATOM 6507 O O . GLY B 1 376 ? 19.859 -33.969 -0.991 1 93.69 376 GLY B O 1
ATOM 6508 N N . LYS B 1 377 ? 21.078 -32.281 -0.336 1 96.19 377 LYS B N 1
ATOM 6509 C CA . LYS B 1 377 ? 20.125 -31.875 0.692 1 96.19 377 LYS B CA 1
ATOM 6510 C C . LYS B 1 377 ? 18.859 -31.297 0.068 1 96.19 377 LYS B C 1
ATOM 6512 O O . LYS B 1 377 ? 17.797 -31.328 0.681 1 96.19 377 LYS B O 1
ATOM 6517 N N . LEU B 1 378 ? 19.047 -30.734 -1.097 1 97.75 378 LEU B N 1
ATOM 6518 C CA . LEU B 1 378 ? 17.938 -30.188 -1.879 1 97.75 378 LEU B CA 1
ATOM 6519 C C . LEU B 1 378 ? 17.766 -30.953 -3.186 1 97.75 378 LEU B C 1
ATOM 6521 O O . LEU B 1 378 ? 18.734 -31.5 -3.725 1 97.75 378 LEU B O 1
ATOM 6525 N N . LYS B 1 379 ? 16.594 -31 -3.631 1 97.69 379 LYS B N 1
ATOM 6526 C CA . LYS B 1 379 ? 16.297 -31.562 -4.945 1 97.69 379 LYS B CA 1
ATOM 6527 C C . LYS B 1 379 ? 15.312 -30.688 -5.711 1 97.69 379 LYS B C 1
ATOM 6529 O O . LYS B 1 379 ? 14.219 -30.391 -5.211 1 97.69 379 LYS B O 1
ATOM 6534 N N . VAL B 1 380 ? 15.688 -30.281 -6.891 1 98.56 380 VAL B N 1
ATOM 6535 C CA . VAL B 1 380 ? 14.789 -29.516 -7.762 1 98.56 380 VAL B CA 1
ATOM 6536 C C . VAL B 1 380 ? 13.781 -30.469 -8.406 1 98.56 380 VAL B C 1
ATOM 6538 O O . VAL B 1 380 ? 14.148 -31.531 -8.914 1 98.56 380 VAL B O 1
ATOM 6541 N N . VAL B 1 381 ? 12.523 -30.094 -8.375 1 98.5 381 VAL B N 1
ATOM 6542 C CA . VAL B 1 381 ? 11.492 -30.891 -9.023 1 98.5 381 VAL B CA 1
ATOM 6543 C C . VAL B 1 381 ? 11.547 -30.688 -10.531 1 98.5 381 VAL B C 1
ATOM 6545 O O . VAL B 1 381 ? 10.75 -29.922 -11.094 1 98.5 381 VAL B O 1
ATOM 6548 N N . SER B 1 382 ? 12.406 -31.391 -11.203 1 97.38 382 SER B N 1
ATOM 6549 C CA . SER B 1 382 ? 12.648 -31.172 -12.625 1 97.38 382 SER B CA 1
ATOM 6550 C C . SER B 1 382 ? 11.695 -32 -13.484 1 97.38 382 SER B C 1
ATOM 6552 O O . SER B 1 382 ? 11.688 -31.875 -14.711 1 97.38 382 SER B O 1
ATOM 6554 N N . GLU B 1 383 ? 10.922 -32.906 -12.898 1 98.06 383 GLU B N 1
ATOM 6555 C CA . GLU B 1 383 ? 9.836 -33.656 -13.508 1 98.06 383 GLU B CA 1
ATOM 6556 C C . GLU B 1 383 ? 8.617 -33.719 -12.594 1 98.06 383 GLU B C 1
ATOM 6558 O O . GLU B 1 383 ? 8.742 -33.594 -11.375 1 98.06 383 GLU B O 1
ATOM 6563 N N . ASN B 1 384 ? 7.488 -33.875 -13.297 1 98.56 384 ASN B N 1
ATOM 6564 C CA . ASN B 1 384 ? 6.32 -34.031 -12.445 1 98.56 384 ASN B CA 1
ATOM 6565 C C . ASN B 1 384 ? 6.559 -35.062 -11.352 1 98.56 384 ASN B C 1
ATOM 6567 O O . ASN B 1 384 ? 6.996 -36.188 -11.633 1 98.56 384 ASN B O 1
ATOM 6571 N N . THR B 1 385 ? 6.266 -34.75 -10.07 1 98.38 385 THR B N 1
ATOM 6572 C CA . THR B 1 385 ? 6.633 -35.594 -8.938 1 98.38 385 THR B CA 1
ATOM 6573 C C . THR B 1 385 ? 5.426 -35.844 -8.039 1 98.38 385 THR B C 1
ATOM 6575 O O . THR B 1 385 ? 4.852 -34.906 -7.484 1 98.38 385 THR B O 1
ATOM 6578 N N . PRO B 1 386 ? 5.062 -37.125 -7.879 1 97 386 PRO B N 1
ATOM 6579 C CA . PRO B 1 386 ? 3.994 -37.438 -6.922 1 97 386 PRO B CA 1
ATOM 6580 C C . PRO B 1 386 ? 4.297 -36.906 -5.52 1 97 386 PRO B C 1
ATOM 6582 O O . PRO B 1 386 ? 5.445 -36.938 -5.078 1 97 386 PRO B O 1
ATOM 6585 N N . TRP B 1 387 ? 3.244 -36.438 -4.898 1 91.12 387 TRP B N 1
ATOM 6586 C CA . TRP B 1 387 ? 3.422 -35.75 -3.633 1 91.12 387 TRP B CA 1
ATOM 6587 C C . TRP B 1 387 ? 2.193 -35.906 -2.746 1 91.12 387 TRP B C 1
ATOM 6589 O O . TRP B 1 387 ? 1.06 -35.875 -3.232 1 91.12 387 TRP B O 1
ATOM 6599 N N . ASN B 1 388 ? 2.318 -36.188 -1.43 1 89.62 388 ASN B N 1
ATOM 6600 C CA . ASN B 1 388 ? 1.22 -36.438 -0.504 1 89.62 388 ASN B CA 1
ATOM 6601 C C . ASN B 1 388 ? 0.765 -35.156 0.19 1 89.62 388 ASN B C 1
ATOM 6603 O O . ASN B 1 388 ? -0.1 -35.188 1.067 1 89.62 388 ASN B O 1
ATOM 6607 N N . GLY B 1 389 ? 1.315 -34.094 -0.153 1 93.19 389 GLY B N 1
ATOM 6608 C CA . GLY B 1 389 ? 0.956 -32.844 0.493 1 93.19 389 GLY B CA 1
ATOM 6609 C C . GLY B 1 389 ? 1.72 -32.594 1.779 1 93.19 389 GLY B C 1
ATOM 6610 O O . GLY B 1 389 ? 2.822 -33.125 1.964 1 93.19 389 GLY B O 1
ATOM 6611 N N . GLY B 1 390 ? 1.226 -31.688 2.607 1 96.19 390 GLY B N 1
ATOM 6612 C CA . GLY B 1 390 ? 1.868 -31.328 3.859 1 96.19 390 GLY B CA 1
ATOM 6613 C C . GLY B 1 390 ? 2.141 -29.828 3.971 1 96.19 390 GLY B C 1
ATOM 6614 O O . GLY B 1 390 ? 1.347 -29.016 3.504 1 96.19 390 GLY B O 1
ATOM 6615 N N . LEU B 1 391 ? 3.219 -29.578 4.684 1 98.06 391 LEU B N 1
ATOM 6616 C CA . LEU B 1 391 ? 3.605 -28.188 4.906 1 98.06 391 LEU B CA 1
ATOM 6617 C C . LEU B 1 391 ? 4.48 -27.672 3.764 1 98.06 391 LEU B C 1
ATOM 6619 O O . LEU B 1 391 ? 5.441 -28.344 3.369 1 98.06 391 LEU B O 1
ATOM 6623 N N . VAL B 1 392 ? 4.109 -26.562 3.256 1 98.75 392 VAL B N 1
ATOM 6624 C CA . VAL B 1 392 ? 4.832 -25.938 2.152 1 98.75 392 VAL B CA 1
ATOM 6625 C C . VAL B 1 392 ? 5.234 -24.516 2.537 1 98.75 392 VAL B C 1
ATOM 6627 O O . VAL B 1 392 ? 4.453 -23.781 3.156 1 98.75 392 VAL B O 1
ATOM 6630 N N . GLY B 1 393 ? 6.488 -24.156 2.262 1 98.81 393 GLY B N 1
ATOM 6631 C CA . GLY B 1 393 ? 6.922 -22.766 2.373 1 98.81 393 GLY B CA 1
ATOM 6632 C C . GLY B 1 393 ? 6.93 -22.047 1.044 1 98.81 393 GLY B C 1
ATOM 6633 O O . GLY B 1 393 ? 7.312 -22.609 0.02 1 98.81 393 GLY B O 1
ATOM 6634 N N . VAL B 1 394 ? 6.461 -20.828 1.026 1 98.94 394 VAL B N 1
ATOM 6635 C CA . VAL B 1 394 ? 6.473 -20 -0.181 1 98.94 394 VAL B CA 1
ATOM 6636 C C . VAL B 1 394 ? 7.258 -18.719 0.073 1 98.94 394 VAL B C 1
ATOM 6638 O O . VAL B 1 394 ? 6.934 -17.953 0.981 1 98.94 394 VAL B O 1
ATOM 6641 N N . ASN B 1 395 ? 8.305 -18.484 -0.712 1 98.88 395 ASN B N 1
ATOM 6642 C CA . ASN B 1 395 ? 9.102 -17.266 -0.645 1 98.88 395 ASN B CA 1
ATOM 6643 C C . ASN B 1 395 ? 8.648 -16.25 -1.681 1 98.88 395 ASN B C 1
ATOM 6645 O O . ASN B 1 395 ? 8.25 -16.609 -2.787 1 98.88 395 ASN B O 1
ATOM 6649 N N . SER B 1 396 ? 8.688 -15.008 -1.339 1 98.69 396 SER B N 1
ATOM 6650 C CA . SER B 1 396 ? 8.469 -13.867 -2.225 1 98.69 396 SER B CA 1
ATOM 6651 C C . SER B 1 396 ? 9.297 -12.664 -1.796 1 98.69 396 SER B C 1
ATOM 6653 O O . SER B 1 396 ? 9.125 -12.141 -0.693 1 98.69 396 SER B O 1
ATOM 6655 N N . PHE B 1 397 ? 10.172 -12.172 -2.662 1 98.44 397 PHE B N 1
ATOM 6656 C CA . PHE B 1 397 ? 11.125 -11.141 -2.279 1 98.44 397 PHE B CA 1
ATOM 6657 C C . PHE B 1 397 ? 11.109 -9.992 -3.281 1 98.44 397 PHE B C 1
ATOM 6659 O O . PHE B 1 397 ? 11.117 -10.219 -4.492 1 98.44 397 PHE B O 1
ATOM 6666 N N . GLY B 1 398 ? 11.039 -8.766 -2.734 1 96.94 398 GLY B N 1
ATOM 6667 C CA . GLY B 1 398 ? 11.109 -7.59 -3.58 1 96.94 398 GLY B CA 1
ATOM 6668 C C . GLY B 1 398 ? 12.523 -7.062 -3.752 1 96.94 398 GLY B C 1
ATOM 6669 O O . GLY B 1 398 ? 13.344 -7.168 -2.84 1 96.94 398 GLY B O 1
ATOM 6670 N N . PHE B 1 399 ? 12.773 -6.375 -4.859 1 93.62 399 PHE B N 1
ATOM 6671 C CA . PHE B 1 399 ? 14.133 -5.949 -5.168 1 93.62 399 PHE B CA 1
ATOM 6672 C C . PHE B 1 399 ? 14.562 -4.809 -4.254 1 93.62 399 PHE B C 1
ATOM 6674 O O . PHE B 1 399 ? 15.75 -4.504 -4.145 1 93.62 399 PHE B O 1
ATOM 6681 N N . GLY B 1 400 ? 13.609 -4.18 -3.578 1 96.06 400 GLY B N 1
ATOM 6682 C CA . GLY B 1 400 ? 13.953 -3.158 -2.604 1 96.06 400 GLY B CA 1
ATOM 6683 C C . GLY B 1 400 ? 14.289 -3.725 -1.236 1 96.06 400 GLY B C 1
ATOM 6684 O O . GLY B 1 400 ? 14.656 -2.982 -0.324 1 96.06 400 GLY B O 1
ATOM 6685 N N . GLY B 1 401 ? 14.102 -5.027 -1.097 1 97.69 401 GLY B N 1
ATOM 6686 C CA . GLY B 1 401 ? 14.516 -5.688 0.13 1 97.69 401 GLY B CA 1
ATOM 6687 C C . GLY B 1 401 ? 13.352 -6.195 0.962 1 97.69 401 GLY B C 1
ATOM 6688 O O . GLY B 1 401 ? 13.555 -6.855 1.982 1 97.69 401 GLY B O 1
ATOM 6689 N N . ALA B 1 402 ? 12.172 -5.973 0.571 1 98.62 402 ALA B N 1
ATOM 6690 C CA . ALA B 1 402 ? 11.016 -6.465 1.314 1 98.62 402 ALA B CA 1
ATOM 6691 C C . ALA B 1 402 ? 10.812 -7.961 1.09 1 98.62 402 ALA B C 1
ATOM 6693 O O . ALA B 1 402 ? 10.617 -8.406 -0.044 1 98.62 402 ALA B O 1
ATOM 6694 N N . ASN B 1 403 ? 10.867 -8.719 2.172 1 98.81 403 ASN B N 1
ATOM 6695 C CA . ASN B 1 403 ? 10.766 -10.18 2.121 1 98.81 403 ASN B CA 1
ATOM 6696 C C . ASN B 1 403 ? 9.469 -10.672 2.768 1 98.81 403 ASN B C 1
ATOM 6698 O O . ASN B 1 403 ? 9.039 -10.133 3.791 1 98.81 403 ASN B O 1
ATOM 6702 N N . VAL B 1 404 ? 8.859 -11.641 2.125 1 98.88 404 VAL B N 1
ATOM 6703 C CA . VAL B 1 404 ? 7.68 -12.273 2.701 1 98.88 404 VAL B CA 1
ATOM 6704 C C . VAL B 1 404 ? 7.812 -13.789 2.615 1 98.88 404 VAL B C 1
ATOM 6706 O O . VAL B 1 404 ? 8.328 -14.32 1.627 1 98.88 404 VAL B O 1
ATOM 6709 N N . HIS B 1 405 ? 7.473 -14.477 3.631 1 98.88 405 HIS B N 1
ATOM 6710 C CA . HIS B 1 405 ? 7.375 -15.938 3.654 1 98.88 405 HIS B CA 1
ATOM 6711 C C . HIS B 1 405 ? 6.016 -16.391 4.172 1 98.88 405 HIS B C 1
ATOM 6713 O O . HIS B 1 405 ? 5.469 -15.789 5.102 1 98.88 405 HIS B O 1
ATOM 6719 N N . VAL B 1 406 ? 5.461 -17.406 3.523 1 98.88 406 VAL B N 1
ATOM 6720 C CA . VAL B 1 406 ? 4.148 -17.938 3.879 1 98.88 406 VAL B CA 1
ATOM 6721 C C . VAL B 1 406 ? 4.238 -19.438 4.086 1 98.88 406 VAL B C 1
ATOM 6723 O O . VAL B 1 406 ? 4.91 -20.141 3.32 1 98.88 406 VAL B O 1
ATOM 6726 N N . ILE B 1 407 ? 3.596 -19.938 5.121 1 98.88 407 ILE B N 1
ATOM 6727 C CA . ILE B 1 407 ? 3.457 -21.375 5.344 1 98.88 407 ILE B CA 1
ATOM 6728 C C . ILE B 1 407 ? 2.045 -21.828 4.973 1 98.88 407 ILE B C 1
ATOM 6730 O O . ILE B 1 407 ? 1.062 -21.312 5.516 1 98.88 407 ILE B O 1
ATOM 6734 N N . LEU B 1 408 ? 1.968 -22.781 4.07 1 98.75 408 LEU B N 1
ATOM 6735 C CA . LEU B 1 408 ? 0.697 -23.391 3.697 1 98.75 408 LEU B CA 1
ATOM 6736 C C . LEU B 1 408 ? 0.644 -24.859 4.145 1 98.75 408 LEU B C 1
ATOM 6738 O O . LEU B 1 408 ? 1.675 -25.531 4.203 1 98.75 408 LEU B O 1
ATOM 6742 N N . ARG B 1 409 ? -0.513 -25.297 4.469 1 98.25 409 ARG B N 1
ATOM 6743 C CA . ARG B 1 409 ? -0.756 -26.703 4.762 1 98.25 409 ARG B CA 1
ATOM 6744 C C . ARG B 1 409 ? -1.851 -27.266 3.863 1 98.25 409 ARG B C 1
ATOM 6746 O O . ARG B 1 409 ? -2.932 -26.688 3.75 1 98.25 409 ARG B O 1
ATOM 6753 N N . SER B 1 410 ? -1.575 -28.375 3.275 1 96.5 410 SER B N 1
ATOM 6754 C CA . SER B 1 410 ? -2.545 -29.016 2.396 1 96.5 410 SER B CA 1
ATOM 6755 C C . SER B 1 410 ? -3.783 -29.453 3.172 1 96.5 410 SER B C 1
ATOM 6757 O O . SER B 1 410 ? -3.688 -29.844 4.34 1 96.5 410 SER B O 1
ATOM 6759 N N . TYR B 1 411 ? -4.871 -29.281 2.498 1 92.25 411 TYR B N 1
ATOM 6760 C CA . TYR B 1 411 ? -6.117 -29.828 3.031 1 92.25 411 TYR B CA 1
ATOM 6761 C C . TYR B 1 411 ? -6.352 -31.25 2.539 1 92.25 411 TYR B C 1
ATOM 6763 O O . TYR B 1 411 ? -6.43 -31.484 1.333 1 92.25 411 TYR B O 1
ATOM 6771 N N . PRO B 1 412 ? -6.371 -32.125 3.518 1 82.56 412 PRO B N 1
ATOM 6772 C CA . PRO B 1 412 ? -6.613 -33.5 3.08 1 82.56 412 PRO B CA 1
ATOM 6773 C C . PRO B 1 412 ? -8.016 -33.688 2.498 1 82.56 412 PRO B C 1
ATOM 6775 O O . PRO B 1 412 ? -9 -33.281 3.105 1 82.56 412 PRO B O 1
ATOM 6778 N N . LYS B 1 413 ? -8.102 -33.969 1.287 1 71.94 413 LYS B N 1
ATOM 6779 C CA . LYS B 1 413 ? -9.414 -34.156 0.68 1 71.94 413 LYS B CA 1
ATOM 6780 C C . LYS B 1 413 ? -10.086 -35.438 1.205 1 71.94 413 LYS B C 1
ATOM 6782 O O . LYS B 1 413 ? -9.492 -36.5 1.204 1 71.94 413 LYS B O 1
ATOM 6787 N N . PRO B 1 414 ? -11.109 -35.031 1.886 1 61.09 414 PRO B N 1
ATOM 6788 C CA . PRO B 1 414 ? -11.828 -36.25 2.289 1 61.09 414 PRO B CA 1
ATOM 6789 C C . PRO B 1 414 ? -12.211 -37.125 1.101 1 61.09 414 PRO B C 1
ATOM 6791 O O . PRO B 1 414 ? -12.289 -36.656 -0.032 1 61.09 414 PRO B O 1
ATOM 6794 N N . LYS B 1 415 ? -12.289 -38.406 1.311 1 58.97 415 LYS B N 1
ATOM 6795 C CA . LYS B 1 415 ? -12.797 -39.312 0.311 1 58.97 415 LYS B CA 1
ATOM 6796 C C . LYS B 1 415 ? -14.102 -38.812 -0.295 1 58.97 415 LYS B C 1
ATOM 6798 O O . LYS B 1 415 ? -14.945 -38.25 0.409 1 58.97 415 LYS B O 1
ATOM 6803 N N . PRO B 1 416 ? -14.031 -38.719 -1.699 1 59.09 416 PRO B N 1
ATOM 6804 C CA . PRO B 1 416 ? -15.258 -38.25 -2.357 1 59.09 416 PRO B CA 1
ATOM 6805 C C . PRO B 1 416 ? -16.516 -38.875 -1.766 1 59.09 416 PRO B C 1
ATOM 6807 O O . PRO B 1 416 ? -16.531 -40.062 -1.455 1 59.09 416 PRO B O 1
ATOM 6810 N N . THR B 1 417 ? -17.391 -38 -1.26 1 61.56 417 THR B N 1
ATOM 6811 C CA . THR B 1 417 ? -18.688 -38.5 -0.833 1 61.56 417 THR B CA 1
ATOM 6812 C C . THR B 1 417 ? -19.344 -39.312 -1.947 1 61.56 417 THR B C 1
ATOM 6814 O O . THR B 1 417 ? -19.375 -38.875 -3.102 1 61.56 417 THR B O 1
ATOM 6817 N N . PRO B 1 418 ? -19.641 -40.5 -1.613 1 63.09 418 PRO B N 1
ATOM 6818 C CA . PRO B 1 418 ? -20.328 -41.281 -2.65 1 63.09 418 PRO B CA 1
ATOM 6819 C C . PRO B 1 418 ? -21.5 -40.531 -3.271 1 63.09 418 PRO B C 1
ATOM 6821 O O . PRO B 1 418 ? -22.203 -39.781 -2.576 1 63.09 418 PRO B O 1
ATOM 6824 N N . LEU B 1 419 ? -21.453 -40.531 -4.582 1 65.44 419 LEU B N 1
ATOM 6825 C CA 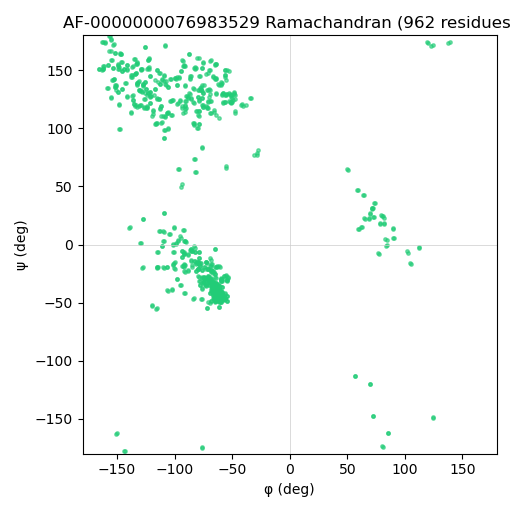. LEU B 1 419 ? -22.562 -39.906 -5.293 1 65.44 419 LEU B CA 1
ATOM 6826 C C . LEU B 1 419 ? -23.891 -40.438 -4.793 1 65.44 419 LEU B C 1
ATOM 6828 O O . LEU B 1 419 ? -24.016 -41.625 -4.504 1 65.44 419 LEU B O 1
ATOM 6832 N N . ILE B 1 420 ? -24.75 -39.562 -4.324 1 63.19 420 ILE B N 1
ATOM 6833 C CA . ILE B 1 420 ? -26.094 -39.969 -3.941 1 63.19 420 ILE B CA 1
ATOM 6834 C C . ILE B 1 420 ? -26.719 -40.781 -5.07 1 63.19 420 ILE B C 1
ATOM 6836 O O . ILE B 1 420 ? -26.672 -40.375 -6.234 1 63.19 420 ILE B O 1
ATOM 6840 N N . GLU B 1 421 ? -27.078 -41.938 -4.656 1 70.31 421 GLU B N 1
ATOM 6841 C CA . GLU B 1 421 ? -27.797 -42.812 -5.578 1 70.31 421 GLU B CA 1
ATOM 6842 C C . GLU B 1 421 ? -29.203 -42.25 -5.852 1 70.31 421 GLU B C 1
ATOM 6844 O O . GLU B 1 421 ? -29.812 -41.625 -4.992 1 70.31 421 GLU B O 1
ATOM 6849 N N . GLY B 1 422 ? -29.656 -42.094 -7.176 1 75.69 422 GLY B N 1
ATOM 6850 C CA . GLY B 1 422 ? -30.984 -41.656 -7.547 1 75.69 422 GLY B CA 1
ATOM 6851 C C . GLY B 1 422 ? -30.984 -40.406 -8.422 1 75.69 422 GLY B C 1
ATOM 6852 O O . GLY B 1 422 ? -29.953 -39.781 -8.594 1 75.69 422 GLY B O 1
ATOM 6853 N N . LEU B 1 423 ? -32.125 -40.188 -8.852 1 81.06 423 LEU B N 1
ATOM 6854 C CA . LEU B 1 423 ? -32.312 -39 -9.711 1 81.06 423 LEU B CA 1
ATOM 6855 C C . LEU B 1 423 ? -32.25 -37.719 -8.898 1 81.06 423 LEU B C 1
ATOM 6857 O O . LEU B 1 423 ? -32.875 -37.625 -7.84 1 81.06 423 LEU B O 1
ATOM 6861 N N . LYS B 1 424 ? -31.281 -36.844 -9.227 1 84 424 LYS B N 1
ATOM 6862 C CA . LYS B 1 424 ? -31.109 -35.531 -8.578 1 84 424 LYS B CA 1
ATOM 6863 C C . LYS B 1 424 ? -31.312 -34.406 -9.57 1 84 424 LYS B C 1
ATOM 6865 O O . LYS B 1 424 ? -30.828 -34.469 -10.703 1 84 424 LYS B O 1
ATOM 6870 N N . ILE B 1 425 ? -32.125 -33.406 -9.078 1 85.5 425 ILE B N 1
ATOM 6871 C CA . ILE B 1 425 ? -32.281 -32.219 -9.898 1 85.5 425 ILE B CA 1
ATOM 6872 C C . ILE B 1 425 ? -31.172 -31.203 -9.562 1 85.5 425 ILE B C 1
ATOM 6874 O O . ILE B 1 425 ? -30.922 -30.922 -8.391 1 85.5 425 ILE B O 1
ATOM 6878 N N . PHE B 1 426 ? -30.516 -30.812 -10.562 1 87.38 426 PHE B N 1
ATOM 6879 C CA . PHE B 1 426 ? -29.531 -29.734 -10.438 1 87.38 426 PHE B CA 1
ATOM 6880 C C . PHE B 1 426 ? -30 -28.5 -11.188 1 87.38 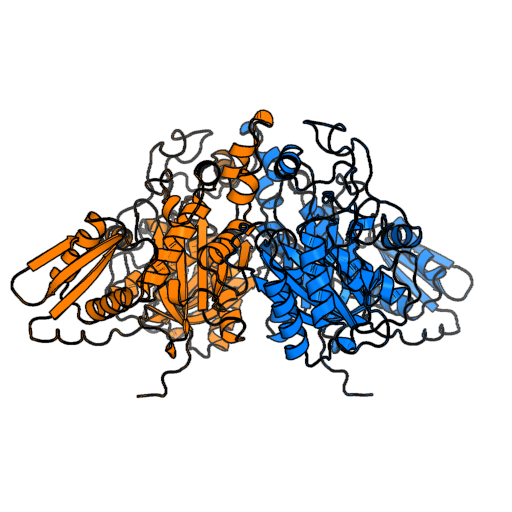426 PHE B C 1
ATOM 6882 O O . PHE B 1 426 ? -30.188 -28.547 -12.406 1 87.38 426 PHE B O 1
ATOM 6889 N N . ALA B 1 427 ? -30.188 -27.469 -10.367 1 87.44 427 ALA B N 1
ATOM 6890 C CA . ALA B 1 427 ? -30.641 -26.203 -10.961 1 87.44 427 ALA B CA 1
ATOM 6891 C C . ALA B 1 427 ? -29.531 -25.172 -10.938 1 87.44 427 ALA B C 1
ATOM 6893 O O . ALA B 1 427 ? -28.688 -25.156 -10.023 1 87.44 427 ALA B O 1
ATOM 6894 N N . HIS B 1 428 ? -29.5 -24.438 -12.055 1 86.75 428 HIS B N 1
ATOM 6895 C CA . HIS B 1 428 ? -28.531 -23.344 -12.141 1 86.75 428 HIS B CA 1
ATOM 6896 C C . HIS B 1 428 ? -29.094 -22.156 -12.898 1 86.75 428 HIS B C 1
ATOM 6898 O O . HIS B 1 428 ? -30.109 -22.281 -13.609 1 86.75 428 HIS B O 1
ATOM 6904 N N . SER B 1 429 ? -28.625 -21.016 -12.547 1 85.62 429 SER B N 1
ATOM 6905 C CA . SER B 1 429 ? -28.984 -19.797 -13.281 1 85.62 429 SER B CA 1
ATOM 6906 C C . SER B 1 429 ? -27.75 -19.094 -13.828 1 85.62 429 SER B C 1
ATOM 6908 O O . SER B 1 429 ? -26.641 -19.328 -13.359 1 85.62 429 SER B O 1
ATOM 6910 N N . GLY B 1 430 ? -27.969 -18.391 -14.898 1 84.06 430 GLY B N 1
ATOM 6911 C CA . GLY B 1 430 ? -26.891 -17.656 -15.531 1 84.06 430 GLY B CA 1
ATOM 6912 C C . GLY B 1 430 ? -27.375 -16.453 -16.312 1 84.06 430 GLY B C 1
ATOM 6913 O O . GLY B 1 430 ? -28.578 -16.234 -16.453 1 84.06 430 GLY B O 1
ATOM 6914 N N . ARG B 1 431 ? -26.516 -15.688 -16.75 1 81.62 431 ARG B N 1
ATOM 6915 C CA . ARG B 1 431 ? -26.844 -14.469 -17.484 1 81.62 431 ARG B CA 1
ATOM 6916 C C . ARG B 1 431 ? -27.219 -14.789 -18.922 1 81.62 431 ARG B C 1
ATOM 6918 O O . ARG B 1 431 ? -27.953 -14.031 -19.562 1 81.62 431 ARG B O 1
ATOM 6925 N N . THR B 1 432 ? -26.594 -15.844 -19.422 1 85.25 432 THR B N 1
ATOM 6926 C CA . THR B 1 432 ? -26.875 -16.281 -20.781 1 85.25 432 THR B CA 1
ATOM 6927 C C . THR B 1 432 ? -27.344 -17.734 -20.797 1 85.25 432 THR B C 1
ATOM 6929 O O . THR B 1 432 ? -27.078 -18.484 -19.859 1 85.25 432 THR B O 1
ATOM 6932 N N . GLU B 1 433 ? -28 -18 -21.859 1 89.62 433 GLU B N 1
ATOM 6933 C CA . GLU B 1 433 ? -28.422 -19.391 -22.062 1 89.62 433 GLU B CA 1
ATOM 6934 C C . GLU B 1 433 ? -27.219 -20.312 -22.141 1 89.62 433 GLU B C 1
ATOM 6936 O O . GLU B 1 433 ? -27.234 -21.422 -21.578 1 89.62 433 GLU B O 1
ATOM 6941 N N . GLU B 1 434 ? -26.266 -19.828 -22.797 1 88.81 434 GLU B N 1
ATOM 6942 C CA . GLU B 1 434 ? -25.047 -20.609 -22.969 1 88.81 434 GLU B CA 1
ATOM 6943 C C . GLU B 1 434 ? -24.375 -20.906 -21.641 1 88.81 434 GLU B C 1
ATOM 6945 O O . GLU B 1 434 ? -23.875 -22.016 -21.406 1 88.81 434 GLU B O 1
ATOM 6950 N N . ALA B 1 435 ? -24.375 -19.984 -20.797 1 87.12 435 ALA B N 1
ATOM 6951 C CA . ALA B 1 435 ? -23.75 -20.141 -19.484 1 87.12 435 ALA B CA 1
ATOM 6952 C C . ALA B 1 435 ? -24.453 -21.219 -18.672 1 87.12 435 ALA B C 1
ATOM 6954 O O . ALA B 1 435 ? -23.812 -22.016 -17.984 1 87.12 435 ALA B O 1
ATOM 6955 N N . VAL B 1 436 ? -25.734 -21.219 -18.719 1 88.19 436 VAL B N 1
ATOM 6956 C CA . VAL B 1 436 ? -26.516 -22.219 -18.016 1 88.19 436 VAL B CA 1
ATOM 6957 C C . VAL B 1 436 ? -26.266 -23.594 -18.609 1 88.19 436 VAL B C 1
ATOM 6959 O O . VAL B 1 436 ? -26.031 -24.562 -17.891 1 88.19 436 VAL B O 1
ATOM 6962 N N . ASP B 1 437 ? -26.219 -23.547 -19.875 1 90.62 437 ASP B N 1
ATOM 6963 C CA . ASP B 1 437 ? -26.031 -24.797 -20.594 1 90.62 437 ASP B CA 1
ATOM 6964 C C . ASP B 1 437 ? -24.688 -25.422 -20.266 1 90.62 437 ASP B C 1
ATOM 6966 O O . ASP B 1 437 ? -24.594 -26.625 -19.969 1 90.62 437 ASP B O 1
ATOM 6970 N N . VAL B 1 438 ? -23.672 -24.609 -20.266 1 87.31 438 VAL B N 1
ATOM 6971 C CA . VAL B 1 438 ? -22.328 -25.078 -20.016 1 87.31 438 VAL B CA 1
ATOM 6972 C C . VAL B 1 438 ? -22.219 -25.609 -18.578 1 87.31 438 VAL B C 1
ATOM 6974 O O . VAL B 1 438 ? -21.594 -26.641 -18.344 1 87.31 438 VAL B O 1
ATOM 6977 N N . THR B 1 439 ? -22.781 -24.922 -17.719 1 86.5 439 THR B N 1
ATOM 6978 C CA . THR B 1 439 ? -22.734 -25.328 -16.328 1 86.5 439 THR B CA 1
ATOM 6979 C C . THR B 1 439 ? -23.484 -26.641 -16.109 1 86.5 439 THR B C 1
ATOM 6981 O O . THR B 1 439 ? -22.984 -27.531 -15.414 1 86.5 439 THR B O 1
ATOM 6984 N N . LEU B 1 440 ? -24.656 -26.75 -16.656 1 87.62 440 LEU B N 1
ATOM 6985 C CA . LEU B 1 440 ? -25.453 -27.953 -16.516 1 87.62 440 LEU B CA 1
ATOM 6986 C C . LEU B 1 440 ? -24.734 -29.156 -17.125 1 87.62 440 LEU B C 1
ATOM 6988 O O . LEU B 1 440 ? -24.703 -30.234 -16.547 1 87.62 440 LEU B O 1
ATOM 6992 N N . LYS B 1 441 ? -24.125 -28.875 -18.234 1 87.25 441 LYS B N 1
ATOM 6993 C CA . LYS B 1 441 ? -23.375 -29.938 -18.906 1 87.25 441 LYS B CA 1
ATOM 6994 C C . LYS B 1 441 ? -22.203 -30.406 -18.047 1 87.25 441 LYS B C 1
ATOM 6996 O O . LYS B 1 441 ? -21.938 -31.594 -17.938 1 87.25 441 LYS B O 1
ATOM 7001 N N . CYS B 1 442 ? -21.578 -29.453 -17.5 1 84.44 442 CYS B N 1
ATOM 7002 C CA . CYS B 1 442 ? -20.438 -29.766 -16.641 1 84.44 442 CYS B CA 1
ATOM 7003 C C . CYS B 1 442 ? -20.875 -30.609 -15.453 1 84.44 442 CYS B C 1
ATOM 7005 O O . CYS B 1 442 ? -20.188 -31.547 -15.047 1 84.44 442 CYS B O 1
ATOM 7007 N N . MET B 1 443 ? -22 -30.297 -14.945 1 84.38 443 MET B N 1
ATOM 7008 C CA . MET B 1 443 ? -22.5 -31.031 -13.789 1 84.38 443 MET B CA 1
ATOM 7009 C C . MET B 1 443 ? -22.938 -32.438 -14.172 1 84.38 443 MET B C 1
ATOM 7011 O O . MET B 1 443 ? -22.828 -33.375 -13.367 1 84.38 443 MET B O 1
ATOM 7015 N N . GLU B 1 444 ? -23.375 -32.562 -15.344 1 84.88 444 GLU B N 1
ATOM 7016 C CA . GLU B 1 444 ? -23.75 -33.875 -15.852 1 84.88 444 GLU B CA 1
ATOM 7017 C C . GLU B 1 444 ? -22.531 -34.781 -15.984 1 84.88 444 GLU B C 1
ATOM 7019 O O . GLU B 1 444 ? -22.625 -36 -15.719 1 84.88 444 GLU B O 1
ATOM 7024 N N . GLU B 1 445 ? -21.531 -34.094 -16.312 1 80.56 445 GLU B N 1
ATOM 7025 C CA . GLU B 1 445 ? -20.328 -34.875 -16.625 1 80.56 445 GLU B CA 1
ATOM 7026 C C . GLU B 1 445 ? -19.5 -35.125 -15.367 1 80.56 445 GLU B C 1
ATOM 7028 O O . GLU B 1 445 ? -18.719 -36.094 -15.32 1 80.56 445 GLU B O 1
ATOM 7033 N N . THR B 1 446 ? -19.734 -34.281 -14.453 1 76.81 446 THR B N 1
ATOM 7034 C CA . THR B 1 446 ? -18.922 -34.375 -13.25 1 76.81 446 THR B CA 1
ATOM 7035 C C . THR B 1 446 ? -19.609 -35.219 -12.188 1 76.81 446 THR B C 1
ATOM 7037 O O . THR B 1 446 ? -20.75 -34.938 -11.797 1 76.81 446 THR B O 1
ATOM 7040 N N . LYS B 1 447 ? -19 -36.312 -11.828 1 74.75 447 LYS B N 1
ATOM 7041 C CA . LYS B 1 447 ? -19.531 -37.188 -10.781 1 74.75 447 LYS B CA 1
ATOM 7042 C C . LYS B 1 447 ? -18.938 -36.844 -9.422 1 74.75 447 LYS B C 1
ATOM 7044 O O . LYS B 1 447 ? -18.297 -37.688 -8.781 1 74.75 447 LYS B O 1
ATOM 7049 N N . ASP B 1 448 ? -19.016 -35.562 -9.039 1 76.25 448 ASP B N 1
ATOM 7050 C CA . ASP B 1 448 ? -18.516 -35.031 -7.777 1 76.25 448 ASP B CA 1
ATOM 7051 C C . ASP B 1 448 ? -19.641 -34.469 -6.926 1 76.25 448 ASP B C 1
ATOM 7053 O O . ASP B 1 448 ? -20.109 -33.344 -7.176 1 76.25 448 ASP B O 1
ATOM 7057 N N . GLN B 1 449 ? -19.984 -35.219 -5.957 1 75 449 GLN B N 1
ATOM 7058 C CA . GLN B 1 449 ? -21.109 -34.844 -5.113 1 75 449 GLN B CA 1
ATOM 7059 C C . GLN B 1 449 ? -20.844 -33.5 -4.402 1 75 449 GLN B C 1
ATOM 7061 O O . GLN B 1 449 ? -21.75 -32.688 -4.258 1 75 449 GLN B O 1
ATOM 7066 N N . ASP B 1 450 ? -19.719 -33.375 -4.035 1 74.12 450 ASP B N 1
ATOM 7067 C CA . ASP B 1 450 ? -19.375 -32.156 -3.324 1 74.12 450 ASP B CA 1
ATOM 7068 C C . ASP B 1 450 ? -19.516 -30.938 -4.23 1 74.12 450 ASP B C 1
ATOM 7070 O O . ASP B 1 450 ? -19.984 -29.875 -3.791 1 74.12 450 ASP B O 1
ATOM 7074 N N . LEU B 1 451 ? -19.094 -31.156 -5.395 1 78.75 451 LEU B N 1
ATOM 7075 C CA . LEU B 1 451 ? -19.234 -30.078 -6.363 1 78.75 451 LEU B CA 1
ATOM 7076 C C . LEU B 1 451 ? -20.719 -29.781 -6.625 1 78.75 451 LEU B C 1
ATOM 7078 O O . LEU B 1 451 ? -21.109 -28.609 -6.73 1 78.75 451 LEU B O 1
ATOM 7082 N N . HIS B 1 452 ? -21.453 -30.812 -6.727 1 77.38 452 HIS B N 1
ATOM 7083 C CA . HIS B 1 452 ? -22.891 -30.656 -6.949 1 77.38 452 HIS B CA 1
ATOM 7084 C C . HIS B 1 452 ? -23.531 -29.859 -5.816 1 77.38 452 HIS B C 1
ATOM 7086 O O . HIS B 1 452 ? -24.328 -28.953 -6.059 1 77.38 452 HIS B O 1
ATOM 7092 N N . GLU B 1 453 ? -23.141 -30.219 -4.684 1 76.19 453 GLU B N 1
ATOM 7093 C CA . GLU B 1 453 ? -23.703 -29.547 -3.514 1 76.19 453 GLU B CA 1
ATOM 7094 C C . GLU B 1 453 ? -23.25 -28.094 -3.43 1 76.19 453 GLU B C 1
ATOM 7096 O O . GLU B 1 453 ? -24.047 -27.219 -3.09 1 76.19 453 GLU B O 1
ATOM 7101 N N . LEU B 1 454 ? -22.094 -28 -3.732 1 78 454 LEU B N 1
ATOM 7102 C CA . LEU B 1 454 ? -21.547 -26.641 -3.693 1 78 454 LEU B CA 1
ATOM 7103 C C . LEU B 1 454 ? -22.266 -25.75 -4.695 1 78 454 LEU B C 1
ATOM 7105 O O . LEU B 1 454 ? -22.625 -24.609 -4.367 1 78 454 LEU B O 1
ATOM 7109 N N . MET B 1 455 ? -22.422 -26.219 -5.852 1 80.44 455 MET B N 1
ATOM 7110 C CA . MET B 1 455 ? -23.031 -25.453 -6.93 1 80.44 455 MET B CA 1
ATOM 7111 C C . MET B 1 455 ? -24.531 -25.25 -6.668 1 80.44 455 MET B C 1
ATOM 7113 O O . MET B 1 455 ? -25.094 -24.219 -7.027 1 80.44 455 MET B O 1
ATOM 7117 N N . ALA B 1 456 ? -25.109 -26.25 -6.082 1 75.31 456 ALA B N 1
ATOM 7118 C CA . ALA B 1 456 ? -26.531 -26.141 -5.758 1 75.31 456 ALA B CA 1
ATOM 7119 C C . ALA B 1 456 ? -26.781 -25.031 -4.738 1 75.31 456 ALA B C 1
ATOM 7121 O O . ALA B 1 456 ? -27.828 -24.375 -4.777 1 75.31 456 ALA B O 1
ATOM 7122 N N . ASP B 1 457 ? -25.875 -24.891 -3.947 1 75.25 457 ASP B N 1
ATOM 7123 C CA . ASP B 1 457 ? -26 -23.859 -2.916 1 75.25 457 ASP B CA 1
ATOM 7124 C C . ASP B 1 457 ? -25.953 -22.469 -3.523 1 75.25 457 ASP B C 1
ATOM 7126 O O . ASP B 1 457 ? -26.484 -21.516 -2.943 1 75.25 457 ASP B O 1
ATOM 7130 N N . LEU B 1 458 ? -25.422 -22.359 -4.617 1 73.81 458 LEU B N 1
ATOM 7131 C CA . LEU B 1 458 ? -25.234 -21.062 -5.254 1 73.81 458 LEU B CA 1
ATOM 7132 C C . LEU B 1 458 ? -26.547 -20.547 -5.836 1 73.81 458 LEU B C 1
ATOM 7134 O O . LEU B 1 458 ? -26.75 -19.344 -5.965 1 73.81 458 LEU B O 1
ATOM 7138 N N . ILE B 1 459 ? -27.391 -21.469 -6.211 1 66.69 459 ILE B N 1
ATOM 7139 C CA . ILE B 1 459 ? -28.625 -21.078 -6.895 1 66.69 459 ILE B CA 1
ATOM 7140 C C . ILE B 1 459 ? -29.672 -20.625 -5.871 1 66.69 459 ILE B C 1
ATOM 7142 O O . ILE B 1 459 ? -30.609 -19.906 -6.207 1 66.69 459 ILE B O 1
ATOM 7146 N N . ASN B 1 460 ? -29.5 -21.062 -4.707 1 64.12 460 ASN B N 1
ATOM 7147 C CA . ASN B 1 460 ? -30.516 -20.781 -3.705 1 64.12 460 ASN B CA 1
ATOM 7148 C C . ASN B 1 460 ? -30.625 -19.297 -3.418 1 64.12 460 ASN B C 1
ATOM 7150 O O . ASN B 1 460 ? -31.562 -18.844 -2.744 1 64.12 460 ASN B O 1
ATOM 7154 N N . ASN B 1 461 ? -29.781 -18.562 -4.035 1 60.69 461 ASN B N 1
ATOM 7155 C CA . ASN B 1 461 ? -29.891 -17.125 -3.809 1 60.69 461 ASN B CA 1
ATOM 7156 C C . ASN B 1 461 ? -30 -16.359 -5.121 1 60.69 461 ASN B C 1
ATOM 7158 O O . ASN B 1 461 ? -29.344 -16.703 -6.109 1 60.69 461 ASN B O 1
ATOM 7162 N N . PRO B 1 462 ? -31.094 -15.57 -5.164 1 59.41 462 PRO B N 1
ATOM 7163 C CA . PRO B 1 462 ? -31.234 -14.773 -6.387 1 59.41 462 PRO B CA 1
ATOM 7164 C C . PRO B 1 462 ? -29.953 -14.047 -6.77 1 59.41 462 PRO B C 1
ATOM 7166 O O . PRO B 1 462 ? -29.297 -13.438 -5.914 1 59.41 462 PRO B O 1
ATOM 7169 N N . GLN B 1 463 ? -29.469 -14.516 -7.883 1 64.31 463 GLN B N 1
ATOM 7170 C CA . GLN B 1 463 ? -28.297 -13.812 -8.398 1 64.31 463 GLN B CA 1
ATOM 7171 C C . GLN B 1 463 ? -28.703 -12.695 -9.352 1 64.31 463 GLN B C 1
ATOM 7173 O O . GLN B 1 463 ? -29.359 -12.945 -10.375 1 64.31 463 GLN B O 1
ATOM 7178 N N . ALA B 1 464 ? -28.422 -11.5 -8.922 1 65.44 464 ALA B N 1
ATOM 7179 C CA . ALA B 1 464 ? -28.75 -10.344 -9.766 1 65.44 464 ALA B CA 1
ATOM 7180 C C . ALA B 1 464 ? -28.094 -10.477 -11.141 1 65.44 464 ALA B C 1
ATOM 7182 O O . ALA B 1 464 ? -26.922 -10.859 -11.25 1 65.44 464 ALA B O 1
ATOM 7183 N N . GLY B 1 465 ? -28.922 -10.445 -12.172 1 70.94 465 GLY B N 1
ATOM 7184 C CA . GLY B 1 465 ? -28.422 -10.43 -13.539 1 70.94 465 GLY B CA 1
ATOM 7185 C C . GLY B 1 465 ? -28.516 -11.781 -14.227 1 70.94 465 GLY B C 1
ATOM 7186 O O . GLY B 1 465 ? -28.188 -11.906 -15.406 1 70.94 465 GLY B O 1
ATOM 7187 N N . HIS B 1 466 ? -28.922 -12.727 -13.422 1 79.44 466 HIS B N 1
ATOM 7188 C CA . HIS B 1 466 ? -29.125 -14.023 -14.055 1 79.44 466 HIS B CA 1
ATOM 7189 C C . HIS B 1 466 ? -30.5 -14.102 -14.703 1 79.44 466 HIS B C 1
ATOM 7191 O O . HIS B 1 466 ? -31.516 -14.312 -14.023 1 79.44 466 HIS B O 1
ATOM 7197 N N . TYR B 1 467 ? -30.516 -14 -15.969 1 81.44 467 TYR B N 1
ATOM 7198 C CA . TYR B 1 467 ? -31.766 -13.922 -16.703 1 81.44 467 TYR B CA 1
ATOM 7199 C C . TYR B 1 467 ? -32.25 -15.312 -17.125 1 81.44 467 TYR B C 1
ATOM 7201 O O . TYR B 1 467 ? -33.406 -15.492 -17.516 1 81.44 467 TYR B O 1
ATOM 7209 N N . TYR B 1 468 ? -31.344 -16.203 -17.078 1 87.38 468 TYR B N 1
ATOM 7210 C CA . TYR B 1 468 ? -31.672 -17.547 -17.547 1 87.38 468 TYR B CA 1
ATOM 7211 C C . TYR B 1 468 ? -31.562 -18.547 -16.406 1 87.38 468 TYR B C 1
ATOM 7213 O O . TYR B 1 468 ? -30.734 -18.406 -15.5 1 87.38 468 TYR B O 1
ATOM 7221 N N . ARG B 1 469 ? -32.469 -19.422 -16.438 1 89.5 469 ARG B N 1
ATOM 7222 C CA . ARG B 1 469 ? -32.469 -20.5 -15.453 1 89.5 469 ARG B CA 1
ATOM 7223 C C . ARG B 1 469 ? -32.719 -21.859 -16.141 1 89.5 469 ARG B C 1
ATOM 7225 O O . ARG B 1 469 ? -33.344 -21.922 -17.188 1 89.5 469 ARG B O 1
ATOM 7232 N N . GLY B 1 470 ? -32.094 -22.828 -15.555 1 89.62 470 GLY B N 1
ATOM 7233 C CA . GLY B 1 470 ? -32.25 -24.172 -16.094 1 89.62 470 GLY B CA 1
ATOM 7234 C C . GLY B 1 470 ? -31.969 -25.266 -15.07 1 89.62 470 GLY B C 1
ATOM 7235 O O . GLY B 1 470 ? -31.594 -24.969 -13.93 1 89.62 470 GLY B O 1
ATOM 7236 N N . TYR B 1 471 ? -32.375 -26.422 -15.453 1 91 471 TYR B N 1
ATOM 7237 C CA . TYR B 1 471 ? -32.094 -27.578 -14.609 1 91 471 TYR B CA 1
ATOM 7238 C C . TYR B 1 471 ? -31.734 -28.797 -15.461 1 91 471 TYR B C 1
ATOM 7240 O O . TYR B 1 471 ? -31.984 -28.812 -16.672 1 91 471 TYR B O 1
ATOM 7248 N N . THR B 1 472 ? -31 -29.641 -14.844 1 90.38 472 THR B N 1
ATOM 7249 C CA . THR B 1 472 ? -30.734 -30.953 -15.43 1 90.38 472 THR B CA 1
ATOM 7250 C C . THR B 1 472 ? -30.953 -32.062 -14.398 1 90.38 472 THR B C 1
ATOM 7252 O O . THR B 1 472 ? -31.094 -31.781 -13.203 1 90.38 472 THR B O 1
ATOM 7255 N N . LEU B 1 473 ? -31.203 -33.219 -14.898 1 87.75 473 LEU B N 1
ATOM 7256 C CA . LEU B 1 473 ? -31.297 -34.406 -14.031 1 87.75 473 LEU B CA 1
ATOM 7257 C C . LEU B 1 473 ? -29.969 -35.156 -13.984 1 87.75 473 LEU B C 1
ATOM 7259 O O . LEU B 1 473 ? -29.375 -35.469 -15.023 1 87.75 473 LEU B O 1
ATOM 7263 N N . LEU B 1 474 ? -29.5 -35.312 -12.773 1 86.5 474 LEU B N 1
ATOM 7264 C CA . LEU B 1 474 ? -28.266 -36.062 -12.578 1 86.5 474 LEU B CA 1
ATOM 7265 C C . LEU B 1 474 ? -28.578 -37.5 -12.258 1 86.5 474 LEU B C 1
ATOM 7267 O O . LEU B 1 474 ? -29.594 -37.812 -11.641 1 86.5 474 LEU B O 1
ATOM 7271 N N . ASN B 1 475 ? -27.703 -38.406 -12.656 1 79.75 475 ASN B N 1
ATOM 7272 C CA . ASN B 1 475 ? -27.781 -39.844 -12.391 1 79.75 475 ASN B CA 1
ATOM 7273 C C . ASN B 1 475 ? -28.938 -40.5 -13.156 1 79.75 475 ASN B C 1
ATOM 7275 O O . ASN B 1 475 ? -29.594 -41.406 -12.656 1 79.75 475 ASN B O 1
ATOM 7279 N N . GLY B 1 476 ? -29.406 -39.969 -14.172 1 76.31 476 GLY B N 1
ATOM 7280 C CA . GLY B 1 476 ? -30.453 -40.5 -15.031 1 76.31 476 GLY B CA 1
ATOM 7281 C C . GLY B 1 476 ? -30.328 -40.062 -16.469 1 76.31 476 GLY B C 1
ATOM 7282 O O . GLY B 1 476 ? -29.25 -39.656 -16.922 1 76.31 476 GLY B O 1
ATOM 7283 N N . GLU B 1 477 ? -31.516 -40.25 -17.125 1 78.69 477 GLU B N 1
ATOM 7284 C CA . GLU B 1 477 ? -31.547 -39.719 -18.484 1 78.69 477 GLU B CA 1
ATOM 7285 C C . GLU B 1 477 ? -31.406 -38.188 -18.5 1 78.69 477 GLU B C 1
ATOM 7287 O O . GLU B 1 477 ? -31.969 -37.5 -17.656 1 78.69 477 GLU B O 1
ATOM 7292 N N . THR B 1 478 ? -30.438 -37.812 -19.391 1 79.19 478 THR B N 1
ATOM 7293 C CA . THR B 1 478 ? -30.188 -36.375 -19.453 1 79.19 478 THR B CA 1
ATOM 7294 C C . THR B 1 478 ? -31.422 -35.625 -19.953 1 79.19 478 THR B C 1
ATOM 7296 O O . THR B 1 478 ? -31.922 -35.875 -21.047 1 79.19 478 THR B O 1
ATOM 7299 N N . VAL B 1 479 ? -32.031 -34.875 -19.109 1 85.19 479 VAL B N 1
ATOM 7300 C CA . VAL B 1 479 ? -33.094 -33.906 -19.422 1 85.19 479 VAL B CA 1
ATOM 7301 C C . VAL B 1 479 ? -32.656 -32.5 -19.016 1 85.19 479 VAL B C 1
ATOM 7303 O O . VAL B 1 479 ? -32.281 -32.281 -17.859 1 85.19 479 VAL B O 1
ATOM 7306 N N . ARG B 1 480 ? -32.438 -31.703 -20.031 1 89.19 480 ARG B N 1
ATOM 7307 C CA . ARG B 1 480 ? -32.031 -30.328 -19.766 1 89.19 480 ARG B CA 1
ATOM 7308 C C . ARG B 1 480 ? -33.031 -29.328 -20.297 1 89.19 480 ARG B C 1
ATOM 7310 O O . ARG B 1 480 ? -33.531 -29.484 -21.422 1 89.19 480 ARG B O 1
ATOM 7317 N N . GLU B 1 481 ? -33.438 -28.438 -19.453 1 90.62 481 GLU B N 1
ATOM 7318 C CA . GLU B 1 481 ? -34.312 -27.328 -19.875 1 90.62 481 GLU B CA 1
ATOM 7319 C C . GLU B 1 481 ? -33.719 -25.984 -19.422 1 90.62 481 GLU B C 1
ATOM 7321 O O . GLU B 1 481 ? -33.219 -25.875 -18.297 1 90.62 481 GLU B O 1
ATOM 7326 N N . ILE B 1 482 ? -33.688 -25.109 -20.312 1 91.94 482 ILE B N 1
ATOM 7327 C CA . ILE B 1 482 ? -33.25 -23.766 -20.031 1 91.94 482 ILE B CA 1
ATOM 7328 C C . ILE B 1 482 ? -34.312 -22.75 -20.469 1 91.94 482 ILE B C 1
ATOM 7330 O O . ILE B 1 482 ? -34.906 -22.906 -21.531 1 91.94 482 ILE B O 1
ATOM 7334 N N . GLN B 1 483 ? -34.688 -21.828 -19.625 1 87.25 483 GLN B N 1
ATOM 7335 C CA . GLN B 1 483 ? -35.656 -20.766 -19.938 1 87.25 483 GLN B CA 1
ATOM 7336 C C . GLN B 1 483 ? -35.062 -19.391 -19.625 1 87.25 483 GLN B C 1
ATOM 7338 O O . GLN B 1 483 ? -34.375 -19.219 -18.641 1 87.25 483 GLN B O 1
#

pLDDT: mean 93.17, std 9.55, range [24.42, 98.94]

Nearest PDB structures (foldseek):
  3hhd-assembly2_B  TM=9.796E-01  e=6.186E-74  Homo sapiens
  6rop-assembly4_D  TM=9.797E-01  e=1.306E-73  Mus musculus
  6rop-assembly2_B  TM=9.793E-01  e=2.150E-73  Mus musculus
  5my2-assembly1_B  TM=9.710E-01  e=1.480E-73  Mus musculus
  6rop-assembly3_C  TM=9.804E-01  e=5.825E-73  Mus musculus